Protein 8H8Y (pdb70)

B-factor: mean 22.01, std 11.41, range [9.06, 99.94]

CATH classification: 3.40.50.720

Structure (mmCIF, N/CA/C/O backbone):
data_8H8Y
#
_entry.id   8H8Y
#
_cell.length_a   60.887
_cell.length_b   62.407
_cell.length_c   71.415
_cell.angle_alpha   69.240
_cell.angle_beta   82.880
_cell.angle_gamma   62.190
#
_symmetry.space_group_name_H-M   'P 1'
#
loop_
_entity.id
_entity.type
_entity.pdbx_description
1 polymer 'alpha/beta hydrolase'
2 non-polymer GLYCEROL
3 water water
#
loop_
_atom_site.group_PDB
_atom_site.id
_atom_site.type_symbol
_atom_site.label_atom_id
_atom_site.label_alt_id
_atom_site.label_comp_id
_atom_site.label_asym_id
_atom_site.label_entity_id
_atom_site.label_seq_id
_atom_site.pdbx_PDB_ins_code
_atom_site.Cartn_x
_atom_site.Cartn_y
_atom_site.Cartn_z
_atom_site.occupancy
_atom_site.B_iso_or_equiv
_atom_site.auth_seq_id
_atom_site.auth_comp_id
_atom_site.auth_asym_id
_atom_site.auth_atom_id
_atom_site.pdbx_PDB_model_num
ATOM 1 N N . MET A 1 1 ? -15.806 -17.413 14.801 1.00 32.90 1 MET A N 1
ATOM 2 C CA . MET A 1 1 ? -15.544 -16.003 14.407 1.00 33.16 1 MET A CA 1
ATOM 3 C C . MET A 1 1 ? -15.463 -15.074 15.633 1.00 32.68 1 MET A C 1
ATOM 4 O O . MET A 1 1 ? -16.408 -15.008 16.425 1.00 35.27 1 MET A O 1
ATOM 9 N N . SER A 1 2 ? -14.355 -14.344 15.750 1.00 28.58 2 SER A N 1
ATOM 10 C CA . SER A 1 2 ? -14.038 -13.388 16.840 1.00 30.84 2 SER A CA 1
ATOM 11 C C . SER A 1 2 ? -14.890 -12.111 16.720 1.00 29.82 2 SER A C 1
ATOM 12 O O . SER A 1 2 ? -15.267 -11.733 15.611 1.00 31.20 2 SER A O 1
ATOM 15 N N . ASN A 1 3 ? -15.201 -11.460 17.839 1.00 30.57 3 ASN A N 1
ATOM 16 C CA . ASN A 1 3 ? -16.119 -10.285 17.858 1.00 35.50 3 ASN A CA 1
ATOM 17 C C . ASN A 1 3 ? -15.395 -9.006 17.396 1.00 32.42 3 ASN A C 1
ATOM 18 O O . ASN A 1 3 ? -16.057 -8.199 16.759 1.00 36.17 3 ASN A O 1
ATOM 23 N N . ARG A 1 4 ? -14.098 -8.820 17.700 1.00 30.23 4 ARG A N 1
ATOM 24 C CA . ARG A 1 4 ? -13.336 -7.584 17.373 1.00 26.02 4 ARG A CA 1
ATOM 25 C C . ARG A 1 4 ? -12.846 -7.683 15.925 1.00 20.86 4 ARG A C 1
ATOM 26 O O . ARG A 1 4 ? -12.531 -8.773 15.460 1.00 19.89 4 ARG A O 1
ATOM 34 N N . PRO A 1 5 ? -12.834 -6.571 15.156 1.00 19.75 5 PRO A N 1
ATOM 35 C CA . PRO A 1 5 ? -12.311 -6.597 13.786 1.00 17.50 5 PRO A CA 1
ATOM 36 C C . PRO A 1 5 ? -10.800 -6.881 13.789 1.00 17.28 5 PRO A C 1
ATOM 37 O O . PRO A 1 5 ? -10.109 -6.569 14.757 1.00 16.99 5 PRO A O 1
ATOM 41 N N . VAL A 1 6 ? -10.302 -7.463 12.698 1.00 15.68 6 VAL A N 1
ATOM 42 C CA . VAL A 1 6 ? -8.895 -7.947 12.584 1.00 14.76 6 VAL A CA 1
ATOM 43 C C . VAL A 1 6 ? -8.250 -7.229 11.398 1.00 13.31 6 VAL A C 1
ATOM 44 O O . VAL A 1 6 ? -8.854 -7.201 10.292 1.00 14.11 6 VAL A O 1
ATOM 48 N N . ALA A 1 7 ? -7.066 -6.720 11.630 1.00 13.31 7 ALA A N 1
ATOM 49 C CA . ALA A 1 7 ? -6.275 -6.085 10.553 1.00 14.22 7 ALA A CA 1
ATOM 50 C C . ALA A 1 7 ? -4.991 -6.888 10.365 1.00 14.87 7 ALA A C 1
ATOM 51 O O . ALA A 1 7 ? -4.383 -7.335 11.351 1.00 15.63 7 ALA A O 1
ATOM 53 N N . LEU A 1 8 ? -4.568 -7.012 9.108 1.00 13.17 8 LEU A N 1
ATOM 54 C CA . LEU A 1 8 ? -3.263 -7.567 8.719 1.00 13.97 8 LEU A CA 1
ATOM 55 C C . LEU A 1 8 ? -2.380 -6.417 8.257 1.00 13.80 8 LEU A C 1
ATOM 56 O O . LEU A 1 8 ? -2.741 -5.708 7.277 1.00 13.81 8 LEU A O 1
ATOM 61 N N . VAL A 1 9 ? -1.265 -6.210 8.926 1.00 13.40 9 VAL A N 1
ATOM 62 C CA . VAL A 1 9 ? -0.208 -5.285 8.484 1.00 13.28 9 VAL A CA 1
ATOM 63 C C . VAL A 1 9 ? 0.957 -6.166 8.013 1.00 14.38 9 VAL A C 1
ATOM 64 O O . VAL A 1 9 ? 1.576 -6.879 8.847 1.00 12.78 9 VAL A O 1
ATOM 68 N N . SER A 1 10 ? 1.249 -6.171 6.718 1.00 13.18 10 SER A N 1
ATOM 69 C CA . SER A 1 10 ? 2.111 -7.212 6.101 1.00 13.86 10 SER A CA 1
ATOM 70 C C . SER A 1 10 ? 3.547 -7.141 6.608 1.00 12.91 10 SER A C 1
ATOM 71 O O . SER A 1 10 ? 4.194 -8.190 6.677 1.00 13.97 10 SER A O 1
ATOM 74 N N . ASP A 1 11 ? 4.023 -5.972 6.990 1.00 12.87 11 ASP A N 1
ATOM 75 C CA . ASP A 1 11 ? 5.431 -5.743 7.368 1.00 13.18 11 ASP A CA 1
ATOM 76 C C . ASP A 1 11 ? 5.482 -4.641 8.414 1.00 14.61 11 ASP A C 1
ATOM 77 O O . ASP A 1 11 ? 5.085 -3.506 8.128 1.00 14.12 11 ASP A O 1
ATOM 82 N N . THR A 1 12 ? 5.908 -4.976 9.624 1.00 14.98 12 THR A N 1
ATOM 83 C CA . THR A 1 12 ? 6.111 -3.976 10.703 1.00 15.37 12 THR A CA 1
ATOM 84 C C . THR A 1 12 ? 7.605 -3.746 10.942 1.00 16.42 12 THR A C 1
ATOM 85 O O . THR A 1 12 ? 7.954 -3.126 11.982 1.00 17.79 12 THR A O 1
ATOM 89 N N . ARG A 1 13 ? 8.474 -4.146 10.013 1.00 17.14 13 ARG A N 1
ATOM 90 C CA . ARG A 1 13 ? 9.931 -3.992 10.239 1.00 17.79 13 ARG A CA 1
ATOM 91 C C . ARG A 1 13 ? 10.373 -2.572 9.925 1.00 19.55 13 ARG A C 1
ATOM 92 O O . ARG A 1 13 ? 11.428 -2.176 10.380 1.00 20.87 13 ARG A O 1
ATOM 100 N N . TYR A 1 14 ? 9.636 -1.846 9.084 1.00 19.37 14 TYR A N 1
ATOM 101 C CA . TYR A 1 14 ? 10.131 -0.566 8.548 1.00 20.63 14 TYR A CA 1
ATOM 102 C C . TYR A 1 14 ? 8.976 0.344 8.132 1.00 16.77 14 TYR A C 1
ATOM 103 O O . TYR A 1 14 ? 7.836 -0.134 8.071 1.00 16.54 14 TYR A O 1
ATOM 112 N N . TYR A 1 15 ? 9.322 1.570 7.781 1.00 16.43 15 TYR A N 1
ATOM 113 C CA . TYR A 1 15 ? 8.395 2.525 7.106 1.00 16.32 15 TYR A CA 1
ATOM 114 C C . TYR A 1 15 ? 7.186 2.745 8.015 1.00 16.43 15 TYR A C 1
ATOM 115 O O . TYR A 1 15 ? 7.341 2.892 9.255 1.00 16.23 15 TYR A O 1
ATOM 124 N N . VAL A 1 16 ? 5.982 2.687 7.456 1.00 14.59 16 VAL A N 1
ATOM 125 C CA . VAL A 1 16 ? 4.742 3.028 8.213 1.00 13.61 16 VAL A CA 1
ATOM 126 C C . VAL A 1 16 ? 4.165 1.832 8.965 1.00 13.35 16 VAL A C 1
ATOM 127 O O . VAL A 1 16 ? 3.174 2.001 9.681 1.00 13.83 16 VAL A O 1
ATOM 131 N N . GLY A 1 17 ? 4.771 0.638 8.859 1.00 12.80 17 GLY A N 1
ATOM 132 C CA . GLY A 1 17 ? 4.197 -0.590 9.410 1.00 12.91 17 GLY A CA 1
ATOM 133 C C . GLY A 1 17 ? 3.903 -0.472 10.893 1.00 12.48 17 GLY A C 1
ATOM 134 O O . GLY A 1 17 ? 2.802 -0.742 11.293 1.00 12.68 17 GLY A O 1
ATOM 135 N N . PRO A 1 18 ? 4.892 -0.138 11.747 1.00 13.85 18 PRO A N 1
ATOM 136 C CA . PRO A 1 18 ? 4.629 -0.065 13.182 1.00 14.26 18 PRO A CA 1
ATOM 137 C C . PRO A 1 18 ? 3.506 0.945 13.493 1.00 14.91 18 PRO A C 1
ATOM 138 O O . PRO A 1 18 ? 2.635 0.673 14.325 1.00 13.45 18 PRO A O 1
ATOM 142 N N . ASP A 1 19 ? 3.534 2.091 12.810 1.00 14.62 19 ASP A N 1
ATOM 143 C CA . ASP A 1 19 ? 2.531 3.161 13.043 1.00 15.95 19 ASP A CA 1
ATOM 144 C C . ASP A 1 19 ? 1.135 2.683 12.607 1.00 15.11 19 ASP A C 1
ATOM 145 O O . ASP A 1 19 ? 0.149 2.972 13.314 1.00 14.73 19 ASP A O 1
ATOM 150 N N . LEU A 1 20 ? 1.014 1.982 11.479 1.00 14.12 20 LEU A N 1
ATOM 151 C CA . LEU A 1 20 ? -0.292 1.382 11.099 1.00 13.36 20 LEU A CA 1
ATOM 152 C C . LEU A 1 20 ? -0.798 0.493 12.231 1.00 14.59 20 LEU A C 1
ATOM 153 O O . LEU A 1 20 ? -1.971 0.556 12.588 1.00 14.10 20 LEU A O 1
ATOM 158 N N . ALA A 1 21 ? 0.067 -0.348 12.793 1.00 13.83 21 ALA A N 1
ATOM 159 C CA . ALA A 1 21 ? -0.378 -1.286 13.855 1.00 13.68 21 ALA A CA 1
ATOM 160 C C . ALA A 1 21 ? -0.902 -0.488 15.064 1.00 13.28 21 ALA A C 1
ATOM 161 O O . ALA A 1 21 ? -1.968 -0.844 15.605 1.00 15.29 21 ALA A O 1
ATOM 163 N N . ARG A 1 22 ? -0.204 0.580 15.414 1.00 14.53 22 ARG A N 1
ATOM 164 C CA . ARG A 1 22 ? -0.636 1.422 16.562 1.00 14.98 22 ARG A CA 1
ATOM 165 C C . ARG A 1 22 ? -2.010 2.041 16.267 1.00 15.95 22 ARG A C 1
ATOM 166 O O . ARG A 1 22 ? -2.870 1.998 17.140 1.00 16.15 22 ARG A O 1
ATOM 174 N N . ARG A 1 23 ? -2.197 2.609 15.071 1.00 16.36 23 ARG A N 1
ATOM 175 C CA . ARG A 1 23 ? -3.498 3.228 14.697 1.00 16.30 23 ARG A CA 1
ATOM 176 C C . ARG A 1 23 ? -4.581 2.163 14.805 1.00 15.90 23 ARG A C 1
ATOM 177 O O . ARG A 1 23 ? -5.644 2.431 15.373 1.00 18.06 23 ARG A O 1
ATOM 185 N N . PHE A 1 24 ? -4.356 0.957 14.290 1.00 13.43 24 PHE A N 1
ATOM 186 C CA . PHE A 1 24 ? -5.371 -0.117 14.346 1.00 14.18 24 PHE A CA 1
ATOM 187 C C . PHE A 1 24 ? -5.709 -0.451 15.804 1.00 15.51 24 PHE A C 1
ATOM 188 O O . PHE A 1 24 ? -6.883 -0.746 16.109 1.00 16.89 24 PHE A O 1
ATOM 196 N N . ALA A 1 25 ? -4.691 -0.523 16.669 1.00 16.61 25 ALA A N 1
ATOM 197 C CA . ALA A 1 25 ? -4.924 -0.902 18.080 1.00 17.68 25 ALA A CA 1
ATOM 198 C C . ALA A 1 25 ? -5.767 0.186 18.751 1.00 18.54 25 ALA A C 1
ATOM 199 O O . ALA A 1 25 ? -6.694 -0.126 19.518 1.00 20.06 25 ALA A O 1
ATOM 201 N N . GLU A 1 26 ? -5.509 1.430 18.405 1.00 19.28 26 GLU A N 1
ATOM 202 C CA . GLU A 1 26 ? -6.299 2.578 18.907 1.00 20.74 26 GLU A CA 1
ATOM 203 C C . GLU A 1 26 ? -7.749 2.499 18.422 1.00 23.33 26 GLU A C 1
ATOM 204 O O . GLU A 1 26 ? -8.633 3.009 19.150 1.00 23.60 26 GLU A O 1
ATOM 210 N N . LYS A 1 27 ? -8.011 1.857 17.287 1.00 22.88 27 LYS A N 1
ATOM 211 C CA . LYS A 1 27 ? -9.366 1.740 16.694 1.00 23.51 27 LYS A CA 1
ATOM 212 C C . LYS A 1 27 ? -10.058 0.465 17.192 1.00 22.16 27 LYS A C 1
ATOM 213 O O . LYS A 1 27 ? -11.145 0.160 16.672 1.00 22.38 27 LYS A O 1
ATOM 219 N N . GLY A 1 28 ? -9.457 -0.281 18.125 1.00 20.98 28 GLY A N 1
ATOM 220 C CA . GLY A 1 28 ? -10.064 -1.490 18.719 1.00 21.07 28 GLY A CA 1
ATOM 221 C C . GLY A 1 28 ? -9.979 -2.703 17.802 1.00 20.71 28 GLY A C 1
ATOM 222 O O . GLY A 1 28 ? -10.871 -3.547 17.808 1.00 19.62 28 GLY A O 1
ATOM 223 N N . PHE A 1 29 ? -8.938 -2.775 16.968 1.00 18.24 29 PHE A N 1
ATOM 224 C CA . PHE A 1 29 ? -8.659 -3.956 16.113 1.00 16.19 29 PHE A CA 1
ATOM 225 C C . PHE A 1 29 ? -7.733 -4.937 16.838 1.00 15.88 29 PHE A C 1
ATOM 226 O O . PHE A 1 29 ? -6.810 -4.515 17.536 1.00 18.77 29 PHE A O 1
ATOM 234 N N . ASP A 1 30 ? -7.903 -6.224 16.580 1.00 16.31 30 ASP A N 1
ATOM 235 C CA . ASP A 1 30 ? -6.847 -7.225 16.820 1.00 16.71 30 ASP A CA 1
ATOM 236 C C . ASP A 1 30 ? -5.953 -7.250 15.573 1.00 17.23 30 ASP A C 1
ATOM 237 O O . ASP A 1 30 ? -6.401 -6.783 14.477 1.00 15.02 30 ASP A O 1
ATOM 242 N N . LEU A 1 31 ? -4.752 -7.790 15.704 1.00 17.08 31 LEU A N 1
ATOM 243 C CA . LEU A 1 31 ? -3.711 -7.616 14.652 1.00 14.56 31 LEU A CA 1
ATOM 244 C C . LEU A 1 31 ? -2.974 -8.908 14.284 1.00 15.70 31 LEU A C 1
ATOM 245 O O . LEU A 1 31 ? -2.547 -9.680 15.169 1.00 14.72 31 LEU A O 1
ATOM 250 N N . VAL A 1 32 ? -2.737 -9.081 12.990 1.00 13.62 32 VAL A N 1
ATOM 251 C CA . VAL A 1 32 ? -1.755 -10.034 12.398 1.00 14.04 32 VAL A CA 1
ATOM 252 C C . VAL A 1 32 ? -0.657 -9.164 11.814 1.00 15.41 32 VAL A C 1
ATOM 253 O O . VAL A 1 32 ? -0.997 -8.252 10.996 1.00 14.66 32 VAL A O 1
ATOM 257 N N . LEU A 1 33 ? 0.598 -9.325 12.253 1.00 14.22 33 LEU A N 1
ATOM 258 C CA . LEU A 1 33 ? 1.705 -8.413 11.946 1.00 13.53 33 LEU A CA 1
ATOM 259 C C . LEU A 1 33 ? 2.850 -9.217 11.348 1.00 14.14 33 LEU A C 1
ATOM 260 O O . LEU A 1 33 ? 3.248 -10.251 11.942 1.00 13.32 33 LEU A O 1
ATOM 265 N N . GLY A 1 34 ? 3.441 -8.710 10.275 1.00 13.96 34 GLY A N 1
ATOM 266 C CA . GLY A 1 34 ? 4.688 -9.295 9.758 1.00 12.71 34 GLY A CA 1
ATOM 267 C C . GLY A 1 34 ? 5.889 -8.856 10.576 1.00 13.44 34 GLY A C 1
ATOM 268 O O . GLY A 1 34 ? 6.197 -7.674 10.652 1.00 13.58 34 GLY A O 1
ATOM 269 N N . ASP A 1 35 ? 6.564 -9.823 11.180 1.00 13.64 35 ASP A N 1
ATOM 270 C CA . ASP A 1 35 ? 7.896 -9.649 11.816 1.00 14.76 35 ASP A CA 1
ATOM 271 C C . ASP A 1 35 ? 7.936 -8.468 12.783 1.00 13.83 35 ASP A C 1
ATOM 272 O O . ASP A 1 35 ? 8.872 -7.686 12.758 1.00 16.22 35 ASP A O 1
ATOM 277 N N . PRO A 1 36 ? 6.992 -8.367 13.732 1.00 14.50 36 PRO A N 1
ATOM 278 C CA . PRO A 1 36 ? 7.056 -7.305 14.731 1.00 16.37 36 PRO A CA 1
ATOM 279 C C . PRO A 1 36 ? 8.189 -7.516 15.749 1.00 18.17 36 PRO A C 1
ATOM 280 O O . PRO A 1 36 ? 8.441 -8.658 16.125 1.00 18.51 36 PRO A O 1
ATOM 284 N N . SER A 1 37 ? 8.809 -6.428 16.202 1.00 18.71 37 SER A N 1
ATOM 285 C CA . SER A 1 37 ? 9.716 -6.477 17.389 1.00 18.98 37 SER A CA 1
ATOM 286 C C . SER A 1 37 ? 8.923 -6.895 18.633 1.00 20.78 37 SER A C 1
ATOM 287 O O . SER A 1 37 ? 7.707 -6.719 18.727 1.00 19.00 37 SER A O 1
ATOM 290 N N . PRO A 1 38 ? 9.568 -7.561 19.625 1.00 21.34 38 PRO A N 1
ATOM 291 C CA . PRO A 1 38 ? 8.898 -7.856 20.896 1.00 22.80 38 PRO A CA 1
ATOM 292 C C . PRO A 1 38 ? 8.410 -6.570 21.576 1.00 22.08 38 PRO A C 1
ATOM 293 O O . PRO A 1 38 ? 7.348 -6.589 22.183 1.00 22.27 38 PRO A O 1
ATOM 297 N N . ASN A 1 39 ? 9.150 -5.473 21.392 1.00 24.16 39 ASN A N 1
ATOM 298 C CA . ASN A 1 39 ? 8.789 -4.141 21.954 1.00 24.79 39 ASN A CA 1
ATOM 299 C C . ASN A 1 39 ? 7.429 -3.723 21.378 1.00 25.03 39 ASN A C 1
ATOM 300 O O . ASN A 1 39 ? 6.531 -3.320 22.123 1.00 22.49 39 ASN A O 1
ATOM 305 N N . LEU A 1 40 ? 7.273 -3.831 20.062 1.00 21.27 40 LEU A N 1
ATOM 306 C CA . LEU A 1 40 ? 5.998 -3.431 19.428 1.00 18.90 40 LEU A CA 1
ATOM 307 C C . LEU A 1 40 ? 4.869 -4.353 19.866 1.00 16.77 40 LEU A C 1
ATOM 308 O O . LEU A 1 40 ? 3.767 -3.857 20.175 1.00 19.30 40 LEU A O 1
ATOM 313 N N . VAL A 1 41 ? 5.100 -5.664 19.958 1.00 17.68 41 VAL A N 1
ATOM 314 C CA . VAL A 1 41 ? 4.028 -6.620 20.360 1.00 19.11 41 VAL A CA 1
ATOM 315 C C . VAL A 1 41 ? 3.546 -6.226 21.767 1.00 19.82 41 VAL A C 1
ATOM 316 O O . VAL A 1 41 ? 2.342 -6.140 21.973 1.00 20.80 41 VAL A O 1
ATOM 320 N N . SER A 1 42 ? 4.484 -5.987 22.667 1.00 23.70 42 SER A N 1
ATOM 321 C CA . SER A 1 42 ? 4.173 -5.632 24.079 1.00 26.80 42 SER A CA 1
ATOM 322 C C . SER A 1 42 ? 3.396 -4.311 24.121 1.00 25.34 42 SER A C 1
ATOM 323 O O . SER A 1 42 ? 2.399 -4.205 24.859 1.00 25.65 42 SER A O 1
ATOM 326 N N . GLU A 1 43 ? 3.823 -3.336 23.327 1.00 25.64 43 GLU A N 1
ATOM 327 C CA . GLU A 1 43 ? 3.169 -2.010 23.269 1.00 23.83 43 GLU A CA 1
ATOM 328 C C . GLU A 1 43 ? 1.709 -2.187 22.863 1.00 24.81 43 GLU A C 1
ATOM 329 O O . GLU A 1 43 ? 0.819 -1.647 23.564 1.00 24.03 43 GLU A O 1
ATOM 335 N N . LEU A 1 44 ? 1.450 -2.932 21.785 1.00 21.56 44 LEU A N 1
ATOM 336 C CA . LEU A 1 44 ? 0.075 -3.089 21.253 1.00 21.96 44 LEU A CA 1
ATOM 337 C C . LEU A 1 44 ? -0.769 -3.912 22.233 1.00 22.44 44 LEU A C 1
ATOM 338 O O . LEU A 1 44 ? -1.980 -3.670 22.337 1.00 23.23 44 LEU A O 1
ATOM 343 N N . GLU A 1 45 ? -0.153 -4.884 22.910 1.00 23.78 45 GLU A N 1
ATOM 344 C CA . GLU A 1 45 ? -0.870 -5.741 23.883 1.00 25.79 45 GLU A CA 1
ATOM 345 C C . GLU A 1 45 ? -1.322 -4.846 25.038 1.00 24.30 45 GLU A C 1
ATOM 346 O O . GLU A 1 45 ? -2.465 -5.017 25.475 1.00 26.19 45 GLU A O 1
ATOM 352 N N . SER A 1 46 ? -0.490 -3.884 25.417 1.00 27.58 46 SER A N 1
ATOM 353 C CA . SER A 1 46 ? -0.819 -2.926 26.505 1.00 29.40 46 SER A CA 1
ATOM 354 C C . SER A 1 46 ? -2.021 -2.087 26.066 1.00 30.73 46 SER A C 1
ATOM 355 O O . SER A 1 46 ? -2.777 -1.640 26.941 1.00 30.74 46 SER A O 1
ATOM 358 N N . MET A 1 47 ? -2.269 -1.948 24.760 1.00 29.28 47 MET A N 1
ATOM 359 C CA . MET A 1 47 ? -3.410 -1.154 24.222 1.00 26.96 47 MET A CA 1
ATOM 360 C C . MET A 1 47 ? -4.655 -2.024 24.092 1.00 25.76 47 MET A C 1
ATOM 361 O O . MET A 1 47 ? -5.702 -1.513 23.629 1.00 27.25 47 MET A O 1
ATOM 366 N N . GLY A 1 48 ? -4.584 -3.289 24.501 1.00 25.59 48 GLY A N 1
ATOM 367 C CA . GLY A 1 48 ? -5.758 -4.178 24.538 1.00 27.18 48 GLY A CA 1
ATOM 368 C C . GLY A 1 48 ? -5.970 -4.953 23.251 1.00 26.86 48 GLY A C 1
ATOM 369 O O . GLY A 1 48 ? -7.069 -5.504 23.070 1.00 28.45 48 GLY A O 1
ATOM 370 N N . ALA A 1 49 ? -4.960 -5.017 22.377 1.00 24.63 49 ALA A N 1
ATOM 371 C CA . ALA A 1 49 ? -5.019 -5.786 21.116 1.00 22.48 49 ALA A CA 1
ATOM 372 C C . ALA A 1 49 ? -4.394 -7.175 21.301 1.00 20.52 49 ALA A C 1
ATOM 373 O O . ALA A 1 49 ? -3.353 -7.278 21.959 1.00 22.81 49 ALA A O 1
ATOM 375 N N . ARG A 1 50 ? -5.050 -8.189 20.744 1.00 19.62 50 ARG A N 1
ATOM 376 C CA . ARG A 1 50 ? -4.492 -9.561 20.604 1.00 18.43 50 ARG A CA 1
ATOM 377 C C . ARG A 1 50 ? -3.598 -9.562 19.360 1.00 18.05 50 ARG A C 1
ATOM 378 O O . ARG A 1 50 ? -4.084 -9.087 18.315 1.00 18.73 50 ARG A O 1
ATOM 386 N N . ILE A 1 51 ? -2.334 -9.954 19.491 1.00 19.64 51 ILE A N 1
ATOM 387 C CA . ILE A 1 51 ? -1.308 -9.828 18.413 1.00 18.98 51 ILE A CA 1
ATOM 388 C C . ILE A 1 51 ? -0.880 -11.219 17.952 1.00 22.17 51 ILE A C 1
ATOM 389 O O . ILE A 1 51 ? -0.455 -12.017 18.780 1.00 18.46 51 ILE A O 1
ATOM 394 N N . VAL A 1 52 ? -0.932 -11.479 16.644 1.00 19.16 52 VAL A N 1
ATOM 395 C CA . VAL A 1 52 ? -0.477 -12.751 16.033 1.00 18.25 52 VAL A CA 1
ATOM 396 C C . VAL A 1 52 ? 0.690 -12.388 15.122 1.00 18.91 52 VAL A C 1
ATOM 397 O O . VAL A 1 52 ? 0.467 -11.806 14.048 1.00 17.77 52 VAL A O 1
ATOM 401 N N . PRO A 1 53 ? 1.958 -12.615 15.540 1.00 18.06 53 PRO A N 1
ATOM 402 C CA . PRO A 1 53 ? 3.109 -12.388 14.681 1.00 18.47 53 PRO A CA 1
ATOM 403 C C . PRO A 1 53 ? 3.235 -13.472 13.606 1.00 19.24 53 PRO A C 1
ATOM 404 O O . PRO A 1 53 ? 2.963 -14.647 13.864 1.00 19.54 53 PRO A O 1
ATOM 408 N N . VAL A 1 54 ? 3.585 -13.036 12.401 1.00 17.26 54 VAL A N 1
ATOM 409 C CA . VAL A 1 54 ? 3.918 -13.931 11.266 1.00 16.96 54 VAL A CA 1
ATOM 410 C C . VAL A 1 54 ? 5.368 -13.633 10.902 1.00 15.61 54 VAL A C 1
ATOM 411 O O . VAL A 1 54 ? 5.693 -12.466 10.667 1.00 16.41 54 VAL A O 1
ATOM 415 N N . THR A 1 55 ? 6.236 -14.654 10.942 1.00 16.86 55 THR A N 1
ATOM 416 C CA . THR A 1 55 ? 7.693 -14.537 10.791 1.00 15.01 55 THR A CA 1
ATOM 417 C C . THR A 1 55 ? 8.128 -14.985 9.392 1.00 12.93 55 THR A C 1
ATOM 418 O O . THR A 1 55 ? 7.789 -16.159 8.994 1.00 14.12 55 THR A O 1
ATOM 422 N N . GLY A 1 56 ? 8.861 -14.111 8.723 1.00 13.15 56 GLY A N 1
ATOM 423 C CA . GLY A 1 56 ? 9.638 -14.449 7.522 1.00 13.77 56 GLY A CA 1
ATOM 424 C C . GLY A 1 56 ? 8.851 -14.341 6.238 1.00 13.35 56 GLY A C 1
ATOM 425 O O . GLY A 1 56 ? 9.428 -14.663 5.194 1.00 11.83 56 GLY A O 1
ATOM 426 N N . HIS A 1 57 ? 7.600 -13.880 6.281 1.00 12.90 57 HIS A N 1
ATOM 427 C CA . HIS A 1 57 ? 6.703 -13.814 5.090 1.00 12.59 57 HIS A CA 1
ATOM 428 C C . HIS A 1 57 ? 6.518 -12.360 4.642 1.00 11.99 57 HIS A C 1
ATOM 429 O O . HIS A 1 57 ? 5.768 -12.153 3.698 1.00 12.88 57 HIS A O 1
ATOM 436 N N . SER A 1 58 ? 7.184 -11.408 5.261 1.00 11.78 58 SER A N 1
ATOM 437 C CA . SER A 1 58 ? 6.862 -9.964 5.122 1.00 13.03 58 SER A CA 1
ATOM 438 C C . SER A 1 58 ? 7.293 -9.433 3.757 1.00 13.90 58 SER A C 1
ATOM 439 O O . SER A 1 58 ? 6.822 -8.339 3.384 1.00 14.43 58 SER A O 1
ATOM 442 N N . ASP A 1 59 ? 8.153 -10.122 3.018 1.00 15.37 59 ASP A N 1
ATOM 443 C CA . ASP A 1 59 ? 8.534 -9.636 1.662 1.00 16.52 59 ASP A CA 1
ATOM 444 C C . ASP A 1 59 ? 7.470 -10.021 0.637 1.00 15.93 59 ASP A C 1
ATOM 445 O O . ASP A 1 59 ? 7.575 -9.524 -0.527 1.00 16.04 59 ASP A O 1
ATOM 450 N N . LEU A 1 60 ? 6.498 -10.849 1.001 1.00 13.76 60 LEU A N 1
ATOM 451 C CA . LEU A 1 60 ? 5.429 -11.304 0.074 1.00 13.35 60 LEU A CA 1
ATOM 452 C C . LEU A 1 60 ? 6.084 -11.740 -1.251 1.00 16.08 60 LEU A C 1
ATOM 453 O O . LEU A 1 60 ? 5.555 -11.399 -2.318 1.00 15.88 60 LEU A O 1
ATOM 458 N N . SER A 1 61 ? 7.152 -12.522 -1.187 1.00 16.31 61 SER A N 1
ATOM 459 C CA . SER A 1 61 ? 7.982 -12.888 -2.365 1.00 17.13 61 SER A CA 1
ATOM 460 C C . SER A 1 61 ? 7.356 -14.069 -3.110 1.00 17.92 61 SER A C 1
ATOM 461 O O . SER A 1 61 ? 7.910 -14.453 -4.129 1.00 20.20 61 SER A O 1
ATOM 464 N N . SER A 1 62 ? 6.257 -14.635 -2.629 1.00 16.09 62 SER A N 1
ATOM 465 C CA . SER A 1 62 ? 5.543 -15.756 -3.256 1.00 14.76 62 SER A CA 1
ATOM 466 C C . SER A 1 62 ? 4.072 -15.670 -2.919 1.00 15.67 62 SER A C 1
ATOM 467 O O . SER A 1 62 ? 3.702 -15.084 -1.911 1.00 13.99 62 SER A O 1
ATOM 470 N N . PRO A 1 63 ? 3.206 -16.324 -3.703 1.00 16.01 63 PRO A N 1
ATOM 471 C CA . PRO A 1 63 ? 1.813 -16.509 -3.316 1.00 17.49 63 PRO A CA 1
ATOM 472 C C . PRO A 1 63 ? 1.691 -17.161 -1.925 1.00 16.64 63 PRO A C 1
ATOM 473 O O . PRO A 1 63 ? 0.811 -16.852 -1.132 1.00 17.97 63 PRO A O 1
ATOM 477 N N . GLU A 1 64 ? 2.552 -18.120 -1.664 1.00 17.47 64 GLU A N 1
ATOM 478 C CA . GLU A 1 64 ? 2.527 -18.878 -0.383 1.00 16.61 64 GLU A CA 1
ATOM 479 C C . GLU A 1 64 ? 2.720 -17.924 0.800 1.00 14.48 64 GLU A C 1
ATOM 480 O O . GLU A 1 64 ? 2.045 -18.152 1.839 1.00 14.05 64 GLU A O 1
ATOM 486 N N . SER A 1 65 ? 3.603 -16.928 0.700 1.00 13.81 65 SER A N 1
ATOM 487 C CA . SER A 1 65 ? 3.862 -15.985 1.825 1.00 13.43 65 SER A CA 1
ATOM 488 C C . SER A 1 65 ? 2.610 -15.131 2.082 1.00 13.97 65 SER A C 1
ATOM 489 O O . SER A 1 65 ? 2.232 -14.912 3.238 1.00 14.56 65 SER A O 1
ATOM 492 N N . ALA A 1 66 ? 1.979 -14.628 1.016 1.00 13.37 66 ALA A N 1
ATOM 493 C CA . ALA A 1 66 ? 0.739 -13.843 1.163 1.00 15.38 66 ALA A CA 1
ATOM 494 C C . ALA A 1 66 ? -0.341 -14.741 1.774 1.00 14.15 66 ALA A C 1
ATOM 495 O O . ALA A 1 66 ? -1.044 -14.310 2.727 1.00 14.24 66 ALA A O 1
ATOM 497 N N . GLN A 1 67 ? -0.426 -15.988 1.324 1.00 15.16 67 GLN A N 1
ATOM 498 C CA . GLN A 1 67 ? -1.439 -16.930 1.851 1.00 15.49 67 GLN A CA 1
ATOM 499 C C . GLN A 1 67 ? -1.162 -17.223 3.331 1.00 13.95 67 GLN A C 1
ATOM 500 O O . GLN A 1 67 ? -2.139 -17.328 4.115 1.00 14.88 67 GLN A O 1
ATOM 506 N N . ALA A 1 68 ? 0.110 -17.339 3.718 1.00 13.34 68 ALA A N 1
ATOM 507 C CA . ALA A 1 68 ? 0.468 -17.600 5.129 1.00 13.36 68 ALA A CA 1
ATOM 508 C C . ALA A 1 68 ? -0.034 -16.467 6.021 1.00 13.63 68 ALA A C 1
ATOM 509 O O . ALA A 1 68 ? -0.548 -16.747 7.145 1.00 13.18 68 ALA A O 1
ATOM 511 N N . GLN A 1 69 ? 0.120 -15.210 5.586 1.00 13.44 69 GLN A N 1
ATOM 512 C CA . GLN A 1 69 ? -0.374 -14.059 6.383 1.00 13.38 69 GLN A CA 1
ATOM 513 C C . GLN A 1 69 ? -1.903 -14.094 6.473 1.00 14.41 69 GLN A C 1
ATOM 514 O O . GLN A 1 69 ? -2.432 -13.894 7.597 1.00 15.97 69 GLN A O 1
ATOM 520 N N . ALA A 1 70 ? -2.611 -14.343 5.365 1.00 13.42 70 ALA A N 1
ATOM 521 C CA . ALA A 1 70 ? -4.087 -14.399 5.344 1.00 14.65 70 ALA A CA 1
ATOM 522 C C . ALA A 1 70 ? -4.557 -15.560 6.239 1.00 15.66 70 ALA A C 1
ATOM 523 O O . ALA A 1 70 ? -5.496 -15.404 7.031 1.00 16.70 70 ALA A O 1
ATOM 525 N N . ASP A 1 71 ? -3.894 -16.705 6.136 1.00 15.24 71 ASP A N 1
ATOM 526 C CA . ASP A 1 71 ? -4.291 -17.926 6.868 1.00 16.34 71 ASP A CA 1
ATOM 527 C C . ASP A 1 71 ? -4.092 -17.697 8.367 1.00 15.38 71 ASP A C 1
ATOM 528 O O . ASP A 1 71 ? -4.911 -18.236 9.139 1.00 18.79 71 ASP A O 1
ATOM 533 N N . ALA A 1 72 ? -3.060 -16.960 8.782 1.00 15.14 72 ALA A N 1
ATOM 534 C CA . ALA A 1 72 ? -2.797 -16.636 10.200 1.00 14.77 72 ALA A CA 1
ATOM 535 C C . ALA A 1 72 ? -4.002 -15.909 10.804 1.00 17.47 72 ALA A C 1
ATOM 536 O O . ALA A 1 72 ? -4.449 -16.257 11.925 1.00 16.93 72 ALA A O 1
ATOM 538 N N . ALA A 1 73 ? -4.559 -14.960 10.058 1.00 16.61 73 ALA A N 1
ATOM 539 C CA . ALA A 1 73 ? -5.766 -14.239 10.496 1.00 16.18 73 ALA A CA 1
ATOM 540 C C . ALA A 1 73 ? -6.925 -15.208 10.655 1.00 17.29 73 ALA A C 1
ATOM 541 O O . ALA A 1 73 ? -7.591 -15.145 11.742 1.00 16.80 73 ALA A O 1
ATOM 543 N N . LEU A 1 74 ? -7.211 -16.022 9.645 1.00 18.42 74 LEU A N 1
ATOM 544 C CA . LEU A 1 74 ? -8.401 -16.903 9.665 1.00 20.38 74 LEU A CA 1
ATOM 545 C C . LEU A 1 74 ? -8.222 -17.912 10.805 1.00 20.60 74 LEU A C 1
ATOM 546 O O . LEU A 1 74 ? -9.229 -18.190 11.496 1.00 19.37 74 LEU A O 1
ATOM 551 N N . SER A 1 75 ? -7.011 -18.430 10.996 1.00 19.39 75 SER A N 1
ATOM 552 C CA . SER A 1 75 ? -6.749 -19.435 12.075 1.00 21.00 75 SER A CA 1
ATOM 553 C C . SER A 1 75 ? -7.016 -18.823 13.447 1.00 20.21 75 SER A C 1
ATOM 554 O O . SER A 1 75 ? -7.722 -19.447 14.288 1.00 21.77 75 SER A O 1
ATOM 557 N N . ALA A 1 76 ? -6.424 -17.678 13.737 1.00 19.68 76 ALA A N 1
ATOM 558 C CA . ALA A 1 76 ? -6.488 -17.077 15.087 1.00 20.04 76 ALA A CA 1
ATOM 559 C C . ALA A 1 76 ? -7.875 -16.492 15.347 1.00 21.88 76 ALA A C 1
ATOM 560 O O . ALA A 1 76 ? -8.367 -16.613 16.504 1.00 20.87 76 ALA A O 1
ATOM 562 N N . PHE A 1 77 ? -8.478 -15.818 14.367 1.00 21.56 77 PHE A N 1
ATOM 563 C CA . PHE A 1 77 ? -9.651 -14.952 14.627 1.00 19.56 77 PHE A CA 1
ATOM 564 C C . PHE A 1 77 ? -10.877 -15.363 13.820 1.00 18.94 77 PHE A C 1
ATOM 565 O O . PHE A 1 77 ? -11.981 -14.856 14.133 1.00 21.67 77 PHE A O 1
ATOM 573 N N . GLY A 1 78 ? -10.721 -16.136 12.755 1.00 19.42 78 GLY A N 1
ATOM 574 C CA . GLY A 1 78 ? -11.822 -16.556 11.870 1.00 18.13 78 GLY A CA 1
ATOM 575 C C . GLY A 1 78 ? -12.389 -15.406 11.043 1.00 18.77 78 GLY A C 1
ATOM 576 O O . GLY A 1 78 ? -13.531 -15.495 10.563 1.00 20.31 78 GLY A O 1
ATOM 577 N N . ARG A 1 79 ? -11.637 -14.331 10.911 1.00 17.72 79 ARG A N 1
ATOM 578 C CA . ARG A 1 79 ? -12.086 -13.140 10.134 1.00 17.59 79 ARG A CA 1
ATOM 579 C C . ARG A 1 79 ? -10.858 -12.343 9.703 1.00 17.50 79 ARG A C 1
ATOM 580 O O . ARG A 1 79 ? -9.840 -12.365 10.404 1.00 16.34 79 ARG A O 1
ATOM 588 N N . LEU A 1 80 ? -11.030 -11.497 8.680 1.00 15.79 80 LEU A N 1
ATOM 589 C CA . LEU A 1 80 ? -9.988 -10.548 8.254 1.00 15.82 80 LEU A CA 1
ATOM 590 C C . LEU A 1 80 ? -10.708 -9.335 7.658 1.00 15.31 80 LEU A C 1
ATOM 591 O O . LEU A 1 80 ? -11.302 -9.451 6.576 1.00 18.08 80 LEU A O 1
ATOM 596 N N . ASP A 1 81 ? -10.761 -8.260 8.438 1.00 15.04 81 ASP A N 1
ATOM 597 C CA . ASP A 1 81 ? -11.560 -7.065 8.079 1.00 15.00 81 ASP A CA 1
ATOM 598 C C . ASP A 1 81 ? -10.747 -6.074 7.263 1.00 16.03 81 ASP A C 1
ATOM 599 O O . ASP A 1 81 ? -11.367 -5.411 6.406 1.00 14.41 81 ASP A O 1
ATOM 604 N N . SER A 1 82 ? -9.456 -5.903 7.582 1.00 13.71 82 SER A N 1
ATOM 605 C CA . SER A 1 82 ? -8.581 -4.867 6.972 1.00 13.34 82 SER A CA 1
ATOM 606 C C . SER A 1 82 ? -7.236 -5.498 6.656 1.00 12.82 82 SER A C 1
ATOM 607 O O . SER A 1 82 ? -6.771 -6.362 7.415 1.00 11.84 82 SER A O 1
ATOM 610 N N . ALA A 1 83 ? -6.653 -5.108 5.509 1.00 11.58 83 ALA A N 1
ATOM 611 C CA . ALA A 1 83 ? -5.334 -5.626 5.111 1.00 12.15 83 ALA A CA 1
ATOM 612 C C . ALA A 1 83 ? -4.558 -4.532 4.375 1.00 11.52 83 ALA A C 1
ATOM 613 O O . ALA A 1 83 ? -5.137 -3.863 3.515 1.00 11.62 83 ALA A O 1
ATOM 615 N N . VAL A 1 84 ? -3.310 -4.299 4.777 1.00 12.07 84 VAL A N 1
ATOM 616 C CA . VAL A 1 84 ? -2.453 -3.239 4.196 1.00 11.96 84 VAL A CA 1
ATOM 617 C C . VAL A 1 84 ? -1.044 -3.772 4.025 1.00 12.07 84 VAL A C 1
ATOM 618 O O . VAL A 1 84 ? -0.582 -4.563 4.853 1.00 12.00 84 VAL A O 1
ATOM 622 N N . MET A 1 85 ? -0.410 -3.378 2.932 1.00 12.49 85 MET A N 1
ATOM 623 C CA . MET A 1 85 ? 0.987 -3.743 2.636 1.00 12.72 85 MET A CA 1
ATOM 624 C C . MET A 1 85 ? 1.661 -2.576 1.948 1.00 12.36 85 MET A C 1
ATOM 625 O O . MET A 1 85 ? 0.982 -1.691 1.402 1.00 11.58 85 MET A O 1
ATOM 630 N N . PHE A 1 86 ? 2.983 -2.591 1.986 1.00 13.41 86 PHE A N 1
ATOM 631 C CA . PHE A 1 86 ? 3.867 -1.729 1.164 1.00 12.96 86 PHE A CA 1
ATOM 632 C C . PHE A 1 86 ? 5.006 -2.627 0.734 1.00 12.21 86 PHE A C 1
ATOM 633 O O . PHE A 1 86 ? 5.191 -3.721 1.313 1.00 12.43 86 PHE A O 1
ATOM 641 N N . SER A 1 87 ? 5.692 -2.255 -0.338 1.00 12.56 87 SER A N 1
ATOM 642 C CA . SER A 1 87 ? 6.787 -3.086 -0.878 1.00 12.96 87 SER A CA 1
ATOM 643 C C . SER A 1 87 ? 7.681 -2.240 -1.762 1.00 13.82 87 SER A C 1
ATOM 644 O O . SER A 1 87 ? 7.333 -1.080 -2.030 1.00 14.28 87 SER A O 1
ATOM 647 N N . GLY A 1 88 ? 8.808 -2.810 -2.172 1.00 15.98 88 GLY A N 1
ATOM 648 C CA . GLY A 1 88 ? 9.650 -2.209 -3.217 1.00 16.91 88 GLY A CA 1
ATOM 649 C C . GLY A 1 88 ? 10.747 -1.319 -2.675 1.00 18.96 88 GLY A C 1
ATOM 650 O O . GLY A 1 88 ? 10.642 -0.789 -1.551 1.00 20.21 88 GLY A O 1
ATOM 651 N N . GLN A 1 89 ? 11.766 -1.124 -3.500 1.00 21.26 89 GLN A N 1
ATOM 652 C CA . GLN A 1 89 ? 12.932 -0.285 -3.152 1.00 24.50 89 GLN A CA 1
ATOM 653 C C . GLN A 1 89 ? 13.148 0.684 -4.305 1.00 21.38 89 GLN A C 1
ATOM 654 O O . GLN A 1 89 ? 13.029 0.279 -5.475 1.00 21.42 89 GLN A O 1
ATOM 660 N N . ILE A 1 90 ? 13.438 1.929 -3.970 1.00 23.59 90 ILE A N 1
ATOM 661 C CA . ILE A 1 90 ? 13.708 2.985 -4.974 1.00 24.37 90 ILE A CA 1
ATOM 662 C C . ILE A 1 90 ? 14.896 2.492 -5.791 1.00 26.13 90 ILE A C 1
ATOM 663 O O . ILE A 1 90 ? 15.875 1.976 -5.168 1.00 24.28 90 ILE A O 1
ATOM 668 N N . VAL A 1 91 ? 14.815 2.641 -7.108 1.00 23.37 91 VAL A N 1
ATOM 669 C CA . VAL A 1 91 ? 15.955 2.451 -8.039 1.00 23.82 91 VAL A CA 1
ATOM 670 C C . VAL A 1 91 ? 16.050 3.729 -8.854 1.00 24.18 91 VAL A C 1
ATOM 671 O O . VAL A 1 91 ? 15.026 4.147 -9.407 1.00 22.35 91 VAL A O 1
ATOM 675 N N . THR A 1 92 ? 17.236 4.332 -8.930 1.00 21.19 92 THR A N 1
ATOM 676 C CA . THR A 1 92 ? 17.457 5.603 -9.655 1.00 21.28 92 THR A CA 1
ATOM 677 C C . THR A 1 92 ? 18.518 5.411 -10.733 1.00 20.80 92 THR A C 1
ATOM 678 O O . THR A 1 92 ? 19.219 4.386 -10.704 1.00 24.69 92 THR A O 1
ATOM 682 N N . GLY A 1 93 ? 18.607 6.364 -11.638 1.00 19.28 93 GLY A N 1
ATOM 683 C CA . GLY A 1 93 ? 19.567 6.355 -12.754 1.00 19.30 93 GLY A CA 1
ATOM 684 C C . GLY A 1 93 ? 18.916 6.758 -14.051 1.00 21.56 93 GLY A C 1
ATOM 685 O O . GLY A 1 93 ? 17.686 6.562 -14.203 1.00 19.56 93 GLY A O 1
ATOM 686 N N . ARG A 1 94 ? 19.711 7.325 -14.962 1.00 21.49 94 ARG A N 1
ATOM 687 C CA . ARG A 1 94 ? 19.261 7.718 -16.319 1.00 24.00 94 ARG A CA 1
ATOM 688 C C . ARG A 1 94 ? 18.749 6.472 -17.039 1.00 19.75 94 ARG A C 1
ATOM 689 O O . ARG A 1 94 ? 19.335 5.398 -16.891 1.00 20.88 94 ARG A O 1
ATOM 697 N N . PHE A 1 95 ? 17.667 6.621 -17.787 1.00 20.11 95 PHE A N 1
ATOM 698 C CA . PHE A 1 95 ? 17.074 5.524 -18.586 1.00 18.18 95 PHE A CA 1
ATOM 699 C C . PHE A 1 95 ? 18.134 4.836 -19.478 1.00 19.77 95 PHE A C 1
ATOM 700 O O . PHE A 1 95 ? 18.222 3.621 -19.499 1.00 20.25 95 PHE A O 1
ATOM 708 N N . VAL A 1 96 ? 18.932 5.597 -20.212 1.00 25.10 96 VAL A N 1
ATOM 709 C CA . VAL A 1 96 ? 19.943 4.999 -21.143 1.00 28.28 96 VAL A CA 1
ATOM 710 C C . VAL A 1 96 ? 21.069 4.256 -20.395 1.00 30.82 96 VAL A C 1
ATOM 711 O O . VAL A 1 96 ? 21.796 3.461 -21.063 1.00 34.19 96 VAL A O 1
ATOM 715 N N . ASN A 1 97 ? 21.242 4.452 -19.088 1.00 27.88 97 ASN A N 1
ATOM 716 C CA . ASN A 1 97 ? 22.253 3.675 -18.325 1.00 28.14 97 ASN A CA 1
ATOM 717 C C . ASN A 1 97 ? 21.565 2.517 -17.602 1.00 27.30 97 ASN A C 1
ATOM 718 O O . ASN A 1 97 ? 22.270 1.736 -16.954 1.00 28.64 97 ASN A O 1
ATOM 723 N N . SER A 1 98 ? 20.237 2.385 -17.692 1.00 22.50 98 SER A N 1
ATOM 724 C CA . SER A 1 98 ? 19.510 1.307 -16.984 1.00 22.54 98 SER A CA 1
ATOM 725 C C . SER A 1 98 ? 19.718 -0.046 -17.668 1.00 21.51 98 SER A C 1
ATOM 726 O O . SER A 1 98 ? 20.178 -0.069 -18.827 1.00 25.68 98 SER A O 1
ATOM 729 N N . THR A 1 99 ? 19.300 -1.114 -17.028 1.00 21.68 99 THR A N 1
ATOM 730 C CA . THR A 1 99 ? 19.337 -2.477 -17.621 1.00 23.08 99 THR A CA 1
ATOM 731 C C . THR A 1 99 ? 17.931 -3.083 -17.605 1.00 21.80 99 THR A C 1
ATOM 732 O O . THR A 1 99 ? 17.141 -2.756 -16.706 1.00 20.15 99 THR A O 1
ATOM 736 N N . ILE A 1 100 ? 17.697 -4.053 -18.481 1.00 21.95 100 ILE A N 1
ATOM 737 C CA . ILE A 1 100 ? 16.484 -4.907 -18.422 1.00 23.27 100 ILE A CA 1
ATOM 738 C C . ILE A 1 100 ? 16.425 -5.617 -17.057 1.00 21.94 100 ILE A C 1
ATOM 739 O O . ILE A 1 100 ? 15.320 -5.830 -16.576 1.00 20.37 100 ILE A O 1
ATOM 744 N N . ASP A 1 101 ? 17.552 -6.038 -16.465 1.00 21.88 101 ASP A N 1
ATOM 745 C CA . ASP A 1 101 ? 17.532 -6.768 -15.168 1.00 23.00 101 ASP A CA 1
ATOM 746 C C . ASP A 1 101 ? 17.062 -5.828 -14.047 1.00 19.86 101 ASP A C 1
ATOM 747 O O . ASP A 1 101 ? 16.337 -6.278 -13.171 1.00 20.60 101 ASP A O 1
ATOM 752 N N . GLN A 1 102 ? 17.370 -4.546 -14.129 1.00 19.14 102 GLN A N 1
ATOM 753 C CA . GLN A 1 102 ? 16.808 -3.556 -13.168 1.00 18.78 102 GLN A CA 1
ATOM 754 C C . GLN A 1 102 ? 15.290 -3.459 -13.339 1.00 17.13 102 GLN A C 1
ATOM 755 O O . GLN A 1 102 ? 14.567 -3.382 -12.311 1.00 17.15 102 GLN A O 1
ATOM 761 N N . LEU A 1 103 ? 14.829 -3.410 -14.577 1.00 15.60 103 LEU A N 1
ATOM 762 C CA . LEU A 1 103 ? 13.372 -3.328 -14.837 1.00 16.14 103 LEU A CA 1
ATOM 763 C C . LEU A 1 103 ? 12.714 -4.545 -14.195 1.00 16.42 103 LEU A C 1
ATOM 764 O O . LEU A 1 103 ? 11.716 -4.371 -13.502 1.00 15.60 103 LEU A O 1
ATOM 769 N N . ARG A 1 104 ? 13.266 -5.748 -14.405 1.00 16.09 104 ARG A N 1
ATOM 770 C CA . ARG A 1 104 ? 12.706 -6.989 -13.824 1.00 16.75 104 ARG A CA 1
ATOM 771 C C . ARG A 1 104 ? 12.701 -6.888 -12.299 1.00 16.90 104 ARG A C 1
ATOM 772 O O . ARG A 1 104 ? 11.699 -7.215 -11.666 1.00 15.79 104 ARG A O 1
ATOM 780 N N . GLN A 1 105 ? 13.789 -6.406 -11.711 1.00 18.00 105 GLN A N 1
ATOM 781 C CA . GLN A 1 105 ? 13.922 -6.353 -10.233 1.00 19.74 105 GLN A CA 1
ATOM 782 C C . GLN A 1 105 ? 12.891 -5.399 -9.629 1.00 17.40 105 GLN A C 1
ATOM 783 O O . GLN A 1 105 ? 12.253 -5.765 -8.634 1.00 16.22 105 GLN A O 1
ATOM 789 N N . VAL A 1 106 ? 12.706 -4.223 -10.235 1.00 17.12 106 VAL A N 1
ATOM 790 C CA . VAL A 1 106 ? 11.715 -3.267 -9.675 1.00 16.03 106 VAL A CA 1
ATOM 791 C C . VAL A 1 106 ? 10.304 -3.806 -9.895 1.00 15.82 106 VAL A C 1
ATOM 792 O O . VAL A 1 106 ? 9.434 -3.581 -9.005 1.00 15.44 106 VAL A O 1
ATOM 796 N N . PHE A 1 107 ? 10.058 -4.546 -10.968 1.00 14.26 107 PHE A N 1
ATOM 797 C CA . PHE A 1 107 ? 8.732 -5.193 -11.168 1.00 15.03 107 PHE A CA 1
ATOM 798 C C . PHE A 1 107 ? 8.431 -6.180 -10.026 1.00 14.39 107 PHE A C 1
ATOM 799 O O . PHE A 1 107 ? 7.291 -6.246 -9.520 1.00 14.59 107 PHE A O 1
ATOM 807 N N . VAL A 1 108 ? 9.408 -6.984 -9.620 1.00 14.60 108 VAL A N 1
ATOM 808 C CA . VAL A 1 108 ? 9.199 -7.987 -8.547 1.00 14.89 108 VAL A CA 1
ATOM 809 C C . VAL A 1 108 ? 8.780 -7.226 -7.287 1.00 14.57 108 VAL A C 1
ATOM 810 O O . VAL A 1 108 ? 7.735 -7.577 -6.683 1.00 15.86 108 VAL A O 1
ATOM 814 N N . GLY A 1 109 ? 9.600 -6.252 -6.882 1.00 13.97 109 GLY A N 1
ATOM 815 C CA . GLY A 1 109 ? 9.362 -5.474 -5.653 1.00 13.29 109 GLY A CA 1
ATOM 816 C C . GLY A 1 109 ? 8.031 -4.734 -5.691 1.00 13.65 109 GLY A C 1
ATOM 817 O O . GLY A 1 109 ? 7.358 -4.675 -4.641 1.00 14.25 109 GLY A O 1
ATOM 818 N N . CYS A 1 110 ? 7.721 -4.084 -6.809 1.00 12.89 110 CYS A N 1
ATOM 819 C CA . CYS A 1 110 ? 6.650 -3.064 -6.863 1.00 12.17 110 CYS A CA 1
ATOM 820 C C . CYS A 1 110 ? 5.351 -3.655 -7.386 1.00 12.06 110 CYS A C 1
ATOM 821 O O . CYS A 1 110 ? 4.328 -2.998 -7.172 1.00 11.53 110 CYS A O 1
ATOM 824 N N . VAL A 1 111 ? 5.372 -4.780 -8.082 1.00 10.98 111 VAL A N 1
ATOM 825 C CA . VAL A 1 111 ? 4.123 -5.319 -8.693 1.00 11.54 111 VAL A CA 1
ATOM 826 C C . VAL A 1 111 ? 3.873 -6.757 -8.231 1.00 11.88 111 VAL A C 1
ATOM 827 O O . VAL A 1 111 ? 2.738 -7.082 -7.896 1.00 11.93 111 VAL A O 1
ATOM 831 N N . GLU A 1 112 ? 4.880 -7.627 -8.210 1.00 11.82 112 GLU A N 1
ATOM 832 C CA . GLU A 1 112 ? 4.621 -9.028 -7.824 1.00 12.30 112 GLU A CA 1
ATOM 833 C C . GLU A 1 112 ? 4.135 -9.056 -6.357 1.00 12.04 112 GLU A C 1
ATOM 834 O O . GLU A 1 112 ? 3.192 -9.800 -6.065 1.00 12.65 112 GLU A O 1
ATOM 840 N N . ALA A 1 113 ? 4.749 -8.273 -5.470 1.00 11.81 113 ALA A N 1
ATOM 841 C CA . ALA A 1 113 ? 4.374 -8.294 -4.022 1.00 11.32 113 ALA A CA 1
ATOM 842 C C . ALA A 1 113 ? 2.910 -7.893 -3.832 1.00 11.61 113 ALA A C 1
ATOM 843 O O . ALA A 1 113 ? 2.121 -8.615 -3.218 1.00 12.13 113 ALA A O 1
ATOM 845 N N . PRO A 1 114 ? 2.438 -6.736 -4.368 1.00 10.99 114 PRO A N 1
ATOM 846 C CA . PRO A 1 114 ? 1.031 -6.398 -4.166 1.00 10.58 114 PRO A CA 1
ATOM 847 C C . PRO A 1 114 ? 0.107 -7.368 -4.909 1.00 9.98 114 PRO A C 1
ATOM 848 O O . PRO A 1 114 ? -0.997 -7.626 -4.464 1.00 10.41 114 PRO A O 1
ATOM 852 N N . TYR A 1 115 ? 0.513 -7.872 -6.063 1.00 9.99 115 TYR A N 1
ATOM 853 C CA . TYR A 1 115 ? -0.251 -8.938 -6.764 1.00 10.30 115 TYR A CA 1
ATOM 854 C C . TYR A 1 115 ? -0.465 -10.126 -5.797 1.00 10.72 115 TYR A C 1
ATOM 855 O O . TYR A 1 115 ? -1.611 -10.589 -5.596 1.00 11.78 115 TYR A O 1
ATOM 864 N N . ASN A 1 116 ? 0.616 -10.618 -5.179 1.00 12.20 116 ASN A N 1
ATOM 865 C CA . ASN A 1 116 ? 0.531 -11.792 -4.262 1.00 11.82 116 ASN A CA 1
ATOM 866 C C . ASN A 1 116 ? -0.374 -11.489 -3.070 1.00 12.69 116 ASN A C 1
ATOM 867 O O . ASN A 1 116 ? -1.248 -12.330 -2.768 1.00 12.42 116 ASN A O 1
ATOM 872 N N . PHE A 1 117 ? -0.271 -10.281 -2.527 1.00 11.65 117 PHE A N 1
ATOM 873 C CA . PHE A 1 117 ? -1.068 -9.883 -1.341 1.00 11.82 117 PHE A CA 1
ATOM 874 C C . PHE A 1 117 ? -2.550 -9.915 -1.731 1.00 11.32 117 PHE A C 1
ATOM 875 O O . PHE A 1 117 ? -3.367 -10.533 -1.035 1.00 12.58 117 PHE A O 1
ATOM 883 N N . MET A 1 118 ? -2.910 -9.223 -2.824 1.00 11.17 118 MET A N 1
ATOM 884 C CA . MET A 1 118 ? -4.327 -9.157 -3.250 1.00 11.48 118 MET A CA 1
ATOM 885 C C . MET A 1 118 ? -4.845 -10.539 -3.657 1.00 13.01 118 MET A C 1
ATOM 886 O O . MET A 1 118 ? -6.021 -10.804 -3.436 1.00 13.31 118 MET A O 1
ATOM 891 N N . ARG A 1 119 ? -4.019 -11.341 -4.310 1.00 13.66 119 ARG A N 1
ATOM 892 C CA . ARG A 1 119 ? -4.443 -12.672 -4.817 1.00 15.18 119 ARG A CA 1
ATOM 893 C C . ARG A 1 119 ? -4.813 -13.551 -3.611 1.00 14.89 119 ARG A C 1
ATOM 894 O O . ARG A 1 119 ? -5.789 -14.333 -3.759 1.00 17.25 119 ARG A O 1
ATOM 902 N N . ALA A 1 120 ? -4.152 -13.381 -2.478 1.00 13.64 120 ALA A N 1
ATOM 903 C CA . ALA A 1 120 ? -4.472 -14.166 -1.259 1.00 14.73 120 ALA A CA 1
ATOM 904 C C . ALA A 1 120 ? -5.625 -13.537 -0.475 1.00 15.42 120 ALA A C 1
ATOM 905 O O . ALA A 1 120 ? -6.524 -14.277 -0.002 1.00 15.98 120 ALA A O 1
ATOM 907 N N . VAL A 1 121 ? -5.618 -12.212 -0.312 1.00 14.78 121 VAL A N 1
ATOM 908 C CA . VAL A 1 121 ? -6.527 -11.547 0.660 1.00 13.86 121 VAL A CA 1
ATOM 909 C C . VAL A 1 121 ? -7.908 -11.353 0.007 1.00 14.66 121 VAL A C 1
ATOM 910 O O . VAL A 1 121 ? -8.932 -11.493 0.684 1.00 14.16 121 VAL A O 1
ATOM 914 N N . VAL A 1 122 ? -7.974 -11.017 -1.280 1.00 14.44 122 VAL A N 1
ATOM 915 C CA . VAL A 1 122 ? -9.285 -10.659 -1.885 1.00 14.22 122 VAL A CA 1
ATOM 916 C C . VAL A 1 122 ? -10.276 -11.819 -1.731 1.00 16.09 122 VAL A C 1
ATOM 917 O O . VAL A 1 122 ? -11.404 -11.573 -1.296 1.00 16.02 122 VAL A O 1
ATOM 921 N N . PRO A 1 123 ? -9.909 -13.084 -2.060 1.00 16.34 123 PRO A N 1
ATOM 922 C CA . PRO A 1 123 ? -10.861 -14.202 -1.965 1.00 17.96 123 PRO A CA 1
ATOM 923 C C . PRO A 1 123 ? -11.375 -14.395 -0.540 1.00 17.55 123 PRO A C 1
ATOM 924 O O . PRO A 1 123 ? -12.522 -14.757 -0.329 1.00 19.95 123 PRO A O 1
ATOM 928 N N . VAL A 1 124 ? -10.534 -14.105 0.436 1.00 17.56 124 VAL A N 1
ATOM 929 C CA . VAL A 1 124 ? -10.951 -14.228 1.860 1.00 17.97 124 VAL A CA 1
ATOM 930 C C . VAL A 1 124 ? -12.055 -13.219 2.126 1.00 19.95 124 VAL A C 1
ATOM 931 O O . VAL A 1 124 ? -13.067 -13.544 2.746 1.00 20.23 124 VAL A O 1
ATOM 935 N N . MET A 1 125 ? -11.892 -11.999 1.629 1.00 15.87 125 MET A N 1
ATOM 936 C CA . MET A 1 125 ? -12.821 -10.921 1.972 1.00 16.55 125 MET A CA 1
ATOM 937 C C . MET A 1 125 ? -14.108 -11.049 1.164 1.00 15.66 125 MET A C 1
ATOM 938 O O . MET A 1 125 ? -15.162 -10.783 1.723 1.00 18.82 125 MET A O 1
ATOM 943 N N . THR A 1 126 ? -14.024 -11.413 -0.110 1.00 16.07 126 THR A N 1
ATOM 944 C CA . THR A 1 126 ? -15.203 -11.491 -0.999 1.00 16.82 126 THR A CA 1
ATOM 945 C C . THR A 1 126 ? -16.131 -12.570 -0.445 1.00 20.97 126 THR A C 1
ATOM 946 O O . THR A 1 126 ? -17.355 -12.392 -0.526 1.00 21.01 126 THR A O 1
ATOM 950 N N . GLU A 1 127 ? -15.562 -13.645 0.094 1.00 22.38 127 GLU A N 1
ATOM 951 C CA . GLU A 1 127 ? -16.379 -14.709 0.734 1.00 26.78 127 GLU A CA 1
ATOM 952 C C . GLU A 1 127 ? -17.158 -14.091 1.894 1.00 27.32 127 GLU A C 1
ATOM 953 O O . GLU A 1 127 ? -18.319 -14.455 2.066 1.00 32.08 127 GLU A O 1
ATOM 959 N N . ARG A 1 128 ? -16.576 -13.146 2.628 1.00 26.04 128 ARG A N 1
ATOM 960 C CA . ARG A 1 128 ? -17.254 -12.530 3.798 1.00 27.56 128 ARG A CA 1
ATOM 961 C C . ARG A 1 128 ? -18.135 -11.355 3.365 1.00 24.69 128 ARG A C 1
ATOM 962 O O . ARG A 1 128 ? -18.824 -10.786 4.228 1.00 25.34 128 ARG A O 1
ATOM 970 N N . GLU A 1 129 ? -18.082 -10.966 2.094 1.00 21.76 129 GLU A N 1
ATOM 971 C CA . GLU A 1 129 ? -18.871 -9.821 1.543 1.00 22.59 129 GLU A CA 1
ATOM 972 C C . GLU A 1 129 ? -18.556 -8.517 2.281 1.00 19.86 129 GLU A C 1
ATOM 973 O O . GLU A 1 129 ? -19.423 -7.650 2.416 1.00 20.11 129 GLU A O 1
ATOM 979 N N . ALA A 1 130 ? -17.321 -8.357 2.707 1.00 18.81 130 ALA A N 1
ATOM 980 C CA . ALA A 1 130 ? -16.855 -7.170 3.439 1.00 17.88 130 ALA A CA 1
ATOM 981 C C . ALA A 1 130 ? -15.335 -7.179 3.507 1.00 15.92 130 ALA A C 1
ATOM 982 O O . ALA A 1 130 ? -14.744 -8.260 3.527 1.00 17.25 130 ALA A O 1
ATOM 984 N N . GLY A 1 131 ? -14.755 -6.001 3.595 1.00 14.80 131 GLY A N 1
ATOM 985 C CA . GLY A 1 131 ? -13.350 -5.841 3.950 1.00 13.25 131 GLY A CA 1
ATOM 986 C C . GLY A 1 131 ? -12.735 -4.644 3.252 1.00 12.38 131 GLY A C 1
ATOM 987 O O . GLY A 1 131 ? -13.280 -4.148 2.219 1.00 13.52 131 GLY A O 1
ATOM 988 N N . GLN A 1 132 ? -11.629 -4.170 3.813 1.00 11.89 132 GLN A N 1
ATOM 989 C CA . GLN A 1 132 ? -10.909 -2.994 3.287 1.00 11.31 132 GLN A CA 1
ATOM 990 C C . GLN A 1 132 ? -9.473 -3.378 3.046 1.00 11.70 132 GLN A C 1
ATOM 991 O O . GLN A 1 132 ? -8.808 -3.860 3.986 1.00 11.97 132 GLN A O 1
ATOM 997 N N . ILE A 1 133 ? -9.007 -3.162 1.820 1.00 11.08 133 ILE A N 1
ATOM 998 C CA . ILE A 1 133 ? -7.592 -3.410 1.448 1.00 11.61 133 ILE A CA 1
ATOM 999 C C . ILE A 1 133 ? -6.975 -2.074 1.053 1.00 11.50 133 ILE A C 1
ATOM 1000 O O . ILE A 1 133 ? -7.604 -1.346 0.238 1.00 11.61 133 ILE A O 1
ATOM 1005 N N . LEU A 1 134 ? -5.818 -1.749 1.620 1.00 10.92 134 LEU A N 1
ATOM 1006 C CA . LEU A 1 134 ? -5.009 -0.600 1.186 1.00 10.90 134 LEU A CA 1
ATOM 1007 C C . LEU A 1 134 ? -3.692 -1.131 0.661 1.00 11.26 134 LEU A C 1
ATOM 1008 O O . LEU A 1 134 ? -2.950 -1.776 1.414 1.00 11.35 134 LEU A O 1
ATOM 1013 N N . ILE A 1 135 ? -3.404 -0.837 -0.593 1.00 10.85 135 ILE A N 1
ATOM 1014 C CA . ILE A 1 135 ? -2.090 -1.174 -1.202 1.00 11.69 135 ILE A CA 1
ATOM 1015 C C . ILE A 1 135 ? -1.294 0.110 -1.241 1.00 12.36 135 ILE A C 1
ATOM 1016 O O . ILE A 1 135 ? -1.678 1.062 -1.945 1.00 11.14 135 ILE A O 1
ATOM 1021 N N . ILE A 1 136 ? -0.191 0.171 -0.507 1.00 11.41 136 ILE A N 1
ATOM 1022 C CA . ILE A 1 136 ? 0.666 1.356 -0.538 1.00 12.52 136 ILE A CA 1
ATOM 1023 C C . ILE A 1 136 ? 1.602 1.142 -1.722 1.00 11.84 136 ILE A C 1
ATOM 1024 O O . ILE A 1 136 ? 2.427 0.209 -1.686 1.00 12.87 136 ILE A O 1
ATOM 1029 N N . THR A 1 137 ? 1.440 1.937 -2.757 1.00 12.37 137 THR A N 1
ATOM 1030 C CA . THR A 1 137 ? 2.294 1.849 -3.967 1.00 11.67 137 THR A CA 1
ATOM 1031 C C . THR A 1 137 ? 3.334 2.953 -3.816 1.00 13.26 137 THR A C 1
ATOM 1032 O O . THR A 1 137 ? 4.163 2.868 -2.901 1.00 12.92 137 THR A O 1
ATOM 1036 N N . SER A 1 138 ? 3.252 4.016 -4.621 1.00 13.21 138 SER A N 1
ATOM 1037 C CA . SER A 1 138 ? 4.179 5.166 -4.526 1.00 13.19 138 SER A CA 1
ATOM 1038 C C . SER A 1 138 ? 3.598 6.357 -5.279 1.00 13.01 138 SER A C 1
ATOM 1039 O O . SER A 1 138 ? 2.928 6.162 -6.300 1.00 12.83 138 SER A O 1
ATOM 1042 N N . ALA A 1 139 ? 3.944 7.554 -4.850 1.00 14.60 139 ALA A N 1
ATOM 1043 C CA . ALA A 1 139 ? 3.574 8.787 -5.574 1.00 13.13 139 ALA A CA 1
ATOM 1044 C C . ALA A 1 139 ? 4.316 8.801 -6.894 1.00 13.72 139 ALA A C 1
ATOM 1045 O O . ALA A 1 139 ? 3.828 9.483 -7.830 1.00 13.36 139 ALA A O 1
ATOM 1047 N N . SER A 1 140 ? 5.457 8.096 -6.978 1.00 13.06 140 SER A N 1
ATOM 1048 C CA . SER A 1 140 ? 6.251 8.071 -8.226 1.00 13.19 140 SER A CA 1
ATOM 1049 C C . SER A 1 140 ? 5.488 7.367 -9.355 1.00 13.39 140 SER A C 1
ATOM 1050 O O . SER A 1 140 ? 5.787 7.595 -10.541 1.00 14.25 140 SER A O 1
ATOM 1053 N N . GLY A 1 141 ? 4.469 6.603 -9.011 1.00 13.04 141 GLY A N 1
ATOM 1054 C CA . GLY A 1 141 ? 3.598 5.929 -9.985 1.00 13.22 141 GLY A CA 1
ATOM 1055 C C . GLY A 1 141 ? 2.622 6.878 -10.673 1.00 14.40 141 GLY A C 1
ATOM 1056 O O . GLY A 1 141 ? 2.049 6.464 -11.710 1.00 14.11 141 GLY A O 1
ATOM 1057 N N . ALA A 1 142 ? 2.439 8.100 -10.167 1.00 13.59 142 ALA A N 1
ATOM 1058 C CA . ALA A 1 142 ? 1.333 8.976 -10.608 1.00 14.36 142 ALA A CA 1
ATOM 1059 C C . ALA A 1 142 ? 1.870 10.016 -11.589 1.00 14.92 142 ALA A C 1
ATOM 1060 O O . ALA A 1 142 ? 1.069 10.736 -12.194 1.00 15.46 142 ALA A O 1
ATOM 1062 N N . ARG A 1 143 ? 3.187 10.102 -11.791 1.00 13.73 143 ARG A N 1
ATOM 1063 C CA . ARG A 1 143 ? 3.770 11.163 -12.634 1.00 14.55 143 ARG A CA 1
ATOM 1064 C C . ARG A 1 143 ? 5.162 10.729 -13.046 1.00 13.13 143 ARG A C 1
ATOM 1065 O O . ARG A 1 143 ? 5.786 9.974 -12.309 1.00 13.63 143 ARG A O 1
ATOM 1073 N N . PRO A 1 144 ? 5.692 11.227 -14.175 1.00 13.92 144 PRO A N 1
ATOM 1074 C CA . PRO A 1 144 ? 7.106 11.033 -14.453 1.00 14.32 144 PRO A CA 1
ATOM 1075 C C . PRO A 1 144 ? 7.928 11.496 -13.247 1.00 14.08 144 PRO A C 1
ATOM 1076 O O . PRO A 1 144 ? 7.653 12.565 -12.674 1.00 13.82 144 PRO A O 1
ATOM 1080 N N . THR A 1 145 ? 8.927 10.697 -12.899 1.00 14.17 145 THR A N 1
ATOM 1081 C CA . THR A 1 145 ? 9.767 10.901 -11.698 1.00 14.51 145 THR A CA 1
ATOM 1082 C C . THR A 1 145 ? 11.201 11.130 -12.160 1.00 15.48 145 THR A C 1
ATOM 1083 O O . THR A 1 145 ? 11.870 10.177 -12.532 1.00 14.74 145 THR A O 1
ATOM 1087 N N . PRO A 1 146 ? 11.712 12.379 -12.129 1.00 17.31 146 PRO A N 1
ATOM 1088 C CA . PRO A 1 146 ? 13.101 12.635 -12.546 1.00 18.71 146 PRO A CA 1
ATOM 1089 C C . PRO A 1 146 ? 14.083 11.763 -11.750 1.00 17.32 146 PRO A C 1
ATOM 1090 O O . PRO A 1 146 ? 13.986 11.722 -10.537 1.00 19.51 146 PRO A O 1
ATOM 1094 N N . GLY A 1 147 ? 14.914 11.012 -12.462 1.00 18.32 147 GLY A N 1
ATOM 1095 C CA . GLY A 1 147 ? 15.947 10.147 -11.871 1.00 17.98 147 GLY A CA 1
ATOM 1096 C C . GLY A 1 147 ? 15.458 8.751 -11.531 1.00 18.27 147 GLY A C 1
ATOM 1097 O O . GLY A 1 147 ? 16.303 7.939 -11.222 1.00 17.92 147 GLY A O 1
ATOM 1098 N N . ALA A 1 148 ? 14.143 8.439 -11.634 1.00 15.02 148 ALA A N 1
ATOM 1099 C CA . ALA A 1 148 ? 13.632 7.083 -11.317 1.00 13.54 148 ALA A CA 1
ATOM 1100 C C . ALA A 1 148 ? 12.604 6.620 -12.362 1.00 13.93 148 ALA A C 1
ATOM 1101 O O . ALA A 1 148 ? 11.483 6.215 -12.020 1.00 14.12 148 ALA A O 1
ATOM 1103 N N . PRO A 1 149 ? 12.971 6.577 -13.655 1.00 12.87 149 PRO A N 1
ATOM 1104 C CA . PRO A 1 149 ? 11.999 6.267 -14.711 1.00 13.85 149 PRO A CA 1
ATOM 1105 C C . PRO A 1 149 ? 11.414 4.846 -14.629 1.00 14.35 149 PRO A C 1
ATOM 1106 O O . PRO A 1 149 ? 10.223 4.649 -14.904 1.00 13.80 149 PRO A O 1
ATOM 1110 N N . LEU A 1 150 ? 12.243 3.847 -14.336 1.00 13.96 150 LEU A N 1
ATOM 1111 C CA . LEU A 1 150 ? 11.780 2.438 -14.302 1.00 14.12 150 LEU A CA 1
ATOM 1112 C C . LEU A 1 150 ? 10.886 2.277 -13.076 1.00 13.18 150 LEU A C 1
ATOM 1113 O O . LEU A 1 150 ? 9.872 1.622 -13.165 1.00 11.86 150 LEU A O 1
ATOM 1118 N N . TYR A 1 151 ? 11.343 2.799 -11.942 1.00 13.03 151 TYR A N 1
ATOM 1119 C CA . TYR A 1 151 ? 10.612 2.734 -10.653 1.00 12.52 151 TYR A CA 1
ATOM 1120 C C . TYR A 1 151 ? 9.213 3.335 -10.823 1.00 11.92 151 TYR A C 1
ATOM 1121 O O . TYR A 1 151 ? 8.224 2.689 -10.428 1.00 11.47 151 TYR A O 1
ATOM 1130 N N . SER A 1 152 ? 9.142 4.528 -11.381 1.00 11.51 152 SER A N 1
ATOM 1131 C CA . SER A 1 152 ? 7.859 5.222 -11.643 1.00 11.62 152 SER A CA 1
ATOM 1132 C C . SER A 1 152 ? 6.976 4.309 -12.493 1.00 12.15 152 SER A C 1
ATOM 1133 O O . SER A 1 152 ? 5.781 4.160 -12.159 1.00 10.95 152 SER A O 1
ATOM 1136 N N . SER A 1 153 ? 7.517 3.780 -13.595 1.00 12.13 153 SER A N 1
ATOM 1137 C CA . SER A 1 153 ? 6.752 2.915 -14.539 1.00 11.57 153 SER A CA 1
ATOM 1138 C C . SER A 1 153 ? 6.084 1.763 -13.766 1.00 11.83 153 SER A C 1
ATOM 1139 O O . SER A 1 153 ? 4.882 1.502 -13.959 1.00 10.32 153 SER A O 1
ATOM 1142 N N . VAL A 1 154 ? 6.835 1.019 -12.968 1.00 10.81 154 VAL A N 1
ATOM 1143 C CA . VAL A 1 154 ? 6.297 -0.206 -12.329 1.00 10.68 154 VAL A CA 1
ATOM 1144 C C . VAL A 1 154 ? 5.347 0.185 -11.201 1.00 11.33 154 VAL A C 1
ATOM 1145 O O . VAL A 1 154 ? 4.357 -0.543 -11.003 1.00 11.22 154 VAL A O 1
ATOM 1149 N N . ARG A 1 155 ? 5.571 1.335 -10.560 1.00 10.31 155 ARG A N 1
ATOM 1150 C CA . ARG A 1 155 ? 4.613 1.820 -9.518 1.00 10.39 155 ARG A CA 1
ATOM 1151 C C . ARG A 1 155 ? 3.263 2.070 -10.200 1.00 10.66 155 ARG A C 1
ATOM 1152 O O . ARG A 1 155 ? 2.207 1.789 -9.589 1.00 11.88 155 ARG A O 1
ATOM 1160 N N . ALA A 1 156 ? 3.264 2.578 -11.442 1.00 10.67 156 ALA A N 1
ATOM 1161 C CA . ALA A 1 156 ? 1.994 2.876 -12.143 1.00 11.05 156 ALA A CA 1
ATOM 1162 C C . ALA A 1 156 ? 1.269 1.563 -12.445 1.00 11.26 156 ALA A C 1
ATOM 1163 O O . ALA A 1 156 ? 0.021 1.571 -12.400 1.00 11.02 156 ALA A O 1
ATOM 1165 N N . ALA A 1 157 ? 1.986 0.488 -12.753 1.00 10.74 157 ALA A N 1
ATOM 1166 C CA . ALA A 1 157 ? 1.380 -0.850 -12.962 1.00 11.27 157 ALA A CA 1
ATOM 1167 C C . ALA A 1 157 ? 0.672 -1.242 -11.674 1.00 11.08 157 ALA A C 1
ATOM 1168 O O . ALA A 1 157 ? -0.465 -1.686 -11.700 1.00 10.53 157 ALA A O 1
ATOM 1170 N N . ALA A 1 158 ? 1.356 -1.079 -10.550 1.00 10.89 158 ALA A N 1
ATOM 1171 C CA . ALA A 1 158 ? 0.787 -1.508 -9.249 1.00 10.89 158 ALA A CA 1
ATOM 1172 C C . ALA A 1 158 ? -0.508 -0.730 -9.000 1.00 11.07 158 ALA A C 1
ATOM 1173 O O . ALA A 1 158 ? -1.533 -1.366 -8.593 1.00 10.29 158 ALA A O 1
ATOM 1175 N N . THR A 1 159 ? -0.507 0.602 -9.175 1.00 10.77 159 THR A N 1
ATOM 1176 C CA . THR A 1 159 ? -1.719 1.388 -8.899 1.00 10.07 159 THR A CA 1
ATOM 1177 C C . THR A 1 159 ? -2.832 0.965 -9.862 1.00 9.85 159 THR A C 1
ATOM 1178 O O . THR A 1 159 ? -3.990 0.834 -9.453 1.00 9.54 159 THR A O 1
ATOM 1182 N N . MET A 1 160 ? -2.518 0.776 -11.144 1.00 9.87 160 MET A N 1
ATOM 1183 C CA . MET A 1 160 ? -3.572 0.360 -12.108 1.00 10.09 160 MET A CA 1
ATOM 1184 C C . MET A 1 160 ? -4.066 -1.065 -11.781 1.00 10.13 160 MET A C 1
ATOM 1185 O O . MET A 1 160 ? -5.269 -1.357 -11.969 1.00 10.23 160 MET A O 1
ATOM 1190 N N . LEU A 1 161 ? -3.226 -1.929 -11.229 1.00 10.36 161 LEU A N 1
ATOM 1191 C CA . LEU A 1 161 ? -3.700 -3.278 -10.819 1.00 11.15 161 LEU A CA 1
ATOM 1192 C C . LEU A 1 161 ? -4.734 -3.121 -9.704 1.00 10.77 161 LEU A C 1
ATOM 1193 O O . LEU A 1 161 ? -5.772 -3.772 -9.754 1.00 11.77 161 LEU A O 1
ATOM 1198 N N . VAL A 1 162 ? -4.455 -2.265 -8.733 1.00 9.80 162 VAL A N 1
ATOM 1199 C CA . VAL A 1 162 ? -5.417 -1.964 -7.634 1.00 10.77 162 VAL A CA 1
ATOM 1200 C C . VAL A 1 162 ? -6.742 -1.507 -8.245 1.00 10.61 162 VAL A C 1
ATOM 1201 O O . VAL A 1 162 ? -7.821 -1.994 -7.815 1.00 11.71 162 VAL A O 1
ATOM 1205 N N . LYS A 1 163 ? -6.695 -0.547 -9.145 1.00 9.71 163 LYS A N 1
ATOM 1206 C CA . LYS A 1 163 ? -7.969 -0.047 -9.748 1.00 10.13 163 LYS A CA 1
ATOM 1207 C C . LYS A 1 163 ? -8.701 -1.182 -10.469 1.00 10.11 163 LYS A C 1
ATOM 1208 O O . LYS A 1 163 ? -9.954 -1.212 -10.439 1.00 11.27 163 LYS A O 1
ATOM 1214 N N . ASN A 1 164 ? -8.015 -2.072 -11.154 1.00 9.50 164 ASN A N 1
ATOM 1215 C CA . ASN A 1 164 ? -8.649 -3.202 -11.857 1.00 9.99 164 ASN A CA 1
ATOM 1216 C C . ASN A 1 164 ? -9.271 -4.179 -10.858 1.00 10.36 164 ASN A C 1
ATOM 1217 O O . ASN A 1 164 ? -10.413 -4.611 -11.083 1.00 11.68 164 ASN A O 1
ATOM 1222 N N . VAL A 1 165 ? -8.549 -4.508 -9.801 1.00 10.17 165 VAL A N 1
ATOM 1223 C CA . VAL A 1 165 ? -9.060 -5.462 -8.763 1.00 10.15 165 VAL A CA 1
ATOM 1224 C C . VAL A 1 165 ? -10.260 -4.810 -8.107 1.00 10.92 165 VAL A C 1
ATOM 1225 O O . VAL A 1 165 ? -11.316 -5.481 -7.941 1.00 11.50 165 VAL A O 1
ATOM 1229 N N . ALA A 1 166 ? -10.166 -3.517 -7.816 1.00 9.94 166 ALA A N 1
ATOM 1230 C CA . ALA A 1 166 ? -11.267 -2.784 -7.151 1.00 10.41 166 ALA A CA 1
ATOM 1231 C C . ALA A 1 166 ? -12.534 -2.917 -8.008 1.00 11.09 166 ALA A C 1
ATOM 1232 O O . ALA A 1 166 ? -13.640 -3.221 -7.453 1.00 11.20 166 ALA A O 1
ATOM 1234 N N . ASP A 1 167 ? -12.426 -2.614 -9.287 1.00 10.94 167 ASP A N 1
ATOM 1235 C CA . ASP A 1 167 ? -13.617 -2.614 -10.159 1.00 13.58 167 ASP A CA 1
ATOM 1236 C C . ASP A 1 167 ? -14.199 -4.039 -10.243 1.00 15.05 167 ASP A C 1
ATOM 1237 O O . ASP A 1 167 ? -15.458 -4.189 -10.238 1.00 14.37 167 ASP A O 1
ATOM 1242 N N . GLU A 1 168 ? -13.343 -5.053 -10.288 1.00 14.51 168 GLU A N 1
ATOM 1243 C CA . GLU A 1 168 ? -13.781 -6.470 -10.404 1.00 16.07 168 GLU A CA 1
ATOM 1244 C C . GLU A 1 168 ? -14.609 -6.865 -9.180 1.00 15.35 168 GLU A C 1
ATOM 1245 O O . GLU A 1 168 ? -15.625 -7.602 -9.373 1.00 17.53 168 GLU A O 1
ATOM 1251 N N . VAL A 1 169 ? -14.182 -6.494 -7.975 1.00 13.64 169 VAL A N 1
ATOM 1252 C CA . VAL A 1 169 ? -14.761 -7.068 -6.724 1.00 13.93 169 VAL A CA 1
ATOM 1253 C C . VAL A 1 169 ? -15.682 -6.069 -6.032 1.00 13.59 169 VAL A C 1
ATOM 1254 O O . VAL A 1 169 ? -16.209 -6.402 -4.973 1.00 13.70 169 VAL A O 1
ATOM 1258 N N . ALA A 1 170 ? -15.903 -4.889 -6.610 1.00 14.22 170 ALA A N 1
ATOM 1259 C CA . ALA A 1 170 ? -16.697 -3.843 -5.943 1.00 13.71 170 ALA A CA 1
ATOM 1260 C C . ALA A 1 170 ? -18.090 -4.353 -5.553 1.00 14.36 170 ALA A C 1
ATOM 1261 O O . ALA A 1 170 ? -18.560 -3.961 -4.474 1.00 15.63 170 ALA A O 1
ATOM 1263 N N . ARG A 1 171 ? -18.705 -5.187 -6.387 1.00 15.20 171 ARG A N 1
ATOM 1264 C CA . ARG A 1 171 ? -20.107 -5.613 -6.087 1.00 15.74 171 ARG A CA 1
ATOM 1265 C C . ARG A 1 171 ? -20.139 -6.471 -4.796 1.00 16.83 171 ARG A C 1
ATOM 1266 O O . ARG A 1 171 ? -21.222 -6.605 -4.206 1.00 17.10 171 ARG A O 1
ATOM 1274 N N . THR A 1 172 ? -19.007 -7.003 -4.324 1.00 15.59 172 THR A N 1
ATOM 1275 C CA . THR A 1 172 ? -18.915 -7.852 -3.100 1.00 17.34 172 THR A CA 1
ATOM 1276 C C . THR A 1 172 ? -18.895 -7.024 -1.809 1.00 17.30 172 THR A C 1
ATOM 1277 O O . THR A 1 172 ? -19.032 -7.614 -0.732 1.00 19.79 172 THR A O 1
ATOM 1281 N N . GLY A 1 173 ? -18.715 -5.698 -1.868 1.00 17.41 173 GLY A N 1
ATOM 1282 C CA . GLY A 1 173 ? -18.572 -4.872 -0.656 1.00 17.67 173 GLY A CA 1
ATOM 1283 C C . GLY A 1 173 ? -17.110 -4.668 -0.269 1.00 17.46 173 GLY A C 1
ATOM 1284 O O . GLY A 1 173 ? -16.823 -3.759 0.547 1.00 17.47 173 GLY A O 1
ATOM 1285 N N . VAL A 1 174 ? -16.192 -5.411 -0.868 1.00 14.18 174 VAL A N 1
ATOM 1286 C CA . VAL A 1 174 ? -14.747 -5.287 -0.542 1.00 14.18 174 VAL A CA 1
ATOM 1287 C C . VAL A 1 174 ? -14.222 -4.033 -1.246 1.00 13.51 174 VAL A C 1
ATOM 1288 O O . VAL A 1 174 ? -14.486 -3.898 -2.461 1.00 14.73 174 VAL A O 1
ATOM 1292 N N . GLN A 1 175 ? -13.536 -3.173 -0.507 1.00 12.70 175 GLN A N 1
ATOM 1293 C CA . GLN A 1 175 ? -12.909 -1.963 -1.091 1.00 12.51 175 GLN A CA 1
ATOM 1294 C C . GLN A 1 175 ? -11.414 -2.224 -1.258 1.00 12.62 175 GLN A C 1
ATOM 1295 O O . GLN A 1 175 ? -10.815 -2.873 -0.390 1.00 11.52 175 GLN A O 1
ATOM 1301 N N . VAL A 1 176 ? -10.855 -1.752 -2.364 1.00 10.81 176 VAL A N 1
ATOM 1302 C CA . VAL A 1 176 ? -9.412 -1.897 -2.674 1.00 11.56 176 VAL A CA 1
ATOM 1303 C C . VAL A 1 176 ? -8.936 -0.540 -3.147 1.00 10.93 176 VAL A C 1
ATOM 1304 O O . VAL A 1 176 ? -9.429 -0.080 -4.176 1.00 11.55 176 VAL A O 1
ATOM 1308 N N . ASN A 1 177 ? -8.053 0.092 -2.366 1.00 10.52 177 ASN A N 1
ATOM 1309 C CA . ASN A 1 177 ? -7.614 1.477 -2.645 1.00 9.73 177 ASN A CA 1
ATOM 1310 C C . ASN A 1 177 ? -6.092 1.520 -2.540 1.00 10.43 177 ASN A C 1
ATOM 1311 O O . ASN A 1 177 ? -5.496 0.553 -2.020 1.00 10.09 177 ASN A O 1
ATOM 1316 N N . ALA A 1 178 ? -5.477 2.521 -3.139 1.00 9.78 178 ALA A N 1
ATOM 1317 C CA . ALA A 1 178 ? -4.018 2.699 -3.072 1.00 9.51 178 ALA A CA 1
ATOM 1318 C C . ALA A 1 178 ? -3.678 4.092 -2.560 1.00 9.80 178 ALA A C 1
ATOM 1319 O O . ALA A 1 178 ? -4.380 5.093 -2.888 1.00 10.07 178 ALA A O 1
ATOM 1321 N N . VAL A 1 179 ? -2.523 4.204 -1.898 1.00 9.78 179 VAL A N 1
ATOM 1322 C CA . VAL A 1 179 ? -1.915 5.507 -1.552 1.00 9.57 179 VAL A CA 1
ATOM 1323 C C . VAL A 1 179 ? -0.421 5.372 -1.815 1.00 10.93 179 VAL A C 1
ATOM 1324 O O . VAL A 1 179 ? 0.055 4.257 -1.903 1.00 11.31 179 VAL A O 1
ATOM 1328 N N . GLY A 1 180 ? 0.204 6.472 -2.161 1.00 11.01 180 GLY A N 1
ATOM 1329 C CA . GLY A 1 180 ? 1.633 6.444 -2.480 1.00 11.44 180 GLY A CA 1
ATOM 1330 C C . GLY A 1 180 ? 2.300 7.671 -1.963 1.00 11.25 180 GLY A C 1
ATOM 1331 O O . GLY A 1 180 ? 1.776 8.758 -2.202 1.00 11.02 180 GLY A O 1
ATOM 1332 N N . THR A 1 181 ? 3.493 7.505 -1.397 1.00 11.18 181 THR A N 1
ATOM 1333 C CA . THR A 1 181 ? 4.227 8.630 -0.837 1.00 12.70 181 THR A CA 1
ATOM 1334 C C . THR A 1 181 ? 5.452 9.007 -1.699 1.00 13.00 181 THR A C 1
ATOM 1335 O O . THR A 1 181 ? 5.825 8.257 -2.607 1.00 12.96 181 THR A O 1
ATOM 1339 N N . ASN A 1 182 ? 5.999 10.171 -1.381 1.00 13.50 182 ASN A N 1
ATOM 1340 C CA . ASN A 1 182 ? 7.405 10.551 -1.699 1.00 14.62 182 ASN A CA 1
ATOM 1341 C C . ASN A 1 182 ? 7.838 11.443 -0.541 1.00 14.95 182 ASN A C 1
ATOM 1342 O O . ASN A 1 182 ? 6.948 11.901 0.235 1.00 15.38 182 ASN A O 1
ATOM 1347 N N . PHE A 1 183 ? 9.138 11.651 -0.332 1.00 15.51 183 PHE A N 1
ATOM 1348 C CA . PHE A 1 183 ? 9.615 12.656 0.651 1.00 15.80 183 PHE A CA 1
ATOM 1349 C C . PHE A 1 183 ? 9.119 12.350 2.066 1.00 15.45 183 PHE A C 1
ATOM 1350 O O . PHE A 1 183 ? 8.791 13.262 2.776 1.00 17.42 183 PHE A O 1
ATOM 1358 N N . MET A 1 184 ? 9.142 11.089 2.489 1.00 15.66 184 MET A N 1
ATOM 1359 C CA . MET A 1 184 ? 8.798 10.691 3.870 1.00 16.31 184 MET A CA 1
ATOM 1360 C C . MET A 1 184 ? 10.095 10.527 4.667 1.00 19.97 184 MET A C 1
ATOM 1361 O O . MET A 1 184 ? 11.076 9.983 4.108 1.00 21.37 184 MET A O 1
ATOM 1366 N N . ASP A 1 185 ? 10.047 10.896 5.937 1.00 21.62 185 ASP A N 1
ATOM 1367 C CA . ASP A 1 185 ? 11.202 10.807 6.878 1.00 21.60 185 ASP A CA 1
ATOM 1368 C C . ASP A 1 185 ? 11.230 9.390 7.455 1.00 20.57 185 ASP A C 1
ATOM 1369 O O . ASP A 1 185 ? 10.572 9.153 8.459 1.00 22.30 185 ASP A O 1
ATOM 1374 N N . PHE A 1 186 ? 11.930 8.461 6.796 1.00 22.79 186 PHE A N 1
ATOM 1375 C CA . PHE A 1 186 ? 12.255 7.103 7.318 1.00 24.77 186 PHE A CA 1
ATOM 1376 C C . PHE A 1 186 ? 13.630 6.723 6.764 1.00 25.38 186 PHE A C 1
ATOM 1377 O O . PHE A 1 186 ? 14.056 7.272 5.747 1.00 26.63 186 PHE A O 1
ATOM 1385 N N . PRO A 1 187 ? 14.371 5.817 7.448 1.00 29.52 187 PRO A N 1
ATOM 1386 C CA . PRO A 1 187 ? 15.792 5.593 7.140 1.00 30.59 187 PRO A CA 1
ATOM 1387 C C . PRO A 1 187 ? 16.097 5.226 5.682 1.00 32.48 187 PRO A C 1
ATOM 1388 O O . PRO A 1 187 ? 17.001 5.809 5.129 1.00 35.30 187 PRO A O 1
ATOM 1392 N N . ALA A 1 188 ? 15.332 4.307 5.080 1.00 33.23 188 ALA A N 1
ATOM 1393 C CA . ALA A 1 188 ? 15.550 3.858 3.683 1.00 31.51 188 ALA A CA 1
ATOM 1394 C C . ALA A 1 188 ? 15.464 5.054 2.716 1.00 32.30 188 ALA A C 1
ATOM 1395 O O . ALA A 1 188 ? 16.313 5.128 1.820 1.00 30.55 188 ALA A O 1
ATOM 1397 N N . PHE A 1 189 ? 14.500 5.968 2.859 1.00 28.75 189 PHE A N 1
ATOM 1398 C CA . PHE A 1 189 ? 14.452 7.196 2.022 1.00 28.99 189 PHE A CA 1
ATOM 1399 C C . PHE A 1 189 ? 15.656 8.095 2.321 1.00 30.76 189 PHE A C 1
ATOM 1400 O O . PHE A 1 189 ? 16.215 8.658 1.361 1.00 28.27 189 PHE A O 1
ATOM 1408 N N . LEU A 1 190 ? 16.008 8.251 3.599 1.00 32.76 190 LEU A N 1
ATOM 1409 C CA . LEU A 1 190 ? 17.123 9.148 4.002 1.00 34.72 190 LEU A CA 1
ATOM 1410 C C . LEU A 1 190 ? 18.427 8.587 3.413 1.00 36.80 190 LEU A C 1
ATOM 1411 O O . LEU A 1 190 ? 19.190 9.381 2.817 1.00 37.15 190 LEU A O 1
ATOM 1416 N N . LYS A 1 191 ? 18.631 7.264 3.514 1.00 40.40 191 LYS A N 1
ATOM 1417 C CA . LYS A 1 191 ? 19.824 6.558 2.953 1.00 43.99 191 LYS A CA 1
ATOM 1418 C C . LYS A 1 191 ? 19.898 6.817 1.442 1.00 42.59 191 LYS A C 1
ATOM 1419 O O . LYS A 1 191 ? 20.937 7.340 0.972 1.00 43.68 191 LYS A O 1
ATOM 1425 N N . ALA A 1 192 ? 18.834 6.509 0.692 1.00 39.57 192 ALA A N 1
ATOM 1426 C CA . ALA A 1 192 ? 18.706 6.969 -0.713 1.00 40.90 192 ALA A CA 1
ATOM 1427 C C . ALA A 1 192 ? 18.544 8.491 -0.651 1.00 40.14 192 ALA A C 1
ATOM 1428 O O . ALA A 1 192 ? 18.393 9.013 0.463 1.00 55.08 192 ALA A O 1
ATOM 1430 N N . SER A 1 193 ? 18.627 9.210 -1.762 1.00 43.25 193 SER A N 1
ATOM 1431 C CA . SER A 1 193 ? 18.401 10.685 -1.786 1.00 40.15 193 SER A CA 1
ATOM 1432 C C . SER A 1 193 ? 19.579 11.443 -1.152 1.00 39.85 193 SER A C 1
ATOM 1433 O O . SER A 1 193 ? 19.714 12.624 -1.458 1.00 39.67 193 SER A O 1
ATOM 1436 N N . GLY A 1 194 ? 20.315 10.822 -0.221 1.00 38.78 194 GLY A N 1
ATOM 1437 C CA . GLY A 1 194 ? 21.403 11.520 0.499 1.00 39.42 194 GLY A CA 1
ATOM 1438 C C . GLY A 1 194 ? 20.867 12.397 1.617 1.00 40.12 194 GLY A C 1
ATOM 1439 O O . GLY A 1 194 ? 21.644 13.225 2.124 1.00 33.59 194 GLY A O 1
ATOM 1440 N N . ALA A 1 195 ? 19.641 12.142 2.074 1.00 44.45 195 ALA A N 1
ATOM 1441 C CA . ALA A 1 195 ? 18.949 12.977 3.091 1.00 51.16 195 ALA A CA 1
ATOM 1442 C C . ALA A 1 195 ? 19.676 12.969 4.439 1.00 54.90 195 ALA A C 1
ATOM 1443 O O . ALA A 1 195 ? 19.459 13.908 5.213 1.00 73.01 195 ALA A O 1
ATOM 1445 N N . ASN A 1 196 ? 20.419 11.913 4.758 1.00 55.02 196 ASN A N 1
ATOM 1446 C CA . ASN A 1 196 ? 21.037 11.834 6.107 1.00 53.06 196 ASN A CA 1
ATOM 1447 C C . ASN A 1 196 ? 21.955 13.051 6.264 1.00 49.87 196 ASN A C 1
ATOM 1448 O O . ASN A 1 196 ? 22.033 13.571 7.390 1.00 51.22 196 ASN A O 1
ATOM 1453 N N . ASP A 1 197 ? 22.663 13.460 5.210 1.00 46.71 197 ASP A N 1
ATOM 1454 C CA . ASP A 1 197 ? 23.432 14.728 5.321 1.00 47.00 197 ASP A CA 1
ATOM 1455 C C . ASP A 1 197 ? 22.417 15.855 5.529 1.00 49.29 197 ASP A C 1
ATOM 1456 O O . ASP A 1 197 ? 21.426 15.895 4.784 1.00 42.94 197 ASP A O 1
ATOM 1461 N N . PRO A 1 198 ? 22.648 16.810 6.456 1.00 47.21 198 PRO A N 1
ATOM 1462 C CA . PRO A 1 198 ? 21.658 17.848 6.748 1.00 47.27 198 PRO A CA 1
ATOM 1463 C C . PRO A 1 198 ? 21.507 18.815 5.570 1.00 48.28 198 PRO A C 1
ATOM 1464 O O . PRO A 1 198 ? 20.396 19.156 5.238 1.00 45.47 198 PRO A O 1
ATOM 1468 N N . GLU A 1 199 ? 22.628 19.220 4.974 1.00 51.19 199 GLU A N 1
ATOM 1469 C CA . GLU A 1 199 ? 22.616 20.180 3.840 1.00 54.13 199 GLU A CA 1
ATOM 1470 C C . GLU A 1 199 ? 21.824 19.554 2.691 1.00 48.82 199 GLU A C 1
ATOM 1471 O O . GLU A 1 199 ? 21.011 20.270 2.107 1.00 50.38 199 GLU A O 1
ATOM 1477 N N . VAL A 1 200 ? 22.069 18.277 2.361 1.00 42.68 200 VAL A N 1
ATOM 1478 C CA . VAL A 1 200 ? 21.301 17.572 1.298 1.00 42.84 200 VAL A CA 1
ATOM 1479 C C . VAL A 1 200 ? 19.843 17.554 1.772 1.00 36.54 200 VAL A C 1
ATOM 1480 O O . VAL A 1 200 ? 18.982 17.894 0.965 1.00 45.14 200 VAL A O 1
ATOM 1484 N N . ARG A 1 201 ? 19.612 17.191 3.037 1.00 41.37 201 ARG A N 1
ATOM 1485 C CA . ARG A 1 201 ? 18.250 17.072 3.639 1.00 42.92 201 ARG A CA 1
ATOM 1486 C C . ARG A 1 201 ? 17.518 18.415 3.512 1.00 47.43 201 ARG A C 1
ATOM 1487 O O . ARG A 1 201 ? 16.399 18.432 2.976 1.00 43.10 201 ARG A O 1
ATOM 1495 N N . ALA A 1 202 ? 18.133 19.502 3.981 1.00 46.76 202 ALA A N 1
ATOM 1496 C CA . ALA A 1 202 ? 17.549 20.862 3.924 1.00 45.78 202 ALA A CA 1
ATOM 1497 C C . ALA A 1 202 ? 17.248 21.237 2.468 1.00 46.91 202 ALA A C 1
ATOM 1498 O O . ALA A 1 202 ? 16.175 21.820 2.209 1.00 49.21 202 ALA A O 1
ATOM 1500 N N . LYS A 1 203 ? 18.152 20.919 1.540 1.00 45.71 203 LYS A N 1
ATOM 1501 C CA . LYS A 1 203 ? 17.959 21.243 0.100 1.00 48.20 203 LYS A CA 1
ATOM 1502 C C . LYS A 1 203 ? 16.758 20.453 -0.419 1.00 46.02 203 LYS A C 1
ATOM 1503 O O . LYS A 1 203 ? 15.950 21.036 -1.144 1.00 45.97 203 LYS A O 1
ATOM 1509 N N . ILE A 1 204 ? 16.676 19.169 -0.062 1.00 46.35 204 ILE A N 1
ATOM 1510 C CA . ILE A 1 204 ? 15.577 18.257 -0.500 1.00 46.93 204 ILE A CA 1
ATOM 1511 C C . ILE A 1 204 ? 14.250 18.851 -0.020 1.00 40.42 204 ILE A C 1
ATOM 1512 O O . ILE A 1 204 ? 13.324 18.939 -0.835 1.00 41.29 204 ILE A O 1
ATOM 1517 N N . GLU A 1 205 ? 14.182 19.231 1.256 1.00 45.26 205 GLU A N 1
ATOM 1518 C CA . GLU A 1 205 ? 12.977 19.828 1.882 1.00 44.46 205 GLU A CA 1
ATOM 1519 C C . GLU A 1 205 ? 12.626 21.100 1.105 1.00 50.42 205 GLU A C 1
ATOM 1520 O O . GLU A 1 205 ? 11.424 21.347 0.901 1.00 48.19 205 GLU A O 1
ATOM 1526 N N . SER A 1 206 ? 13.641 21.853 0.661 1.00 53.44 206 SER A N 1
ATOM 1527 C CA . SER A 1 206 ? 13.476 23.109 -0.123 1.00 49.51 206 SER A CA 1
ATOM 1528 C C . SER A 1 206 ? 12.674 22.817 -1.399 1.00 44.30 206 SER A C 1
ATOM 1529 O O . SER A 1 206 ? 11.844 23.664 -1.767 1.00 50.32 206 SER A O 1
ATOM 1532 N N . GLN A 1 207 ? 12.877 21.656 -2.025 1.00 40.91 207 GLN A N 1
ATOM 1533 C CA . GLN A 1 207 ? 12.242 21.312 -3.329 1.00 41.17 207 GLN A CA 1
ATOM 1534 C C . GLN A 1 207 ? 10.785 20.863 -3.122 1.00 38.66 207 GLN A C 1
ATOM 1535 O O . GLN A 1 207 ? 9.988 20.987 -4.064 1.00 40.31 207 GLN A O 1
ATOM 1541 N N . VAL A 1 208 ? 10.446 20.263 -1.981 1.00 33.86 208 VAL A N 1
ATOM 1542 C CA . VAL A 1 208 ? 9.060 19.727 -1.761 1.00 28.59 208 VAL A CA 1
ATOM 1543 C C . VAL A 1 208 ? 8.127 20.934 -1.741 1.00 25.01 208 VAL A C 1
ATOM 1544 O O . VAL A 1 208 ? 8.480 21.932 -1.119 1.00 24.53 208 VAL A O 1
ATOM 1548 N N . PRO A 1 209 ? 6.959 20.924 -2.432 1.00 24.62 209 PRO A N 1
ATOM 1549 C CA . PRO A 1 209 ? 6.037 22.056 -2.397 1.00 22.88 209 PRO A CA 1
ATOM 1550 C C . PRO A 1 209 ? 5.699 22.462 -0.963 1.00 21.03 209 PRO A C 1
ATOM 1551 O O . PRO A 1 209 ? 5.675 23.637 -0.697 1.00 21.67 209 PRO A O 1
ATOM 1555 N N . MET A 1 210 ? 5.459 21.506 -0.072 1.00 19.98 210 MET A N 1
ATOM 1556 C CA . MET A 1 210 ? 5.143 21.809 1.340 1.00 19.44 210 MET A CA 1
ATOM 1557 C C . MET A 1 210 ? 6.447 21.962 2.141 1.00 20.42 210 MET A C 1
ATOM 1558 O O . MET A 1 210 ? 6.342 22.121 3.378 1.00 23.33 210 MET A O 1
ATOM 1563 N N . ARG A 1 211 ? 7.606 21.859 1.483 1.00 23.03 211 ARG A N 1
ATOM 1564 C CA . ARG A 1 211 ? 8.894 22.336 2.065 1.00 25.33 211 ARG A CA 1
ATOM 1565 C C . ARG A 1 211 ? 9.300 21.566 3.331 1.00 25.12 211 ARG A C 1
ATOM 1566 O O . ARG A 1 211 ? 9.990 22.151 4.185 1.00 26.07 211 ARG A O 1
ATOM 1574 N N . ARG A 1 212 ? 8.944 20.287 3.451 1.00 22.27 212 ARG A N 1
ATOM 1575 C CA . ARG A 1 212 ? 9.370 19.433 4.583 1.00 22.87 212 ARG A CA 1
ATOM 1576 C C . ARG A 1 212 ? 9.239 17.966 4.163 1.00 22.10 212 ARG A C 1
ATOM 1577 O O . ARG A 1 212 ? 8.729 17.713 3.061 1.00 21.85 212 ARG A O 1
ATOM 1585 N N . LEU A 1 213 ? 9.651 17.038 5.021 1.00 22.03 213 LEU A N 1
ATOM 1586 C CA . LEU A 1 213 ? 9.395 15.597 4.819 1.00 20.98 213 LEU A CA 1
ATOM 1587 C C . LEU A 1 213 ? 8.141 15.204 5.602 1.00 18.98 213 LEU A C 1
ATOM 1588 O O . LEU A 1 213 ? 7.839 15.833 6.612 1.00 19.91 213 LEU A O 1
ATOM 1593 N N . GLY A 1 214 ? 7.488 14.118 5.185 1.00 17.91 214 GLY A N 1
ATOM 1594 C CA . GLY A 1 214 ? 6.291 13.629 5.875 1.00 16.50 214 GLY A CA 1
ATOM 1595 C C . GLY A 1 214 ? 6.676 12.724 7.025 1.00 17.32 214 GLY A C 1
ATOM 1596 O O . GLY A 1 214 ? 7.758 12.111 6.956 1.00 18.28 214 GLY A O 1
ATOM 1597 N N . THR A 1 215 ? 5.815 12.572 8.020 1.00 15.64 215 THR A N 1
ATOM 1598 C CA . THR A 1 215 ? 6.087 11.652 9.150 1.00 16.47 215 THR A CA 1
ATOM 1599 C C . THR A 1 215 ? 5.320 10.349 8.961 1.00 16.84 215 THR A C 1
ATOM 1600 O O . THR A 1 215 ? 4.204 10.343 8.417 1.00 15.92 215 THR A O 1
ATOM 1604 N N . MET A 1 216 ? 5.873 9.257 9.468 1.00 16.26 216 MET A N 1
ATOM 1605 C CA . MET A 1 216 ? 5.159 7.963 9.540 1.00 17.89 216 MET A CA 1
ATOM 1606 C C . MET A 1 216 ? 3.866 8.130 10.345 1.00 17.45 216 MET A C 1
ATOM 1607 O O . MET A 1 216 ? 2.838 7.557 9.960 1.00 16.05 216 MET A O 1
ATOM 1612 N N . GLU A 1 217 ? 3.904 8.915 11.421 1.00 16.97 217 GLU A N 1
ATOM 1613 C CA . GLU A 1 217 ? 2.715 9.037 12.281 1.00 17.83 217 GLU A CA 1
ATOM 1614 C C . GLU A 1 217 ? 1.546 9.640 11.486 1.00 14.41 217 GLU A C 1
ATOM 1615 O O . GLU A 1 217 ? 0.435 9.073 11.558 1.00 16.21 217 GLU A O 1
ATOM 1621 N N . GLU A 1 218 ? 1.779 10.741 10.783 1.00 14.72 218 GLU A N 1
ATOM 1622 C CA . GLU A 1 218 ? 0.673 11.481 10.114 1.00 13.63 218 GLU A CA 1
ATOM 1623 C C . GLU A 1 218 ? 0.182 10.619 8.933 1.00 14.70 218 GLU A C 1
ATOM 1624 O O . GLU A 1 218 ? -1.039 10.600 8.652 1.00 13.65 218 GLU A O 1
ATOM 1630 N N . PHE A 1 219 ? 1.101 9.963 8.229 1.00 14.84 219 PHE A N 1
ATOM 1631 C CA . PHE A 1 219 ? 0.763 9.059 7.106 1.00 14.39 219 PHE A CA 1
ATOM 1632 C C . PHE A 1 219 ? -0.086 7.898 7.619 1.00 13.50 219 PHE A C 1
ATOM 1633 O O . PHE A 1 219 ? -1.126 7.569 6.978 1.00 12.46 219 PHE A O 1
ATOM 1641 N N . SER A 1 220 ? 0.266 7.288 8.756 1.00 12.78 220 SER A N 1
ATOM 1642 C CA . SER A 1 220 ? -0.533 6.193 9.344 1.00 12.29 220 SER A CA 1
ATOM 1643 C C . SER A 1 220 ? -1.974 6.642 9.648 1.00 11.68 220 SER A C 1
ATOM 1644 O O . SER A 1 220 ? -2.894 5.858 9.367 1.00 12.55 220 SER A O 1
ATOM 1647 N N . ALA A 1 221 ? -2.168 7.854 10.166 1.00 12.97 221 ALA A N 1
ATOM 1648 C CA . ALA A 1 221 ? -3.522 8.402 10.419 1.00 14.09 221 ALA A CA 1
ATOM 1649 C C . ALA A 1 221 ? -4.267 8.524 9.086 1.00 11.94 221 ALA A C 1
ATOM 1650 O O . ALA A 1 221 ? -5.439 8.135 9.030 1.00 13.00 221 ALA A O 1
AT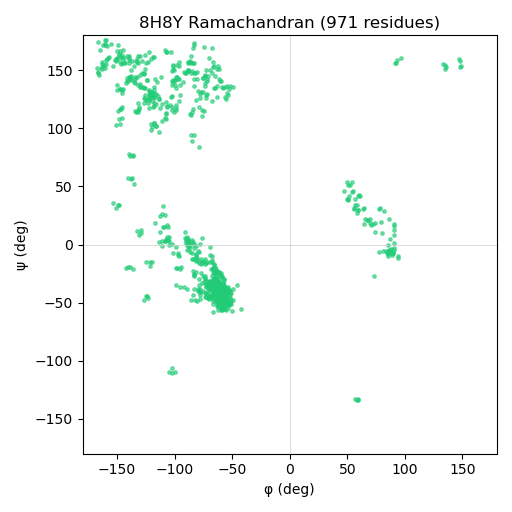OM 1652 N N . PHE A 1 222 ? -3.615 9.011 8.032 1.00 12.05 222 PHE A N 1
ATOM 1653 C CA . PHE A 1 222 ? -4.285 9.152 6.715 1.00 12.50 222 PHE A CA 1
ATOM 1654 C C . PHE A 1 222 ? -4.798 7.797 6.261 1.00 12.27 222 PHE A C 1
ATOM 1655 O O . PHE A 1 222 ? -5.957 7.685 5.773 1.00 12.20 222 PHE A O 1
ATOM 1663 N N . CYS A 1 223 ? -3.942 6.780 6.359 1.00 11.07 223 CYS A N 1
ATOM 1664 C CA . CYS A 1 223 ? -4.230 5.420 5.862 1.00 11.96 223 CYS A CA 1
ATOM 1665 C C . CYS A 1 223 ? -5.506 4.869 6.517 1.00 11.65 223 CYS A C 1
ATOM 1666 O O . CYS A 1 223 ? -6.219 4.047 5.899 1.00 12.61 223 CYS A O 1
ATOM 1669 N N . MET A 1 224 ? -5.801 5.274 7.746 1.00 11.78 224 MET A N 1
ATOM 1670 C CA . MET A 1 224 ? -6.993 4.739 8.449 1.00 11.30 224 MET A CA 1
ATOM 1671 C C . MET A 1 224 ? -8.301 5.085 7.720 1.00 10.50 224 MET A C 1
ATOM 1672 O O . MET A 1 224 ? -9.290 4.387 7.908 1.00 11.28 224 MET A O 1
ATOM 1677 N N . ALA A 1 225 ? -8.324 6.144 6.911 1.00 12.13 225 ALA A N 1
ATOM 1678 C CA . ALA A 1 225 ? -9.552 6.505 6.185 1.00 11.27 225 ALA A CA 1
ATOM 1679 C C . ALA A 1 225 ? -9.952 5.340 5.265 1.00 11.78 225 ALA A C 1
ATOM 1680 O O . ALA A 1 225 ? -11.138 5.240 4.945 1.00 12.29 225 ALA A O 1
ATOM 1682 N N . PHE A 1 226 ? -8.995 4.491 4.837 1.00 11.26 226 PHE A N 1
ATOM 1683 C CA . PHE A 1 226 ? -9.262 3.375 3.919 1.00 11.16 226 PHE A CA 1
ATOM 1684 C C . PHE A 1 226 ? -9.253 2.031 4.652 1.00 11.35 226 PHE A C 1
ATOM 1685 O O . PHE A 1 226 ? -9.400 1.020 3.985 1.00 12.00 226 PHE A O 1
ATOM 1693 N N . LEU A 1 227 ? -9.152 2.020 5.984 1.00 11.30 227 LEU A N 1
ATOM 1694 C CA . LEU A 1 227 ? -8.860 0.746 6.711 1.00 11.15 227 LEU A CA 1
ATOM 1695 C C . LEU A 1 227 ? -9.607 0.623 8.036 1.00 11.13 227 LEU A C 1
ATOM 1696 O O . LEU A 1 227 ? -9.603 -0.536 8.588 1.00 11.07 227 LEU A O 1
ATOM 1701 N N . ASP A 1 228 ? -10.084 1.716 8.635 1.00 10.95 228 ASP A N 1
ATOM 1702 C CA . ASP A 1 228 ? -10.585 1.631 10.044 1.00 11.49 228 ASP A CA 1
ATOM 1703 C C . ASP A 1 228 ? -12.071 1.266 10.114 1.00 11.56 228 ASP A C 1
ATOM 1704 O O . ASP A 1 228 ? -12.605 1.163 11.290 1.00 12.44 228 ASP A O 1
ATOM 1709 N N . GLY A 1 229 ? -12.739 0.987 8.999 1.00 11.36 229 GLY A N 1
ATOM 1710 C CA . GLY A 1 229 ? -14.167 0.619 8.909 1.00 12.24 229 GLY A CA 1
ATOM 1711 C C . GLY A 1 229 ? -15.150 1.785 9.038 1.00 13.20 229 GLY A C 1
ATOM 1712 O O . GLY A 1 229 ? -16.376 1.541 8.824 1.00 15.42 229 GLY A O 1
ATOM 1713 N N . SER A 1 230 ? -14.679 2.988 9.341 1.00 14.08 230 SER A N 1
ATOM 1714 C CA . SER A 1 230 ? -15.548 4.187 9.521 1.00 13.90 230 SER A CA 1
ATOM 1715 C C . SER A 1 230 ? -16.069 4.690 8.173 1.00 14.92 230 SER A C 1
ATOM 1716 O O . SER A 1 230 ? -17.171 5.269 8.135 1.00 16.42 230 SER A O 1
ATOM 1719 N N . SER A 1 231 ? -15.354 4.443 7.091 1.00 13.44 231 SER A N 1
ATOM 1720 C CA . SER A 1 231 ? -15.718 4.95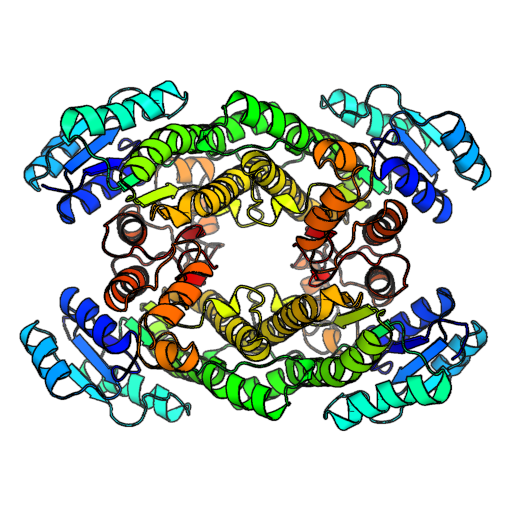7 5.741 1.00 12.97 231 SER A CA 1
ATOM 1721 C C . SER A 1 231 ? -15.641 3.785 4.769 1.00 12.44 231 SER A C 1
ATOM 1722 O O . SER A 1 231 ? -14.540 3.215 4.658 1.00 12.66 231 SER A O 1
ATOM 1725 N N . ARG A 1 232 ? -16.730 3.445 4.072 1.00 12.64 232 ARG A N 1
ATOM 1726 C CA . ARG A 1 232 ? -16.720 2.227 3.227 1.00 13.92 232 ARG A CA 1
ATOM 1727 C C . ARG A 1 232 ? -17.230 2.486 1.812 1.00 13.65 232 ARG A C 1
ATOM 1728 O O . ARG A 1 232 ? -17.376 1.500 1.110 1.00 15.79 232 ARG A O 1
ATOM 1736 N N . PHE A 1 233 ? -17.473 3.710 1.365 1.00 13.14 233 PHE A N 1
ATOM 1737 C CA . PHE A 1 233 ? -18.112 3.899 0.031 1.00 12.10 233 PHE A CA 1
ATOM 1738 C C . PHE A 1 233 ? -17.132 4.472 -0.977 1.00 12.72 233 PHE A C 1
ATOM 1739 O O . PHE A 1 233 ? -17.550 5.156 -1.915 1.00 12.69 233 PHE A O 1
ATOM 1747 N N . THR A 1 234 ? -15.848 4.131 -0.871 1.00 10.86 234 THR A N 1
ATOM 1748 C CA . THR A 1 234 ? -14.959 4.431 -2.014 1.00 10.11 234 THR A CA 1
ATOM 1749 C C . THR A 1 234 ? -14.005 3.273 -2.244 1.00 9.82 234 THR A C 1
ATOM 1750 O O . THR A 1 234 ? -13.574 2.612 -1.271 1.00 9.89 234 THR A O 1
ATOM 1754 N N . THR A 1 235 ? -13.717 3.041 -3.511 1.00 9.58 235 THR A N 1
ATOM 1755 C CA . THR A 1 235 ? -12.836 1.945 -3.938 1.00 9.58 235 THR A CA 1
ATOM 1756 C C . THR A 1 235 ? -12.182 2.377 -5.241 1.00 10.10 235 THR A C 1
ATOM 1757 O O . THR A 1 235 ? -12.732 3.266 -5.921 1.00 10.71 235 THR A O 1
ATOM 1761 N N . GLY A 1 236 ? -11.061 1.758 -5.563 1.00 9.91 236 GLY A N 1
ATOM 1762 C CA . GLY A 1 236 ? -10.353 2.058 -6.815 1.00 10.11 236 GLY A CA 1
ATOM 1763 C C . GLY A 1 236 ? -9.724 3.438 -6.823 1.00 10.65 236 GLY A C 1
ATOM 1764 O O . GLY A 1 236 ? -9.467 3.960 -7.928 1.00 11.09 236 GLY A O 1
ATOM 1765 N N . GLN A 1 237 ? -9.471 4.022 -5.668 1.00 10.33 237 GLN A N 1
ATOM 1766 C CA . GLN A 1 237 ? -8.833 5.343 -5.563 1.00 10.45 237 GLN A CA 1
ATOM 1767 C C . GLN A 1 237 ? -7.318 5.194 -5.498 1.00 11.29 237 GLN A C 1
ATOM 1768 O O . GLN A 1 237 ? -6.821 4.189 -4.969 1.00 11.25 237 GLN A O 1
ATOM 1774 N N . PHE A 1 238 ? -6.636 6.183 -6.046 1.00 11.29 238 PHE A N 1
ATOM 1775 C CA . PHE A 1 238 ? -5.208 6.441 -5.726 1.00 10.29 238 PHE A CA 1
ATOM 1776 C C . PHE A 1 238 ? -5.122 7.833 -5.130 1.00 10.93 238 PHE A C 1
ATOM 1777 O O . PHE A 1 238 ? -5.593 8.812 -5.756 1.00 11.46 238 PHE A O 1
ATOM 1785 N N . VAL A 1 239 ? -4.498 7.956 -3.972 1.00 10.99 239 VAL A N 1
ATOM 1786 C CA . VAL A 1 239 ? -4.205 9.272 -3.356 1.00 10.93 239 VAL A CA 1
ATOM 1787 C C . VAL A 1 239 ? -2.698 9.394 -3.134 1.00 11.45 239 VAL A C 1
ATOM 1788 O O . VAL A 1 239 ? -2.098 8.482 -2.526 1.00 11.74 239 VAL A O 1
ATOM 1792 N N . ALA A 1 240 ? -2.129 10.490 -3.597 1.00 10.64 240 ALA A N 1
ATOM 1793 C CA . ALA A 1 240 ? -0.712 10.806 -3.356 1.00 10.94 240 ALA A CA 1
ATOM 1794 C C . ALA A 1 240 ? -0.593 11.396 -1.960 1.00 11.85 240 ALA A C 1
ATOM 1795 O O . ALA A 1 240 ? -1.493 12.091 -1.475 1.00 12.06 240 ALA A O 1
ATOM 1797 N N . TYR A 1 241 ? 0.541 11.145 -1.323 1.00 12.04 241 TYR A N 1
ATOM 1798 C CA . TYR A 1 241 ? 0.835 11.631 0.035 1.00 11.96 241 TYR A CA 1
ATOM 1799 C C . TYR A 1 241 ? 2.291 12.084 -0.009 1.00 12.05 241 TYR A C 1
ATOM 1800 O O . TYR A 1 241 ? 3.158 11.315 0.436 1.00 13.10 241 TYR A O 1
ATOM 1809 N N . ALA A 1 242 ? 2.564 13.238 -0.601 1.00 13.24 242 ALA A N 1
ATOM 1810 C CA . ALA A 1 242 ? 3.942 13.617 -0.994 1.00 13.18 242 ALA A CA 1
ATOM 1811 C C . ALA A 1 242 ? 4.148 15.131 -0.904 1.00 14.14 242 ALA A C 1
ATOM 1812 O O . ALA A 1 242 ? 4.891 15.676 -1.719 1.00 14.17 242 ALA A O 1
ATOM 1814 N N . GLY A 1 243 ? 3.509 15.803 0.049 1.00 14.79 243 GLY A N 1
ATOM 1815 C CA . GLY A 1 243 ? 3.721 17.248 0.268 1.00 14.67 243 GLY A CA 1
ATOM 1816 C C . GLY A 1 243 ? 3.395 18.086 -0.946 1.00 15.69 243 GLY A C 1
ATOM 1817 O O . GLY A 1 243 ? 4.040 19.112 -1.130 1.00 18.36 243 GLY A O 1
ATOM 1818 N N . GLY A 1 244 ? 2.444 17.633 -1.781 1.00 15.69 244 GLY A N 1
ATOM 1819 C CA . GLY A 1 244 ? 2.015 18.345 -2.988 1.00 15.52 244 GLY A CA 1
ATOM 1820 C C . GLY A 1 244 ? 2.889 18.048 -4.191 1.00 16.78 244 GLY A C 1
ATOM 1821 O O . GLY A 1 244 ? 2.571 18.577 -5.229 1.00 17.94 244 GLY A O 1
ATOM 1822 N N . TRP A 1 245 ? 3.930 17.219 -4.065 1.00 15.95 245 TRP A N 1
ATOM 1823 C CA . TRP A 1 245 ? 4.804 16.859 -5.224 1.00 15.21 245 TRP A CA 1
ATOM 1824 C C . TRP A 1 245 ? 3.972 16.103 -6.266 1.00 14.51 245 TRP A C 1
ATOM 1825 O O . TRP A 1 245 ? 4.250 16.208 -7.471 1.00 14.81 245 TRP A O 1
ATOM 1836 N N . ALA A 1 246 ? 2.962 15.361 -5.814 1.00 14.81 246 ALA A N 1
ATOM 1837 C CA . ALA A 1 246 ? 1.928 14.741 -6.666 1.00 15.79 246 ALA A CA 1
ATOM 1838 C C . ALA A 1 246 ? 0.636 14.746 -5.853 1.00 16.57 246 ALA A C 1
ATOM 1839 O O . ALA A 1 246 ? -0.416 14.539 -6.416 1.00 16.77 246 ALA A O 1
ATOM 1842 N N . SER B 1 2 ? 21.777 9.744 -46.410 1.00 33.89 2 SER B N 1
ATOM 1843 C CA . SER B 1 2 ? 20.407 9.665 -47.050 1.00 33.60 2 SER B CA 1
ATOM 1844 C C . SER B 1 2 ? 19.760 11.058 -47.044 1.00 29.13 2 SER B C 1
ATOM 1845 O O . SER B 1 2 ? 19.714 11.666 -45.972 1.00 25.18 2 SER B O 1
ATOM 1848 N N . ASN B 1 3 ? 19.235 11.508 -48.187 1.00 28.05 3 ASN B N 1
ATOM 1849 C CA . ASN B 1 3 ? 18.526 12.802 -48.306 1.00 28.70 3 ASN B CA 1
ATOM 1850 C C . ASN B 1 3 ? 17.127 12.682 -47.707 1.00 26.40 3 ASN B C 1
ATOM 1851 O O . ASN B 1 3 ? 16.657 13.686 -47.192 1.00 35.21 3 ASN B O 1
ATOM 1856 N N . ARG B 1 4 ? 16.480 11.520 -47.791 1.00 22.47 4 ARG B N 1
ATOM 1857 C CA . ARG B 1 4 ? 15.105 11.276 -47.262 1.00 20.47 4 ARG B CA 1
ATOM 1858 C C . ARG B 1 4 ? 15.225 10.906 -45.791 1.00 20.52 4 ARG B C 1
ATOM 1859 O O . ARG B 1 4 ? 16.182 10.254 -45.401 1.00 19.05 4 ARG B O 1
ATOM 1867 N N . PRO B 1 5 ? 14.227 11.271 -44.954 1.00 18.61 5 PRO B N 1
ATOM 1868 C CA . PRO B 1 5 ? 14.191 10.828 -43.557 1.00 17.38 5 PRO B CA 1
ATOM 1869 C C . PRO B 1 5 ? 13.975 9.315 -43.520 1.00 16.95 5 PRO B C 1
ATOM 1870 O O . PRO B 1 5 ? 13.398 8.764 -44.442 1.00 16.41 5 PRO B O 1
ATOM 1874 N N . VAL B 1 6 ? 14.379 8.683 -42.421 1.00 14.53 6 VAL B N 1
ATOM 1875 C CA . VAL B 1 6 ? 14.364 7.199 -42.287 1.00 14.64 6 VAL B CA 1
ATOM 1876 C C . VAL B 1 6 ? 13.474 6.839 -41.085 1.00 13.42 6 VAL B C 1
ATOM 1877 O O . VAL B 1 6 ? 13.664 7.432 -39.980 1.00 15.25 6 VAL B O 1
ATOM 1881 N N . ALA B 1 7 ? 12.513 5.959 -41.309 1.00 13.79 7 ALA B N 1
ATOM 1882 C CA . ALA B 1 7 ? 11.635 5.449 -40.225 1.00 13.32 7 ALA B CA 1
ATOM 1883 C C . ALA B 1 7 ? 11.948 3.969 -40.005 1.00 13.66 7 ALA B C 1
ATOM 1884 O O . ALA B 1 7 ? 12.123 3.232 -41.001 1.00 15.10 7 ALA B O 1
ATOM 1886 N N . LEU B 1 8 ? 11.891 3.540 -38.750 1.00 13.16 8 LEU B N 1
ATOM 1887 C CA . LEU B 1 8 ? 11.936 2.125 -38.321 1.00 13.25 8 LEU B CA 1
ATOM 1888 C C . LEU B 1 8 ? 10.541 1.711 -37.865 1.00 13.94 8 LEU B C 1
ATOM 1889 O O . LEU B 1 8 ? 9.983 2.375 -36.965 1.00 14.25 8 LEU B O 1
ATOM 1894 N N . VAL B 1 9 ? 9.955 0.731 -38.540 1.00 13.59 9 VAL B N 1
ATOM 1895 C CA . VAL B 1 9 ? 8.686 0.083 -38.120 1.00 13.43 9 VAL B CA 1
ATOM 1896 C C . VAL B 1 9 ? 9.103 -1.306 -37.628 1.00 13.27 9 VAL B C 1
ATOM 1897 O O . VAL B 1 9 ? 9.566 -2.126 -38.446 1.00 14.17 9 VAL B O 1
ATOM 1901 N N . SER B 1 10 ? 8.960 -1.555 -36.332 1.00 13.86 10 SER B N 1
ATOM 1902 C CA . SER B 1 10 ? 9.598 -2.734 -35.695 1.00 14.90 10 SER B CA 1
ATOM 1903 C C . SER B 1 10 ? 9.003 -4.048 -36.246 1.00 14.70 10 SER B C 1
ATOM 1904 O O . SER B 1 10 ? 9.701 -5.051 -36.263 1.00 14.83 10 SER B O 1
ATOM 1907 N N . ASP B 1 11 ? 7.730 -4.076 -36.612 1.00 14.48 11 ASP B N 1
ATOM 1908 C CA . ASP B 1 11 ? 7.057 -5.326 -37.029 1.00 15.31 11 ASP B CA 1
ATOM 1909 C C . ASP B 1 11 ? 6.005 -4.988 -38.087 1.00 16.20 11 ASP B C 1
ATOM 1910 O O . ASP B 1 11 ? 5.096 -4.220 -37.798 1.00 14.14 11 ASP B O 1
ATOM 1915 N N . THR B 1 12 ? 6.178 -5.507 -39.301 1.00 15.91 12 THR B N 1
ATOM 1916 C CA . THR B 1 12 ? 5.230 -5.265 -40.419 1.00 16.14 12 THR B CA 1
ATOM 1917 C C . THR B 1 12 ? 4.447 -6.553 -40.727 1.00 17.08 12 THR B C 1
ATOM 1918 O O . THR B 1 12 ? 3.772 -6.628 -41.770 1.00 19.54 12 THR B O 1
ATOM 1922 N N . ARG B 1 13 ? 4.471 -7.534 -39.841 1.00 17.47 13 ARG B N 1
ATOM 1923 C CA . ARG B 1 13 ? 3.776 -8.811 -40.090 1.00 19.10 13 ARG B CA 1
ATOM 1924 C C . ARG B 1 13 ? 2.311 -8.691 -39.718 1.00 21.16 13 ARG B C 1
ATOM 1925 O O . ARG B 1 13 ? 1.535 -9.471 -40.224 1.00 22.15 13 ARG B O 1
ATOM 1933 N N . TYR B 1 14 ? 1.974 -7.808 -38.784 1.00 17.97 14 TYR B N 1
ATOM 1934 C CA . TYR B 1 14 ? 0.649 -7.846 -38.141 1.00 19.23 14 TYR B CA 1
ATOM 1935 C C . TYR B 1 14 ? 0.146 -6.442 -37.837 1.00 16.42 14 TYR B C 1
ATOM 1936 O O . TYR B 1 14 ? 0.946 -5.503 -37.824 1.00 17.23 14 TYR B O 1
ATOM 1945 N N . TYR B 1 15 ? -1.134 -6.369 -37.506 1.00 15.75 15 TYR B N 1
ATOM 1946 C CA . TYR B 1 15 ? -1.741 -5.179 -36.868 1.00 15.71 15 TYR B CA 1
ATOM 1947 C C . TYR B 1 15 ? -1.522 -3.999 -37.816 1.00 16.12 15 TYR B C 1
ATOM 1948 O O . TYR B 1 15 ? -1.689 -4.126 -39.051 1.00 15.78 15 TYR B O 1
ATOM 1957 N N . VAL B 1 16 ? -1.072 -2.877 -37.277 1.00 13.93 16 VAL B N 1
ATOM 1958 C CA . VAL B 1 16 ? -0.964 -1.602 -38.029 1.00 13.51 16 VAL B CA 1
ATOM 1959 C C . VAL B 1 16 ? 0.383 -1.524 -38.760 1.00 13.20 16 VAL B C 1
ATOM 1960 O O . VAL B 1 16 ? 0.640 -0.539 -39.443 1.00 14.52 16 VAL B O 1
ATOM 1964 N N . GLY B 1 17 ? 1.251 -2.519 -38.623 1.00 14.58 17 GLY B N 1
ATOM 1965 C CA . GLY B 1 17 ? 2.637 -2.423 -39.118 1.00 13.52 17 GLY B CA 1
ATOM 1966 C C . GLY B 1 17 ? 2.691 -2.125 -40.609 1.00 15.04 17 GLY B C 1
ATOM 1967 O O . GLY B 1 17 ? 3.363 -1.171 -41.032 1.00 14.06 17 GLY B O 1
ATOM 1968 N N . PRO B 1 18 ? 2.013 -2.930 -41.462 1.00 17.06 18 PRO B N 1
ATOM 1969 C CA . PRO B 1 18 ? 2.064 -2.677 -42.905 1.00 16.74 18 PRO B CA 1
ATOM 1970 C C . PRO B 1 18 ? 1.531 -1.281 -43.253 1.00 16.46 18 PRO B C 1
ATOM 1971 O O . PRO B 1 18 ? 2.139 -0.594 -44.073 1.00 15.88 18 PRO B O 1
ATOM 1975 N N . ASP B 1 19 ? 0.449 -0.864 -42.593 1.00 15.88 19 ASP B N 1
ATOM 1976 C CA . ASP B 1 19 ? -0.155 0.471 -42.861 1.00 15.97 19 ASP B CA 1
ATOM 1977 C C . ASP B 1 19 ? 0.785 1.593 -42.402 1.00 14.09 19 ASP B C 1
ATOM 1978 O O . ASP B 1 19 ? 0.855 2.631 -43.079 1.00 13.63 19 ASP B O 1
ATOM 1983 N N . LEU B 1 20 ? 1.509 1.425 -41.299 1.00 14.11 20 LEU B N 1
ATOM 1984 C CA . LEU B 1 20 ? 2.487 2.443 -40.871 1.00 13.54 20 LEU B CA 1
ATOM 1985 C C . LEU B 1 20 ? 3.522 2.623 -41.993 1.00 14.57 20 LEU B C 1
ATOM 1986 O O . LEU B 1 20 ? 3.901 3.759 -42.303 1.00 15.16 20 LEU B O 1
ATOM 1991 N N . ALA B 1 21 ? 3.994 1.516 -42.571 1.00 15.45 21 ALA B N 1
ATOM 1992 C CA . ALA B 1 21 ? 5.027 1.591 -43.623 1.00 14.93 21 ALA B CA 1
ATOM 1993 C C . ALA B 1 21 ? 4.475 2.347 -44.841 1.00 15.72 21 ALA B C 1
ATOM 1994 O O . ALA B 1 21 ? 5.199 3.165 -45.394 1.00 15.83 21 ALA B O 1
ATOM 1996 N N . ARG B 1 22 ? 3.233 2.060 -45.226 1.00 16.61 22 ARG B N 1
ATOM 1997 C CA . ARG B 1 22 ? 2.590 2.753 -46.358 1.00 16.97 22 ARG B CA 1
ATOM 1998 C C . ARG B 1 22 ? 2.485 4.258 -46.061 1.00 16.79 22 ARG B C 1
ATOM 1999 O O . ARG B 1 22 ? 2.853 5.082 -46.952 1.00 16.88 22 ARG B O 1
ATOM 2007 N N . ARG B 1 23 ? 2.038 4.646 -44.858 1.00 15.76 23 ARG B N 1
ATOM 2008 C CA . ARG B 1 23 ? 1.918 6.083 -44.519 1.00 15.52 23 ARG B CA 1
ATOM 2009 C C . ARG B 1 23 ? 3.299 6.729 -44.639 1.00 16.13 23 ARG B C 1
ATOM 2010 O O . ARG B 1 23 ? 3.411 7.820 -45.222 1.00 17.62 23 ARG B O 1
ATOM 2018 N N . PHE B 1 24 ? 4.349 6.107 -44.107 1.00 14.35 24 PHE B N 1
ATOM 2019 C CA . PHE B 1 24 ? 5.715 6.680 -44.123 1.00 14.81 24 PHE B CA 1
ATOM 2020 C C . PHE B 1 24 ? 6.193 6.850 -45.574 1.00 15.47 24 PHE B C 1
ATOM 2021 O O . PHE B 1 24 ? 6.791 7.865 -45.866 1.00 15.78 24 PHE B O 1
ATOM 2029 N N . ALA B 1 25 ? 5.934 5.864 -46.431 1.00 16.21 25 ALA B N 1
ATOM 2030 C CA . ALA B 1 25 ? 6.326 5.932 -47.868 1.00 17.21 25 ALA B CA 1
ATOM 2031 C C . ALA B 1 25 ? 5.591 7.113 -48.508 1.00 18.88 25 ALA B C 1
ATOM 2032 O O . ALA B 1 25 ? 6.224 7.862 -49.264 1.00 19.93 25 ALA B O 1
ATOM 2034 N N . GLU B 1 26 ? 4.334 7.350 -48.122 1.00 19.20 26 GLU B N 1
ATOM 2035 C CA . GLU B 1 26 ? 3.532 8.506 -48.639 1.00 19.77 26 GLU B CA 1
ATOM 2036 C C . GLU B 1 26 ? 4.162 9.816 -48.169 1.00 19.47 26 GLU B C 1
ATOM 2037 O O . GLU B 1 26 ? 4.010 10.858 -48.875 1.00 22.57 26 GLU B O 1
ATOM 2043 N N . LYS B 1 27 ? 4.784 9.825 -46.992 1.00 19.07 27 LYS B N 1
ATOM 2044 C CA . LYS B 1 27 ? 5.382 11.034 -46.396 1.00 20.40 27 LYS B CA 1
ATOM 2045 C C . LYS B 1 27 ? 6.835 11.210 -46.864 1.00 19.62 27 LYS B C 1
ATOM 2046 O O . LYS B 1 27 ? 7.505 12.140 -46.366 1.00 19.54 27 LYS B O 1
ATOM 2052 N N . GLY B 1 28 ? 7.321 10.369 -47.779 1.00 18.86 28 GLY B N 1
ATOM 2053 C CA . GLY B 1 28 ? 8.660 10.523 -48.387 1.00 19.17 28 GLY B CA 1
ATOM 2054 C C . GLY B 1 28 ? 9.780 9.975 -47.523 1.00 18.91 28 GLY B C 1
ATOM 2055 O O . GLY B 1 28 ? 10.890 10.512 -47.567 1.00 19.59 28 GLY B O 1
ATOM 2056 N N . PHE B 1 29 ? 9.489 8.959 -46.699 1.00 17.25 29 PHE B N 1
ATOM 2057 C CA . PHE B 1 29 ? 10.497 8.314 -45.834 1.00 15.37 29 PHE B CA 1
ATOM 2058 C C . PHE B 1 29 ? 11.115 7.113 -46.557 1.00 16.58 29 PHE B C 1
ATOM 2059 O O . PHE B 1 29 ? 10.425 6.437 -47.297 1.00 16.83 29 PHE B O 1
ATOM 2067 N N . ASP B 1 30 ? 12.385 6.840 -46.275 1.00 16.64 30 ASP B N 1
ATOM 2068 C CA . ASP B 1 30 ? 13.024 5.528 -46.509 1.00 15.83 30 ASP B CA 1
ATOM 2069 C C . ASP B 1 30 ? 12.699 4.657 -45.288 1.00 15.94 30 ASP B C 1
ATOM 2070 O O . ASP B 1 30 ? 12.409 5.223 -44.221 1.00 16.43 30 ASP B O 1
ATOM 2075 N N . LEU B 1 31 ? 12.721 3.334 -45.431 1.00 15.99 31 LEU B N 1
ATOM 2076 C CA . LEU B 1 31 ? 12.178 2.459 -44.358 1.00 16.09 31 LEU B CA 1
ATOM 2077 C C . LEU B 1 31 ? 13.114 1.310 -43.980 1.00 16.89 31 LEU B C 1
ATOM 2078 O O . LEU B 1 31 ? 13.725 0.687 -44.856 1.00 15.76 31 LEU B O 1
ATOM 2083 N N . VAL B 1 32 ? 13.227 1.088 -42.674 1.00 14.61 32 VAL B N 1
ATOM 2084 C CA . VAL B 1 32 ? 13.772 -0.155 -42.073 1.00 14.77 32 VAL B CA 1
ATOM 2085 C C . VAL B 1 32 ? 12.562 -0.876 -41.493 1.00 15.31 32 VAL B C 1
ATOM 2086 O O . VAL B 1 32 ? 11.853 -0.258 -40.678 1.00 12.97 32 VAL B O 1
ATOM 2090 N N . LEU B 1 33 ? 12.295 -2.115 -41.908 1.00 15.34 33 LEU B N 1
ATOM 2091 C CA . LEU B 1 33 ? 11.040 -2.797 -41.550 1.00 15.67 33 LEU B CA 1
ATOM 2092 C C . LEU B 1 33 ? 11.325 -4.156 -40.933 1.00 15.59 33 LEU B C 1
ATOM 2093 O O . LEU B 1 33 ? 12.127 -4.924 -41.518 1.00 15.87 33 LEU B O 1
ATOM 2098 N N . GLY B 1 34 ? 10.631 -4.470 -39.840 1.00 14.43 34 GLY B N 1
ATOM 2099 C CA . GLY B 1 34 ? 10.694 -5.833 -39.279 1.00 15.49 34 GLY B CA 1
ATOM 2100 C C . GLY B 1 34 ? 9.899 -6.819 -40.125 1.00 15.32 34 GLY B C 1
ATOM 2101 O O . GLY B 1 34 ? 8.684 -6.679 -40.210 1.00 15.02 34 GLY B O 1
ATOM 2102 N N . ASP B 1 35 ? 10.580 -7.794 -40.750 1.00 16.99 35 ASP B N 1
ATOM 2103 C CA . ASP B 1 35 ? 9.968 -8.977 -41.422 1.00 17.04 35 ASP B CA 1
ATOM 2104 C C . ASP B 1 35 ? 8.843 -8.599 -42.382 1.00 17.73 35 ASP B C 1
ATOM 2105 O O . ASP B 1 35 ? 7.742 -9.148 -42.320 1.00 19.51 35 ASP B O 1
ATOM 2110 N N . PRO B 1 36 ? 9.080 -7.686 -43.348 1.00 18.25 36 PRO B N 1
ATOM 2111 C CA . PRO B 1 36 ? 8.056 -7.360 -44.328 1.00 19.26 36 PRO B CA 1
ATOM 2112 C C . PRO B 1 36 ? 7.962 -8.496 -45.354 1.00 21.89 36 PRO B C 1
ATOM 2113 O O . PRO B 1 36 ? 8.995 -9.051 -45.708 1.00 21.22 36 PRO B O 1
ATOM 2117 N N . SER B 1 37 ? 6.750 -8.791 -45.805 1.00 21.61 37 SER B N 1
ATOM 2118 C CA . SER B 1 37 ? 6.526 -9.723 -46.942 1.00 24.44 37 SER B CA 1
ATOM 2119 C C . SER B 1 37 ? 7.191 -9.145 -48.186 1.00 22.62 37 SER B C 1
ATOM 2120 O O . SER B 1 37 ? 7.347 -7.932 -48.332 1.00 22.79 37 SER B O 1
ATOM 2123 N N . PRO B 1 38 ? 7.637 -10.007 -49.125 1.00 25.34 38 PRO B N 1
ATOM 2124 C CA . PRO B 1 38 ? 8.175 -9.531 -50.404 1.00 26.11 38 PRO B CA 1
ATOM 2125 C C . PRO B 1 38 ? 7.229 -8.577 -51.145 1.00 25.34 38 PRO B C 1
ATOM 2126 O O . PRO B 1 38 ? 7.682 -7.589 -51.706 1.00 24.86 38 PRO B O 1
ATOM 2130 N N . ASN B 1 39 ? 5.935 -8.879 -51.094 1.00 28.02 39 ASN B N 1
ATOM 2131 C CA . ASN B 1 39 ? 4.876 -8.038 -51.723 1.00 32.96 39 ASN B CA 1
ATOM 2132 C C . ASN B 1 39 ? 4.847 -6.637 -51.092 1.00 28.41 39 ASN B C 1
ATOM 2133 O O . ASN B 1 39 ? 4.864 -5.642 -51.840 1.00 26.73 39 ASN B O 1
ATOM 2138 N N . LEU B 1 40 ? 4.884 -6.547 -49.755 1.00 27.85 40 LEU B N 1
ATOM 2139 C CA . LEU B 1 40 ? 4.881 -5.228 -49.086 1.00 23.12 40 LEU B CA 1
ATOM 2140 C C . LEU B 1 40 ? 6.122 -4.441 -49.524 1.00 22.35 40 LEU B C 1
ATOM 2141 O O . LEU B 1 40 ? 5.998 -3.251 -49.877 1.00 21.31 40 LEU B O 1
ATOM 2146 N N . VAL B 1 41 ? 7.291 -5.084 -49.559 1.00 22.52 41 VAL B N 1
ATOM 2147 C CA . VAL B 1 41 ? 8.559 -4.417 -49.975 1.00 23.81 41 VAL B CA 1
ATOM 2148 C C . VAL B 1 41 ? 8.370 -3.832 -51.388 1.00 23.16 41 VAL B C 1
ATOM 2149 O O . VAL B 1 41 ? 8.686 -2.644 -51.554 1.00 23.60 41 VAL B O 1
ATOM 2153 N N . SER B 1 42 ? 7.865 -4.650 -52.328 1.00 27.80 42 SER B N 1
ATOM 2154 C CA . SER B 1 42 ? 7.599 -4.289 -53.750 1.00 30.44 42 SER B CA 1
ATOM 2155 C C . SER B 1 42 ? 6.671 -3.077 -53.809 1.00 28.16 42 SER B C 1
ATOM 2156 O O . SER B 1 42 ? 6.990 -2.104 -54.527 1.00 26.85 42 SER B O 1
ATOM 2159 N N . GLU B 1 43 ? 5.573 -3.134 -53.050 1.00 27.33 43 GLU B N 1
ATOM 2160 C CA . GLU B 1 43 ? 4.546 -2.059 -53.025 1.00 26.74 43 GLU B CA 1
ATOM 2161 C C . GLU B 1 43 ? 5.218 -0.763 -52.589 1.00 24.42 43 GLU B C 1
ATOM 2162 O O . GLU B 1 43 ? 5.067 0.253 -53.261 1.00 25.67 43 GLU B O 1
ATOM 2168 N N . LEU B 1 44 ? 5.915 -0.791 -51.446 1.00 22.94 44 LEU B N 1
ATOM 2169 C CA . LEU B 1 44 ? 6.546 0.439 -50.907 1.00 22.50 44 LEU B CA 1
ATOM 2170 C C . LEU B 1 44 ? 7.601 0.980 -51.876 1.00 23.51 44 LEU B C 1
ATOM 2171 O O . LEU B 1 44 ? 7.731 2.211 -51.984 1.00 24.86 44 LEU B O 1
ATOM 2176 N N . GLU B 1 45 ? 8.356 0.088 -52.529 1.00 25.55 45 GLU B N 1
ATOM 2177 C CA . GLU B 1 45 ? 9.430 0.486 -53.479 1.00 28.54 45 GLU B CA 1
ATOM 2178 C C . GLU B 1 45 ? 8.823 1.233 -54.673 1.00 27.39 45 GLU B C 1
ATOM 2179 O O . GLU B 1 45 ? 9.412 2.264 -55.075 1.00 26.78 45 GLU B O 1
ATOM 2185 N N . SER B 1 46 ? 7.666 0.788 -55.149 1.00 28.97 46 SER B N 1
ATOM 2186 C CA . SER B 1 46 ? 6.924 1.468 -56.239 1.00 33.89 46 SER B CA 1
ATOM 2187 C C . SER B 1 46 ? 6.470 2.856 -55.757 1.00 36.34 46 SER B C 1
ATOM 2188 O O . SER B 1 46 ? 6.273 3.748 -56.598 1.00 38.71 46 SER B O 1
ATOM 2191 N N . MET B 1 47 ? 6.335 3.065 -54.445 1.00 32.19 47 MET B N 1
ATOM 2192 C CA . MET B 1 47 ? 5.931 4.380 -53.900 1.00 30.27 47 MET B CA 1
ATOM 2193 C C . MET B 1 47 ? 7.170 5.270 -53.747 1.00 28.14 47 MET B C 1
ATOM 2194 O O . MET B 1 47 ? 7.017 6.399 -53.276 1.00 33.47 47 MET B O 1
ATOM 2199 N N . GLY B 1 48 ? 8.347 4.809 -54.164 1.00 25.96 48 GLY B N 1
ATOM 2200 C CA . GLY B 1 48 ? 9.587 5.604 -54.201 1.00 25.42 48 GLY B CA 1
ATOM 2201 C C . GLY B 1 48 ? 10.392 5.508 -52.919 1.00 24.78 48 GLY B C 1
ATOM 2202 O O . GLY B 1 48 ? 11.341 6.329 -52.726 1.00 26.95 48 GLY B O 1
ATOM 2203 N N . ALA B 1 49 ? 10.046 4.553 -52.046 1.00 24.43 49 ALA B N 1
ATOM 2204 C CA . ALA B 1 49 ? 10.752 4.316 -50.763 1.00 23.38 49 ALA B CA 1
ATOM 2205 C C . ALA B 1 49 ? 11.806 3.208 -50.903 1.00 21.17 49 ALA B C 1
ATOM 2206 O O . ALA B 1 49 ? 11.465 2.144 -51.350 1.00 23.45 49 ALA B O 1
ATOM 2208 N N . ARG B 1 50 ? 13.032 3.488 -50.470 1.00 20.64 50 ARG B N 1
ATOM 2209 C CA . ARG B 1 50 ? 14.093 2.464 -50.362 1.00 20.84 50 ARG B CA 1
ATOM 2210 C C . ARG B 1 50 ? 13.801 1.699 -49.063 1.00 22.37 50 ARG B C 1
ATOM 2211 O O . ARG B 1 50 ? 13.505 2.347 -48.037 1.00 21.13 50 ARG B O 1
ATOM 2219 N N . ILE B 1 51 ? 13.813 0.369 -49.138 1.00 21.36 51 ILE B N 1
ATOM 2220 C CA . ILE B 1 51 ? 13.374 -0.538 -48.046 1.00 21.43 51 ILE B CA 1
ATOM 2221 C C . ILE B 1 51 ? 14.537 -1.433 -47.631 1.00 21.24 51 ILE B C 1
ATOM 2222 O O . ILE B 1 51 ? 15.134 -2.109 -48.507 1.00 20.79 51 ILE B O 1
ATOM 2227 N N . VAL B 1 52 ? 14.809 -1.482 -46.334 1.00 18.22 52 VAL B N 1
ATOM 2228 C CA . VAL B 1 52 ? 15.806 -2.405 -45.738 1.00 18.51 52 VAL B CA 1
ATOM 2229 C C . VAL B 1 52 ? 15.060 -3.318 -44.780 1.00 18.68 52 VAL B C 1
ATOM 2230 O O . VAL B 1 52 ? 14.635 -2.883 -43.710 1.00 19.36 52 VAL B O 1
ATOM 2234 N N . PRO B 1 53 ? 14.821 -4.589 -45.153 1.00 20.03 53 PRO B N 1
ATOM 2235 C CA . PRO B 1 53 ? 14.126 -5.504 -44.254 1.00 20.98 53 PRO B CA 1
ATOM 2236 C C . PRO B 1 53 ? 15.095 -5.935 -43.157 1.00 21.98 53 PRO B C 1
ATOM 2237 O O . PRO B 1 53 ? 16.251 -6.135 -43.484 1.00 22.78 53 PRO B O 1
ATOM 2241 N N . VAL B 1 54 ? 14.611 -6.100 -41.925 1.00 18.42 54 VAL B N 1
ATOM 2242 C CA . VAL B 1 54 ? 15.388 -6.751 -40.841 1.00 20.67 54 VAL B CA 1
ATOM 2243 C C . VAL B 1 54 ? 14.587 -7.970 -40.417 1.00 18.99 54 VAL B C 1
ATOM 2244 O O . VAL B 1 54 ? 13.390 -7.804 -40.051 1.00 19.54 54 VAL B O 1
ATOM 2248 N N . THR B 1 55 ? 15.197 -9.157 -40.474 1.00 20.93 55 THR B N 1
ATOM 2249 C CA . THR B 1 55 ? 14.471 -10.417 -40.162 1.00 20.26 55 THR B CA 1
ATOM 2250 C C . THR B 1 55 ? 14.766 -10.896 -38.736 1.00 17.52 55 THR B C 1
ATOM 2251 O O . THR B 1 55 ? 15.901 -10.769 -38.268 1.00 21.01 55 THR B O 1
ATOM 2255 N N . GLY B 1 56 ? 13.743 -11.417 -38.063 1.00 19.58 56 GLY B N 1
ATOM 2256 C CA . GLY B 1 56 ? 13.903 -12.250 -36.858 1.00 20.34 56 GLY B CA 1
ATOM 2257 C C . GLY B 1 56 ? 13.901 -11.479 -35.552 1.00 20.44 56 GLY B C 1
ATOM 2258 O O . GLY B 1 56 ? 13.979 -12.142 -34.509 1.00 18.92 56 GLY B O 1
ATOM 2259 N N . HIS B 1 57 ? 13.858 -10.140 -35.565 1.00 18.68 57 HIS B N 1
ATOM 2260 C CA . HIS B 1 57 ? 13.975 -9.335 -34.311 1.00 19.47 57 HIS B CA 1
ATOM 2261 C C . HIS B 1 57 ? 12.698 -8.539 -34.062 1.00 19.25 57 HIS B C 1
ATOM 2262 O O . HIS B 1 57 ? 12.740 -7.610 -33.245 1.00 19.40 57 HIS B O 1
ATOM 2269 N N . SER B 1 58 ? 11.602 -8.930 -34.695 1.00 17.46 58 SER B N 1
ATOM 2270 C CA . SER B 1 58 ? 10.347 -8.150 -34.674 1.00 18.79 58 SER B CA 1
ATOM 2271 C C . SER B 1 58 ? 9.637 -8.334 -33.332 1.00 19.30 58 SER B C 1
ATOM 2272 O O . SER B 1 58 ? 8.740 -7.524 -33.047 1.00 23.68 58 SER B O 1
ATOM 2275 N N . ASP B 1 59 ? 9.998 -9.326 -32.531 1.00 22.53 59 ASP B N 1
ATOM 2276 C CA . ASP B 1 59 ? 9.371 -9.497 -31.189 1.00 24.78 59 ASP B CA 1
ATOM 2277 C C . ASP B 1 59 ? 10.071 -8.611 -30.152 1.00 24.85 59 ASP B C 1
ATOM 2278 O O . ASP B 1 59 ? 9.525 -8.469 -29.031 1.00 23.54 59 ASP B O 1
ATOM 2283 N N . LEU B 1 60 ? 11.229 -8.039 -30.473 1.00 22.26 60 LEU B N 1
ATOM 2284 C CA . LEU B 1 60 ? 11.968 -7.144 -29.544 1.00 21.00 60 LEU B CA 1
ATOM 2285 C C . LEU B 1 60 ? 12.090 -7.853 -28.191 1.00 22.81 60 LEU B C 1
ATOM 2286 O O . LEU B 1 60 ? 11.987 -7.201 -27.150 1.00 20.55 60 LEU B O 1
ATOM 2291 N N . SER B 1 61 ? 12.332 -9.146 -28.217 1.00 25.88 61 SER B N 1
ATOM 2292 C CA . SER B 1 61 ? 12.340 -10.002 -26.998 1.00 27.94 61 SER B CA 1
ATOM 2293 C C . SER B 1 61 ? 13.671 -9.848 -26.259 1.00 27.47 61 SER B C 1
ATOM 2294 O O . SER B 1 61 ? 13.795 -10.394 -25.163 1.00 27.13 61 SER B O 1
ATOM 2297 N N . SER B 1 62 ? 14.638 -9.118 -26.819 1.00 27.11 62 SER B N 1
ATOM 2298 C CA . SER B 1 62 ? 15.974 -8.926 -26.193 1.00 25.96 62 SER B CA 1
ATOM 2299 C C . SER B 1 62 ? 16.503 -7.528 -26.493 1.00 25.86 62 SER B C 1
ATOM 2300 O O . SER B 1 62 ? 16.088 -6.893 -27.467 1.00 23.27 62 SER B O 1
ATOM 2303 N N . PRO B 1 63 ? 17.421 -7.007 -25.649 1.00 26.32 63 PRO B N 1
ATOM 2304 C CA . PRO B 1 63 ? 18.124 -5.768 -25.945 1.00 25.77 63 PRO B CA 1
ATOM 2305 C C . PRO B 1 63 ? 18.780 -5.867 -27.336 1.00 26.15 63 PRO B C 1
ATOM 2306 O O . PRO B 1 63 ? 18.703 -4.900 -28.092 1.00 21.66 63 PRO B O 1
ATOM 2310 N N . GLU B 1 64 ? 19.352 -7.037 -27.651 1.00 27.69 64 GLU B N 1
ATOM 2311 C CA . GLU B 1 64 ? 20.063 -7.329 -28.934 1.00 26.77 64 GLU B CA 1
ATOM 2312 C C . GLU B 1 64 ? 19.130 -7.156 -30.136 1.00 22.55 64 GLU B C 1
ATOM 2313 O O . GLU B 1 64 ? 19.578 -6.576 -31.152 1.00 20.47 64 GLU B O 1
ATOM 2319 N N . SER B 1 65 ? 17.900 -7.655 -30.052 1.00 20.16 65 SER B N 1
ATOM 2320 C CA . SER B 1 65 ? 16.896 -7.550 -31.142 1.00 19.43 65 SER B CA 1
ATOM 2321 C C . SER B 1 65 ? 16.629 -6.080 -31.462 1.00 17.60 65 SER B C 1
ATOM 2322 O O . SER B 1 65 ? 16.674 -5.707 -32.640 1.00 18.00 65 SER B O 1
ATOM 2325 N N . ALA B 1 66 ? 16.372 -5.258 -30.445 1.00 16.39 66 ALA B N 1
ATOM 2326 C CA . ALA B 1 66 ? 16.099 -3.820 -30.636 1.00 15.42 66 ALA B CA 1
ATOM 2327 C C . ALA B 1 66 ? 17.353 -3.156 -31.229 1.00 16.34 66 ALA B C 1
ATOM 2328 O O . ALA B 1 66 ? 17.234 -2.326 -32.151 1.00 16.78 66 ALA B O 1
ATOM 2330 N N . GLN B 1 67 ? 18.531 -3.478 -30.690 1.00 17.43 67 GLN B N 1
ATOM 2331 C CA . GLN B 1 67 ? 19.776 -2.818 -31.173 1.00 17.96 67 GLN B CA 1
ATOM 2332 C C . GLN B 1 67 ? 20.003 -3.166 -32.649 1.00 16.61 67 GLN B C 1
ATOM 2333 O O . GLN B 1 67 ? 20.453 -2.290 -33.395 1.00 16.14 67 GLN B O 1
ATOM 2339 N N . ALA B 1 68 ? 19.717 -4.408 -33.030 1.00 17.79 68 ALA B N 1
ATOM 2340 C CA . ALA B 1 68 ? 19.881 -4.850 -34.435 1.00 15.96 68 ALA B CA 1
ATOM 2341 C C . ALA B 1 68 ? 19.002 -3.982 -35.339 1.00 17.76 68 ALA B C 1
ATOM 2342 O O . ALA B 1 68 ? 19.513 -3.508 -36.400 1.00 16.80 68 ALA B O 1
ATOM 2344 N N . GLN B 1 69 ? 17.749 -3.714 -34.934 1.00 16.72 69 GLN B N 1
ATOM 2345 C CA . GLN B 1 69 ? 16.850 -2.879 -35.763 1.00 16.50 69 GLN B CA 1
ATOM 2346 C C . GLN B 1 69 ? 17.395 -1.456 -35.893 1.00 16.49 69 GLN B C 1
ATOM 2347 O O . GLN B 1 69 ? 17.428 -0.916 -37.050 1.00 16.84 69 GLN B O 1
ATOM 2353 N N . ALA B 1 70 ? 17.807 -0.839 -34.782 1.00 17.17 70 ALA B N 1
ATOM 2354 C CA . ALA B 1 70 ? 18.344 0.544 -34.765 1.00 18.49 70 ALA B CA 1
ATOM 2355 C C . ALA B 1 70 ? 19.645 0.573 -35.578 1.00 18.95 70 ALA B C 1
ATOM 2356 O O . ALA B 1 70 ? 19.825 1.503 -36.383 1.00 18.33 70 ALA B O 1
ATOM 2358 N N . ASP B 1 71 ? 20.499 -0.432 -35.402 1.00 19.14 71 ASP B N 1
ATOM 2359 C CA . ASP B 1 71 ? 21.802 -0.467 -36.119 1.00 21.14 71 ASP B CA 1
ATOM 2360 C C . ASP B 1 71 ? 21.566 -0.556 -37.616 1.00 20.63 71 ASP B C 1
ATOM 2361 O O . ASP B 1 71 ? 22.399 0.003 -38.367 1.00 20.45 71 ASP B O 1
ATOM 2366 N N . ALA B 1 72 ? 20.519 -1.255 -38.045 1.00 20.60 72 ALA B N 1
ATOM 2367 C CA . ALA B 1 72 ? 20.229 -1.473 -39.481 1.00 20.61 72 ALA B CA 1
ATOM 2368 C C . ALA B 1 72 ? 19.975 -0.124 -40.155 1.00 20.94 72 ALA B C 1
ATOM 2369 O O . ALA B 1 72 ? 20.452 0.091 -41.266 1.00 23.59 72 ALA B O 1
ATOM 2371 N N . ALA B 1 73 ? 19.264 0.786 -39.491 1.00 20.02 73 ALA B N 1
ATOM 2372 C CA . ALA B 1 73 ? 18.995 2.121 -40.055 1.00 19.77 73 ALA B CA 1
ATOM 2373 C C . ALA B 1 73 ? 20.322 2.847 -40.293 1.00 20.81 73 ALA B C 1
ATOM 2374 O O . ALA B 1 73 ? 20.520 3.446 -41.385 1.00 21.34 73 ALA B O 1
ATOM 2376 N N . LEU B 1 74 ? 21.184 2.872 -39.293 1.00 18.74 74 LEU B N 1
ATOM 2377 C CA . LEU B 1 74 ? 22.459 3.615 -39.374 1.00 20.62 74 LEU B CA 1
ATOM 2378 C C . LEU B 1 74 ? 23.337 2.965 -40.446 1.00 20.19 74 LEU B C 1
ATOM 2379 O O . LEU B 1 74 ? 23.929 3.722 -41.231 1.00 21.57 74 LEU B O 1
ATOM 2384 N N . SER B 1 75 ? 23.409 1.633 -40.458 1.00 20.68 75 SER B N 1
ATOM 2385 C CA . SER B 1 75 ? 24.250 0.881 -41.427 1.00 22.28 75 SER B CA 1
ATOM 2386 C C . SER B 1 75 ? 23.789 1.196 -42.852 1.00 22.21 75 SER B C 1
ATOM 2387 O O . SER B 1 75 ? 24.656 1.529 -43.728 1.00 21.83 75 SER B O 1
ATOM 2390 N N . ALA B 1 76 ? 22.488 1.136 -43.099 1.00 19.31 76 ALA B N 1
ATOM 2391 C CA . ALA B 1 76 ? 21.940 1.266 -44.463 1.00 20.53 76 ALA B CA 1
ATOM 2392 C C . ALA B 1 76 ? 21.922 2.738 -44.902 1.00 20.32 76 ALA B C 1
ATOM 2393 O O . ALA B 1 76 ? 22.220 2.981 -46.089 1.00 19.55 76 ALA B O 1
ATOM 2395 N N . PHE B 1 77 ? 21.503 3.661 -44.038 1.00 18.41 77 PHE B N 1
ATOM 2396 C CA . PHE B 1 77 ? 21.079 5.025 -44.438 1.00 19.31 77 PHE B CA 1
ATOM 2397 C C . PHE B 1 77 ? 21.849 6.116 -43.700 1.00 19.67 77 PHE B C 1
ATOM 2398 O O . PHE B 1 77 ? 21.668 7.293 -44.080 1.00 19.90 77 PHE B O 1
ATOM 2406 N N . GLY B 1 78 ? 22.542 5.785 -42.612 1.00 18.96 78 GLY B N 1
ATOM 2407 C CA . GLY B 1 78 ? 23.333 6.734 -41.812 1.00 19.30 78 GLY B CA 1
ATOM 2408 C C . GLY B 1 78 ? 22.483 7.719 -41.026 1.00 20.70 78 GLY B C 1
ATOM 2409 O O . GLY B 1 78 ? 23.032 8.734 -40.512 1.00 21.65 78 GLY B O 1
ATOM 2410 N N . ARG B 1 79 ? 21.188 7.420 -40.862 1.00 20.51 79 ARG B N 1
ATOM 2411 C CA . ARG B 1 79 ? 20.281 8.253 -40.036 1.00 19.49 79 ARG B CA 1
ATOM 2412 C C . ARG B 1 79 ? 19.069 7.440 -39.561 1.00 17.90 79 ARG B C 1
ATOM 2413 O O . ARG B 1 79 ? 18.704 6.459 -40.192 1.00 18.31 79 ARG B O 1
ATOM 2421 N N . LEU B 1 80 ? 18.386 7.933 -38.529 1.00 16.55 80 LEU B N 1
ATOM 2422 C CA . LEU B 1 80 ? 17.113 7.361 -38.046 1.00 17.12 80 LEU B CA 1
ATOM 2423 C C . LEU B 1 80 ? 16.250 8.492 -37.483 1.00 16.58 80 LEU B C 1
ATOM 2424 O O . LEU B 1 80 ? 16.528 8.995 -36.393 1.00 20.92 80 LEU B O 1
ATOM 2429 N N . ASP B 1 81 ? 15.201 8.855 -38.199 1.00 17.13 81 ASP B N 1
ATOM 2430 C CA . ASP B 1 81 ? 14.402 10.066 -37.902 1.00 16.94 81 ASP B CA 1
ATOM 2431 C C . ASP B 1 81 ? 13.148 9.676 -37.119 1.00 16.52 81 ASP B C 1
ATOM 2432 O O . ASP B 1 81 ? 12.702 10.479 -36.286 1.00 16.44 81 ASP B O 1
ATOM 2437 N N . SER B 1 82 ? 12.570 8.516 -37.401 1.00 14.73 82 SER B N 1
ATOM 2438 C CA . SER B 1 82 ? 11.286 8.091 -36.772 1.00 14.53 82 SER B CA 1
ATOM 2439 C C . SER B 1 82 ? 11.375 6.627 -36.397 1.00 14.36 82 SER B C 1
ATOM 2440 O O . SER B 1 82 ? 11.939 5.848 -37.168 1.00 14.64 82 SER B O 1
ATOM 2443 N N . ALA B 1 83 ? 10.753 6.242 -35.289 1.00 12.92 83 ALA B N 1
ATOM 2444 C CA . ALA B 1 83 ? 10.755 4.816 -34.880 1.00 12.27 83 ALA B CA 1
ATOM 2445 C C . ALA B 1 83 ? 9.444 4.501 -34.167 1.00 12.23 83 ALA B C 1
ATOM 2446 O O . ALA B 1 83 ? 8.966 5.367 -33.401 1.00 12.70 83 ALA B O 1
ATOM 2448 N N . VAL B 1 84 ? 8.818 3.381 -34.536 1.00 12.11 84 VAL B N 1
ATOM 2449 C CA . VAL B 1 84 ? 7.495 2.994 -33.979 1.00 11.51 84 VAL B CA 1
ATOM 2450 C C . VAL B 1 84 ? 7.481 1.497 -33.751 1.00 12.58 84 VAL B C 1
ATOM 2451 O O . VAL B 1 84 ? 8.052 0.741 -34.547 1.00 13.10 84 VAL B O 1
ATOM 2455 N N . MET B 1 85 ? 6.870 1.083 -32.647 1.00 12.05 85 MET B N 1
ATOM 2456 C CA . MET B 1 85 ? 6.726 -0.354 -32.346 1.00 11.98 85 MET B CA 1
ATOM 2457 C C . MET B 1 85 ? 5.343 -0.605 -31.723 1.00 11.77 85 MET B C 1
ATOM 2458 O O . MET B 1 85 ? 4.742 0.372 -31.199 1.00 12.15 85 MET B O 1
ATOM 2463 N N . PHE B 1 86 ? 4.903 -1.860 -31.717 1.00 11.56 86 PHE B N 1
ATOM 2464 C CA . PHE B 1 86 ? 3.778 -2.374 -30.890 1.00 12.55 86 PHE B CA 1
ATOM 2465 C C . PHE B 1 86 ? 4.214 -3.745 -30.388 1.00 13.08 86 PHE B C 1
ATOM 2466 O O . PHE B 1 86 ? 5.186 -4.281 -30.925 1.00 13.48 86 PHE B O 1
ATOM 2474 N N . SER B 1 87 ? 3.582 -4.228 -29.336 1.00 13.46 87 SER B N 1
ATOM 2475 C CA . SER B 1 87 ? 3.943 -5.530 -28.744 1.00 14.48 87 SER B CA 1
ATOM 2476 C C . SER B 1 87 ? 2.813 -6.047 -27.861 1.00 14.03 87 SER B C 1
ATOM 2477 O O . SER B 1 87 ? 1.825 -5.340 -27.704 1.00 14.80 87 SER B O 1
ATOM 2480 N N . GLY B 1 88 ? 2.956 -7.296 -27.413 1.00 16.24 88 GLY B N 1
ATOM 2481 C CA . GLY B 1 88 ? 2.083 -7.851 -26.359 1.00 16.29 88 GLY B CA 1
ATOM 2482 C C . GLY B 1 88 ? 0.890 -8.573 -26.942 1.00 18.98 88 GLY B C 1
ATOM 2483 O O . GLY B 1 88 ? 0.511 -8.319 -28.087 1.00 20.57 88 GLY B O 1
ATOM 2484 N N . GLN B 1 89 ? 0.326 -9.494 -26.165 1.00 20.92 89 GLN B N 1
ATOM 2485 C CA . GLN B 1 89 ? -0.913 -10.196 -26.571 1.00 23.46 89 GLN B CA 1
ATOM 2486 C C . GLN B 1 89 ? -1.926 -10.040 -25.447 1.00 20.59 89 GLN B C 1
ATOM 2487 O O . GLN B 1 89 ? -1.514 -10.007 -24.312 1.00 25.22 89 GLN B O 1
ATOM 2493 N N . ILE B 1 90 ? -3.199 -9.959 -25.792 1.00 24.22 90 ILE B N 1
ATOM 2494 C CA . ILE B 1 90 ? -4.289 -9.854 -24.784 1.00 27.49 90 ILE B CA 1
ATOM 2495 C C . ILE B 1 90 ? -4.202 -11.082 -23.865 1.00 27.76 90 ILE B C 1
ATOM 2496 O O . ILE B 1 90 ? -3.992 -12.219 -24.347 1.00 24.99 90 ILE B O 1
ATOM 2501 N N . VAL B 1 91 ? -4.303 -10.870 -22.565 1.00 26.48 91 VAL B N 1
ATOM 2502 C CA . VAL B 1 91 ? -4.514 -11.968 -21.593 1.00 24.19 91 VAL B CA 1
ATOM 2503 C C . VAL B 1 91 ? -5.800 -11.625 -20.858 1.00 25.24 91 VAL B C 1
ATOM 2504 O O . VAL B 1 91 ? -5.899 -10.483 -20.398 1.00 21.10 91 VAL B O 1
ATOM 2508 N N . THR B 1 92 ? -6.774 -12.542 -20.824 1.00 23.30 92 THR B N 1
ATOM 2509 C CA . THR B 1 92 ? -8.072 -12.303 -20.170 1.00 22.53 92 THR B CA 1
ATOM 2510 C C . THR B 1 92 ? -8.286 -13.297 -19.036 1.00 20.76 92 THR B C 1
ATOM 2511 O O . THR B 1 92 ? -7.676 -14.380 -19.036 1.00 24.25 92 THR B O 1
ATOM 2515 N N . GLY B 1 93 ? -9.209 -12.964 -18.144 1.00 20.68 93 GLY B N 1
ATOM 2516 C CA . GLY B 1 93 ? -9.617 -13.815 -17.022 1.00 20.34 93 GLY B CA 1
ATOM 2517 C C . GLY B 1 93 ? -9.707 -13.020 -15.745 1.00 23.48 93 GLY B C 1
ATOM 2518 O O . GLY B 1 93 ? -8.975 -12.020 -15.613 1.00 21.01 93 GLY B O 1
ATOM 2519 N N . ARG B 1 94 ? -10.583 -13.438 -14.838 1.00 22.59 94 ARG B N 1
ATOM 2520 C CA . ARG B 1 94 ? -10.814 -12.675 -13.590 1.00 23.21 94 ARG B CA 1
ATOM 2521 C C . ARG B 1 94 ? -9.521 -12.703 -12.762 1.00 20.68 94 ARG B C 1
ATOM 2522 O O . ARG B 1 94 ? -8.783 -13.715 -12.763 1.00 18.62 94 ARG B O 1
ATOM 2530 N N . PHE B 1 95 ? -9.243 -11.606 -12.060 1.00 18.11 95 PHE B N 1
ATOM 2531 C CA . PHE B 1 95 ? -8.052 -11.486 -11.182 1.00 17.15 95 PHE B CA 1
ATOM 2532 C C . PHE B 1 95 ? -7.987 -12.676 -10.216 1.00 16.92 95 PHE B C 1
ATOM 2533 O O . PHE B 1 95 ? -6.959 -13.263 -10.015 1.00 15.63 95 PHE B O 1
ATOM 2541 N N . VAL B 1 96 ? -9.127 -12.974 -9.614 1.00 21.68 96 VAL B N 1
ATOM 2542 C CA . VAL B 1 96 ? -9.248 -13.997 -8.549 1.00 22.64 96 VAL B CA 1
ATOM 2543 C C . VAL B 1 96 ? -9.041 -15.407 -9.121 1.00 22.81 96 VAL B C 1
ATOM 2544 O O . VAL B 1 96 ? -8.911 -16.295 -8.315 1.00 24.44 96 VAL B O 1
ATOM 2548 N N . ASN B 1 97 ? -8.963 -15.603 -10.440 1.00 20.81 97 ASN B N 1
ATOM 2549 C CA . ASN B 1 97 ? -8.599 -16.918 -11.042 1.00 21.82 97 ASN B CA 1
ATOM 2550 C C . ASN B 1 97 ? -7.216 -16.849 -11.697 1.00 20.64 97 ASN B C 1
ATOM 2551 O O . ASN B 1 97 ? -6.795 -17.864 -12.331 1.00 19.84 97 ASN B O 1
ATOM 2556 N N . SER B 1 98 ? -6.506 -15.715 -11.611 1.00 17.94 98 SER B N 1
ATOM 2557 C CA . SER B 1 98 ? -5.211 -15.515 -12.317 1.00 16.75 98 SER B CA 1
ATOM 2558 C C . SER B 1 98 ? -4.024 -16.109 -11.549 1.00 19.37 98 SER B C 1
ATOM 2559 O O . SER B 1 98 ? -4.201 -16.565 -10.375 1.00 17.90 98 SER B O 1
ATOM 2562 N N . THR B 1 99 ? -2.863 -16.130 -12.184 1.00 18.22 99 THR B N 1
ATOM 2563 C CA . THR B 1 99 ? -1.608 -16.638 -11.601 1.00 20.82 99 THR B CA 1
ATOM 2564 C C . THR B 1 99 ? -0.488 -15.616 -11.736 1.00 20.69 99 THR B C 1
ATOM 2565 O O . THR B 1 99 ? -0.485 -14.784 -12.682 1.00 18.35 99 THR B O 1
ATOM 2569 N N . ILE B 1 100 ? 0.516 -15.757 -10.886 1.00 21.35 100 ILE B N 1
ATOM 2570 C CA . ILE B 1 100 ? 1.729 -14.909 -10.914 1.00 20.39 100 ILE B CA 1
ATOM 2571 C C . ILE B 1 100 ? 2.423 -15.152 -12.260 1.00 20.12 100 ILE B C 1
ATOM 2572 O O . ILE B 1 100 ? 2.969 -14.187 -12.820 1.00 19.85 100 ILE B O 1
ATOM 2577 N N . ASP B 1 101 ? 2.377 -16.382 -12.791 1.00 20.96 101 ASP B N 1
ATOM 2578 C CA . ASP B 1 101 ? 3.036 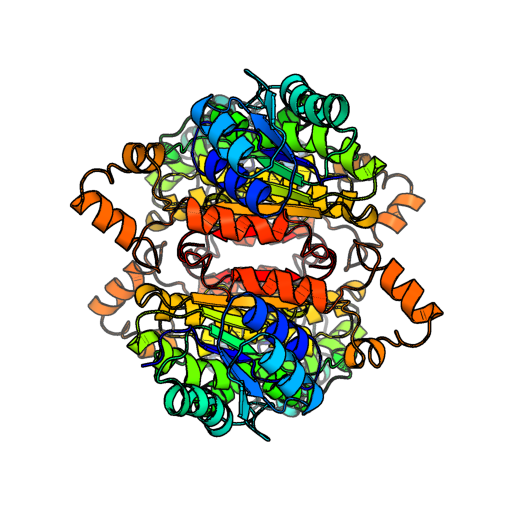-16.684 -14.086 1.00 21.82 101 ASP B CA 1
ATOM 2579 C C . ASP B 1 101 ? 2.394 -15.883 -15.231 1.00 18.71 101 ASP B C 1
ATOM 2580 O O . ASP B 1 101 ? 3.131 -15.397 -16.117 1.00 18.07 101 ASP B O 1
ATOM 2585 N N . GLN B 1 102 ? 1.078 -15.754 -15.235 1.00 16.68 102 GLN B N 1
ATOM 2586 C CA . GLN B 1 102 ? 0.384 -14.945 -16.268 1.00 16.05 102 GLN B CA 1
ATOM 2587 C C . GLN B 1 102 ? 0.859 -13.485 -16.160 1.00 16.21 102 GLN B C 1
ATOM 2588 O O . GLN B 1 102 ? 1.063 -12.833 -17.186 1.00 17.29 102 GLN B O 1
ATOM 2594 N N . LEU B 1 103 ? 0.969 -12.943 -14.947 1.00 15.65 103 LEU B N 1
ATOM 2595 C CA . LEU B 1 103 ? 1.414 -11.546 -14.757 1.00 16.34 103 LEU B CA 1
ATOM 2596 C C . LEU B 1 103 ? 2.833 -11.398 -15.343 1.00 16.07 103 LEU B C 1
ATOM 2597 O O . LEU B 1 103 ? 3.094 -10.439 -16.066 1.00 15.62 103 LEU B O 1
ATOM 2602 N N . ARG B 1 104 ? 3.719 -12.350 -15.049 1.00 17.22 104 ARG B N 1
ATOM 2603 C CA . ARG B 1 104 ? 5.114 -12.315 -15.538 1.00 17.69 104 ARG B CA 1
ATOM 2604 C C . ARG B 1 104 ? 5.120 -12.386 -17.058 1.00 18.57 104 ARG B C 1
ATOM 2605 O O . ARG B 1 104 ? 5.846 -11.596 -17.669 1.00 17.52 104 ARG B O 1
ATOM 2613 N N . GLN B 1 105 ? 4.282 -13.250 -17.633 1.00 19.43 105 GLN B N 1
ATOM 2614 C CA . GLN B 1 105 ? 4.277 -13.430 -19.114 1.00 22.16 105 GLN B CA 1
ATOM 2615 C C . GLN B 1 105 ? 3.773 -12.158 -19.790 1.00 19.32 105 GLN B C 1
ATOM 2616 O O . GLN B 1 105 ? 4.351 -11.733 -20.785 1.00 18.29 105 GLN B O 1
ATOM 2622 N N . VAL B 1 106 ? 2.707 -11.557 -19.285 1.00 18.28 106 VAL B N 1
ATOM 2623 C CA . VAL B 1 106 ? 2.136 -10.343 -19.926 1.00 17.88 106 VAL B CA 1
ATOM 2624 C C . VAL B 1 106 ? 3.120 -9.177 -19.743 1.00 16.62 106 VAL B C 1
ATOM 2625 O O . VAL B 1 106 ? 3.214 -8.287 -20.627 1.00 17.32 106 VAL B O 1
ATOM 2629 N N . PHE B 1 107 ? 3.857 -9.123 -18.633 1.00 16.18 107 PHE B N 1
ATOM 2630 C CA . PHE B 1 107 ? 4.872 -8.076 -18.402 1.00 15.01 107 PHE B CA 1
ATOM 2631 C C . PHE B 1 107 ? 5.930 -8.099 -19.513 1.00 14.76 107 PHE B C 1
ATOM 2632 O O . PHE B 1 107 ? 6.316 -7.029 -20.024 1.00 15.05 107 PHE B O 1
ATOM 2640 N N . VAL B 1 108 ? 6.356 -9.295 -19.904 1.00 15.05 108 VAL B N 1
ATOM 2641 C CA . VAL B 1 108 ? 7.424 -9.464 -20.928 1.00 15.91 108 VAL B CA 1
ATOM 2642 C C . VAL B 1 108 ? 6.967 -8.798 -22.222 1.00 15.42 108 VAL B C 1
ATOM 2643 O O . VAL B 1 108 ? 7.687 -7.921 -22.784 1.00 15.24 108 VAL B O 1
ATOM 2647 N N . GLY B 1 109 ? 5.799 -9.199 -22.731 1.00 15.67 109 GLY B N 1
ATOM 2648 C CA . GLY B 1 109 ? 5.369 -8.679 -24.040 1.00 15.27 109 GLY B CA 1
ATOM 2649 C C . GLY B 1 109 ? 5.003 -7.199 -23.989 1.00 14.57 109 GLY B C 1
ATOM 2650 O O . GLY B 1 109 ? 5.216 -6.497 -24.966 1.00 15.34 109 GLY B O 1
ATOM 2651 N N . CYS B 1 110 ? 4.455 -6.741 -22.869 1.00 12.77 110 CYS B N 1
ATOM 2652 C CA . CYS B 1 110 ? 3.858 -5.390 -22.805 1.00 12.84 110 CYS B CA 1
ATOM 2653 C C . CYS B 1 110 ? 4.848 -4.371 -22.279 1.00 13.38 110 CYS B C 1
ATOM 2654 O O . CYS B 1 110 ? 4.579 -3.182 -22.487 1.00 13.17 110 CYS B O 1
ATOM 2657 N N . VAL B 1 111 ? 5.906 -4.772 -21.593 1.00 13.60 111 VAL B N 1
ATOM 2658 C CA . VAL B 1 111 ? 6.819 -3.778 -20.955 1.00 13.61 111 VAL B CA 1
ATOM 2659 C C . VAL B 1 111 ? 8.268 -4.024 -21.388 1.00 12.87 111 VAL B C 1
ATOM 2660 O O . VAL B 1 111 ? 8.950 -3.060 -21.701 1.00 12.56 111 VAL B O 1
ATOM 2664 N N . GLU B 1 112 ? 8.752 -5.261 -21.349 1.00 12.76 112 GLU B N 1
ATOM 2665 C CA . GLU B 1 112 ? 10.166 -5.492 -21.727 1.00 13.43 112 GLU B CA 1
ATOM 2666 C C . GLU B 1 112 ? 10.343 -5.050 -23.186 1.00 13.65 112 GLU B C 1
ATOM 2667 O O . GLU B 1 112 ? 11.385 -4.464 -23.492 1.00 12.38 112 GLU B O 1
ATOM 2673 N N . ALA B 1 113 ? 9.399 -5.376 -24.073 1.00 13.66 113 ALA B N 1
ATOM 2674 C CA . ALA B 1 113 ? 9.544 -5.062 -25.517 1.00 12.78 113 ALA B CA 1
ATOM 2675 C C . ALA B 1 113 ? 9.716 -3.559 -25.756 1.00 13.68 113 ALA B C 1
ATOM 2676 O O . ALA B 1 113 ? 10.723 -3.142 -26.346 1.00 13.79 113 ALA B O 1
ATOM 2678 N N . PRO B 1 114 ? 8.809 -2.680 -25.273 1.00 12.16 114 PRO B N 1
ATOM 2679 C CA . PRO B 1 114 ? 8.979 -1.234 -25.444 1.00 12.09 114 PRO B CA 1
ATOM 2680 C C . PRO B 1 114 ? 10.193 -0.694 -24.684 1.00 12.66 114 PRO B C 1
ATOM 2681 O O . PRO B 1 114 ? 10.791 0.244 -25.140 1.00 12.34 114 PRO B O 1
ATOM 2685 N N . TYR B 1 115 ? 10.541 -1.294 -23.546 1.00 11.86 115 TYR B N 1
ATOM 2686 C CA . TYR B 1 115 ? 11.793 -0.951 -22.838 1.00 12.45 115 TYR B CA 1
ATOM 2687 C C . TYR B 1 115 ? 12.976 -1.143 -23.800 1.00 12.51 115 TYR B C 1
ATOM 2688 O O . TYR B 1 115 ? 13.797 -0.265 -23.979 1.00 13.32 115 TYR B O 1
ATOM 2697 N N . ASN B 1 116 ? 13.080 -2.342 -24.345 1.00 12.91 116 ASN B N 1
ATOM 2698 C CA . ASN B 1 116 ? 14.209 -2.696 -25.245 1.00 12.78 116 ASN B CA 1
ATOM 2699 C C . ASN B 1 116 ? 14.224 -1.755 -26.428 1.00 13.48 116 ASN B C 1
ATOM 2700 O O . ASN B 1 116 ? 15.331 -1.302 -26.810 1.00 13.40 116 ASN B O 1
ATOM 2705 N N . PHE B 1 117 ? 13.066 -1.460 -26.996 1.00 12.89 117 PHE B N 1
ATOM 2706 C CA . PHE B 1 117 ? 13.017 -0.598 -28.200 1.00 13.61 117 PHE B CA 1
ATOM 2707 C C . PHE B 1 117 ? 13.584 0.783 -27.858 1.00 13.68 117 PHE B C 1
ATOM 2708 O O . PHE B 1 117 ? 14.436 1.317 -28.566 1.00 15.96 117 PHE B O 1
ATOM 2716 N N . MET B 1 118 ? 13.133 1.386 -26.765 1.00 13.61 118 MET B N 1
ATOM 2717 C CA . MET B 1 118 ? 13.548 2.756 -26.418 1.00 13.34 118 MET B CA 1
ATOM 2718 C C . MET B 1 118 ? 15.028 2.739 -25.998 1.00 14.17 118 MET B C 1
ATOM 2719 O O . MET B 1 118 ? 15.698 3.725 -26.279 1.00 14.93 118 MET B O 1
ATOM 2724 N N . ARG B 1 119 ? 15.489 1.684 -25.301 1.00 15.17 119 ARG B N 1
ATOM 2725 C CA . ARG B 1 119 ? 16.892 1.597 -24.847 1.00 16.91 119 ARG B CA 1
ATOM 2726 C C . ARG B 1 119 ? 17.800 1.635 -26.082 1.00 16.69 119 ARG B C 1
ATOM 2727 O O . ARG B 1 119 ? 18.860 2.236 -25.987 1.00 19.95 119 ARG B O 1
ATOM 2735 N N . ALA B 1 120 ? 17.375 1.058 -27.205 1.00 14.23 120 ALA B N 1
ATOM 2736 C CA . ALA B 1 120 ? 18.208 1.008 -28.442 1.00 15.17 120 ALA B CA 1
ATOM 2737 C C . ALA B 1 120 ? 18.066 2.321 -29.198 1.00 17.23 120 ALA B C 1
ATOM 2738 O O . ALA B 1 120 ? 19.079 2.883 -29.661 1.00 17.97 120 ALA B O 1
ATOM 2740 N N . VAL B 1 121 ? 16.835 2.791 -29.379 1.00 16.27 121 VAL B N 1
ATOM 2741 C CA . VAL B 1 121 ? 16.563 3.903 -30.332 1.00 14.37 121 VAL B CA 1
ATOM 2742 C C . VAL B 1 121 ? 16.921 5.256 -29.702 1.00 14.85 121 VAL B C 1
ATOM 2743 O O . VAL B 1 121 ? 17.396 6.184 -30.416 1.00 15.09 121 VAL B O 1
ATOM 2747 N N . VAL B 1 122 ? 16.612 5.451 -28.420 1.00 15.60 122 VAL B N 1
ATOM 2748 C CA . VAL B 1 122 ? 16.761 6.796 -27.802 1.00 16.32 122 VAL B CA 1
ATOM 2749 C C . VAL B 1 122 ? 18.194 7.318 -27.981 1.00 17.79 122 VAL B C 1
ATOM 2750 O O . VAL B 1 122 ? 18.349 8.456 -28.408 1.00 19.30 122 VAL B O 1
ATOM 2754 N N . PRO B 1 123 ? 19.257 6.548 -27.661 1.00 18.35 123 PRO B N 1
ATOM 2755 C CA . PRO B 1 123 ? 20.626 7.059 -27.793 1.00 20.35 123 PRO B CA 1
ATOM 2756 C C . PRO B 1 123 ? 20.984 7.460 -29.227 1.00 21.59 123 PRO B C 1
ATOM 2757 O O . PRO B 1 123 ? 21.737 8.391 -29.409 1.00 22.30 123 PRO B O 1
ATOM 2761 N N . VAL B 1 124 ? 20.436 6.762 -30.217 1.00 20.95 124 VAL B N 1
ATOM 2762 C CA . VAL B 1 124 ? 20.683 7.103 -31.648 1.00 20.99 124 VAL B CA 1
ATOM 2763 C C . VAL B 1 124 ? 20.153 8.516 -31.882 1.00 21.79 124 VAL B C 1
ATOM 2764 O O . VAL B 1 124 ? 20.873 9.343 -32.443 1.00 20.83 124 VAL B O 1
ATOM 2768 N N . MET B 1 125 ? 18.949 8.808 -31.395 1.00 18.54 125 MET B N 1
ATOM 2769 C CA . MET B 1 125 ? 18.274 10.077 -31.708 1.00 17.35 125 MET B CA 1
ATOM 2770 C C . MET B 1 125 ? 18.816 11.213 -30.843 1.00 17.21 125 MET B C 1
ATOM 2771 O O . MET B 1 125 ? 18.910 12.317 -31.365 1.00 17.50 125 MET B O 1
ATOM 2776 N N . THR B 1 126 ? 19.127 10.974 -29.579 1.00 17.78 126 THR B N 1
ATOM 2777 C CA . THR B 1 126 ? 19.621 12.041 -28.689 1.00 19.15 126 THR B CA 1
ATOM 2778 C C . THR B 1 126 ? 20.941 12.539 -29.282 1.00 21.87 126 THR B C 1
ATOM 2779 O O . THR B 1 126 ? 21.167 13.752 -29.244 1.00 21.83 126 THR B O 1
ATOM 2783 N N . GLU B 1 127 ? 21.748 11.624 -29.809 1.00 23.94 127 GLU B N 1
ATOM 2784 C CA . GLU B 1 127 ? 23.034 11.965 -30.488 1.00 29.07 127 GLU B CA 1
ATOM 2785 C C . GLU B 1 127 ? 22.746 12.927 -31.645 1.00 28.72 127 GLU B C 1
ATOM 2786 O O . GLU B 1 127 ? 23.503 13.891 -31.788 1.00 30.48 127 GLU B O 1
ATOM 2792 N N . ARG B 1 128 ? 21.657 12.726 -32.391 1.00 25.87 128 ARG B N 1
ATOM 2793 C CA . ARG B 1 128 ? 21.296 13.585 -33.555 1.00 26.29 128 ARG B CA 1
ATOM 2794 C C . ARG B 1 128 ? 20.518 14.824 -33.104 1.00 24.39 128 ARG B C 1
ATOM 2795 O O . ARG B 1 128 ? 20.256 15.685 -33.943 1.00 26.69 128 ARG B O 1
ATOM 2803 N N . GLU B 1 129 ? 20.133 14.919 -31.829 1.00 24.61 129 GLU B N 1
ATOM 2804 C CA . GLU B 1 129 ? 19.355 16.071 -31.303 1.00 24.07 129 GLU B CA 1
ATOM 2805 C C . GLU B 1 129 ? 18.055 16.247 -32.100 1.00 22.40 129 GLU B C 1
ATOM 2806 O O . GLU B 1 129 ? 17.573 17.396 -32.235 1.00 21.38 129 GLU B O 1
ATOM 2812 N N . ALA B 1 130 ? 17.472 15.135 -32.549 1.00 20.74 130 ALA B N 1
ATOM 2813 C CA . ALA B 1 130 ? 16.251 15.064 -33.384 1.00 20.86 130 ALA B CA 1
ATOM 2814 C C . ALA B 1 130 ? 15.724 13.619 -33.408 1.00 18.37 130 ALA B C 1
ATOM 2815 O O . ALA B 1 130 ? 16.507 12.678 -33.314 1.00 19.25 130 ALA B O 1
ATOM 2817 N N . GLY B 1 131 ? 14.407 13.461 -33.513 1.00 17.31 131 GLY B N 1
ATOM 2818 C CA . GLY B 1 131 ? 13.776 12.161 -33.771 1.00 14.97 131 GLY B CA 1
ATOM 2819 C C . GLY B 1 131 ? 12.419 12.080 -33.117 1.00 15.01 131 GLY B C 1
ATOM 2820 O O . GLY B 1 131 ? 12.181 12.781 -32.109 1.00 16.03 131 GLY B O 1
ATOM 2821 N N . GLN B 1 132 ? 11.565 11.259 -33.694 1.00 14.38 132 GLN B N 1
ATOM 2822 C CA . GLN B 1 132 ? 10.215 10.981 -33.157 1.00 13.41 132 GLN B CA 1
ATOM 2823 C C . GLN B 1 132 ? 10.089 9.484 -32.869 1.00 13.16 132 GLN B C 1
ATOM 2824 O O . GLN B 1 132 ? 10.295 8.667 -33.778 1.00 14.08 132 GLN B O 1
ATOM 2830 N N . ILE B 1 133 ? 9.662 9.147 -31.655 1.00 12.79 133 ILE B N 1
ATOM 2831 C CA . ILE B 1 133 ? 9.404 7.752 -31.220 1.00 12.53 133 ILE B CA 1
ATOM 2832 C C . ILE B 1 133 ? 7.925 7.637 -30.869 1.00 13.09 133 ILE B C 1
ATOM 2833 O O . ILE B 1 133 ? 7.397 8.503 -30.132 1.00 13.85 133 ILE B O 1
ATOM 2838 N N . LEU B 1 134 ? 7.250 6.669 -31.445 1.00 12.84 134 LEU B N 1
ATOM 2839 C CA . LEU B 1 134 ? 5.874 6.344 -31.029 1.00 12.41 134 LEU B CA 1
ATOM 2840 C C . LEU B 1 134 ? 5.880 4.913 -30.491 1.00 12.00 134 LEU B C 1
ATOM 2841 O O . LEU B 1 134 ? 6.258 4.004 -31.228 1.00 11.73 134 LEU B O 1
ATOM 2846 N N . ILE B 1 135 ? 5.521 4.752 -29.222 1.00 11.18 135 ILE B N 1
ATOM 2847 C CA . ILE B 1 135 ? 5.337 3.423 -28.579 1.00 11.70 135 ILE B CA 1
ATOM 2848 C C . ILE B 1 135 ? 3.839 3.145 -28.547 1.00 11.67 135 ILE B C 1
ATOM 2849 O O . ILE B 1 135 ? 3.072 3.922 -27.922 1.00 12.23 135 ILE B O 1
ATOM 2854 N N . ILE B 1 136 ? 3.397 2.143 -29.284 1.00 10.61 136 ILE B N 1
ATOM 2855 C CA . ILE B 1 136 ? 1.973 1.776 -29.255 1.00 10.96 136 ILE B CA 1
ATOM 2856 C C . ILE B 1 136 ? 1.804 0.864 -28.057 1.00 10.73 136 ILE B C 1
ATOM 2857 O O . ILE B 1 136 ? 2.395 -0.246 -28.090 1.00 11.56 136 ILE B O 1
ATOM 2862 N N . THR B 1 137 ? 1.020 1.269 -27.074 1.00 10.86 137 THR B N 1
ATOM 2863 C CA . THR B 1 137 ? 0.782 0.448 -25.854 1.00 11.08 137 THR B CA 1
ATOM 2864 C C . THR B 1 137 ? -0.615 -0.127 -26.013 1.00 11.27 137 THR B C 1
ATOM 2865 O O . THR B 1 137 ? -0.817 -0.945 -26.898 1.00 11.85 137 THR B O 1
ATOM 2869 N N . SER B 1 138 ? -1.569 0.335 -25.231 1.00 12.16 138 SER B N 1
ATOM 2870 C CA . SER B 1 138 ? -2.981 -0.099 -25.350 1.00 12.50 138 SER B CA 1
ATOM 2871 C C . SER B 1 138 ? -3.877 0.890 -24.616 1.00 12.60 138 SER B C 1
ATOM 2872 O O . SER B 1 138 ? -3.443 1.479 -23.619 1.00 11.75 138 SER B O 1
ATOM 2875 N N . ALA B 1 139 ? -5.112 1.007 -25.082 1.00 12.90 139 ALA B N 1
ATOM 2876 C CA . ALA B 1 139 ? -6.127 1.796 -24.373 1.00 12.10 139 ALA B CA 1
ATOM 2877 C C . ALA B 1 139 ? -6.417 1.118 -23.044 1.00 12.42 139 ALA B C 1
ATOM 2878 O O . ALA B 1 139 ? -6.837 1.817 -22.123 1.00 12.43 139 ALA B O 1
ATOM 2880 N N . SER B 1 140 ? -6.173 -0.195 -22.944 1.00 11.32 140 SER B N 1
ATOM 2881 C CA . SER B 1 140 ? -6.445 -0.929 -21.688 1.00 12.89 140 SER B CA 1
ATOM 2882 C C . SER B 1 140 ? -5.539 -0.422 -20.569 1.00 11.99 140 SER B C 1
ATOM 2883 O O . SER B 1 140 ? -5.885 -0.592 -19.394 1.00 13.06 140 SER B O 1
ATOM 2886 N N . GLY B 1 141 ? -4.409 0.181 -20.908 1.00 12.18 141 GLY B N 1
ATOM 2887 C CA . GLY B 1 141 ? -3.505 0.792 -19.903 1.00 12.01 141 GLY B CA 1
ATOM 2888 C C . GLY B 1 141 ? -4.098 2.048 -19.258 1.00 13.12 141 GLY B C 1
ATOM 2889 O O . GLY B 1 141 ? -3.565 2.480 -18.218 1.00 13.34 141 GLY B O 1
ATOM 2890 N N . ALA B 1 142 ? -5.149 2.633 -19.825 1.00 12.71 142 ALA B N 1
ATOM 2891 C CA . ALA B 1 142 ? -5.626 3.974 -19.396 1.00 13.26 142 ALA B CA 1
ATOM 2892 C C . ALA B 1 142 ? -6.795 3.864 -18.406 1.00 13.01 142 ALA B C 1
ATOM 2893 O O . ALA B 1 142 ? -7.236 4.883 -17.852 1.00 14.98 142 ALA B O 1
ATOM 2895 N N . ARG B 1 143 ? -7.332 2.679 -18.210 1.00 13.01 143 ARG B N 1
ATOM 2896 C CA . ARG B 1 143 ? -8.560 2.530 -17.408 1.00 12.72 143 ARG B CA 1
ATOM 2897 C C . ARG B 1 143 ? -8.662 1.098 -16.935 1.00 11.92 143 ARG B C 1
ATOM 2898 O O . ARG B 1 143 ? -8.181 0.208 -17.606 1.00 12.04 143 ARG B O 1
ATOM 2906 N N . PRO B 1 144 ? -9.376 0.826 -15.824 1.00 12.26 144 PRO B N 1
ATOM 2907 C CA . PRO B 1 144 ? -9.693 -0.553 -15.498 1.00 12.76 144 PRO B CA 1
ATOM 2908 C C . PRO B 1 144 ? -10.387 -1.211 -16.691 1.00 12.70 144 PRO B C 1
ATOM 2909 O O . PRO B 1 144 ? -11.239 -0.584 -17.300 1.00 13.53 144 PRO B O 1
ATOM 2913 N N . THR B 1 145 ? -9.995 -2.431 -17.012 1.00 12.64 145 THR B N 1
ATOM 2914 C CA . THR B 1 145 ? -10.432 -3.177 -18.208 1.00 14.01 145 THR B CA 1
ATOM 2915 C C . THR B 1 145 ? -11.117 -4.453 -17.746 1.00 14.17 145 THR B C 1
ATOM 2916 O O . THR B 1 145 ? -10.447 -5.406 -17.389 1.00 14.01 145 THR B O 1
ATOM 2920 N N . PRO B 1 146 ? -12.465 -4.497 -17.748 1.00 16.13 146 PRO B N 1
ATOM 2921 C CA . PRO B 1 146 ? -13.165 -5.702 -17.307 1.00 17.53 146 PRO B CA 1
ATOM 2922 C C . PRO B 1 146 ? -12.651 -6.926 -18.075 1.00 16.94 146 PRO B C 1
ATOM 2923 O O . PRO B 1 146 ? -12.559 -6.867 -19.330 1.00 17.18 146 PRO B O 1
ATOM 2927 N N . GLY B 1 147 ? -12.277 -7.980 -17.343 1.00 16.78 147 GLY B N 1
ATOM 2928 C CA . GLY B 1 147 ? -11.808 -9.248 -17.923 1.00 18.06 147 GLY B CA 1
ATOM 2929 C C . GLY B 1 147 ? -10.333 -9.257 -18.258 1.00 18.78 147 GLY B C 1
ATOM 2930 O O . GLY B 1 147 ? -9.818 -10.353 -18.553 1.00 19.38 147 GLY B O 1
ATOM 2931 N N . ALA B 1 148 ? -9.627 -8.112 -18.177 1.00 15.40 148 ALA B N 1
ATOM 2932 C CA . ALA B 1 148 ? -8.189 -8.090 -18.531 1.00 14.61 148 ALA B CA 1
ATOM 2933 C C . ALA B 1 148 ? -7.386 -7.300 -17.500 1.00 14.00 148 ALA B C 1
ATOM 2934 O O . ALA B 1 148 ? -6.640 -6.381 -17.848 1.00 13.68 148 ALA B O 1
ATOM 2936 N N . PRO B 1 149 ? -7.532 -7.612 -16.200 1.00 13.23 149 PRO B N 1
ATOM 2937 C CA . PRO B 1 149 ? -6.920 -6.789 -15.176 1.00 12.55 149 PRO B CA 1
ATOM 2938 C C . PRO B 1 149 ? -5.381 -6.789 -15.211 1.00 12.21 149 PRO B C 1
ATOM 2939 O O . PRO B 1 149 ? -4.795 -5.765 -14.895 1.00 11.95 149 PRO B O 1
ATOM 2943 N N . LEU B 1 150 ? -4.753 -7.935 -15.481 1.00 12.85 150 LEU B N 1
ATOM 2944 C CA . LEU B 1 150 ? -3.264 -8.020 -15.444 1.00 13.10 150 LEU B CA 1
ATOM 2945 C C . LEU B 1 150 ? -2.729 -7.281 -16.675 1.00 12.60 150 LEU B C 1
ATOM 2946 O O . LEU B 1 150 ? -1.748 -6.569 -16.580 1.00 10.48 150 LEU B O 1
ATOM 2951 N N . TYR B 1 151 ? -3.381 -7.499 -17.811 1.00 11.34 151 TYR B N 1
ATOM 2952 C CA . TYR B 1 151 ? -3.025 -6.864 -19.100 1.00 11.56 151 TYR B CA 1
ATOM 2953 C C . TYR B 1 151 ? -3.090 -5.345 -18.933 1.00 11.68 151 TYR B C 1
ATOM 2954 O O . TYR B 1 151 ? -2.151 -4.614 -19.324 1.00 11.73 151 TYR B O 1
ATOM 2963 N N . SER B 1 152 ? -4.194 -4.857 -18.387 1.00 10.66 152 SER B N 1
ATOM 2964 C CA . SER B 1 152 ? -4.412 -3.402 -18.188 1.00 11.12 152 SER B CA 1
ATOM 2965 C C . SER B 1 152 ? -3.235 -2.867 -17.340 1.00 11.29 152 SER B C 1
ATOM 2966 O O . SER B 1 152 ? -2.683 -1.807 -17.678 1.00 12.07 152 SER B O 1
ATOM 2969 N N . SER B 1 153 ? -2.931 -3.525 -16.224 1.00 11.49 153 SER B N 1
ATOM 2970 C CA . SER B 1 153 ? -1.873 -3.087 -15.278 1.00 12.37 153 SER B CA 1
ATOM 2971 C C . SER B 1 153 ? -0.525 -2.921 -16.001 1.00 11.80 153 SER B C 1
ATOM 2972 O O . SER B 1 153 ? 0.124 -1.883 -15.858 1.00 11.89 153 SER B O 1
ATOM 2975 N N . VAL B 1 154 ? -0.086 -3.917 -16.763 1.00 10.91 154 VAL B N 1
ATOM 2976 C CA . VAL B 1 154 ? 1.274 -3.840 -17.379 1.00 10.70 154 VAL B CA 1
ATOM 2977 C C . VAL B 1 154 ? 1.257 -2.804 -18.516 1.00 11.23 154 VAL B C 1
ATOM 2978 O O . VAL B 1 154 ? 2.286 -2.145 -18.735 1.00 11.99 154 VAL B O 1
ATOM 2982 N N . ARG B 1 155 ? 0.152 -2.659 -19.267 1.00 11.19 155 ARG B N 1
ATOM 2983 C CA . ARG B 1 155 ? 0.063 -1.601 -20.293 1.00 11.45 155 ARG B CA 1
ATOM 2984 C C . ARG B 1 155 ? 0.228 -0.226 -19.649 1.00 10.68 155 ARG B C 1
ATOM 2985 O O . ARG B 1 155 ? 0.829 0.657 -20.241 1.00 11.60 155 ARG B O 1
ATOM 2993 N N . ALA B 1 156 ? -0.290 -0.033 -18.434 1.00 10.56 156 ALA B N 1
ATOM 2994 C CA . ALA B 1 156 ? -0.134 1.235 -17.695 1.00 10.91 156 ALA B CA 1
ATOM 2995 C C . ALA B 1 156 ? 1.360 1.493 -17.410 1.00 11.37 156 ALA B C 1
ATOM 2996 O O . ALA B 1 156 ? 1.787 2.669 -17.482 1.00 12.17 156 ALA B O 1
ATOM 2998 N N . ALA B 1 157 ? 2.132 0.472 -17.100 1.00 12.17 157 ALA B N 1
ATOM 2999 C CA . ALA B 1 157 ? 3.583 0.636 -16.838 1.00 12.45 157 ALA B CA 1
ATOM 3000 C C . ALA B 1 157 ? 4.262 1.081 -18.135 1.00 11.50 157 ALA B C 1
ATOM 3001 O O . ALA B 1 157 ? 5.128 1.919 -18.066 1.00 12.63 157 ALA B O 1
ATOM 3003 N N . ALA B 1 158 ? 3.870 0.486 -19.257 1.00 11.36 158 ALA B N 1
ATOM 3004 C CA . ALA B 1 158 ? 4.468 0.796 -20.574 1.00 11.19 158 ALA B CA 1
ATOM 3005 C C . ALA B 1 158 ? 4.223 2.269 -20.867 1.00 12.06 158 ALA B C 1
ATOM 3006 O O . ALA B 1 158 ? 5.185 2.986 -21.229 1.00 12.50 158 ALA B O 1
ATOM 3008 N N . THR B 1 159 ? 2.991 2.733 -20.671 1.00 10.52 159 THR B N 1
ATOM 3009 C CA . THR B 1 159 ? 2.642 4.139 -20.992 1.00 9.94 159 THR B CA 1
ATOM 3010 C C . THR B 1 159 ? 3.435 5.074 -20.070 1.00 9.83 159 THR B C 1
ATOM 3011 O O . THR B 1 159 ? 3.922 6.117 -20.501 1.00 9.97 159 THR B O 1
ATOM 3015 N N . MET B 1 160 ? 3.474 4.760 -18.779 1.00 10.68 160 MET B N 1
ATOM 3016 C CA . MET B 1 160 ? 4.222 5.611 -17.823 1.00 10.24 160 MET B CA 1
ATOM 3017 C C . MET B 1 160 ? 5.722 5.582 -18.145 1.00 10.87 160 MET B C 1
ATOM 3018 O O . MET B 1 160 ? 6.387 6.612 -17.934 1.00 10.66 160 MET B O 1
ATOM 3023 N N . LEU B 1 161 ? 6.275 4.440 -18.583 1.00 10.52 161 LEU B N 1
ATOM 3024 C CA . LEU B 1 161 ? 7.703 4.401 -18.998 1.00 11.00 161 LEU B CA 1
ATOM 3025 C C . LEU B 1 161 ? 7.900 5.422 -20.114 1.00 12.50 161 LEU B C 1
ATOM 3026 O O . LEU B 1 161 ? 8.879 6.185 -20.069 1.00 12.00 161 LEU B O 1
ATOM 3031 N N . VAL B 1 162 ? 7.014 5.416 -21.100 1.00 11.31 162 VAL B N 1
ATOM 3032 C CA . VAL B 1 162 ? 7.092 6.383 -22.222 1.00 11.56 162 VAL B CA 1
ATOM 3033 C C . VAL B 1 162 ? 7.098 7.803 -21.652 1.00 11.35 162 VAL B C 1
ATOM 3034 O O . VAL B 1 162 ? 7.888 8.634 -22.093 1.00 13.31 162 VAL B O 1
ATOM 3038 N N . LYS B 1 163 ? 6.194 8.133 -20.745 1.00 11.06 163 LYS B N 1
ATOM 3039 C CA . LYS B 1 163 ? 6.138 9.502 -20.184 1.00 10.79 163 LYS B CA 1
ATOM 3040 C C . LYS B 1 163 ? 7.447 9.830 -19.457 1.00 10.86 163 LYS B C 1
ATOM 3041 O O . LYS B 1 163 ? 7.887 10.978 -19.514 1.00 11.53 163 LYS B O 1
ATOM 3047 N N . ASN B 1 164 ? 8.013 8.878 -18.753 1.00 10.52 164 ASN B N 1
ATOM 3048 C CA . ASN B 1 164 ? 9.287 9.078 -18.028 1.00 10.71 164 ASN B CA 1
ATOM 3049 C C . ASN B 1 164 ? 10.431 9.310 -19.024 1.00 12.15 164 ASN B C 1
ATOM 3050 O O . ASN B 1 164 ? 11.229 10.218 -18.779 1.00 13.42 164 ASN B O 1
ATOM 3055 N N . VAL B 1 165 ? 10.511 8.475 -20.055 1.00 12.06 165 VAL B N 1
ATOM 3056 C CA . VAL B 1 165 ? 11.614 8.598 -21.045 1.00 12.30 165 VAL B CA 1
ATOM 3057 C C . VAL B 1 165 ? 11.454 9.958 -21.723 1.00 13.18 165 VAL B C 1
ATOM 3058 O O . VAL B 1 165 ? 12.475 10.652 -21.982 1.00 12.51 165 VAL B O 1
ATOM 3062 N N . ALA B 1 166 ? 10.234 10.324 -22.096 1.00 11.74 166 ALA B N 1
ATOM 3063 C CA . ALA B 1 166 ? 9.938 11.594 -22.797 1.00 12.84 166 ALA B CA 1
ATOM 3064 C C . ALA B 1 166 ? 10.497 12.758 -21.977 1.00 13.55 166 ALA B C 1
ATOM 3065 O O . ALA B 1 166 ? 11.158 13.647 -22.540 1.00 14.78 166 ALA B O 1
ATOM 3067 N N . ASP B 1 167 ? 10.184 12.769 -20.689 1.00 13.83 167 ASP B N 1
ATOM 3068 C CA . ASP B 1 167 ? 10.579 13.913 -19.836 1.00 15.12 167 ASP B CA 1
ATOM 3069 C C . ASP B 1 167 ? 12.108 13.945 -19.761 1.00 17.01 167 ASP B C 1
ATOM 3070 O O . ASP B 1 167 ? 12.690 15.045 -19.811 1.00 18.47 167 ASP B O 1
ATOM 3075 N N . GLU B 1 168 ? 12.741 12.784 -19.648 1.00 16.48 168 GLU B N 1
ATOM 3076 C CA . GLU B 1 168 ? 14.209 12.695 -19.472 1.00 17.54 168 GLU B CA 1
ATOM 3077 C C . GLU B 1 168 ? 14.930 13.271 -20.701 1.00 18.16 168 GLU B C 1
ATOM 3078 O O . GLU B 1 168 ? 15.974 13.919 -20.503 1.00 20.25 168 GLU B O 1
ATOM 3084 N N . VAL B 1 169 ? 14.418 13.092 -21.914 1.00 15.93 169 VAL B N 1
ATOM 3085 C CA . VAL B 1 169 ? 15.179 13.410 -23.159 1.00 16.29 169 VAL B CA 1
ATOM 3086 C C . VAL B 1 169 ? 14.575 14.620 -23.864 1.00 16.48 169 VAL B C 1
ATOM 3087 O O . VAL B 1 169 ? 15.041 14.962 -24.940 1.00 16.45 169 VAL B O 1
ATOM 3091 N N . ALA B 1 170 ? 13.497 15.208 -23.339 1.00 16.97 170 ALA B N 1
ATOM 3092 C CA . ALA B 1 170 ? 12.805 16.336 -24.013 1.00 16.36 170 ALA B CA 1
ATOM 3093 C C . ALA B 1 170 ? 13.784 17.444 -24.445 1.00 17.13 170 ALA B C 1
ATOM 3094 O O . ALA B 1 170 ? 13.622 17.969 -25.530 1.00 16.84 170 ALA B O 1
ATOM 3096 N N . ARG B 1 171 ? 14.791 17.732 -23.625 1.00 19.88 171 ARG B N 1
ATOM 3097 C CA . ARG B 1 171 ? 15.731 18.864 -23.863 1.00 21.82 171 ARG B CA 1
ATOM 3098 C C . ARG B 1 171 ? 16.540 18.589 -25.140 1.00 21.29 171 ARG B C 1
ATOM 3099 O O . ARG B 1 171 ? 16.983 19.550 -25.762 1.00 22.72 171 ARG B O 1
ATOM 3107 N N . THR B 1 172 ? 16.689 17.327 -25.543 1.00 20.86 172 THR B N 1
ATOM 3108 C CA . THR B 1 172 ? 17.473 16.935 -26.748 1.00 20.56 172 THR B CA 1
ATOM 3109 C C . THR B 1 172 ? 16.690 17.211 -28.032 1.00 20.55 172 THR B C 1
ATOM 3110 O O . THR B 1 172 ? 17.293 17.176 -29.121 1.00 23.03 172 THR B O 1
ATOM 3114 N N . GLY B 1 173 ? 15.395 17.503 -27.927 1.00 19.99 173 GLY B N 1
ATOM 3115 C CA . GLY B 1 173 ? 14.492 17.663 -29.066 1.00 19.22 173 GLY B CA 1
ATOM 3116 C C . GLY B 1 173 ? 13.891 16.343 -29.531 1.00 18.59 173 GLY B C 1
ATOM 3117 O O . GLY B 1 173 ? 13.024 16.360 -30.428 1.00 21.14 173 GLY B O 1
ATOM 3118 N N . VAL B 1 174 ? 14.296 15.224 -28.950 1.00 16.97 174 VAL B N 1
ATOM 3119 C CA . VAL B 1 174 ? 13.675 13.906 -29.292 1.00 16.05 174 VAL B CA 1
ATOM 3120 C C . VAL B 1 174 ? 12.293 13.846 -28.621 1.00 15.67 174 VAL B C 1
ATOM 3121 O O . VAL B 1 174 ? 12.222 14.156 -27.430 1.00 17.10 174 VAL B O 1
ATOM 3125 N N . GLN B 1 175 ? 11.257 13.482 -29.368 1.00 14.69 175 GLN B N 1
ATOM 3126 C CA . GLN B 1 175 ? 9.871 13.328 -28.860 1.00 13.82 175 GLN B CA 1
ATOM 3127 C C . GLN B 1 175 ? 9.578 11.845 -28.666 1.00 14.48 175 GLN B C 1
ATOM 3128 O O . GLN B 1 175 ? 9.953 11.042 -29.516 1.00 13.87 175 GLN B O 1
ATOM 3134 N N . VAL B 1 176 ? 8.938 11.511 -27.563 1.00 13.48 176 VAL B N 1
ATOM 3135 C CA . VAL B 1 176 ? 8.578 10.110 -27.240 1.00 13.30 176 VAL B CA 1
ATOM 3136 C C . VAL B 1 176 ? 7.107 10.157 -26.828 1.00 12.31 176 VAL B C 1
ATOM 3137 O O . VAL B 1 176 ? 6.788 10.799 -25.798 1.00 12.69 176 VAL B O 1
ATOM 3141 N N . ASN B 1 177 ? 6.244 9.518 -27.597 1.00 10.68 177 ASN B N 1
ATOM 3142 C CA . ASN B 1 177 ? 4.782 9.553 -27.340 1.00 10.55 177 ASN B CA 1
ATOM 3143 C C . ASN B 1 177 ? 4.212 8.140 -27.384 1.00 11.01 177 ASN B C 1
ATOM 3144 O O . ASN B 1 177 ? 4.898 7.217 -27.842 1.00 10.85 177 ASN B O 1
ATOM 3149 N N . ALA B 1 178 ? 3.015 7.954 -26.818 1.00 11.11 178 ALA B N 1
ATOM 3150 C CA . ALA B 1 178 ? 2.347 6.639 -26.818 1.00 10.22 178 ALA B CA 1
ATOM 3151 C C . ALA B 1 178 ? 0.925 6.819 -27.364 1.00 10.72 178 ALA B C 1
ATOM 3152 O O . ALA B 1 178 ? 0.290 7.870 -27.090 1.00 11.04 178 ALA B O 1
ATOM 3154 N N . VAL B 1 179 ? 0.422 5.796 -28.052 1.00 10.13 179 VAL B N 1
ATOM 3155 C CA . VAL B 1 179 ? -1.017 5.662 -28.392 1.00 10.28 179 VAL B CA 1
ATOM 3156 C C . VAL B 1 179 ? -1.431 4.246 -28.045 1.00 11.11 179 VAL B C 1
ATOM 3157 O O . VAL B 1 179 ? -0.569 3.380 -27.980 1.00 10.37 179 VAL B O 1
ATOM 3161 N N . GLY B 1 180 ? -2.725 4.034 -27.829 1.00 11.01 180 GLY B N 1
ATOM 3162 C CA . GLY B 1 180 ? -3.219 2.702 -27.472 1.00 12.04 180 GLY B CA 1
ATOM 3163 C C . GLY B 1 180 ? -4.635 2.497 -27.964 1.00 11.03 180 GLY B C 1
ATOM 3164 O O . GLY B 1 180 ? -5.457 3.380 -27.792 1.00 12.00 180 GLY B O 1
ATOM 3165 N N . THR B 1 181 ? -4.880 1.320 -28.510 1.00 11.31 181 THR B N 1
ATOM 3166 C CA . THR B 1 181 ? -6.171 0.968 -29.132 1.00 11.47 181 THR B CA 1
ATOM 3167 C C . THR B 1 181 ? -6.976 -0.019 -28.264 1.00 12.31 181 THR B C 1
ATOM 3168 O O . THR B 1 181 ? -6.448 -0.650 -27.338 1.00 12.54 181 THR B O 1
ATOM 3172 N N . ASN B 1 182 ? -8.248 -0.128 -28.614 1.00 14.27 182 ASN B N 1
ATOM 3173 C CA . ASN B 1 182 ? -9.098 -1.303 -28.342 1.00 14.07 182 ASN B CA 1
ATOM 3174 C C . ASN B 1 182 ? -10.066 -1.386 -29.515 1.00 15.04 182 ASN B C 1
ATOM 3175 O O . ASN B 1 182 ? -10.177 -0.389 -30.261 1.00 14.62 182 ASN B O 1
ATOM 3180 N N . PHE B 1 183 ? -10.764 -2.501 -29.670 1.00 16.02 183 PHE B N 1
ATOM 3181 C CA . PHE B 1 183 ? -11.859 -2.676 -30.661 1.00 15.50 183 PHE B CA 1
ATOM 3182 C C . PHE B 1 183 ? -11.400 -2.327 -32.072 1.00 16.68 183 PHE B C 1
ATOM 3183 O O . PHE B 1 183 ? -12.080 -1.591 -32.775 1.00 16.96 183 PHE B O 1
ATOM 3191 N N . MET B 1 184 ? -10.225 -2.810 -32.447 1.00 16.94 184 MET B N 1
ATOM 3192 C CA . MET B 1 184 ? -9.677 -2.625 -33.801 1.00 16.92 184 MET B CA 1
ATOM 3193 C C . MET B 1 184 ? -9.938 -3.886 -34.629 1.00 18.08 184 MET B C 1
ATOM 3194 O O . MET B 1 184 ? -9.837 -5.006 -34.104 1.00 19.79 184 MET B O 1
ATOM 3199 N N . ASP B 1 185 ? -10.207 -3.682 -35.905 1.00 18.63 185 ASP B N 1
ATOM 3200 C CA . ASP B 1 185 ? -10.511 -4.757 -36.881 1.00 20.40 185 ASP B CA 1
ATOM 3201 C C . ASP B 1 185 ? -9.184 -5.281 -37.425 1.00 17.98 185 ASP B C 1
ATOM 3202 O O . ASP B 1 185 ? -8.637 -4.652 -38.337 1.00 21.43 185 ASP B O 1
ATOM 3207 N N . PHE B 1 186 ? -8.670 -6.347 -36.816 1.00 21.40 186 PHE B N 1
ATOM 3208 C CA . PHE B 1 186 ? -7.512 -7.145 -37.288 1.00 23.21 186 PHE B CA 1
ATOM 3209 C C . PHE B 1 186 ? -7.668 -8.566 -36.731 1.00 23.68 186 PHE B C 1
ATOM 3210 O O . PHE B 1 186 ? -8.300 -8.792 -35.700 1.00 26.20 186 PHE B O 1
ATOM 3218 N N . PRO B 1 187 ? -7.091 -9.569 -37.419 1.00 29.47 187 PRO B N 1
ATOM 3219 C CA . PRO B 1 187 ? -7.243 -10.991 -37.054 1.00 29.78 187 PRO B CA 1
ATOM 3220 C C . PRO B 1 187 ? -7.158 -11.389 -35.571 1.00 31.77 187 PRO B C 1
ATOM 3221 O O . PRO B 1 187 ? -8.065 -12.031 -35.069 1.00 33.50 187 PRO B O 1
ATOM 3225 N N . ALA B 1 188 ? -6.061 -11.036 -34.906 1.00 33.55 188 ALA B N 1
ATOM 3226 C CA . ALA B 1 188 ? -5.781 -11.456 -33.513 1.00 31.51 188 ALA B CA 1
ATOM 3227 C C . ALA B 1 188 ? -6.953 -11.039 -32.619 1.00 35.05 188 ALA B C 1
ATOM 3228 O O . ALA B 1 188 ? -7.423 -11.891 -31.828 1.00 36.89 188 ALA B O 1
ATOM 3230 N N . PHE B 1 189 ? -7.470 -9.814 -32.782 1.00 32.22 189 PHE B N 1
ATOM 3231 C CA . PHE B 1 189 ? -8.612 -9.324 -31.967 1.00 33.36 189 PHE B CA 1
ATOM 3232 C C . PHE B 1 189 ? -9.901 -10.069 -32.358 1.00 33.97 189 PHE B C 1
ATOM 3233 O O . PHE B 1 189 ? -10.643 -10.488 -31.442 1.00 37.36 189 PHE B O 1
ATOM 3241 N N . LEU B 1 190 ? -10.188 -10.201 -33.652 1.00 35.11 190 LEU B N 1
ATOM 3242 C CA . LEU B 1 190 ? -11.438 -10.864 -34.126 1.00 39.08 190 LEU B CA 1
ATOM 3243 C C . LEU B 1 190 ? -11.483 -12.291 -33.545 1.00 41.82 190 LEU B C 1
ATOM 3244 O O . LEU B 1 190 ? -12.541 -12.689 -33.020 1.00 39.51 190 LEU B O 1
ATOM 3249 N N . LYS B 1 191 ? -10.354 -13.009 -33.588 1.00 41.44 191 LYS B N 1
ATOM 3250 C CA . LYS B 1 191 ? -10.251 -14.385 -33.032 1.00 46.01 191 LYS B CA 1
ATOM 3251 C C . LYS B 1 191 ? -10.510 -14.362 -31.518 1.00 44.38 191 LYS B C 1
ATOM 3252 O O . LYS B 1 191 ? -11.409 -15.079 -31.065 1.00 44.74 191 LYS B O 1
ATOM 3258 N N . ALA B 1 192 ? -9.753 -13.569 -30.762 1.00 43.04 192 ALA B N 1
ATOM 3259 C CA . ALA B 1 192 ? -9.882 -13.473 -29.288 1.00 44.51 192 ALA B CA 1
ATOM 3260 C C . ALA B 1 192 ? -11.308 -13.043 -28.902 1.00 46.66 192 ALA B C 1
ATOM 3261 O O . ALA B 1 192 ? -11.907 -13.672 -28.010 1.00 46.78 192 ALA B O 1
ATOM 3263 N N . SER B 1 193 ? -11.872 -12.050 -29.589 1.00 45.12 193 SER B N 1
ATOM 3264 C CA . SER B 1 193 ? -13.194 -11.508 -29.176 1.00 50.51 193 SER B CA 1
ATOM 3265 C C . SER B 1 193 ? -14.370 -12.361 -29.664 1.00 54.09 193 SER B C 1
ATOM 3266 O O . SER B 1 193 ? -15.482 -12.150 -29.146 1.00 50.05 193 SER B O 1
ATOM 3269 N N . GLY B 1 194 ? -14.152 -13.286 -30.602 1.00 56.02 194 GLY B N 1
ATOM 3270 C CA . GLY B 1 194 ? -15.302 -14.012 -31.176 1.00 55.36 194 GLY B CA 1
ATOM 3271 C C . GLY B 1 194 ? -15.966 -13.157 -32.234 1.00 58.91 194 GLY B C 1
ATOM 3272 O O . GLY B 1 194 ? -17.013 -13.581 -32.753 1.00 64.02 194 GLY B O 1
ATOM 3273 N N . ALA B 1 195 ? -15.329 -12.052 -32.616 1.00 57.07 195 ALA B N 1
ATOM 3274 C CA . ALA B 1 195 ? -15.870 -11.087 -33.601 1.00 57.05 195 ALA B CA 1
ATOM 3275 C C . ALA B 1 195 ? -15.989 -11.754 -34.971 1.00 54.47 195 ALA B C 1
ATOM 3276 O O . ALA B 1 195 ? -16.664 -11.181 -35.845 1.00 48.38 195 ALA B O 1
ATOM 3278 N N . ASN B 1 196 ? -15.272 -12.853 -35.190 1.00 55.31 196 ASN B N 1
ATOM 3279 C CA . ASN B 1 196 ? -15.277 -13.461 -36.546 1.00 58.71 196 ASN B CA 1
ATOM 3280 C C . ASN B 1 196 ? -16.720 -13.841 -36.893 1.00 59.74 196 ASN B C 1
ATOM 3281 O O . ASN B 1 196 ? -17.099 -13.634 -38.062 1.00 56.37 196 ASN B O 1
ATOM 3286 N N . ASP B 1 197 ? -17.499 -14.373 -35.946 1.00 55.51 197 ASP B N 1
ATOM 3287 C CA . ASP B 1 197 ? -18.934 -14.583 -36.272 1.00 56.46 197 ASP B CA 1
ATOM 3288 C C . ASP B 1 197 ? -19.558 -13.206 -36.491 1.00 57.94 197 ASP B C 1
ATOM 3289 O O . ASP B 1 197 ? -19.349 -12.330 -35.635 1.00 52.70 197 ASP B O 1
ATOM 3294 N N . PRO B 1 198 ? -20.376 -12.991 -37.545 1.00 58.86 198 PRO B N 1
ATOM 3295 C CA . PRO B 1 198 ? -20.919 -11.660 -37.821 1.00 60.66 198 PRO B CA 1
ATOM 3296 C C . PRO B 1 198 ? -21.833 -11.162 -36.692 1.00 63.04 198 PRO B C 1
ATOM 3297 O O . PRO B 1 198 ? -21.754 -10.001 -36.338 1.00 64.94 198 PRO B O 1
ATOM 3301 N N . GLU B 1 199 ? -22.671 -12.048 -36.152 1.00 67.36 199 GLU B N 1
ATOM 3302 C CA . GLU B 1 199 ? -23.596 -11.661 -35.053 1.00 68.03 199 GLU B CA 1
ATOM 3303 C C . GLU B 1 199 ? -22.796 -11.249 -33.814 1.00 61.20 199 GLU B C 1
ATOM 3304 O O . GLU B 1 199 ? -23.178 -10.253 -33.167 1.00 62.36 199 GLU B O 1
ATOM 3310 N N . VAL B 1 200 ? -21.725 -11.982 -33.507 1.00 55.28 200 VAL B N 1
ATOM 3311 C CA . VAL B 1 200 ? -20.863 -11.650 -32.333 1.00 52.34 200 VAL B CA 1
ATOM 3312 C C . VAL B 1 200 ? -20.232 -10.276 -32.559 1.00 48.76 200 VAL B C 1
ATOM 3313 O O . VAL B 1 200 ? -20.146 -9.498 -31.594 1.00 48.48 200 VAL 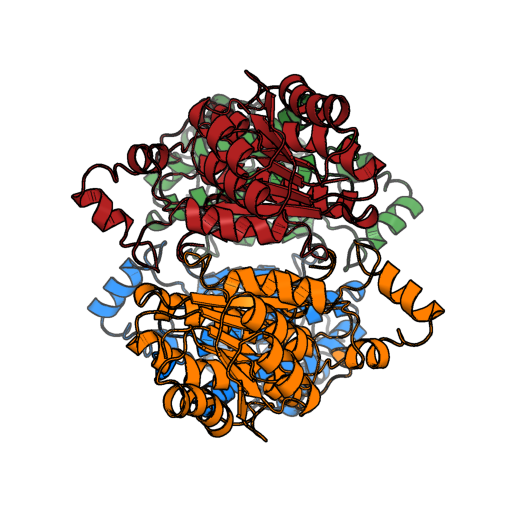B O 1
ATOM 3317 N N . ARG B 1 201 ? -19.837 -9.985 -33.795 1.00 45.96 201 ARG B N 1
ATOM 3318 C CA . ARG B 1 201 ? -19.125 -8.711 -34.059 1.00 45.99 201 ARG B CA 1
ATOM 3319 C C . ARG B 1 201 ? -20.067 -7.566 -33.685 1.00 50.33 201 ARG B C 1
ATOM 3320 O O . ARG B 1 201 ? -19.593 -6.581 -33.098 1.00 48.28 201 ARG B O 1
ATOM 3328 N N . ALA B 1 202 ? -21.355 -7.719 -33.987 1.00 51.03 202 ALA B N 1
ATOM 3329 C CA . ALA B 1 202 ? -22.338 -6.674 -33.627 1.00 53.58 202 ALA B CA 1
ATOM 3330 C C . ALA B 1 202 ? -22.380 -6.515 -32.105 1.00 52.13 202 ALA B C 1
ATOM 3331 O O . ALA B 1 202 ? -22.502 -5.371 -31.639 1.00 56.28 202 ALA B O 1
ATOM 3333 N N . LYS B 1 203 ? -22.308 -7.620 -31.365 1.00 57.27 203 LYS B N 1
ATOM 3334 C CA . LYS B 1 203 ? -22.289 -7.515 -29.882 1.00 64.77 203 LYS B CA 1
ATOM 3335 C C . LYS B 1 203 ? -21.040 -6.754 -29.415 1.00 69.84 203 LYS B C 1
ATOM 3336 O O . LYS B 1 203 ? -21.182 -5.886 -28.537 1.00 89.11 203 LYS B O 1
ATOM 3342 N N . ILE B 1 204 ? -19.882 -7.025 -30.015 1.00 58.27 204 ILE B N 1
ATOM 3343 C CA . ILE B 1 204 ? -18.607 -6.354 -29.616 1.00 53.12 204 ILE B CA 1
ATOM 3344 C C . ILE B 1 204 ? -18.747 -4.857 -29.887 1.00 48.12 204 ILE B C 1
ATOM 3345 O O . ILE B 1 204 ? -18.326 -4.063 -29.029 1.00 47.15 204 ILE B O 1
ATOM 3350 N N . GLU B 1 205 ? -19.368 -4.502 -31.008 1.00 45.09 205 GLU B N 1
ATOM 3351 C CA . GLU B 1 205 ? -19.550 -3.083 -31.420 1.00 50.60 205 GLU B CA 1
ATOM 3352 C C . GLU B 1 205 ? -20.410 -2.360 -30.379 1.00 58.78 205 GLU B C 1
ATOM 3353 O O . GLU B 1 205 ? -20.148 -1.174 -30.125 1.00 71.38 205 GLU B O 1
ATOM 3359 N N . SER B 1 206 ? -21.396 -3.047 -29.802 1.00 66.15 206 SER B N 1
ATOM 3360 C CA . SER B 1 206 ? -22.334 -2.417 -28.837 1.00 62.97 206 SER B CA 1
ATOM 3361 C C . SER B 1 206 ? -21.525 -1.884 -27.654 1.00 61.52 206 SER B C 1
ATOM 3362 O O . SER B 1 206 ? -21.897 -0.830 -27.114 1.00 67.62 206 SER B O 1
ATOM 3365 N N . GLN B 1 207 ? -20.477 -2.598 -27.254 1.00 55.64 207 GLN B N 1
ATOM 3366 C CA . GLN B 1 207 ? -19.592 -2.110 -26.167 1.00 53.08 207 GLN B CA 1
ATOM 3367 C C . GLN B 1 207 ? -18.957 -0.777 -26.591 1.00 43.74 207 GLN B C 1
ATOM 3368 O O . GLN B 1 207 ? -18.739 0.060 -25.701 1.00 37.92 207 GLN B O 1
ATOM 3374 N N . VAL B 1 208 ? -18.582 -0.626 -27.866 1.00 36.26 208 VAL B N 1
ATOM 3375 C CA . VAL B 1 208 ? -17.889 0.613 -28.345 1.00 29.60 208 VAL B CA 1
ATOM 3376 C C . VAL B 1 208 ? -18.857 1.805 -28.417 1.00 24.31 208 VAL B C 1
ATOM 3377 O O . VAL B 1 208 ? -19.897 1.677 -29.074 1.00 25.67 208 VAL B O 1
ATOM 3381 N N . PRO B 1 209 ? -18.551 2.961 -27.785 1.00 21.45 209 PRO B N 1
ATOM 3382 C CA . PRO B 1 209 ? -19.393 4.149 -27.889 1.00 21.41 209 PRO B CA 1
ATOM 3383 C C . PRO B 1 209 ? -19.658 4.523 -29.345 1.00 20.78 209 PRO B C 1
ATOM 3384 O O . PRO B 1 209 ? -20.798 4.820 -29.641 1.00 22.01 209 PRO B O 1
ATOM 3388 N N . MET B 1 210 ? -18.655 4.419 -30.212 1.00 18.96 210 MET B N 1
ATOM 3389 C CA . MET B 1 210 ? -18.771 4.820 -31.636 1.00 18.57 210 MET B CA 1
ATOM 3390 C C . MET B 1 210 ? -19.410 3.697 -32.459 1.00 19.64 210 MET B C 1
ATOM 3391 O O . MET B 1 210 ? -19.535 3.887 -33.692 1.00 22.11 210 MET B O 1
ATOM 3396 N N . ARG B 1 211 ? -19.758 2.576 -31.816 1.00 23.22 211 ARG B N 1
ATOM 3397 C CA . ARG B 1 211 ? -20.627 1.502 -32.377 1.00 26.32 211 ARG B CA 1
ATOM 3398 C C . ARG B 1 211 ? -19.991 0.817 -33.589 1.00 25.34 211 ARG B C 1
ATOM 3399 O O . ARG B 1 211 ? -20.727 0.406 -34.505 1.00 28.13 211 ARG B O 1
ATOM 3407 N N . ARG B 1 212 ? -18.666 0.708 -33.645 1.00 22.21 212 ARG B N 1
ATOM 3408 C CA . ARG B 1 212 ? -17.976 0.030 -34.764 1.00 20.25 212 ARG B CA 1
ATOM 3409 C C . ARG B 1 212 ? -16.567 -0.346 -34.304 1.00 21.31 212 ARG B C 1
ATOM 3410 O O . ARG B 1 212 ? -16.169 0.060 -33.217 1.00 22.38 212 ARG B O 1
ATOM 3418 N N . LEU B 1 213 ? -15.844 -1.096 -35.112 1.00 19.98 213 LEU B N 1
ATOM 3419 C CA . LEU B 1 213 ? -14.402 -1.353 -34.873 1.00 19.55 213 LEU B CA 1
ATOM 3420 C C . LEU B 1 213 ? -13.574 -0.362 -35.694 1.00 17.78 213 LEU B C 1
ATOM 3421 O O . LEU B 1 213 ? -14.018 0.053 -36.775 1.00 20.13 213 LEU B O 1
ATOM 3426 N N . GLY B 1 214 ? -12.352 -0.054 -35.251 1.00 17.26 214 GLY B N 1
ATOM 3427 C CA . GLY B 1 214 ? -11.477 0.855 -35.991 1.00 17.20 214 GLY B CA 1
ATOM 3428 C C . GLY B 1 214 ? -10.673 0.116 -37.041 1.00 16.83 214 GLY B C 1
ATOM 3429 O O . GLY B 1 214 ? -10.473 -1.108 -36.919 1.00 17.44 214 GLY B O 1
ATOM 3430 N N . THR B 1 215 ? -10.222 0.837 -38.055 1.00 17.25 215 THR B N 1
ATOM 3431 C CA . THR B 1 215 ? -9.421 0.238 -39.142 1.00 17.04 215 THR B CA 1
ATOM 3432 C C . THR B 1 215 ? -7.927 0.475 -38.911 1.00 17.73 215 THR B C 1
ATOM 3433 O O . THR B 1 215 ? -7.524 1.488 -38.351 1.00 14.43 215 THR B O 1
ATOM 3437 N N . MET B 1 216 ? -7.118 -0.403 -39.461 1.00 17.34 216 MET B N 1
ATOM 3438 C CA . MET B 1 216 ? -5.655 -0.249 -39.467 1.00 19.00 216 MET B CA 1
ATOM 3439 C C . MET B 1 216 ? -5.337 1.012 -40.285 1.00 19.16 216 MET B C 1
ATOM 3440 O O . MET B 1 216 ? -4.405 1.756 -39.936 1.00 18.10 216 MET B O 1
ATOM 3445 N N . GLU B 1 217 ? -6.084 1.264 -41.359 1.00 18.98 217 GLU B N 1
ATOM 3446 C CA . GLU B 1 217 ? -5.775 2.411 -42.247 1.00 21.04 217 GLU B CA 1
ATOM 3447 C C . GLU B 1 217 ? -5.923 3.713 -41.452 1.00 18.24 217 GLU B C 1
ATOM 3448 O O . GLU B 1 217 ? -4.989 4.554 -41.486 1.00 18.46 217 GLU B O 1
ATOM 3454 N N . GLU B 1 218 ? -7.043 3.871 -40.740 1.00 16.99 218 GLU B N 1
ATOM 3455 C CA . GLU B 1 218 ? -7.348 5.166 -40.068 1.00 16.22 218 GLU B CA 1
ATOM 3456 C C . GLU B 1 218 ? -6.368 5.313 -38.894 1.00 14.62 218 GLU B C 1
ATOM 3457 O O . GLU B 1 218 ? -5.924 6.422 -38.642 1.00 14.00 218 GLU B O 1
ATOM 3463 N N . PHE B 1 219 ? -6.053 4.220 -38.200 1.00 13.46 219 PHE B N 1
ATOM 3464 C CA . PHE B 1 219 ? -5.109 4.278 -37.056 1.00 13.92 219 PHE B CA 1
ATOM 3465 C C . PHE B 1 219 ? -3.721 4.658 -37.561 1.00 13.47 219 PHE B C 1
ATOM 3466 O O . PHE B 1 219 ? -3.047 5.480 -36.906 1.00 13.35 219 PHE B O 1
ATOM 3474 N N . SER B 1 220 ? -3.278 4.109 -38.693 1.00 13.43 220 SER B N 1
ATOM 3475 C CA . SER B 1 220 ? -1.932 4.420 -39.228 1.00 13.33 220 SER B CA 1
ATOM 3476 C C . SER B 1 220 ? -1.851 5.910 -39.570 1.00 12.70 220 SER B C 1
ATOM 3477 O O . SER B 1 220 ? -0.805 6.517 -39.302 1.00 13.35 220 SER B O 1
ATOM 3480 N N . ALA B 1 221 ? -2.935 6.491 -40.064 1.00 14.37 221 ALA B N 1
ATOM 3481 C CA . ALA B 1 221 ? -2.953 7.951 -40.390 1.00 14.53 221 ALA B CA 1
ATOM 3482 C C . ALA B 1 221 ? -2.799 8.758 -39.094 1.00 13.20 221 ALA B C 1
ATOM 3483 O O . ALA B 1 221 ? -2.045 9.695 -39.055 1.00 14.80 221 ALA B O 1
ATOM 3485 N N . PHE B 1 222 ? -3.526 8.390 -38.043 1.00 13.30 222 PHE B N 1
ATOM 3486 C CA . PHE B 1 222 ? -3.425 9.076 -36.741 1.00 13.18 222 PHE B CA 1
ATOM 3487 C C . PHE B 1 222 ? -1.975 9.050 -36.257 1.00 12.73 222 PHE B C 1
ATOM 3488 O O . PHE B 1 222 ? -1.466 10.055 -35.751 1.00 13.08 222 PHE B O 1
ATOM 3496 N N . CYS B 1 223 ? -1.350 7.874 -36.341 1.00 11.85 223 CYS B N 1
ATOM 3497 C CA . CYS B 1 223 ? 0.027 7.659 -35.847 1.00 13.37 223 CYS B CA 1
ATOM 3498 C C . CYS B 1 223 ? 1.012 8.640 -36.513 1.00 12.65 223 CYS B C 1
ATOM 3499 O O . CYS B 1 223 ? 1.992 9.047 -35.865 1.00 12.53 223 CYS B O 1
ATOM 3502 N N . MET B 1 224 ? 0.759 9.066 -37.743 1.00 13.51 224 MET B N 1
ATOM 3503 C CA . MET B 1 224 ? 1.677 9.995 -38.456 1.00 14.63 224 MET B CA 1
ATOM 3504 C C . MET B 1 224 ? 1.780 11.351 -37.753 1.00 12.69 224 MET B C 1
ATOM 3505 O O . MET B 1 224 ? 2.840 11.979 -37.851 1.00 14.73 224 MET B O 1
ATOM 3510 N N . ALA B 1 225 ? 0.783 11.730 -36.935 1.00 14.21 225 ALA B N 1
ATOM 3511 C CA . ALA B 1 225 ? 0.868 12.998 -36.194 1.00 13.88 225 ALA B CA 1
ATOM 3512 C C . ALA B 1 225 ? 2.106 13.003 -35.269 1.00 14.76 225 ALA B C 1
ATOM 3513 O O . ALA B 1 225 ? 2.630 14.091 -34.965 1.00 14.87 225 ALA B O 1
ATOM 3515 N N . PHE B 1 226 ? 2.576 11.828 -34.820 1.00 13.67 226 PHE B N 1
ATOM 3516 C CA . PHE B 1 226 ? 3.723 11.701 -33.890 1.00 13.42 226 PHE B CA 1
ATOM 3517 C C . PHE B 1 226 ? 4.985 11.183 -34.593 1.00 13.91 226 PHE B C 1
ATOM 3518 O O . PHE B 1 226 ? 5.999 10.965 -33.886 1.00 14.10 226 PHE B O 1
ATOM 3526 N N . LEU B 1 227 ? 4.965 11.034 -35.920 1.00 13.62 227 LEU B N 1
ATOM 3527 C CA . LEU B 1 227 ? 6.059 10.317 -36.625 1.00 13.75 227 LEU B CA 1
ATOM 3528 C C . LEU B 1 227 ? 6.446 10.961 -37.953 1.00 15.27 227 LEU B C 1
ATOM 3529 O O . LEU B 1 227 ? 7.488 10.553 -38.462 1.00 13.76 227 LEU B O 1
ATOM 3534 N N . ASP B 1 228 ? 5.613 11.808 -38.574 1.00 15.63 228 ASP B N 1
ATOM 3535 C CA . ASP B 1 228 ? 5.914 12.200 -39.983 1.00 16.10 228 ASP B CA 1
ATOM 3536 C C . ASP B 1 228 ? 6.818 13.440 -40.053 1.00 17.58 228 ASP B C 1
ATOM 3537 O O . ASP B 1 228 ? 7.169 13.827 -41.201 1.00 17.04 228 ASP B O 1
ATOM 3542 N N . GLY B 1 229 ? 7.223 14.016 -38.920 1.00 17.55 229 GLY B N 1
ATOM 3543 C CA . GLY B 1 229 ? 8.130 15.179 -38.851 1.00 18.59 229 GLY B CA 1
ATOM 3544 C C . GLY B 1 229 ? 7.400 16.510 -38.993 1.00 17.55 229 GLY B C 1
ATOM 3545 O O . GLY B 1 229 ? 8.038 17.553 -38.746 1.00 19.93 229 GLY B O 1
ATOM 3546 N N . SER B 1 230 ? 6.106 16.496 -39.299 1.00 17.41 230 SER B N 1
ATOM 3547 C CA . SER B 1 230 ? 5.315 17.728 -39.546 1.00 16.98 230 SER B CA 1
ATOM 3548 C C . SER B 1 230 ? 5.007 18.453 -38.234 1.00 18.65 230 SER B C 1
ATOM 3549 O O . SER B 1 230 ? 4.761 19.679 -38.284 1.00 19.77 230 SER B O 1
ATOM 3552 N N . SER B 1 231 ? 4.947 17.734 -37.110 1.00 17.66 231 SER B N 1
ATOM 3553 C CA . SER B 1 231 ? 4.547 18.265 -35.777 1.00 16.57 231 SER B CA 1
ATOM 3554 C C . SER B 1 231 ? 5.588 17.810 -34.762 1.00 16.28 231 SER B C 1
ATOM 3555 O O . SER B 1 231 ? 5.669 16.587 -34.576 1.00 17.58 231 SER B O 1
ATOM 3558 N N . ARG B 1 232 ? 6.327 18.713 -34.114 1.00 17.08 232 ARG B N 1
ATOM 3559 C CA . ARG B 1 232 ? 7.457 18.291 -33.239 1.00 19.63 232 ARG B CA 1
ATOM 3560 C C . ARG B 1 232 ? 7.412 18.903 -31.845 1.00 18.69 232 ARG B C 1
ATOM 3561 O O . ARG B 1 232 ? 8.402 18.732 -31.107 1.00 18.98 232 ARG B O 1
ATOM 3569 N N . PHE B 1 233 ? 6.306 19.521 -31.417 1.00 17.56 233 PHE B N 1
ATOM 3570 C CA . PHE B 1 233 ? 6.309 20.227 -30.125 1.00 15.47 233 PHE B CA 1
ATOM 3571 C C . PHE B 1 233 ? 5.428 19.519 -29.094 1.00 15.83 233 PHE B C 1
ATOM 3572 O O . PHE B 1 233 ? 4.994 20.175 -28.151 1.00 15.57 233 PHE B O 1
ATOM 3580 N N . THR B 1 234 ? 5.214 18.208 -29.214 1.00 13.95 234 THR B N 1
ATOM 3581 C CA . THR B 1 234 ? 4.581 17.493 -28.084 1.00 12.98 234 THR B CA 1
ATOM 3582 C C . THR B 1 234 ? 5.300 16.182 -27.815 1.00 13.56 234 THR B C 1
ATOM 3583 O O . THR B 1 234 ? 5.746 15.481 -28.753 1.00 12.80 234 THR B O 1
ATOM 3587 N N . THR B 1 235 ? 5.449 15.901 -26.536 1.00 12.23 235 THR B N 1
ATOM 3588 C CA . THR B 1 235 ? 6.134 14.695 -26.059 1.00 11.72 235 THR B CA 1
ATOM 3589 C C . THR B 1 235 ? 5.452 14.243 -24.776 1.00 11.59 235 THR B C 1
ATOM 3590 O O . THR B 1 235 ? 4.764 15.057 -24.143 1.00 13.33 235 THR B O 1
ATOM 3594 N N . GLY B 1 236 ? 5.655 12.987 -24.416 1.00 10.94 236 GLY B N 1
ATOM 3595 C CA . GLY B 1 236 ? 5.048 12.450 -23.180 1.00 10.30 236 GLY B CA 1
ATOM 3596 C C . GLY B 1 236 ? 3.542 12.353 -23.222 1.00 10.53 236 GLY B C 1
ATOM 3597 O O . GLY B 1 236 ? 2.925 12.308 -22.129 1.00 10.75 236 GLY B O 1
ATOM 3598 N N . GLN B 1 237 ? 2.927 12.322 -24.399 1.00 11.28 237 GLN B N 1
ATOM 3599 C CA . GLN B 1 237 ? 1.458 12.189 -24.513 1.00 11.15 237 GLN B CA 1
ATOM 3600 C C . GLN B 1 237 ? 1.076 10.712 -24.536 1.00 11.96 237 GLN B C 1
ATOM 3601 O O . GLN B 1 237 ? 1.837 9.871 -25.085 1.00 12.87 237 GLN B O 1
ATOM 3607 N N . PHE B 1 238 ? -0.112 10.419 -24.010 1.00 12.12 238 PHE B N 1
ATOM 3608 C CA . PHE B 1 238 ? -0.814 9.160 -24.333 1.00 11.98 238 PHE B CA 1
ATOM 3609 C C . PHE B 1 238 ? -2.157 9.525 -24.934 1.00 12.04 238 PHE B C 1
ATOM 3610 O O . PHE B 1 238 ? -2.931 10.294 -24.309 1.00 14.17 238 PHE B O 1
ATOM 3618 N N . VAL B 1 239 ? -2.468 8.972 -26.101 1.00 13.33 239 VAL B N 1
ATOM 3619 C CA . VAL B 1 239 ? -3.804 9.161 -26.723 1.00 12.18 239 VAL B CA 1
ATOM 3620 C C . VAL B 1 239 ? -4.430 7.791 -26.903 1.00 12.66 239 VAL B C 1
ATOM 3621 O O . VAL B 1 239 ? -3.803 6.904 -27.482 1.00 11.99 239 VAL B O 1
ATOM 3625 N N . ALA B 1 240 ? -5.670 7.652 -26.483 1.00 11.06 240 ALA B N 1
ATOM 3626 C CA . ALA B 1 240 ? -6.441 6.418 -26.712 1.00 11.44 240 ALA B CA 1
ATOM 3627 C C . ALA B 1 240 ? -7.061 6.505 -28.096 1.00 11.23 240 ALA B C 1
ATOM 3628 O O . ALA B 1 240 ? -7.384 7.615 -28.571 1.00 11.95 240 ALA B O 1
ATOM 3630 N N . TYR B 1 241 ? -7.228 5.353 -28.708 1.00 11.79 241 TYR B N 1
ATOM 3631 C CA . TYR B 1 241 ? -7.729 5.178 -30.078 1.00 12.42 241 TYR B CA 1
ATOM 3632 C C . TYR B 1 241 ? -8.648 3.977 -30.006 1.00 12.16 241 TYR B C 1
ATOM 3633 O O . TYR B 1 241 ? -8.247 2.878 -30.378 1.00 12.33 241 TYR B O 1
ATOM 3642 N N . ALA B 1 242 ? -9.860 4.168 -29.498 1.00 12.79 242 ALA B N 1
ATOM 3643 C CA . ALA B 1 242 ? -10.716 3.054 -29.064 1.00 12.72 242 ALA B CA 1
ATOM 3644 C C . ALA B 1 242 ? -12.204 3.389 -29.194 1.00 13.68 242 ALA B C 1
ATOM 3645 O O . ALA B 1 242 ? -13.000 2.895 -28.377 1.00 14.61 242 ALA B O 1
ATOM 3647 N N . GLY B 1 243 ? -12.585 4.221 -30.168 1.00 14.13 243 GLY B N 1
ATOM 3648 C CA . GLY B 1 243 ? -14.006 4.563 -30.410 1.00 14.47 243 GLY B CA 1
ATOM 3649 C C . GLY B 1 243 ? -14.701 5.199 -29.217 1.00 15.33 243 GLY B C 1
ATOM 3650 O O . GLY B 1 243 ? -15.921 5.016 -29.085 1.00 16.71 243 GLY B O 1
ATOM 3651 N N . GLY B 1 244 ? -13.964 5.884 -28.336 1.00 14.23 244 GLY B N 1
ATOM 3652 C CA . GLY B 1 244 ? -14.511 6.586 -27.169 1.00 15.51 244 GLY B CA 1
ATOM 3653 C C . GLY B 1 244 ? -14.561 5.694 -25.941 1.00 14.55 244 GLY B C 1
ATOM 3654 O O . GLY B 1 244 ? -14.964 6.199 -24.905 1.00 17.66 244 GLY B O 1
ATOM 3655 N N . TRP B 1 245 ? -14.191 4.412 -26.037 1.00 14.27 245 TRP B N 1
ATOM 3656 C CA . TRP B 1 245 ? -14.146 3.482 -24.877 1.00 14.39 245 TRP B CA 1
ATOM 3657 C C . TRP B 1 245 ? -13.163 4.041 -23.843 1.00 14.52 245 TRP B C 1
ATOM 3658 O O . TRP B 1 245 ? -13.360 3.829 -22.633 1.00 14.91 245 TRP B O 1
ATOM 3669 N N . ALA B 1 246 ? -12.089 4.659 -24.306 1.00 14.58 246 ALA B N 1
ATOM 3670 C CA . ALA B 1 246 ? -11.129 5.422 -23.477 1.00 15.27 246 ALA B CA 1
ATOM 3671 C C . ALA B 1 246 ? -10.714 6.689 -24.243 1.00 15.62 246 ALA B C 1
ATOM 3672 O O . ALA B 1 246 ? -10.082 7.580 -23.717 1.00 16.60 246 ALA B O 1
ATOM 3675 N N . ASN C 1 3 ? -5.413 26.192 23.241 1.00 41.06 3 ASN C N 1
ATOM 3676 C CA . ASN C 1 3 ? -6.892 26.272 23.112 1.00 37.91 3 ASN C CA 1
ATOM 3677 C C . ASN C 1 3 ? -7.356 25.224 22.092 1.00 34.80 3 ASN C C 1
ATOM 3678 O O . ASN C 1 3 ? -6.492 24.506 21.557 1.00 31.87 3 ASN C O 1
ATOM 3683 N N . ARG C 1 4 ? -8.665 25.134 21.853 1.00 30.85 4 ARG C N 1
ATOM 3684 C CA . ARG C 1 4 ? -9.219 24.098 20.957 1.00 26.12 4 ARG C CA 1
ATOM 3685 C C . ARG C 1 4 ? -9.033 24.565 19.518 1.00 22.38 4 ARG C C 1
ATOM 3686 O O . ARG C 1 4 ? -9.176 25.746 19.215 1.00 22.46 4 ARG C O 1
ATOM 3694 N N . PRO C 1 5 ? -8.716 23.654 18.581 1.00 19.97 5 PRO C N 1
ATOM 3695 C CA . PRO C 1 5 ? -8.733 23.979 17.154 1.00 18.62 5 PRO C CA 1
ATOM 3696 C C . PRO C 1 5 ? -10.157 24.355 16.744 1.00 15.59 5 PRO C C 1
ATOM 3697 O O . PRO C 1 5 ? -11.135 23.928 17.365 1.00 15.71 5 PRO C O 1
ATOM 3701 N N . VAL C 1 6 ? -10.254 25.167 15.705 1.00 16.04 6 VAL C N 1
ATOM 3702 C CA . VAL C 1 6 ? -11.546 25.710 15.234 1.00 15.12 6 VAL C CA 1
ATOM 3703 C C . VAL C 1 6 ? -11.807 25.210 13.807 1.00 14.03 6 VAL C C 1
ATOM 3704 O O . VAL C 1 6 ? -10.927 25.345 12.960 1.00 14.07 6 VAL C O 1
ATOM 3708 N N . ALA C 1 7 ? -13.026 24.773 13.551 1.00 13.37 7 ALA C N 1
ATOM 3709 C CA . ALA C 1 7 ? -13.483 24.264 12.236 1.00 13.82 7 ALA C CA 1
ATOM 3710 C C . ALA C 1 7 ? -14.665 25.109 11.786 1.00 13.08 7 ALA C C 1
ATOM 3711 O O . ALA C 1 7 ? -15.604 25.312 12.592 1.00 12.69 7 ALA C O 1
ATOM 3713 N N . LEU C 1 8 ? -14.607 25.543 10.538 1.00 12.01 8 LEU C N 1
ATOM 3714 C CA . LEU C 1 8 ? -15.745 26.159 9.848 1.00 12.73 8 LEU C CA 1
ATOM 3715 C C . LEU C 1 8 ? -16.424 25.124 8.969 1.00 11.88 8 LEU C C 1
ATOM 3716 O O . LEU C 1 8 ? -15.752 24.597 8.053 1.00 12.29 8 LEU C O 1
ATOM 3721 N N . VAL C 1 9 ? -17.686 24.859 9.215 1.00 11.44 9 VAL C N 1
ATOM 3722 C CA . VAL C 1 9 ? -18.554 24.060 8.323 1.00 11.95 9 VAL C CA 1
ATOM 3723 C C . VAL C 1 9 ? -19.524 25.049 7.688 1.00 12.33 9 VAL C C 1
ATOM 3724 O O . VAL C 1 9 ? -20.372 25.609 8.376 1.00 11.35 9 VAL C O 1
ATOM 3728 N N . SER C 1 10 ? -19.365 25.311 6.409 1.00 12.59 10 SER C N 1
ATOM 3729 C CA . SER C 1 10 ? -20.033 26.457 5.741 1.00 12.66 10 SER C CA 1
ATOM 3730 C C . SER C 1 10 ? -21.560 26.316 5.745 1.00 12.08 10 SER C C 1
ATOM 3731 O O . SER C 1 10 ? -22.234 27.345 5.764 1.00 12.77 10 SER C O 1
ATOM 3734 N N . ASP C 1 11 ? -22.097 25.109 5.712 1.00 11.78 11 ASP C N 1
ATOM 3735 C CA . ASP C 1 11 ? -23.562 24.885 5.626 1.00 11.82 11 ASP C CA 1
ATOM 3736 C C . ASP C 1 11 ? -23.905 23.623 6.404 1.00 13.17 11 ASP C C 1
ATOM 3737 O O . ASP C 1 11 ? -23.455 22.549 6.000 1.00 12.79 11 ASP C O 1
ATOM 3742 N N . THR C 1 12 ? -24.690 23.742 7.481 1.00 12.76 12 THR C N 1
ATOM 3743 C CA . THR C 1 12 ? -25.168 22.572 8.270 1.00 13.97 12 THR C CA 1
ATOM 3744 C C . THR C 1 12 ? -26.651 22.295 8.009 1.00 14.90 12 THR C C 1
ATOM 3745 O O . THR C 1 12 ? -27.265 21.538 8.786 1.00 16.86 12 THR C O 1
ATOM 3749 N N . ARG C 1 13 ? -27.217 22.860 6.954 1.00 15.59 13 ARG C N 1
ATOM 3750 C CA . ARG C 1 13 ? -28.670 22.688 6.689 1.00 15.55 13 ARG C CA 1
ATOM 3751 C C . ARG C 1 13 ? -28.962 21.377 5.965 1.00 16.88 13 ARG C C 1
ATOM 3752 O O . ARG C 1 13 ? -30.092 20.905 6.013 1.00 18.64 13 ARG C O 1
ATOM 3760 N N . TYR C 1 14 ? -27.995 20.854 5.210 1.00 16.31 14 TYR C N 1
ATOM 3761 C CA . TYR C 1 14 ? -28.251 19.764 4.233 1.00 17.06 14 TYR C CA 1
ATOM 3762 C C . TYR C 1 14 ? -27.017 18.879 4.079 1.00 14.45 14 TYR C C 1
ATOM 3763 O O . TYR C 1 14 ? -25.913 19.277 4.527 1.00 12.29 14 TYR C O 1
ATOM 3772 N N . TYR C 1 15 ? -27.219 17.733 3.448 1.00 13.75 15 TYR C N 1
ATOM 3773 C CA . TYR C 1 15 ? -26.121 16.863 2.939 1.00 13.19 15 TYR C CA 1
ATOM 3774 C C . TYR C 1 15 ? -25.237 16.489 4.123 1.00 13.38 15 TYR C C 1
ATOM 3775 O O . TYR C 1 15 ? -25.756 16.115 5.191 1.00 11.64 15 TYR C O 1
ATOM 3784 N N . VAL C 1 16 ? -23.931 16.597 3.972 1.00 12.26 16 VAL C N 1
ATOM 3785 C CA . VAL C 1 16 ? -22.972 16.094 5.002 1.00 12.37 16 VAL C CA 1
ATOM 3786 C C . VAL C 1 16 ? -22.689 17.147 6.084 1.00 12.26 16 VAL C C 1
ATOM 3787 O O . VAL C 1 16 ? -21.982 16.826 7.058 1.00 12.32 16 VAL C O 1
ATOM 3791 N N . GLY C 1 17 ? -23.235 18.362 5.968 1.00 11.54 17 GLY C N 1
ATOM 3792 C CA . GLY C 1 17 ? -22.946 19.442 6.920 1.00 11.91 17 GLY C CA 1
ATOM 3793 C C . GLY C 1 17 ? -23.111 19.047 8.381 1.00 11.53 17 GLY C C 1
ATOM 3794 O O . GLY C 1 17 ? -22.183 19.217 9.177 1.00 12.72 17 GLY C O 1
ATOM 3795 N N . PRO C 1 18 ? -24.286 18.573 8.804 1.00 12.80 18 PRO C N 1
ATOM 3796 C CA . PRO C 1 18 ? -24.475 18.256 10.225 1.00 13.72 18 PRO C CA 1
ATOM 3797 C C . PRO C 1 18 ? -23.499 17.172 10.701 1.00 12.89 18 PRO C C 1
ATOM 3798 O O . PRO C 1 18 ? -22.929 17.316 11.786 1.00 13.24 18 PRO C O 1
ATOM 3802 N N . ASP C 1 19 ? -23.253 16.158 9.854 1.00 12.60 19 ASP C N 1
ATOM 3803 C CA . ASP C 1 19 ? -22.346 15.044 10.221 1.00 13.76 19 ASP C CA 1
ATOM 3804 C C . ASP C 1 19 ? -20.887 15.545 10.324 1.00 13.27 19 ASP C C 1
ATOM 3805 O O . ASP C 1 19 ? -20.163 15.104 11.239 1.00 11.76 19 ASP C O 1
ATOM 3810 N N . LEU C 1 20 ? -20.476 16.469 9.445 1.00 12.61 20 LEU C N 1
ATOM 3811 C CA . LEU C 1 20 ? -19.130 17.072 9.558 1.00 12.52 20 LEU C CA 1
ATOM 3812 C C . LEU C 1 20 ? -19.020 17.762 10.924 1.00 13.08 20 LEU C C 1
ATOM 3813 O O . LEU C 1 20 ? -17.976 17.643 11.590 1.00 13.98 20 LEU C O 1
ATOM 3818 N N . ALA C 1 21 ? -20.035 18.517 11.324 1.00 12.00 21 ALA C N 1
ATOM 3819 C CA . ALA C 1 21 ? -20.020 19.221 12.623 1.00 11.81 21 ALA C CA 1
ATOM 3820 C C . ALA C 1 21 ? -19.839 18.167 13.746 1.00 11.49 21 ALA C C 1
ATOM 3821 O O . ALA C 1 21 ? -19.026 18.415 14.627 1.00 12.47 21 ALA C O 1
ATOM 3823 N N . ARG C 1 22 ? -20.525 17.052 13.657 1.00 12.33 22 ARG C N 1
ATOM 3824 C CA . ARG C 1 22 ? -20.479 15.980 14.689 1.00 13.44 22 ARG C CA 1
ATOM 3825 C C . ARG C 1 22 ? -19.073 15.394 14.752 1.00 14.47 22 ARG C C 1
ATOM 3826 O O . ARG C 1 22 ? -18.514 15.267 15.852 1.00 15.03 22 ARG C O 1
ATOM 3834 N N . ARG C 1 23 ? -18.471 15.123 13.585 1.00 14.11 23 ARG C N 1
ATOM 3835 C CA . ARG C 1 23 ? -17.111 14.533 13.530 1.00 14.01 23 ARG C CA 1
ATOM 3836 C C . ARG C 1 23 ? -16.097 15.518 14.138 1.00 13.95 23 ARG C C 1
ATOM 3837 O O . ARG C 1 23 ? -15.251 15.129 14.945 1.00 14.77 23 ARG C O 1
ATOM 3845 N N . PHE C 1 24 ? -16.212 16.811 13.823 1.00 12.17 24 PHE C N 1
ATOM 3846 C CA . PHE C 1 24 ? -15.289 17.821 14.375 1.00 12.43 24 PHE C CA 1
ATOM 3847 C C . PHE C 1 24 ? -15.437 17.890 15.908 1.00 12.67 24 PHE C C 1
ATOM 3848 O O . PHE C 1 24 ? -14.435 18.015 16.620 1.00 14.89 24 PHE C O 1
ATOM 3856 N N . ALA C 1 25 ? -16.658 17.828 16.419 1.00 13.73 25 ALA C N 1
ATOM 3857 C CA . ALA C 1 25 ? -16.896 17.919 17.885 1.00 14.77 25 ALA C CA 1
ATOM 3858 C C . ALA C 1 25 ? -16.269 16.687 18.547 1.00 15.91 25 ALA C C 1
ATOM 3859 O O . ALA C 1 25 ? -15.587 16.834 19.563 1.00 16.72 25 ALA C O 1
ATOM 3861 N N . GLU C 1 26 ? -16.430 15.530 17.931 1.00 16.76 26 GLU C N 1
ATOM 3862 C CA . GLU C 1 26 ? -15.806 14.274 18.439 1.00 17.55 26 GLU C CA 1
ATOM 3863 C C . GLU C 1 26 ? -14.294 14.425 18.497 1.00 19.79 26 GLU C C 1
ATOM 3864 O O . GLU C 1 26 ? -13.690 13.815 19.398 1.00 21.32 26 GLU C O 1
ATOM 3870 N N . LYS C 1 27 ? -13.707 15.143 17.537 1.00 18.28 27 LYS C N 1
ATOM 3871 C CA . LYS C 1 27 ? -12.245 15.316 17.389 1.00 19.36 27 LYS C CA 1
ATOM 3872 C C . LYS C 1 27 ? -11.770 16.458 18.297 1.00 18.37 27 LYS C C 1
ATOM 3873 O O . LYS C 1 27 ? -10.594 16.781 18.204 1.00 22.24 27 LYS C O 1
ATOM 3879 N N . GLY C 1 28 ? -12.639 17.093 19.100 1.00 19.22 28 GLY C N 1
ATOM 3880 C CA . GLY C 1 28 ? -12.222 18.129 20.079 1.00 18.59 28 GLY C CA 1
ATOM 3881 C C . GLY C 1 28 ? -12.126 19.538 19.502 1.00 18.09 28 GLY C C 1
ATOM 3882 O O . GLY C 1 28 ? -11.435 20.390 20.099 1.00 18.93 28 GLY C O 1
ATOM 3883 N N . PHE C 1 29 ? -12.819 19.809 18.390 1.00 15.58 29 PHE C N 1
ATOM 3884 C CA . PHE C 1 29 ? -12.836 21.148 17.753 1.00 15.37 29 PHE C CA 1
ATOM 3885 C C . PHE C 1 29 ? -13.944 22.035 18.342 1.00 15.41 29 PHE C C 1
ATOM 3886 O O . PHE C 1 29 ? -15.009 21.536 18.645 1.00 16.72 29 PHE C O 1
ATOM 3894 N N . ASP C 1 30 ? -13.718 23.340 18.362 1.00 16.46 30 ASP C N 1
ATOM 3895 C CA . ASP C 1 30 ? -14.807 24.336 18.467 1.00 17.15 30 ASP C CA 1
ATOM 3896 C C . ASP C 1 30 ? -15.314 24.625 17.045 1.00 16.39 30 ASP C C 1
ATOM 3897 O O . ASP C 1 30 ? -14.572 24.369 16.060 1.00 15.25 30 ASP C O 1
ATOM 3902 N N . LEU C 1 31 ? -16.532 25.121 16.920 1.00 15.89 31 LEU C N 1
ATOM 3903 C CA . LEU C 1 31 ? -17.240 25.114 15.604 1.00 15.27 31 LEU C CA 1
ATOM 3904 C C . LEU C 1 31 ? -17.794 26.487 15.254 1.00 15.98 31 LEU C C 1
ATOM 3905 O O . LEU C 1 31 ? -18.433 27.134 16.087 1.00 14.73 31 LEU C O 1
ATOM 3910 N N . VAL C 1 32 ? -17.598 26.878 14.001 1.00 13.87 32 VAL C N 1
ATOM 3911 C CA . VAL C 1 32 ? -18.312 27.988 13.319 1.00 13.89 32 VAL C CA 1
ATOM 3912 C C . VAL C 1 32 ? -19.156 27.322 12.243 1.00 13.22 32 VAL C C 1
ATOM 3913 O O . VAL C 1 32 ? -18.576 26.629 11.412 1.00 12.32 32 VAL C O 1
ATOM 3917 N N . LEU C 1 33 ? -20.467 27.436 12.305 1.00 12.97 33 LEU C N 1
ATOM 3918 C CA . LEU C 1 33 ? -21.411 26.639 11.503 1.00 12.61 33 LEU C CA 1
ATOM 3919 C C . LEU C 1 33 ? -22.378 27.540 10.749 1.00 13.23 33 LEU C C 1
ATOM 3920 O O . LEU C 1 33 ? -22.962 28.462 11.377 1.00 12.58 33 LEU C O 1
ATOM 3925 N N . GLY C 1 34 ? -22.596 27.244 9.462 1.00 12.94 34 GLY C N 1
ATOM 3926 C CA . GLY C 1 34 ? -23.629 27.941 8.682 1.00 11.87 34 GLY C CA 1
ATOM 3927 C C . GLY C 1 34 ? -25.023 27.459 9.028 1.00 11.91 34 GLY C C 1
ATOM 3928 O O . GLY C 1 34 ? -25.328 26.282 8.857 1.00 11.87 34 GLY C O 1
ATOM 3929 N N . ASP C 1 35 ? -25.861 28.326 9.575 1.00 12.57 35 ASP C N 1
ATOM 3930 C CA . ASP C 1 35 ? -27.321 28.096 9.756 1.00 13.19 35 ASP C CA 1
ATOM 3931 C C . ASP C 1 35 ? -27.621 26.774 10.480 1.00 13.35 35 ASP C C 1
ATOM 3932 O O . ASP C 1 35 ? -28.515 26.032 10.056 1.00 13.18 35 ASP C O 1
ATOM 3937 N N . PRO C 1 36 ? -26.994 26.501 11.639 1.00 13.54 36 PRO C N 1
ATOM 3938 C CA . PRO C 1 36 ? -27.327 25.291 12.388 1.00 14.68 36 PRO C CA 1
ATOM 3939 C C . PRO C 1 36 ? -28.697 25.425 13.067 1.00 16.16 36 PRO C C 1
ATOM 3940 O O . PRO C 1 36 ? -29.005 26.484 13.541 1.00 16.80 36 PRO C O 1
ATOM 3944 N N . SER C 1 37 ? -29.415 24.312 13.151 1.00 15.43 37 SER C N 1
ATOM 3945 C CA . SER C 1 37 ? -30.663 24.226 13.943 1.00 16.78 37 SER C CA 1
ATOM 3946 C C . SER C 1 37 ? -30.284 24.321 15.415 1.00 16.59 37 SER C C 1
ATOM 3947 O O . SER C 1 37 ? -29.190 23.965 15.842 1.00 16.92 37 SER C O 1
ATOM 3950 N N . PRO C 1 38 ? -31.197 24.865 16.242 1.00 16.55 38 PRO C N 1
ATOM 3951 C CA . PRO C 1 38 ? -31.001 24.821 17.688 1.00 17.23 38 PRO C CA 1
ATOM 3952 C C . PRO C 1 38 ? -30.768 23.395 18.201 1.00 16.16 38 PRO C C 1
ATOM 3953 O O . PRO C 1 38 ? -29.951 23.235 19.062 1.00 16.95 38 PRO C O 1
ATOM 3957 N N . ASN C 1 39 ? -31.464 22.421 17.632 1.00 16.63 39 ASN C N 1
ATOM 3958 C CA . ASN C 1 39 ? -31.285 20.990 17.988 1.00 17.41 39 ASN C CA 1
ATOM 3959 C C . ASN C 1 39 ? -29.831 20.569 17.734 1.00 17.66 39 ASN C C 1
ATOM 3960 O O . ASN C 1 39 ? -29.233 19.942 18.618 1.00 18.21 39 ASN C O 1
ATOM 3965 N N . LEU C 1 40 ? -29.245 20.936 16.592 1.00 16.74 40 LEU C N 1
ATOM 3966 C CA . LEU C 1 40 ? -27.844 20.561 16.313 1.00 16.44 40 LEU C CA 1
ATOM 3967 C C . LEU C 1 40 ? -26.899 21.326 17.233 1.00 15.66 40 LEU C C 1
ATOM 3968 O O . LEU C 1 40 ? -25.929 20.731 17.733 1.00 16.64 40 LEU C O 1
ATOM 3973 N N . VAL C 1 41 ? -27.161 22.611 17.501 1.00 14.61 41 VAL C N 1
ATOM 3974 C CA . VAL C 1 41 ? -26.308 23.399 18.428 1.00 15.88 41 VAL C CA 1
ATOM 3975 C C . VAL C 1 41 ? -26.281 22.684 19.783 1.00 15.36 41 VAL C C 1
ATOM 3976 O O . VAL C 1 41 ? -25.195 22.522 20.351 1.00 16.18 41 VAL C O 1
ATOM 3980 N N . SER C 1 42 ? -27.448 22.341 20.291 1.00 17.86 42 SER C N 1
ATOM 3981 C CA . SER C 1 42 ? -27.582 21.678 21.620 1.00 18.06 42 SER C CA 1
ATOM 3982 C C . SER C 1 42 ? -26.802 20.361 21.588 1.00 19.13 42 SER C C 1
ATOM 3983 O O . SER C 1 42 ? -26.012 20.082 22.515 1.00 20.96 42 SER C O 1
ATOM 3986 N N . GLU C 1 43 ? -26.991 19.575 20.536 1.00 17.58 43 GLU C N 1
ATOM 3987 C CA . GLU C 1 43 ? -26.303 18.261 20.417 1.00 18.76 43 GLU C CA 1
ATOM 3988 C C . GLU C 1 43 ? -24.793 18.490 20.503 1.00 18.26 43 GLU C C 1
ATOM 3989 O O . GLU C 1 43 ? -24.099 17.744 21.259 1.00 18.37 43 GLU C O 1
ATOM 3995 N N . LEU C 1 44 ? -24.262 19.453 19.751 1.00 17.43 44 LEU C N 1
ATOM 3996 C CA . LEU C 1 44 ? -22.800 19.657 19.683 1.00 17.49 44 LEU C CA 1
ATOM 3997 C C . LEU C 1 44 ? -22.297 20.228 21.013 1.00 19.12 44 LEU C C 1
ATOM 3998 O O . LEU C 1 44 ? -21.179 19.876 21.435 1.00 18.59 44 LEU C O 1
ATOM 4003 N N . GLU C 1 45 ? -23.107 21.064 21.679 1.00 21.25 45 GLU C N 1
ATOM 4004 C CA . GLU C 1 45 ? -22.774 21.617 23.017 1.00 24.91 45 GLU C CA 1
ATOM 4005 C C . GLU C 1 45 ? -22.584 20.430 23.972 1.00 23.98 45 GLU C C 1
ATOM 4006 O O . GLU C 1 45 ? -21.610 20.428 24.740 1.00 24.33 45 GLU C O 1
ATOM 4012 N N . SER C 1 46 ? -23.462 19.436 23.874 1.00 24.91 46 SER C N 1
ATOM 4013 C CA . SER C 1 46 ? -23.451 18.257 24.776 1.00 27.27 46 SER C CA 1
ATOM 4014 C C . SER C 1 46 ? -22.151 17.479 24.541 1.00 29.87 46 SER C C 1
ATOM 4015 O O . SER C 1 46 ? -21.708 16.773 25.458 1.00 29.79 46 SER C O 1
ATOM 4018 N N . MET C 1 47 ? -21.544 17.602 23.351 1.00 24.11 47 MET C N 1
ATOM 4019 C CA . MET C 1 47 ? -20.304 16.864 23.007 1.00 24.52 47 MET C CA 1
ATOM 4020 C C . MET C 1 47 ? -19.091 17.697 23.420 1.00 23.94 47 MET C C 1
ATOM 4021 O O . MET C 1 47 ? -17.966 17.257 23.168 1.00 27.48 47 MET C O 1
ATOM 4026 N N . GLY C 1 48 ? -19.279 18.826 24.105 1.00 21.38 48 GLY C N 1
ATOM 4027 C CA . GLY C 1 48 ? -18.157 19.633 24.631 1.00 21.61 48 GLY C CA 1
ATOM 4028 C C . GLY C 1 48 ? -17.662 20.713 23.679 1.00 20.87 48 GLY C C 1
ATOM 4029 O O . GLY C 1 48 ? -16.622 21.331 23.981 1.00 22.83 48 GLY C O 1
ATOM 4030 N N . ALA C 1 49 ? -18.348 20.973 22.558 1.00 19.79 49 ALA C N 1
ATOM 4031 C CA . ALA C 1 49 ? -17.923 21.998 21.580 1.00 19.55 49 ALA C CA 1
ATOM 4032 C C . ALA C 1 49 ? -18.564 23.360 21.857 1.00 19.53 49 ALA C C 1
ATOM 4033 O O . ALA C 1 49 ? -19.757 23.405 22.207 1.00 21.17 49 ALA C O 1
ATOM 4035 N N . ARG C 1 50 ? -17.788 24.429 21.702 1.00 18.92 50 ARG C N 1
ATOM 4036 C CA . ARG C 1 50 ? -18.322 25.813 21.670 1.00 20.02 50 ARG C CA 1
ATOM 4037 C C . ARG C 1 50 ? -18.798 26.082 20.240 1.00 19.44 50 ARG C C 1
ATOM 4038 O O . ARG C 1 50 ? -18.095 25.646 19.304 1.00 18.65 50 ARG C O 1
ATOM 4046 N N . ILE C 1 51 ? -19.955 26.699 20.078 1.00 19.07 51 ILE C N 1
ATOM 4047 C CA . ILE C 1 51 ? -20.584 26.858 18.740 1.00 18.95 51 ILE C CA 1
ATOM 4048 C C . ILE C 1 51 ? -20.797 28.343 18.445 1.00 19.48 51 ILE C C 1
ATOM 4049 O O . ILE C 1 51 ? -21.414 29.041 19.248 1.00 19.93 51 ILE C O 1
ATOM 4054 N N . VAL C 1 52 ? -20.378 28.786 17.270 1.00 16.84 52 VAL C N 1
ATOM 4055 C CA . VAL C 1 52 ? -20.706 30.139 16.740 1.00 18.01 52 VAL C CA 1
ATOM 4056 C C . VAL C 1 52 ? -21.535 29.940 15.493 1.00 17.90 52 VAL C C 1
ATOM 4057 O O . VAL C 1 52 ? -20.978 29.549 14.450 1.00 16.44 52 VAL C O 1
ATOM 4061 N N . PRO C 1 53 ? -22.869 30.120 15.564 1.00 18.31 53 PRO C N 1
ATOM 4062 C CA . PRO C 1 53 ? -23.726 30.051 14.383 1.00 18.28 53 PRO C CA 1
ATOM 4063 C C . PRO C 1 53 ? -23.551 31.303 13.521 1.00 18.35 53 PRO C C 1
ATOM 4064 O O . PRO C 1 53 ? -23.446 32.403 14.045 1.00 18.90 53 PRO C O 1
ATOM 4068 N N . VAL C 1 54 ? -23.463 31.124 12.206 1.00 15.49 54 VAL C N 1
ATOM 4069 C CA . VAL C 1 54 ? -23.486 32.239 11.227 1.00 14.76 54 VAL C CA 1
ATOM 4070 C C . VAL C 1 54 ? -24.769 32.098 10.412 1.00 13.60 54 VAL C C 1
ATOM 4071 O O . VAL C 1 54 ? -24.990 31.037 9.810 1.00 13.94 54 VAL C O 1
ATOM 4075 N N . THR C 1 55 ? -25.598 33.145 10.363 1.00 14.34 55 THR C N 1
ATOM 4076 C CA . THR C 1 55 ? -26.939 33.092 9.732 1.00 14.55 55 THR C CA 1
ATOM 4077 C C . THR C 1 55 ? -26.909 33.762 8.352 1.00 13.47 55 THR C C 1
ATOM 4078 O O . THR C 1 55 ? -26.515 34.914 8.269 1.00 14.12 55 THR C O 1
ATOM 4082 N N . GLY C 1 56 ? -27.379 33.043 7.352 1.00 13.60 56 GLY C N 1
ATOM 4083 C CA . GLY C 1 56 ? -27.752 33.654 6.068 1.00 13.58 56 GLY C CA 1
ATOM 4084 C C . GLY C 1 56 ? -26.616 33.704 5.070 1.00 13.68 56 GLY C C 1
ATOM 4085 O O . GLY C 1 56 ? -26.885 34.196 3.967 1.00 12.42 56 GLY C O 1
ATOM 4086 N N . HIS C 1 57 ? -25.425 33.196 5.398 1.00 13.16 57 HIS C N 1
ATOM 4087 C CA . HIS C 1 57 ? -24.226 33.260 4.541 1.00 11.77 57 HIS C CA 1
ATOM 4088 C C . HIS C 1 57 ? -23.900 31.902 3.909 1.00 12.51 57 HIS C C 1
ATOM 4089 O O . HIS C 1 57 ? -22.880 31.832 3.211 1.00 12.18 57 HIS C O 1
ATOM 4096 N N . SER C 1 58 ? -24.726 30.883 4.100 1.00 11.77 58 SER C N 1
ATOM 4097 C CA . SER C 1 58 ? -24.336 29.482 3.826 1.00 12.26 58 SER C CA 1
ATOM 4098 C C . SER C 1 58 ? -24.343 29.216 2.317 1.00 13.64 58 SER C C 1
ATOM 4099 O O . SER C 1 58 ? -23.782 28.158 1.930 1.00 15.08 58 SER C O 1
ATOM 4102 N N . ASP C 1 59 ? -24.955 30.069 1.480 1.00 14.73 59 ASP C N 1
ATOM 4103 C CA . ASP C 1 59 ? -24.883 29.868 0.008 1.00 16.61 59 ASP C CA 1
ATOM 4104 C C . ASP C 1 59 ? -23.573 30.405 -0.550 1.00 15.44 59 ASP C C 1
ATOM 4105 O O . ASP C 1 59 ? -23.316 30.110 -1.725 1.00 14.55 59 ASP C O 1
ATOM 4110 N N . LEU C 1 60 ? -22.776 31.147 0.222 1.00 13.92 60 LEU C N 1
ATOM 4111 C CA . LEU C 1 60 ? -21.471 31.671 -0.257 1.00 14.02 60 LEU C CA 1
ATOM 4112 C C . LEU C 1 60 ? -21.706 32.390 -1.589 1.00 15.25 60 LEU C C 1
ATOM 4113 O O . LEU C 1 60 ? -20.868 32.237 -2.512 1.00 15.04 60 LEU C O 1
ATOM 4118 N N . SER C 1 61 ? -22.789 33.165 -1.690 1.00 15.61 61 SER C N 1
ATOM 4119 C CA . SER C 1 61 ? -23.248 33.817 -2.956 1.00 16.96 61 SER C CA 1
ATOM 4120 C C . SER C 1 61 ? -22.434 35.074 -3.285 1.00 17.35 61 SER C C 1
ATOM 4121 O O . SER C 1 61 ? -22.717 35.687 -4.334 1.00 20.22 61 SER C O 1
ATOM 4124 N N . SER C 1 62 ? -21.538 35.521 -2.411 1.00 15.99 62 SER C N 1
ATOM 4125 C CA . SER C 1 62 ? -20.696 36.723 -2.610 1.00 15.04 62 SER C CA 1
ATOM 4126 C C . SER C 1 62 ? -19.387 36.532 -1.859 1.00 15.95 62 SER C C 1
ATOM 4127 O O . SER C 1 62 ? -19.323 35.732 -0.916 1.00 14.40 62 SER C O 1
ATOM 4130 N N . PRO C 1 63 ? -18.323 37.275 -2.217 1.00 17.15 63 PRO C N 1
ATOM 4131 C CA . PRO C 1 63 ? -17.117 37.324 -1.391 1.00 17.24 63 PRO C CA 1
ATOM 4132 C C . PRO C 1 63 ? -17.465 37.712 0.065 1.00 16.37 63 PRO C C 1
ATOM 4133 O O . PRO C 1 63 ? -16.867 37.233 1.010 1.00 17.00 63 PRO C O 1
ATOM 4137 N N . GLU C 1 64 ? -18.437 38.605 0.211 1.00 16.84 64 GLU C N 1
ATOM 4138 C CA . GLU C 1 64 ? -18.809 39.131 1.553 1.00 17.26 64 GLU C CA 1
ATOM 4139 C C . GLU C 1 64 ? -19.309 37.995 2.449 1.00 15.83 64 GLU C C 1
ATOM 4140 O O . GLU C 1 64 ? -19.031 38.046 3.681 1.00 16.16 64 GLU C O 1
ATOM 4146 N N . SER C 1 65 ? -20.056 37.029 1.903 1.00 14.05 65 SER C N 1
ATOM 4147 C CA . SER C 1 65 ? -20.632 35.932 2.731 1.00 13.50 65 SER C CA 1
ATOM 4148 C C . SER C 1 65 ? -19.506 34.995 3.171 1.00 13.44 65 SER C C 1
ATOM 4149 O O . SER C 1 65 ? -19.524 34.530 4.313 1.00 14.70 65 SER C O 1
ATOM 4152 N N . ALA C 1 66 ? -18.557 34.693 2.274 1.00 14.06 66 ALA C N 1
ATOM 4153 C CA . ALA C 1 66 ? -17.395 33.844 2.636 1.00 14.73 66 ALA C CA 1
ATOM 4154 C C . ALA C 1 66 ? -16.572 34.582 3.694 1.00 14.31 66 ALA C C 1
ATOM 4155 O O . ALA C 1 66 ? -16.191 33.952 4.697 1.00 13.86 66 ALA C O 1
ATOM 4157 N N . GLN C 1 67 ? -16.375 35.887 3.509 1.00 13.52 67 GLN C N 1
ATOM 4158 C CA . GLN C 1 67 ? -15.594 36.694 4.481 1.00 16.01 67 GLN C CA 1
ATOM 4159 C C . GLN C 1 67 ? -16.306 36.707 5.842 1.00 14.56 67 GLN C C 1
ATOM 4160 O O . GLN C 1 67 ? -15.612 36.676 6.864 1.00 14.63 67 GLN C O 1
ATOM 4166 N N . ALA C 1 68 ? -17.637 36.783 5.838 1.00 13.76 68 ALA C N 1
ATOM 4167 C CA . ALA C 1 68 ? -18.404 36.816 7.104 1.00 13.75 68 ALA C CA 1
ATOM 4168 C C . ALA C 1 68 ? -18.151 35.533 7.892 1.00 13.39 68 ALA C C 1
ATOM 4169 O O . ALA C 1 68 ? -18.027 35.596 9.105 1.00 13.58 68 ALA C O 1
ATOM 4171 N N . GLN C 1 69 ? -18.083 34.402 7.197 1.00 13.50 69 GLN C N 1
ATOM 4172 C CA . GLN C 1 69 ? -17.886 33.082 7.864 1.00 13.94 69 GLN C CA 1
ATOM 4173 C C . GLN C 1 69 ? -16.475 33.040 8.440 1.00 14.59 69 GLN C C 1
ATOM 4174 O O . GLN C 1 69 ? -16.337 32.630 9.591 1.00 15.38 69 GLN C O 1
ATOM 4180 N N . ALA C 1 70 ? -15.480 33.468 7.660 1.00 14.37 70 ALA C N 1
ATOM 4181 C CA . ALA C 1 70 ? -14.075 33.500 8.091 1.00 15.79 70 ALA C CA 1
ATOM 4182 C C . ALA C 1 70 ? -13.934 34.489 9.255 1.00 17.57 70 ALA C C 1
ATOM 4183 O O . ALA C 1 70 ? -13.267 34.149 10.263 1.00 18.44 70 ALA C O 1
ATOM 4185 N N . ASP C 1 71 ? -14.559 35.663 9.159 1.00 17.09 71 ASP C N 1
ATOM 4186 C CA . ASP C 1 71 ? -14.462 36.683 10.241 1.00 17.77 71 ASP C CA 1
ATOM 4187 C C . ASP C 1 71 ? -15.124 36.167 11.526 1.00 16.38 71 ASP C C 1
ATOM 4188 O O . ASP C 1 71 ? -14.641 36.480 12.617 1.00 16.85 71 ASP C O 1
ATOM 4193 N N . ALA C 1 72 ? -16.190 35.390 11.432 1.00 14.85 72 ALA C N 1
ATOM 4194 C CA . ALA C 1 72 ? -16.883 34.819 12.608 1.00 15.51 72 ALA C CA 1
ATOM 4195 C C . ALA C 1 72 ? -15.929 33.942 13.404 1.00 15.87 72 ALA C C 1
ATOM 4196 O O . ALA C 1 72 ? -15.875 34.088 14.618 1.00 18.95 72 ALA C O 1
ATOM 4198 N N . ALA C 1 73 ? -15.141 33.119 12.717 1.00 15.80 73 ALA C N 1
ATOM 4199 C CA . ALA C 1 73 ? -14.104 32.307 13.376 1.00 16.75 73 ALA C CA 1
ATOM 4200 C C . ALA C 1 73 ? -13.107 33.205 14.123 1.00 18.59 73 ALA C C 1
ATOM 4201 O O . ALA C 1 73 ? -12.851 32.938 15.320 1.00 18.88 73 ALA C O 1
ATOM 4203 N N . LEU C 1 74 ? -12.488 34.157 13.428 1.00 19.76 74 LEU C N 1
ATOM 4204 C CA . LEU C 1 74 ? -11.400 34.961 14.043 1.00 23.06 74 LEU C CA 1
ATOM 4205 C C . LEU C 1 74 ? -11.973 35.784 15.202 1.00 23.72 74 LEU C C 1
ATOM 4206 O O . LEU C 1 74 ? -11.310 35.882 16.244 1.00 22.23 74 LEU C O 1
ATOM 4211 N N . SER C 1 75 ? -13.154 36.366 15.016 1.00 23.01 75 SER C N 1
ATOM 4212 C CA . SER C 1 75 ? -13.804 37.225 16.040 1.00 25.59 75 SER C CA 1
ATOM 4213 C C . SER C 1 75 ? -14.034 36.412 17.301 1.00 26.22 75 SER C C 1
ATOM 4214 O O . SER C 1 75 ? -13.682 36.881 18.406 1.00 27.54 75 SER C O 1
ATOM 4217 N N . ALA C 1 76 ? -14.564 35.208 17.152 1.00 25.46 76 ALA C N 1
ATOM 4218 C CA . ALA C 1 76 ? -14.945 34.377 18.305 1.00 24.69 76 ALA C CA 1
ATOM 4219 C C . ALA C 1 76 ? -13.700 33.732 18.917 1.00 26.41 76 ALA C C 1
ATOM 4220 O O . ALA C 1 76 ? -13.620 33.725 20.154 1.00 25.96 76 ALA C O 1
ATOM 4222 N N . PHE C 1 77 ? -12.824 33.143 18.111 1.00 25.17 77 PHE C N 1
ATOM 4223 C CA . PHE C 1 77 ? -11.807 32.185 18.610 1.00 23.97 77 PHE C CA 1
ATOM 4224 C C . PHE C 1 77 ? -10.373 32.656 18.343 1.00 21.51 77 PHE C C 1
ATOM 4225 O O . PHE C 1 77 ? -9.474 32.033 18.890 1.00 24.96 77 PHE C O 1
ATOM 4233 N N . GLY C 1 78 ? -10.155 33.641 17.475 1.00 22.34 78 GLY C N 1
ATOM 4234 C CA . GLY C 1 78 ? -8.836 34.144 17.047 1.00 20.17 78 GLY C CA 1
ATOM 4235 C C . GLY C 1 78 ? -8.010 33.124 16.275 1.00 21.86 78 GLY C C 1
ATOM 4236 O O . GLY C 1 78 ? -6.784 33.273 16.178 1.00 23.07 78 GLY C O 1
ATOM 4237 N N . ARG C 1 79 ? -8.659 32.114 15.691 1.00 20.38 79 ARG C N 1
ATOM 4238 C CA . ARG C 1 79 ? -7.971 31.077 14.879 1.00 19.23 79 ARG C CA 1
ATOM 4239 C C . ARG C 1 79 ? -8.992 30.406 13.957 1.00 18.00 79 ARG C C 1
ATOM 4240 O O . ARG C 1 79 ? -10.183 30.428 14.260 1.00 17.18 79 ARG C O 1
ATOM 4248 N N . LEU C 1 80 ? -8.496 29.789 12.889 1.00 16.99 80 LEU C N 1
ATOM 4249 C CA . LEU C 1 80 ? -9.319 28.963 11.982 1.00 16.84 80 LEU C CA 1
ATOM 4250 C C . LEU C 1 80 ? -8.409 27.843 11.456 1.00 15.25 80 LEU C C 1
ATOM 4251 O O . LEU C 1 80 ? -7.524 28.097 10.630 1.00 15.66 80 LEU C O 1
ATOM 4256 N N . ASP C 1 81 ? -8.584 26.652 11.998 1.00 16.38 81 ASP C N 1
ATOM 4257 C CA . ASP C 1 81 ? -7.659 25.520 11.735 1.00 15.75 81 ASP C CA 1
ATOM 4258 C C . ASP C 1 81 ? -8.157 24.697 10.550 1.00 15.08 81 ASP C C 1
ATOM 4259 O O . ASP C 1 81 ? -7.313 24.195 9.773 1.00 14.94 81 ASP C O 1
ATOM 4264 N N . SER C 1 82 ? -9.473 24.550 10.417 1.00 13.96 82 SER C N 1
ATOM 4265 C CA . SER C 1 82 ? -10.076 23.671 9.377 1.00 13.06 82 SER C CA 1
ATOM 4266 C C . SER C 1 82 ? -11.286 24.371 8.772 1.00 12.76 82 SER C C 1
ATOM 4267 O O . SER C 1 82 ? -12.033 25.054 9.514 1.00 12.52 82 SER C O 1
ATOM 4270 N N . ALA C 1 83 ? -11.493 24.177 7.480 1.00 12.01 83 ALA C N 1
ATOM 4271 C CA . ALA C 1 83 ? -12.636 24.793 6.789 1.00 11.11 83 ALA C CA 1
ATOM 4272 C C . ALA C 1 83 ? -13.107 23.859 5.680 1.00 10.99 83 ALA C C 1
ATOM 4273 O O . ALA C 1 83 ? -12.268 23.386 4.913 1.00 10.53 83 ALA C O 1
ATOM 4275 N N . VAL C 1 84 ? -14.412 23.657 5.591 1.00 10.56 84 VAL C N 1
ATOM 4276 C CA . VAL C 1 84 ? -15.015 22.722 4.618 1.00 9.96 84 VAL C CA 1
ATOM 4277 C C . VAL C 1 84 ? -16.289 23.349 4.098 1.00 11.09 84 VAL C C 1
ATOM 4278 O O . VAL C 1 84 ? -16.999 24.003 4.885 1.00 12.45 84 VAL C O 1
ATOM 4282 N N . MET C 1 85 ? -16.562 23.144 2.824 1.00 10.54 85 MET C N 1
ATOM 4283 C CA . MET C 1 85 ? -17.817 23.574 2.202 1.00 10.68 85 MET C CA 1
ATOM 4284 C C . MET C 1 85 ? -18.216 22.571 1.152 1.00 10.61 85 MET C C 1
ATOM 4285 O O . MET C 1 85 ? -17.370 21.795 0.688 1.00 10.89 85 MET C O 1
ATOM 4290 N N . PHE C 1 86 ? -19.469 22.643 0.758 1.00 11.24 86 PHE C N 1
ATOM 4291 C CA . PHE C 1 86 ? -20.049 21.975 -0.430 1.00 11.92 86 PHE C CA 1
ATOM 4292 C C . PHE C 1 86 ? -21.006 22.975 -1.071 1.00 11.14 86 PHE C C 1
ATOM 4293 O O . PHE C 1 86 ? -21.411 23.948 -0.399 1.00 12.24 86 PHE C O 1
ATOM 4301 N N . SER C 1 87 ? -21.364 22.752 -2.324 1.00 12.17 87 SER C N 1
ATOM 4302 C CA . SER C 1 87 ? -22.222 23.728 -3.038 1.00 12.90 87 SER C CA 1
ATOM 4303 C C . SER C 1 87 ? -22.800 23.084 -4.296 1.00 13.46 87 SER C C 1
ATOM 4304 O O . SER C 1 87 ? -22.353 21.997 -4.685 1.00 14.16 87 SER C O 1
ATOM 4307 N N . GLY C 1 88 ? -23.777 23.741 -4.892 1.00 14.14 88 GLY C N 1
ATOM 4308 C CA . GLY C 1 88 ? -24.221 23.361 -6.240 1.00 15.95 88 GLY C CA 1
ATOM 4309 C C . GLY C 1 88 ? -25.427 22.446 -6.208 1.00 16.79 88 GLY C C 1
ATOM 4310 O O . GLY C 1 88 ? -25.674 21.774 -5.194 1.00 18.11 88 GLY C O 1
ATOM 4311 N N . GLN C 1 89 ? -26.133 22.386 -7.329 1.00 22.55 89 GLN C N 1
ATOM 4312 C CA . GLN C 1 89 ? -27.307 21.496 -7.491 1.00 23.76 89 GLN C CA 1
ATOM 4313 C C . GLN C 1 89 ? -27.196 20.781 -8.847 1.00 21.86 89 GLN C C 1
ATOM 4314 O O . GLN C 1 89 ? -26.741 21.396 -9.814 1.00 22.37 89 GLN C O 1
ATOM 4320 N N . ILE C 1 90 ? -27.597 19.522 -8.885 1.00 23.44 90 ILE C N 1
ATOM 4321 C CA . ILE C 1 90 ? -27.540 18.665 -10.112 1.00 27.38 90 ILE C CA 1
ATOM 4322 C C . ILE C 1 90 ? -28.331 19.399 -11.192 1.00 28.38 90 ILE C C 1
ATOM 4323 O O . ILE C 1 90 ? -29.407 19.904 -10.859 1.00 23.69 90 ILE C O 1
ATOM 4328 N N . VAL C 1 91 ? -27.820 19.467 -12.419 1.00 26.65 91 VAL C N 1
ATOM 4329 C CA . VAL C 1 91 ? -28.595 19.919 -13.607 1.00 27.40 91 VAL C CA 1
ATOM 4330 C C . VAL C 1 91 ? -28.441 18.808 -14.634 1.00 28.37 91 VAL C C 1
ATOM 4331 O O . VAL C 1 91 ? -27.307 18.381 -14.864 1.00 23.96 91 VAL C O 1
ATOM 4335 N N . THR C 1 92 ? -29.545 18.289 -15.155 1.00 26.55 92 THR C N 1
ATOM 4336 C CA . THR C 1 92 ? -29.519 17.126 -16.069 1.00 25.93 92 THR C CA 1
ATOM 4337 C C . THR C 1 92 ? -30.138 17.510 -17.408 1.00 25.21 92 THR C C 1
ATOM 4338 O O . THR C 1 92 ? -30.948 18.458 -17.455 1.00 28.14 92 THR C O 1
ATOM 4342 N N . GLY C 1 93 ? -29.819 16.733 -18.428 1.00 21.23 93 GLY C N 1
ATOM 4343 C CA . GLY C 1 93 ? -30.382 16.898 -19.768 1.00 21.07 93 GLY C CA 1
ATOM 4344 C C . GLY C 1 93 ? -29.317 16.806 -20.827 1.00 21.62 93 GLY C C 1
ATOM 4345 O O . GLY C 1 93 ? -28.131 17.084 -20.531 1.00 19.16 93 GLY C O 1
ATOM 4346 N N . ARG C 1 94 ? -29.739 16.417 -22.023 1.00 21.97 94 ARG C N 1
ATOM 4347 C CA . ARG C 1 94 ? -28.827 16.266 -23.179 1.00 23.90 94 ARG C CA 1
ATOM 4348 C C . ARG C 1 94 ? -28.187 17.622 -23.473 1.00 21.99 94 ARG C C 1
ATOM 4349 O O . ARG C 1 94 ? -28.844 18.658 -23.330 1.00 21.89 94 ARG C O 1
ATOM 4357 N N . PHE C 1 95 ? -26.896 17.625 -23.812 1.00 20.37 95 PHE C N 1
ATOM 4358 C CA . PHE C 1 95 ? -26.181 18.843 -24.248 1.00 19.27 95 PHE C CA 1
ATOM 4359 C C . PHE C 1 95 ? -26.971 19.579 -25.336 1.00 19.46 95 PHE C C 1
ATOM 4360 O O . PHE C 1 95 ? -27.081 20.792 -25.271 1.00 18.80 95 PHE C O 1
ATOM 4368 N N . VAL C 1 96 ? -27.443 18.845 -26.353 1.00 23.23 96 VAL C N 1
ATOM 4369 C CA . VAL C 1 96 ? -28.116 19.453 -27.541 1.00 26.54 96 VAL C CA 1
ATOM 4370 C C . VAL C 1 96 ? -29.456 20.062 -27.126 1.00 27.94 96 VAL C C 1
ATOM 4371 O O . VAL C 1 96 ? -29.974 20.875 -27.892 1.00 33.85 96 VAL C O 1
ATOM 4375 N N . ASN C 1 97 ? -29.956 19.751 -25.933 1.00 26.77 97 ASN C N 1
ATOM 4376 C CA . ASN C 1 97 ? -31.219 20.378 -25.465 1.00 24.43 97 ASN C CA 1
ATOM 4377 C C . ASN C 1 97 ? -30.919 21.429 -24.391 1.00 24.21 97 ASN C C 1
ATOM 4378 O O . ASN C 1 97 ? -31.877 22.007 -23.860 1.00 23.51 97 ASN C O 1
ATOM 4383 N N . SER C 1 98 ? -29.642 21.676 -24.100 1.00 19.00 98 SER C N 1
ATOM 4384 C CA . SER C 1 98 ? -29.260 22.599 -23.006 1.00 19.40 98 SER C CA 1
ATOM 4385 C C . SER C 1 98 ? -29.266 24.066 -23.463 1.00 19.66 98 SER C C 1
ATOM 4386 O O . SER C 1 98 ? -29.300 24.319 -24.670 1.00 21.97 98 SER C O 1
ATOM 4389 N N . THR C 1 99 ? -29.158 25.005 -22.531 1.00 21.91 99 THR C N 1
ATOM 4390 C CA . THR C 1 99 ? -29.034 26.460 -22.825 1.00 22.12 99 THR C CA 1
ATOM 4391 C C . THR C 1 99 ? -27.777 27.050 -22.166 1.00 23.49 99 THR C C 1
ATOM 4392 O O . THR C 1 99 ? -27.324 26.510 -21.125 1.00 20.65 99 THR C O 1
ATOM 4396 N N . ILE C 1 100 ? -27.262 28.151 -22.707 1.00 21.48 100 ILE C N 1
ATOM 4397 C CA . ILE C 1 100 ? -26.175 28.962 -22.083 1.00 21.69 100 ILE C CA 1
ATOM 4398 C C . ILE C 1 100 ? -26.589 29.423 -20.679 1.00 23.07 100 ILE C C 1
ATOM 4399 O O . ILE C 1 100 ? -25.713 29.516 -19.797 1.00 21.00 100 ILE C O 1
ATOM 4404 N N . ASP C 1 101 ? -27.862 29.755 -20.452 1.00 22.56 101 ASP C N 1
ATOM 4405 C CA . ASP C 1 101 ? -28.299 30.195 -19.102 1.00 24.96 101 ASP C CA 1
ATOM 4406 C C . ASP C 1 101 ? -28.053 29.059 -18.094 1.00 20.40 101 ASP C C 1
ATOM 4407 O O . ASP C 1 101 ? -27.605 29.344 -16.971 1.00 20.72 101 ASP C O 1
ATOM 4412 N N . GLN C 1 102 ? -28.379 27.826 -18.464 1.00 18.77 102 GLN C N 1
ATOM 4413 C CA . GLN C 1 102 ? -28.144 26.638 -17.592 1.00 18.26 102 GLN C CA 1
ATOM 4414 C C . GLN C 1 102 ? -26.640 26.556 -17.312 1.00 16.20 102 GLN C C 1
ATOM 4415 O O . GLN C 1 102 ? -26.254 26.340 -16.149 1.00 15.71 102 GLN C O 1
ATOM 4421 N N . LEU C 1 103 ? -25.808 26.741 -18.334 1.00 16.25 103 LEU C N 1
ATOM 4422 C CA . LEU C 1 103 ? -24.349 26.665 -18.110 1.00 17.14 103 LEU C CA 1
ATOM 4423 C C . LEU C 1 103 ? -23.936 27.727 -17.098 1.00 18.06 103 LEU C C 1
ATOM 4424 O O . LEU C 1 103 ? -23.165 27.403 -16.186 1.00 18.37 103 LEU C O 1
ATOM 4429 N N . ARG C 1 104 ? -24.454 28.954 -17.231 1.00 17.02 104 ARG C N 1
ATOM 4430 C CA . ARG C 1 104 ? -24.123 30.078 -16.330 1.00 18.03 104 ARG C CA 1
ATOM 4431 C C . ARG C 1 104 ? -24.597 29.774 -14.908 1.00 18.80 104 ARG C C 1
ATOM 4432 O O . ARG C 1 104 ? -23.835 30.005 -13.942 1.00 19.67 104 ARG C O 1
ATOM 4440 N N . GLN C 1 105 ? -25.801 29.249 -14.760 1.00 19.54 105 GLN C N 1
ATOM 4441 C CA . GLN C 1 105 ? -26.371 28.983 -13.417 1.00 21.56 105 GLN C CA 1
ATOM 4442 C C . GLN C 1 105 ? -25.560 27.881 -12.723 1.00 19.30 105 GLN C C 1
ATOM 4443 O O . GLN C 1 105 ? -25.244 28.043 -11.542 1.00 19.29 105 GLN C O 1
ATOM 4449 N N . VAL C 1 106 ? -25.171 26.814 -13.430 1.00 17.78 106 VAL C N 1
ATOM 4450 C CA . VAL C 1 106 ? -24.439 25.702 -12.758 1.00 17.98 106 VAL C CA 1
ATOM 4451 C C . VAL C 1 106 ? -23.044 26.202 -12.358 1.00 16.83 106 VAL C C 1
ATOM 4452 O O . VAL C 1 106 ? -22.514 25.784 -11.331 1.00 17.62 106 VAL C O 1
ATOM 4456 N N . PHE C 1 107 ? -22.451 27.086 -13.141 1.00 14.99 107 PHE C N 1
ATOM 4457 C CA . PHE C 1 107 ? -21.130 27.684 -12.829 1.00 15.18 107 PHE C CA 1
ATOM 4458 C C . PHE C 1 107 ? -21.192 28.428 -11.486 1.00 15.11 107 PHE C C 1
ATOM 4459 O O . PHE C 1 107 ? -20.231 28.400 -10.700 1.00 15.07 107 PHE C O 1
ATOM 4467 N N . VAL C 1 108 ? -22.271 29.174 -11.237 1.00 15.69 108 VAL C N 1
ATOM 4468 C CA . VAL C 1 108 ? -22.378 29.987 -9.993 1.00 16.72 108 VAL C CA 1
ATOM 4469 C C . VAL C 1 108 ? -22.291 29.033 -8.803 1.00 16.72 108 VAL C C 1
ATOM 4470 O O . VAL C 1 108 ? -21.436 29.215 -7.921 1.00 16.11 108 VAL C O 1
ATOM 4474 N N . GLY C 1 109 ? -23.174 28.052 -8.787 1.00 16.71 109 GLY C N 1
ATOM 4475 C CA . GLY C 1 109 ? -23.269 27.143 -7.639 1.00 16.69 109 GLY C CA 1
ATOM 4476 C C . GLY C 1 109 ? -22.004 26.304 -7.488 1.00 16.49 109 GLY C C 1
ATOM 4477 O O . GLY C 1 109 ? -21.572 26.045 -6.336 1.00 15.26 109 GLY C O 1
ATOM 4478 N N . CYS C 1 110 ? -21.425 25.849 -8.596 1.00 14.28 110 CYS C N 1
ATOM 4479 C CA . CYS C 1 110 ? -20.374 24.796 -8.549 1.00 14.02 110 CYS C CA 1
ATOM 4480 C C . CYS C 1 110 ? -18.985 25.412 -8.560 1.00 14.77 110 CYS C C 1
ATOM 4481 O O . CYS C 1 110 ? -18.062 24.692 -8.171 1.00 13.07 110 CYS C O 1
ATOM 4484 N N . VAL C 1 111 ? -18.821 26.651 -9.018 1.00 12.34 111 VAL C N 1
ATOM 4485 C CA . VAL C 1 111 ? -17.471 27.262 -9.096 1.00 12.67 111 VAL C CA 1
ATOM 4486 C C . VAL C 1 111 ? -17.393 28.595 -8.325 1.00 12.20 111 VAL C C 1
ATOM 4487 O O . VAL C 1 111 ? -16.391 28.841 -7.651 1.00 11.82 111 VAL C O 1
ATOM 4491 N N . GLU C 1 112 ? -18.376 29.492 -8.449 1.00 12.96 112 GLU C N 1
ATOM 4492 C CA . GLU C 1 112 ? -18.269 30.804 -7.762 1.00 13.09 112 GLU C CA 1
ATOM 4493 C C . GLU C 1 112 ? -18.266 30.555 -6.254 1.00 13.01 112 GLU C C 1
ATOM 4494 O O . GLU C 1 112 ? -17.459 31.213 -5.553 1.00 13.09 112 GLU C O 1
ATOM 4500 N N . ALA C 1 113 ? -19.099 29.644 -5.763 1.00 12.69 113 ALA C N 1
ATOM 4501 C CA . ALA C 1 113 ? -19.196 29.340 -4.302 1.00 12.67 113 ALA C CA 1
ATOM 4502 C C . ALA C 1 113 ? -17.855 28.877 -3.733 1.00 12.56 113 ALA C C 1
ATOM 4503 O O . ALA C 1 113 ? -17.327 29.473 -2.792 1.00 12.84 113 ALA C O 1
ATOM 4505 N N . PRO C 1 114 ? -17.207 27.812 -4.277 1.00 11.57 114 PRO C N 1
ATOM 4506 C CA . PRO C 1 114 ? -15.898 27.446 -3.758 1.00 11.32 114 PRO C CA 1
ATOM 4507 C C . PRO C 1 114 ? -14.808 28.503 -3.994 1.00 11.12 114 PRO C C 1
ATOM 4508 O O . PRO C 1 114 ? -13.891 28.637 -3.129 1.00 10.51 114 PRO C O 1
ATOM 4512 N N . TYR C 1 115 ? -14.853 29.229 -5.115 1.00 11.22 115 TYR C N 1
ATOM 4513 C CA . TYR C 1 115 ? -13.933 30.367 -5.327 1.00 12.16 115 TYR C CA 1
ATOM 4514 C C . TYR C 1 115 ? -14.052 31.340 -4.153 1.00 11.84 115 TYR C C 1
ATOM 4515 O O . TYR C 1 115 ? -13.039 31.733 -3.559 1.00 13.63 115 TYR C O 1
ATOM 4524 N N . ASN C 1 116 ? -15.285 31.734 -3.820 1.00 12.71 116 ASN C N 1
ATOM 4525 C CA . ASN C 1 116 ? -15.533 32.729 -2.742 1.00 12.91 116 ASN C CA 1
ATOM 4526 C C . ASN C 1 116 ? -15.003 32.185 -1.410 1.00 12.94 116 ASN C C 1
ATOM 4527 O O . ASN C 1 116 ? -14.282 32.915 -0.705 1.00 13.03 116 ASN C O 1
ATOM 4532 N N . PHE C 1 117 ? -15.225 30.908 -1.116 1.00 11.89 117 PHE C N 1
ATOM 4533 C CA . PHE C 1 117 ? -14.803 30.294 0.157 1.00 11.76 117 PHE C CA 1
ATOM 4534 C C . PHE C 1 117 ? -13.275 30.370 0.257 1.00 11.90 117 PHE C C 1
ATOM 4535 O O . PHE C 1 117 ? -12.693 30.834 1.253 1.00 12.46 117 PHE C O 1
ATOM 4543 N N . MET C 1 118 ? -12.581 29.865 -0.768 1.00 12.32 118 MET C N 1
ATOM 4544 C CA . MET C 1 118 ? -11.101 29.819 -0.736 1.00 12.30 118 MET C CA 1
ATOM 4545 C C . MET C 1 118 ? -10.528 31.248 -0.740 1.00 12.23 118 MET C C 1
ATOM 4546 O O . MET C 1 118 ? -9.517 31.456 -0.068 1.00 12.51 118 MET C O 1
ATOM 4551 N N . ARG C 1 119 ? -11.147 32.187 -1.440 1.00 13.99 119 ARG C N 1
ATOM 4552 C CA . ARG C 1 119 ? -10.603 33.567 -1.549 1.00 15.40 119 ARG C CA 1
ATOM 4553 C C . ARG C 1 119 ? -10.629 34.217 -0.167 1.00 15.61 119 ARG C C 1
ATOM 4554 O O . ARG C 1 119 ? -9.658 34.948 0.145 1.00 16.20 119 ARG C O 1
ATOM 4562 N N . ALA C 1 120 ? -11.622 33.891 0.658 1.00 16.19 120 ALA C N 1
ATOM 4563 C CA . ALA C 1 120 ? -11.695 34.386 2.053 1.00 16.85 120 ALA C CA 1
ATOM 4564 C C . ALA C 1 120 ? -10.791 33.579 2.996 1.00 17.79 120 ALA C C 1
ATOM 4565 O O . ALA C 1 120 ? -10.053 34.195 3.774 1.00 19.20 120 ALA C O 1
ATOM 4567 N N . VAL C 1 121 ? -10.858 32.253 2.949 1.00 15.26 121 VAL C N 1
ATOM 4568 C CA . VAL C 1 121 ? -10.272 31.387 3.998 1.00 14.68 121 VAL C CA 1
ATOM 4569 C C . VAL C 1 121 ? -8.757 31.293 3.801 1.00 14.38 121 VAL C C 1
ATOM 4570 O O . VAL C 1 121 ? -8.052 31.253 4.788 1.00 15.18 121 VAL C O 1
ATOM 4574 N N . VAL C 1 122 ? -8.292 31.178 2.559 1.00 15.27 122 VAL C N 1
ATOM 4575 C CA . VAL C 1 122 ? -6.858 30.905 2.303 1.00 15.03 122 VAL C CA 1
ATOM 4576 C C . VAL C 1 122 ? -5.986 31.984 2.949 1.00 16.09 122 VAL C C 1
ATOM 4577 O O . VAL C 1 122 ? -5.004 31.664 3.601 1.00 16.11 122 VAL C O 1
ATOM 4581 N N . PRO C 1 123 ? -6.260 33.291 2.726 1.00 18.32 123 PRO C N 1
ATOM 4582 C CA . PRO C 1 123 ? -5.406 34.344 3.282 1.00 19.77 123 PRO C CA 1
ATOM 4583 C C . PRO C 1 123 ? -5.376 34.314 4.815 1.00 19.19 123 PRO C C 1
ATOM 4584 O O . PRO C 1 123 ? -4.358 34.574 5.420 1.00 19.59 123 PRO C O 1
ATOM 4588 N N . VAL C 1 124 ? -6.490 33.972 5.438 1.00 18.99 124 VAL C N 1
ATOM 4589 C CA . VAL C 1 124 ? -6.529 33.777 6.917 1.00 20.97 124 VAL C CA 1
ATOM 4590 C C . VAL C 1 124 ? -5.502 32.716 7.308 1.00 21.64 124 VAL C C 1
ATOM 4591 O O . VAL C 1 124 ? -4.678 32.942 8.233 1.00 22.25 124 VAL C O 1
ATOM 4595 N N . MET C 1 125 ? -5.509 31.578 6.627 1.00 19.38 125 MET C N 1
ATOM 4596 C CA . MET C 1 125 ? -4.685 30.439 7.075 1.00 17.95 125 MET C CA 1
ATOM 4597 C C . MET C 1 125 ? -3.212 30.655 6.691 1.00 16.84 125 MET C C 1
ATOM 4598 O O . MET C 1 125 ? -2.352 30.217 7.455 1.00 17.80 125 MET C O 1
ATOM 4603 N N . THR C 1 126 ? -2.933 31.223 5.521 1.00 16.98 126 THR C N 1
ATOM 4604 C CA . THR C 1 126 ? -1.534 31.407 5.042 1.00 18.85 126 THR C CA 1
ATOM 4605 C C . THR C 1 126 ? -0.813 32.331 6.033 1.00 20.45 126 THR C C 1
ATOM 4606 O O . THR C 1 126 ? 0.328 32.032 6.384 1.00 21.52 126 THR C O 1
ATOM 4610 N N . GLU C 1 127 ? -1.490 33.352 6.546 1.00 23.82 127 GLU C N 1
ATOM 4611 C CA . GLU C 1 127 ? -0.845 34.265 7.530 1.00 29.25 127 GLU C CA 1
ATOM 4612 C C . GLU C 1 127 ? -0.584 33.484 8.821 1.00 28.84 127 GLU C C 1
ATOM 4613 O O . GLU C 1 127 ? 0.378 33.811 9.489 1.00 29.19 127 GLU C O 1
ATOM 4619 N N . ARG C 1 128 ? -1.351 32.444 9.131 1.00 24.94 128 ARG C N 1
ATOM 4620 C CA . ARG C 1 128 ? -1.105 31.617 10.340 1.00 29.26 128 ARG C CA 1
ATOM 4621 C C . ARG C 1 128 ? -0.152 30.463 10.035 1.00 28.26 128 ARG C C 1
ATOM 4622 O O . ARG C 1 128 ? 0.214 29.756 10.987 1.00 30.14 128 ARG C O 1
ATOM 4630 N N . GLU C 1 129 ? 0.249 30.284 8.772 1.00 24.93 129 GLU C N 1
ATOM 4631 C CA . GLU C 1 129 ? 1.208 29.226 8.343 1.00 25.59 129 GLU C CA 1
ATOM 4632 C C . GLU C 1 129 ? 0.737 27.824 8.751 1.00 22.86 129 GLU C C 1
ATOM 4633 O O . GLU C 1 129 ? 1.580 26.928 8.939 1.00 21.96 129 GLU C O 1
ATOM 4639 N N . ALA C 1 130 ? -0.573 27.621 8.806 1.00 20.67 130 ALA C N 1
ATOM 4640 C CA . ALA C 1 130 ? -1.205 26.326 9.103 1.00 18.08 130 ALA C CA 1
ATOM 4641 C C . ALA C 1 130 ? -2.664 26.355 8.649 1.00 16.90 130 ALA C C 1
ATOM 4642 O O . ALA C 1 130 ? -3.281 27.438 8.677 1.00 17.53 130 ALA C O 1
ATOM 4644 N N . GLY C 1 131 ? -3.195 25.186 8.348 1.00 16.08 131 GLY C N 1
ATOM 4645 C CA . GLY C 1 131 ? -4.652 25.040 8.176 1.00 13.86 131 GLY C CA 1
ATOM 4646 C C . GLY C 1 131 ? -4.994 23.983 7.144 1.00 13.69 131 GLY C C 1
ATOM 4647 O O . GLY C 1 131 ? -4.166 23.683 6.235 1.00 13.68 131 GLY C O 1
ATOM 4648 N N . GLN C 1 132 ? -6.201 23.471 7.258 1.00 11.78 132 GLN C N 1
ATOM 4649 C CA . GLN C 1 132 ? -6.699 22.405 6.371 1.00 11.82 132 GLN C CA 1
ATOM 4650 C C . GLN C 1 132 ? -7.995 22.871 5.739 1.00 11.55 132 GLN C C 1
ATOM 4651 O O . GLN C 1 132 ? -8.905 23.192 6.494 1.00 12.17 132 GLN C O 1
ATOM 4657 N N . ILE C 1 133 ? -8.049 22.862 4.410 1.00 11.43 133 ILE C N 1
ATOM 4658 C CA . ILE C 1 133 ? -9.285 23.227 3.668 1.00 11.08 133 ILE C CA 1
ATOM 4659 C C . ILE C 1 133 ? -9.732 22.014 2.869 1.00 11.15 133 ILE C C 1
ATOM 4660 O O . ILE C 1 133 ? -8.887 21.397 2.180 1.00 12.24 133 ILE C O 1
ATOM 4665 N N . LEU C 1 134 ? -11.006 21.679 2.939 1.00 10.82 134 LEU C N 1
ATOM 4666 C CA . LEU C 1 134 ? -11.565 20.617 2.099 1.00 11.24 134 LEU C CA 1
ATOM 4667 C C . LEU C 1 134 ? -12.687 21.239 1.300 1.00 11.17 134 LEU C C 1
ATOM 4668 O O . LEU C 1 134 ? -13.656 21.710 1.922 1.00 12.32 134 LEU C O 1
ATOM 4673 N N . ILE C 1 135 ? -12.541 21.249 -0.016 1.00 9.89 135 ILE C N 1
ATOM 4674 C CA . ILE C 1 135 ? -13.632 21.694 -0.918 1.00 10.64 135 ILE C CA 1
ATOM 4675 C C . ILE C 1 135 ? -14.313 20.445 -1.418 1.00 11.17 135 ILE C C 1
ATOM 4676 O O . ILE C 1 135 ? -13.702 19.616 -2.143 1.00 10.09 135 ILE C O 1
ATOM 4681 N N . ILE C 1 136 ? -15.580 20.289 -1.057 1.00 11.09 136 ILE C N 1
ATOM 4682 C CA . ILE C 1 136 ? -16.370 19.175 -1.620 1.00 10.56 136 ILE C CA 1
ATOM 4683 C C . ILE C 1 136 ? -16.911 19.662 -2.959 1.00 11.11 136 ILE C C 1
ATOM 4684 O O . ILE C 1 136 ? -17.760 20.617 -2.998 1.00 11.59 136 ILE C O 1
ATOM 4689 N N . THR C 1 137 ? -16.462 19.052 -4.045 1.00 11.02 137 THR C N 1
ATOM 4690 C CA . THR C 1 137 ? -16.918 19.371 -5.413 1.00 10.77 137 THR C CA 1
ATOM 4691 C C . THR C 1 137 ? -17.899 18.257 -5.791 1.00 10.93 137 THR C C 1
ATOM 4692 O O . THR C 1 137 ? -18.940 18.163 -5.170 1.00 12.06 137 THR C O 1
ATOM 4696 N N . SER C 1 138 ? -17.490 17.337 -6.657 1.00 11.06 138 SER C N 1
ATOM 4697 C CA . SER C 1 138 ? -18.356 16.228 -7.153 1.00 11.08 138 SER C CA 1
ATOM 4698 C C . SER C 1 138 ? -17.522 15.174 -7.863 1.00 10.75 138 SER C C 1
ATOM 4699 O O . SER C 1 138 ? -16.609 15.542 -8.595 1.00 10.91 138 SER C O 1
ATOM 4702 N N . ALA C 1 139 ? -17.921 13.918 -7.776 1.00 11.94 139 ALA C N 1
ATOM 4703 C CA . ALA C 1 139 ? -17.325 12.851 -8.592 1.00 11.86 139 ALA C CA 1
ATOM 4704 C C . ALA C 1 139 ? -17.669 13.079 -10.058 1.00 12.44 139 ALA C C 1
ATOM 4705 O O . ALA C 1 139 ? -16.887 12.633 -10.912 1.00 11.58 139 ALA C O 1
ATOM 4707 N N . SER C 1 140 ? -18.733 13.846 -10.344 1.00 12.06 140 SER C N 1
ATOM 4708 C CA . SER C 1 140 ? -19.112 14.143 -11.739 1.00 13.22 140 SER C CA 1
ATOM 4709 C C . SER C 1 140 ? -18.049 15.011 -12.415 1.00 13.21 140 SER C C 1
ATOM 4710 O O . SER C 1 140 ? -17.953 15.027 -13.650 1.00 13.48 140 SER C O 1
ATOM 4713 N N . GLY C 1 141 ? -17.217 15.699 -11.635 1.00 12.93 141 GLY C N 1
ATOM 4714 C CA . GLY C 1 141 ? -16.105 16.505 -12.177 1.00 13.06 141 GLY C CA 1
ATOM 4715 C C . GLY C 1 141 ? -14.963 15.653 -12.695 1.00 13.04 141 GLY C C 1
ATOM 4716 O O . GLY C 1 141 ? -14.142 16.187 -13.461 1.00 14.04 141 GLY C O 1
ATOM 4717 N N . ALA C 1 142 ? -14.910 14.368 -12.335 1.00 12.15 142 ALA C N 1
ATOM 4718 C CA . ALA C 1 142 ? -13.722 13.527 -12.617 1.00 13.40 142 ALA C CA 1
ATOM 4719 C C . ALA C 1 142 ? -13.918 12.714 -13.896 1.00 13.05 142 ALA C C 1
ATOM 4720 O O . ALA C 1 142 ? -12.929 12.068 -14.365 1.00 15.44 142 ALA C O 1
ATOM 4722 N N . ARG C 1 143 ? -15.102 12.718 -14.490 1.00 13.21 143 ARG C N 1
ATOM 4723 C CA . ARG C 1 143 ? -15.368 11.851 -15.653 1.00 13.83 143 ARG C CA 1
ATOM 4724 C C . ARG C 1 143 ? -16.607 12.356 -16.374 1.00 13.45 143 ARG C C 1
ATOM 4725 O O . ARG C 1 143 ? -17.436 12.999 -15.766 1.00 13.53 143 ARG C O 1
ATOM 4733 N N . PRO C 1 144 ? -16.751 12.064 -17.677 1.00 13.15 144 PRO C N 1
ATOM 4734 C CA . PRO C 1 144 ? -18.017 12.301 -18.361 1.00 14.03 144 PRO C CA 1
ATOM 4735 C C . PRO C 1 144 ? -19.167 11.707 -17.542 1.00 13.75 144 PRO C C 1
ATOM 4736 O O . PRO C 1 144 ? -19.050 10.553 -17.090 1.00 14.55 144 PRO C O 1
ATOM 4740 N N . THR C 1 145 ? -20.251 12.441 -17.387 1.00 14.72 145 THR C N 1
ATOM 4741 C CA . THR C 1 145 ? -21.384 12.045 -16.524 1.00 14.30 145 THR C CA 1
ATOM 4742 C C . THR C 1 145 ? -22.628 11.965 -17.388 1.00 15.38 145 THR C C 1
ATOM 4743 O O . THR C 1 145 ? -23.174 12.998 -17.771 1.00 14.66 145 THR C O 1
ATOM 4747 N N . PRO C 1 146 ? -23.071 10.740 -17.744 1.00 18.42 146 PRO C N 1
ATOM 4748 C CA . PRO C 1 146 ? -24.237 10.602 -18.620 1.00 19.30 146 PRO C CA 1
ATOM 4749 C C . PRO C 1 146 ? -25.429 11.327 -18.015 1.00 19.98 146 PRO C C 1
ATOM 4750 O O . PRO C 1 146 ? -25.731 11.152 -16.811 1.00 21.10 146 PRO C O 1
ATOM 4754 N N . GLY C 1 147 ? -26.012 12.193 -18.841 1.00 19.80 147 GLY C N 1
ATOM 4755 C CA . GLY C 1 147 ? -27.190 13.011 -18.489 1.00 20.11 147 GLY C CA 1
ATOM 4756 C C . GLY C 1 147 ? -26.874 14.319 -17.771 1.00 19.13 147 GLY C C 1
ATOM 4757 O O . GLY C 1 147 ? -27.825 15.080 -17.504 1.00 19.74 147 GLY C O 1
ATOM 4758 N N . ALA C 1 148 ? -25.613 14.609 -17.396 1.00 15.84 148 ALA C N 1
ATOM 4759 C CA . ALA C 1 148 ? -25.297 15.869 -16.683 1.00 16.50 148 ALA C CA 1
ATOM 4760 C C . ALA C 1 148 ? -24.007 16.486 -17.234 1.00 16.00 148 ALA C C 1
ATOM 4761 O O . ALA C 1 148 ? -23.052 16.765 -16.484 1.00 15.27 148 ALA C O 1
ATOM 4763 N N . PRO C 1 149 ? -23.942 16.760 -18.557 1.00 14.56 149 PRO C N 1
ATOM 4764 C CA . PRO C 1 149 ? -22.690 17.188 -19.165 1.00 14.47 149 PRO C CA 1
ATOM 4765 C C . PRO C 1 149 ? -22.227 18.561 -18.650 1.00 15.84 149 PRO C C 1
ATOM 4766 O O . PRO C 1 149 ? -21.010 18.786 -18.468 1.00 16.87 149 PRO C O 1
ATOM 4770 N N . LEU C 1 150 ? -23.160 19.500 -18.483 1.00 15.91 150 LEU C N 1
ATOM 4771 C CA . LEU C 1 150 ? -22.789 20.874 -18.070 1.00 15.20 150 LEU C CA 1
ATOM 4772 C C . LEU C 1 150 ? -22.324 20.825 -16.623 1.00 14.21 150 LEU C C 1
ATOM 4773 O O . LEU C 1 150 ? -21.314 21.460 -16.273 1.00 13.61 150 LEU C O 1
ATOM 4778 N N . TYR C 1 151 ? -23.081 20.111 -15.789 1.00 13.70 151 TYR C N 1
ATOM 4779 C CA . TYR C 1 151 ? -22.739 19.925 -14.358 1.00 14.40 151 TYR C CA 1
ATOM 4780 C C . TYR C 1 151 ? -21.324 19.337 -14.232 1.00 12.65 151 TYR C C 1
ATOM 4781 O O . TYR C 1 151 ? -20.508 19.855 -13.435 1.00 12.11 151 TYR C O 1
ATOM 4790 N N . SER C 1 152 ? -21.075 18.260 -14.960 1.00 12.45 152 SER C N 1
ATOM 4791 C CA . SER C 1 152 ? -19.765 17.572 -14.933 1.00 12.18 152 SER C CA 1
ATOM 4792 C C . SER C 1 152 ? -18.682 18.601 -15.275 1.00 12.75 152 SER C C 1
ATOM 4793 O O . SER C 1 152 ? -17.640 18.646 -14.551 1.00 12.00 152 SER C O 1
ATOM 4796 N N . SER C 1 153 ? -18.869 19.385 -16.348 1.00 12.86 153 SER C N 1
ATOM 4797 C CA . SER C 1 153 ? -17.849 20.345 -16.825 1.00 12.78 153 SER C CA 1
ATOM 4798 C C . SER C 1 153 ? -17.501 21.357 -15.738 1.00 12.88 153 SER C C 1
ATOM 4799 O O . SER C 1 153 ? -16.319 21.569 -15.498 1.00 12.15 153 SER C O 1
ATOM 4802 N N . VAL C 1 154 ? -18.494 21.975 -15.094 1.00 11.56 154 VAL C N 1
ATOM 4803 C CA . VAL C 1 154 ? -18.191 23.031 -14.102 1.00 11.70 154 VAL C CA 1
ATOM 4804 C C . VAL C 1 154 ? -17.602 22.407 -12.825 1.00 11.46 154 VAL C C 1
ATOM 4805 O O . VAL C 1 154 ? -16.740 23.053 -12.192 1.00 11.80 154 VAL C O 1
ATOM 4809 N N . ARG C 1 155 ? -18.026 21.203 -12.430 1.00 11.05 155 ARG C N 1
ATOM 4810 C CA . ARG C 1 155 ? -17.409 20.489 -11.283 1.00 11.40 155 ARG C CA 1
ATOM 4811 C C . ARG C 1 155 ? -15.915 20.283 -11.576 1.00 11.16 155 ARG C C 1
ATOM 4812 O O . ARG C 1 155 ? -15.101 20.446 -10.615 1.00 11.76 155 ARG C O 1
ATOM 4820 N N . ALA C 1 156 ? -15.539 20.009 -12.834 1.00 11.12 156 ALA C N 1
ATOM 4821 C CA . ALA C 1 156 ? -14.106 19.808 -13.179 1.00 11.32 156 ALA C CA 1
ATOM 4822 C C . ALA C 1 156 ? -13.337 21.112 -12.948 1.00 12.11 156 ALA C C 1
ATOM 4823 O O . ALA C 1 156 ? -12.159 21.078 -12.527 1.00 12.08 156 ALA C O 1
ATOM 4825 N N . ALA C 1 157 ? -13.947 22.252 -13.262 1.00 12.81 157 ALA C N 1
ATOM 4826 C CA . ALA C 1 157 ? -13.311 23.561 -12.988 1.00 12.94 157 ALA C CA 1
ATOM 4827 C C . ALA C 1 157 ? -13.053 23.711 -11.494 1.00 11.94 157 ALA C C 1
ATOM 4828 O O . ALA C 1 157 ? -11.991 24.200 -11.109 1.00 12.57 157 ALA C O 1
ATOM 4830 N N . ALA C 1 158 ? -14.038 23.385 -10.656 1.00 11.76 158 ALA C N 1
ATOM 4831 C CA . ALA C 1 158 ? -13.894 23.562 -9.202 1.00 11.30 158 ALA C CA 1
ATOM 4832 C C . ALA C 1 158 ? -12.742 22.698 -8.688 1.00 11.18 158 ALA C C 1
ATOM 4833 O O . ALA C 1 158 ? -11.877 23.192 -7.942 1.00 12.00 158 ALA C O 1
ATOM 4835 N N . THR C 1 159 ? -12.664 21.456 -9.113 1.00 10.95 159 THR C N 1
ATOM 4836 C CA . THR C 1 159 ? -11.571 20.567 -8.690 1.00 11.07 159 THR C CA 1
ATOM 4837 C C . THR C 1 159 ? -10.233 21.142 -9.158 1.00 10.48 159 THR C C 1
ATOM 4838 O O . THR C 1 159 ? -9.283 21.156 -8.338 1.00 9.41 159 THR C O 1
ATOM 4842 N N . MET C 1 160 ? -10.151 21.621 -10.400 1.00 10.36 160 MET C N 1
ATOM 4843 C CA . MET C 1 160 ? -8.859 22.133 -10.927 1.00 11.41 160 MET C CA 1
ATOM 4844 C C . MET C 1 160 ? -8.515 23.430 -10.186 1.00 10.88 160 MET C C 1
ATOM 4845 O O . MET C 1 160 ? -7.320 23.678 -9.910 1.00 10.61 160 MET C O 1
ATOM 4850 N N . LEU C 1 161 ? -9.522 24.217 -9.790 1.00 10.53 161 LEU C N 1
ATOM 4851 C CA . LEU C 1 161 ? -9.235 25.442 -9.018 1.00 10.84 161 LEU C CA 1
ATOM 4852 C C . LEU C 1 161 ? -8.589 25.015 -7.698 1.00 11.37 161 LEU C C 1
ATOM 4853 O O . LEU C 1 161 ? -7.587 25.620 -7.289 1.00 11.46 161 LEU C O 1
ATOM 4858 N N . VAL C 1 162 ? -9.164 24.032 -7.027 1.00 11.54 162 VAL C N 1
ATOM 4859 C CA . VAL C 1 162 ? -8.558 23.503 -5.775 1.00 12.57 162 VAL C CA 1
ATOM 4860 C C . VAL C 1 162 ? -7.089 23.127 -5.999 1.00 11.95 162 VAL C C 1
ATOM 4861 O O . VAL C 1 162 ? -6.218 23.526 -5.181 1.00 12.75 162 VAL C O 1
ATOM 4865 N N . LYS C 1 163 ? -6.795 22.379 -7.041 1.00 10.96 163 LYS C N 1
ATOM 4866 C CA . LYS C 1 163 ? -5.403 21.930 -7.306 1.00 11.89 163 LYS C CA 1
ATOM 4867 C C . LYS C 1 163 ? -4.500 23.132 -7.559 1.00 10.66 163 LYS C C 1
ATOM 4868 O O . LYS C 1 163 ? -3.365 23.135 -7.041 1.00 11.06 163 LYS C O 1
ATOM 4874 N N . ASN C 1 164 ? -5.002 24.162 -8.195 1.00 10.39 164 ASN C N 1
ATOM 4875 C CA . ASN C 1 164 ? -4.230 25.390 -8.476 1.00 10.85 164 ASN C CA 1
ATOM 4876 C C . ASN C 1 164 ? -3.961 26.164 -7.183 1.00 11.48 164 ASN C C 1
ATOM 4877 O O . ASN C 1 164 ? -2.797 26.567 -6.979 1.00 13.10 164 ASN C O 1
ATOM 4882 N N . VAL C 1 165 ? -4.956 26.286 -6.325 1.00 11.47 165 VAL C N 1
ATOM 4883 C CA . VAL C 1 165 ? -4.812 27.035 -5.041 1.00 12.05 165 VAL C CA 1
ATOM 4884 C C . VAL C 1 165 ? -3.837 26.263 -4.151 1.00 13.37 165 VAL C C 1
ATOM 4885 O O . VAL C 1 165 ? -2.947 26.875 -3.533 1.00 14.12 165 VAL C O 1
ATOM 4889 N N . ALA C 1 166 ? -3.997 24.940 -4.086 1.00 11.89 166 ALA C N 1
ATOM 4890 C CA . ALA C 1 166 ? -3.115 24.077 -3.291 1.00 12.63 166 ALA C CA 1
ATOM 4891 C C . ALA C 1 166 ? -1.660 24.340 -3.710 1.00 12.82 166 ALA C C 1
ATOM 4892 O O . ALA C 1 166 ? -0.803 24.504 -2.819 1.00 14.77 166 ALA C O 1
ATOM 4894 N N . ASP C 1 167 ? -1.380 24.296 -5.015 1.00 13.63 167 ASP C N 1
ATOM 4895 C CA . ASP C 1 167 ? 0.016 24.411 -5.504 1.00 14.78 167 ASP C CA 1
ATOM 4896 C C . ASP C 1 167 ? 0.555 25.798 -5.114 1.00 15.75 167 ASP C C 1
ATOM 4897 O O . ASP C 1 167 ? 1.702 25.877 -4.640 1.00 16.19 167 ASP C O 1
ATOM 4902 N N . GLU C 1 168 ? -0.250 26.834 -5.281 1.00 15.78 168 GLU C N 1
ATOM 4903 C CA . GLU C 1 168 ? 0.166 28.226 -4.979 1.00 16.78 168 GLU C CA 1
ATOM 4904 C C . GLU C 1 168 ? 0.537 28.348 -3.493 1.00 16.94 168 GLU C C 1
ATOM 4905 O O . GLU C 1 168 ? 1.550 29.031 -3.218 1.00 19.59 168 GLU C O 1
ATOM 4911 N N . VAL C 1 169 ? -0.184 27.709 -2.562 1.00 15.18 169 VAL C N 1
ATOM 4912 C CA . VAL C 1 169 ? -0.014 27.987 -1.107 1.00 15.57 169 VAL C CA 1
ATOM 4913 C C . VAL C 1 169 ? 0.686 26.848 -0.371 1.00 16.45 169 VAL C C 1
ATOM 4914 O O . VAL C 1 169 ? 0.815 26.948 0.863 1.00 16.89 169 VAL C O 1
ATOM 4918 N N . ALA C 1 170 ? 1.111 25.797 -1.082 1.00 15.32 170 ALA C N 1
ATOM 4919 C CA . ALA C 1 170 ? 1.735 24.619 -0.435 1.00 15.49 170 ALA C CA 1
ATOM 4920 C C . ALA C 1 170 ? 2.936 25.026 0.454 1.00 16.60 170 ALA C C 1
ATOM 4921 O O . ALA C 1 170 ? 3.068 24.432 1.525 1.00 16.22 170 ALA C O 1
ATOM 4923 N N . ARG C 1 171 ? 3.740 26.009 0.051 1.00 18.40 171 ARG C N 1
ATOM 4924 C CA . ARG C 1 171 ? 4.957 26.403 0.836 1.00 20.86 171 ARG C CA 1
ATOM 4925 C C . ARG C 1 171 ? 4.565 26.957 2.217 1.00 20.38 171 ARG C C 1
ATOM 4926 O O . ARG C 1 171 ? 5.418 26.920 3.114 1.00 20.71 171 ARG C O 1
ATOM 4934 N N . THR C 1 172 ? 3.322 27.418 2.407 1.00 18.40 172 THR C N 1
ATOM 4935 C CA . THR C 1 172 ? 2.816 27.985 3.686 1.00 19.67 172 THR C CA 1
ATOM 4936 C C . THR C 1 172 ? 2.450 26.906 4.709 1.00 19.66 172 THR C C 1
ATOM 4937 O O . THR C 1 172 ? 2.231 27.283 5.885 1.00 21.66 172 THR C O 1
ATOM 4941 N N . GLY C 1 173 ? 2.323 25.626 4.308 1.00 19.15 173 GLY C N 1
ATOM 4942 C CA . GLY C 1 173 ? 1.842 24.549 5.188 1.00 19.74 173 GLY C CA 1
ATOM 4943 C C . GLY C 1 173 ? 0.322 24.424 5.141 1.00 17.80 173 GLY C C 1
ATOM 4944 O O . GLY C 1 173 ? -0.214 23.430 5.675 1.00 20.10 173 GLY C O 1
ATOM 4945 N N . VAL C 1 174 ? -0.377 25.357 4.508 1.00 16.83 174 VAL C N 1
ATOM 4946 C CA . VAL C 1 174 ? -1.857 25.224 4.333 1.00 15.16 174 VAL C CA 1
ATOM 4947 C C . VAL C 1 174 ? -2.117 24.122 3.293 1.00 15.28 174 VAL C C 1
ATOM 4948 O O . VAL C 1 174 ? -1.461 24.123 2.225 1.00 15.36 174 VAL C O 1
ATOM 4952 N N . GLN C 1 175 ? -2.985 23.179 3.624 1.00 14.28 175 GLN C N 1
ATOM 4953 C CA . GLN C 1 175 ? -3.392 22.108 2.690 1.00 13.82 175 GLN C CA 1
ATOM 4954 C C . GLN C 1 175 ? -4.760 22.462 2.125 1.00 12.52 175 GLN C C 1
ATOM 4955 O O . GLN C 1 175 ? -5.649 22.885 2.885 1.00 12.67 175 GLN C O 1
ATO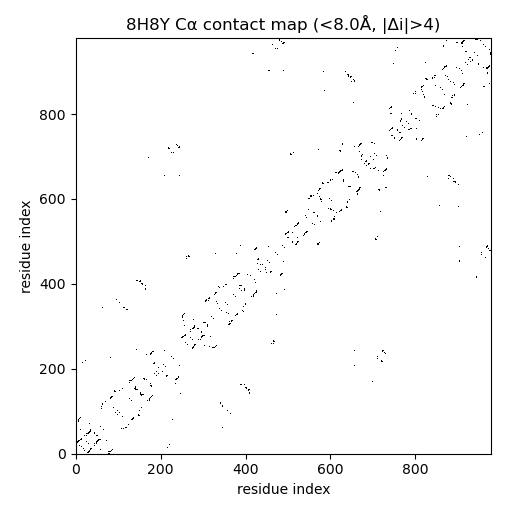M 4961 N N . VAL C 1 176 ? -4.931 22.205 0.843 1.00 12.03 176 VAL C N 1
ATOM 4962 C CA . VAL C 1 176 ? -6.213 22.440 0.139 1.00 11.68 176 VAL C CA 1
ATOM 4963 C C . VAL C 1 176 ? -6.472 21.200 -0.702 1.00 11.83 176 VAL C C 1
ATOM 4964 O O . VAL C 1 176 ? -5.708 20.939 -1.622 1.00 10.80 176 VAL C O 1
ATOM 4968 N N . ASN C 1 177 ? -7.531 20.463 -0.373 1.00 11.00 177 ASN C N 1
ATOM 4969 C CA . ASN C 1 177 ? -7.843 19.177 -1.026 1.00 9.94 177 ASN C CA 1
ATOM 4970 C C . ASN C 1 177 ? -9.316 19.216 -1.445 1.00 10.08 177 ASN C C 1
ATOM 4971 O O . ASN C 1 177 ? -10.079 20.068 -0.953 1.00 10.31 177 ASN C O 1
ATOM 4976 N N . ALA C 1 178 ? -9.682 18.328 -2.345 1.00 9.30 178 ALA C N 1
ATOM 4977 C CA . ALA C 1 178 ? -11.076 18.167 -2.817 1.00 9.44 178 ALA C CA 1
ATOM 4978 C C . ALA C 1 178 ? -11.506 16.709 -2.660 1.00 9.80 178 ALA C C 1
ATOM 4979 O O . ALA C 1 178 ? -10.711 15.765 -2.887 1.00 10.44 178 ALA C O 1
ATOM 4981 N N . VAL C 1 179 ? -12.805 16.509 -2.377 1.00 9.07 179 VAL C N 1
ATOM 4982 C CA . VAL C 1 179 ? -13.445 15.183 -2.489 1.00 9.64 179 VAL C CA 1
ATOM 4983 C C . VAL C 1 179 ? -14.774 15.401 -3.188 1.00 9.77 179 VAL C C 1
ATOM 4984 O O . VAL C 1 179 ? -15.227 16.537 -3.238 1.00 10.38 179 VAL C O 1
ATOM 4988 N N . GLY C 1 180 ? -15.264 14.392 -3.856 1.00 10.01 180 GLY C N 1
ATOM 4989 C CA . GLY C 1 180 ? -16.486 14.543 -4.662 1.00 10.54 180 GLY C CA 1
ATOM 4990 C C . GLY C 1 180 ? -17.271 13.276 -4.633 1.00 10.70 180 GLY C C 1
ATOM 4991 O O . GLY C 1 180 ? -16.699 12.215 -4.867 1.00 10.93 180 GLY C O 1
ATOM 4992 N N . THR C 1 181 ? -18.580 13.394 -4.397 1.00 10.91 181 THR C N 1
ATOM 4993 C CA . THR C 1 181 ? -19.461 12.224 -4.296 1.00 11.39 181 THR C CA 1
ATOM 4994 C C . THR C 1 181 ? -20.362 12.077 -5.522 1.00 11.16 181 THR C C 1
ATOM 4995 O O . THR C 1 181 ? -20.448 12.974 -6.383 1.00 10.50 181 THR C O 1
ATOM 4999 N N . ASN C 1 182 ? -20.939 10.906 -5.607 1.00 12.70 182 ASN C N 1
ATOM 5000 C CA . ASN C 1 182 ? -22.160 10.617 -6.417 1.00 12.95 182 ASN C CA 1
ATOM 5001 C C . ASN C 1 182 ? -22.867 9.530 -5.635 1.00 13.47 182 ASN C C 1
ATOM 5002 O O . ASN C 1 182 ? -22.225 8.881 -4.746 1.00 12.23 182 ASN C O 1
ATOM 5007 N N . PHE C 1 183 ? -24.147 9.309 -5.913 1.00 13.67 183 PHE C N 1
ATOM 5008 C CA . PHE C 1 183 ? -24.880 8.141 -5.376 1.00 14.04 183 PHE C CA 1
ATOM 5009 C C . PHE C 1 183 ? -24.869 8.157 -3.853 1.00 13.18 183 PHE C C 1
ATOM 5010 O O . PHE C 1 183 ? -24.683 7.077 -3.266 1.00 13.81 183 PHE C O 1
ATOM 5018 N N . MET C 1 184 ? -25.054 9.330 -3.240 1.00 13.56 184 MET C N 1
ATOM 5019 C CA . MET C 1 184 ? -25.170 9.425 -1.770 1.00 12.84 184 MET C CA 1
ATOM 5020 C C . MET C 1 184 ? -26.647 9.448 -1.366 1.00 14.50 184 MET C C 1
ATOM 5021 O O . MET C 1 184 ? -27.431 10.107 -2.045 1.00 14.27 184 MET C O 1
ATOM 5026 N N . ASP C 1 185 ? -26.948 8.794 -0.254 1.00 14.16 185 ASP C N 1
ATOM 5027 C CA . ASP C 1 185 ? -28.326 8.704 0.310 1.00 15.63 185 ASP C CA 1
ATOM 5028 C C . ASP C 1 185 ? -28.594 9.969 1.120 1.00 15.21 185 ASP C C 1
ATOM 5029 O O . ASP C 1 185 ? -28.225 10.036 2.306 1.00 18.02 185 ASP C O 1
ATOM 5034 N N . PHE C 1 186 ? -29.209 10.972 0.506 1.00 16.85 186 PHE C N 1
ATOM 5035 C CA . PHE C 1 186 ? -29.730 12.157 1.229 1.00 18.45 186 PHE C CA 1
ATOM 5036 C C . PHE C 1 186 ? -30.963 12.589 0.450 1.00 18.96 186 PHE C C 1
ATOM 5037 O O . PHE C 1 186 ? -31.035 12.297 -0.744 1.00 17.94 186 PHE C O 1
ATOM 5045 N N . PRO C 1 187 ? -31.911 13.321 1.091 1.00 25.20 187 PRO C N 1
ATOM 5046 C CA . PRO C 1 187 ? -33.209 13.643 0.467 1.00 24.80 187 PRO C CA 1
ATOM 5047 C C . PRO C 1 187 ? -33.175 14.277 -0.935 1.00 29.03 187 PRO C C 1
ATOM 5048 O O . PRO C 1 187 ? -33.913 13.810 -1.799 1.00 29.74 187 PRO C O 1
ATOM 5052 N N . ALA C 1 188 ? -32.343 15.295 -1.160 1.00 26.42 188 ALA C N 1
ATOM 5053 C CA . ALA C 1 188 ? -32.273 16.021 -2.451 1.00 26.57 188 ALA C CA 1
ATOM 5054 C C . ALA C 1 188 ? -31.909 15.030 -3.561 1.00 25.94 188 ALA C C 1
ATOM 5055 O O . ALA C 1 188 ? -32.492 15.080 -4.650 1.00 26.78 188 ALA C O 1
ATOM 5057 N N . PHE C 1 189 ? -31.024 14.079 -3.288 1.00 23.13 189 PHE C N 1
ATOM 5058 C CA . PHE C 1 189 ? -30.615 13.129 -4.337 1.00 21.61 189 PHE C CA 1
ATOM 5059 C C . PHE C 1 189 ? -31.760 12.143 -4.596 1.00 22.14 189 PHE C C 1
ATOM 5060 O O . PHE C 1 189 ? -32.028 11.838 -5.764 1.00 23.44 189 PHE C O 1
ATOM 5068 N N . LEU C 1 190 ? -32.356 11.622 -3.533 1.00 21.60 190 LEU C N 1
ATOM 5069 C CA . LEU C 1 190 ? -33.476 10.652 -3.674 1.00 24.67 190 LEU C CA 1
ATOM 5070 C C . LEU C 1 190 ? -34.568 11.334 -4.513 1.00 25.08 190 LEU C C 1
ATOM 5071 O O . LEU C 1 190 ? -35.123 10.662 -5.392 1.00 25.53 190 LEU C O 1
ATOM 5076 N N . LYS C 1 191 ? -34.782 12.640 -4.294 1.00 28.51 191 LYS C N 1
ATOM 5077 C CA . LYS C 1 191 ? -35.826 13.432 -5.009 1.00 32.87 191 LYS C CA 1
ATOM 5078 C C . LYS C 1 191 ? -35.457 13.546 -6.487 1.00 35.17 191 LYS C C 1
ATOM 5079 O O . LYS C 1 191 ? -36.271 13.134 -7.333 1.00 34.12 191 LYS C O 1
ATOM 5085 N N . ALA C 1 192 ? -34.277 14.093 -6.777 1.00 32.09 192 ALA C N 1
ATOM 5086 C CA . ALA C 1 192 ? -33.780 14.282 -8.156 1.00 32.08 192 ALA C CA 1
ATOM 5087 C C . ALA C 1 192 ? -33.812 12.935 -8.877 1.00 32.76 192 ALA C C 1
ATOM 5088 O O . ALA C 1 192 ? -34.209 12.920 -10.060 1.00 33.63 192 ALA C O 1
ATOM 5090 N N . SER C 1 193 ? -33.420 11.849 -8.201 1.00 27.48 193 SER C N 1
ATOM 5091 C CA . SER C 1 193 ? -33.189 10.537 -8.841 1.00 28.30 193 SER C CA 1
ATOM 5092 C C . SER C 1 193 ? -34.516 9.786 -8.958 1.00 27.57 193 SER C C 1
ATOM 5093 O O . SER C 1 193 ? -34.565 8.913 -9.787 1.00 29.04 193 SER C O 1
ATOM 5096 N N . GLY C 1 194 ? -35.506 10.120 -8.123 1.00 27.40 194 GLY C N 1
ATOM 5097 C CA . GLY C 1 194 ? -36.729 9.308 -7.935 1.00 29.23 194 GLY C CA 1
ATOM 5098 C C . GLY C 1 194 ? -36.452 8.027 -7.157 1.00 27.85 194 GLY C C 1
ATOM 5099 O O . GLY C 1 194 ? -37.321 7.118 -7.175 1.00 28.73 194 GLY C O 1
ATOM 5100 N N . ALA C 1 195 ? -35.317 7.952 -6.451 1.00 24.37 195 ALA C N 1
ATOM 5101 C CA . ALA C 1 195 ? -34.888 6.743 -5.703 1.00 22.93 195 ALA C CA 1
ATOM 5102 C C . ALA C 1 195 ? -35.669 6.591 -4.396 1.00 23.51 195 ALA C C 1
ATOM 5103 O O . ALA C 1 195 ? -35.351 5.701 -3.636 1.00 22.49 195 ALA C O 1
ATOM 5105 N N . ASN C 1 196 ? -36.670 7.437 -4.135 1.00 24.47 196 ASN C N 1
ATOM 5106 C CA . ASN C 1 196 ? -37.676 7.160 -3.082 1.00 26.18 196 ASN C CA 1
ATOM 5107 C C . ASN C 1 196 ? -38.466 5.905 -3.495 1.00 25.36 196 ASN C C 1
ATOM 5108 O O . ASN C 1 196 ? -38.856 5.155 -2.610 1.00 29.10 196 ASN C O 1
ATOM 5113 N N . ASP C 1 197 ? -38.616 5.643 -4.789 1.00 26.47 197 ASP C N 1
ATOM 5114 C CA . ASP C 1 197 ? -39.181 4.368 -5.304 1.00 27.43 197 ASP C CA 1
ATOM 5115 C C . ASP C 1 197 ? -38.101 3.289 -5.234 1.00 27.55 197 ASP C C 1
ATOM 5116 O O . ASP C 1 197 ? -37.031 3.480 -5.793 1.00 27.26 197 ASP C O 1
ATOM 5121 N N . PRO C 1 198 ? -38.343 2.122 -4.594 1.00 28.40 198 PRO C N 1
ATOM 5122 C CA . PRO C 1 198 ? -37.292 1.115 -4.425 1.00 28.07 198 PRO C CA 1
ATOM 5123 C C . PRO C 1 198 ? -36.777 0.542 -5.757 1.00 30.68 198 PRO C C 1
ATOM 5124 O O . PRO C 1 198 ? -35.604 0.216 -5.849 1.00 28.96 198 PRO C O 1
ATOM 5128 N N . GLU C 1 199 ? -37.649 0.384 -6.754 1.00 28.47 199 GLU C N 1
ATOM 5129 C CA . GLU C 1 199 ? -37.217 -0.183 -8.059 1.00 29.82 199 GLU C CA 1
ATOM 5130 C C . GLU C 1 199 ? -36.383 0.874 -8.789 1.00 26.56 199 GLU C C 1
ATOM 5131 O O . GLU C 1 199 ? -35.384 0.481 -9.427 1.00 29.15 199 GLU C O 1
ATOM 5137 N N . VAL C 1 200 ? -36.737 2.156 -8.674 1.00 24.37 200 VAL C N 1
ATOM 5138 C CA . VAL C 1 200 ? -35.916 3.250 -9.257 1.00 25.03 200 VAL C CA 1
ATOM 5139 C C . VAL C 1 200 ? -34.574 3.219 -8.519 1.00 24.81 200 VAL C C 1
ATOM 5140 O O . VAL C 1 200 ? -33.507 3.276 -9.200 1.00 24.85 200 VAL C O 1
ATOM 5144 N N . ARG C 1 201 ? -34.627 3.056 -7.196 1.00 24.43 201 ARG C N 1
ATOM 5145 C CA . ARG C 1 201 ? -33.389 3.021 -6.374 1.00 24.29 201 ARG C CA 1
ATOM 5146 C C . ARG C 1 201 ? -32.509 1.840 -6.807 1.00 26.95 201 ARG C C 1
ATOM 5147 O O . ARG C 1 201 ? -31.285 2.023 -6.902 1.00 24.51 201 ARG C O 1
ATOM 5155 N N . ALA C 1 202 ? -33.097 0.681 -7.111 1.00 25.65 202 ALA C N 1
ATOM 5156 C CA . ALA C 1 202 ? -32.340 -0.505 -7.564 1.00 26.06 202 ALA C CA 1
ATOM 5157 C C . ALA C 1 202 ? -31.671 -0.201 -8.907 1.00 27.59 202 ALA C C 1
ATOM 5158 O O . ALA C 1 202 ? -30.480 -0.573 -9.113 1.00 26.63 202 ALA C O 1
ATOM 5160 N N . LYS C 1 203 ? -32.370 0.472 -9.818 1.00 29.14 203 LYS C N 1
ATOM 5161 C CA . LYS C 1 203 ? -31.774 0.839 -11.137 1.00 30.09 203 LYS C CA 1
ATOM 5162 C C . LYS C 1 203 ? -30.604 1.815 -10.909 1.00 29.36 203 LYS C C 1
ATOM 5163 O O . LYS C 1 203 ? -29.552 1.700 -11.599 1.00 28.64 203 LYS C O 1
ATOM 5169 N N . ILE C 1 204 ? -30.771 2.764 -9.993 1.00 26.86 204 ILE C N 1
ATOM 5170 C CA . ILE C 1 204 ? -29.692 3.739 -9.664 1.00 27.03 204 ILE C CA 1
ATOM 5171 C C . ILE C 1 204 ? -28.486 2.986 -9.095 1.00 24.52 204 ILE C C 1
ATOM 5172 O O . ILE C 1 204 ? -27.344 3.195 -9.597 1.00 25.63 204 ILE C O 1
ATOM 5177 N N . GLU C 1 205 ? -28.731 2.102 -8.141 1.00 22.41 205 GLU C N 1
ATOM 5178 C CA . GLU C 1 205 ? -27.658 1.331 -7.459 1.00 23.99 205 GLU C CA 1
ATOM 5179 C C . GLU C 1 205 ? -26.913 0.442 -8.461 1.00 25.96 205 GLU C C 1
ATOM 5180 O O . GLU C 1 205 ? -25.663 0.240 -8.267 1.00 22.69 205 GLU C O 1
ATOM 5186 N N . SER C 1 206 ? -27.598 -0.046 -9.502 1.00 24.22 206 SER C N 1
ATOM 5187 C CA . SER C 1 206 ? -26.999 -0.891 -10.565 1.00 24.73 206 SER C CA 1
ATOM 5188 C C . SER C 1 206 ? -25.867 -0.117 -11.253 1.00 25.32 206 SER C C 1
ATOM 5189 O O . SER C 1 206 ? -24.956 -0.750 -11.806 1.00 27.61 206 SER C O 1
ATOM 5192 N N . GLN C 1 207 ? -25.919 1.209 -11.255 1.00 22.18 207 GLN C N 1
ATOM 5193 C CA . GLN C 1 207 ? -24.912 2.047 -11.951 1.00 23.00 207 GLN C CA 1
ATOM 5194 C C . GLN C 1 207 ? -23.624 2.103 -11.108 1.00 21.50 207 GLN C C 1
ATOM 5195 O O . GLN C 1 207 ? -22.599 2.544 -11.663 1.00 21.85 207 GLN C O 1
ATOM 5201 N N . VAL C 1 208 ? -23.712 1.742 -9.826 1.00 20.29 208 VAL C N 1
ATOM 5202 C CA . VAL C 1 208 ? -22.629 1.897 -8.815 1.00 19.06 208 VAL C CA 1
ATOM 5203 C C . VAL C 1 208 ? -21.884 0.566 -8.713 1.00 18.59 208 VAL C C 1
ATOM 5204 O O . VAL C 1 208 ? -22.467 -0.491 -8.499 1.00 18.55 208 VAL C O 1
ATOM 5208 N N . PRO C 1 209 ? -20.560 0.548 -8.934 1.00 18.12 209 PRO C N 1
ATOM 5209 C CA . PRO C 1 209 ? -19.841 -0.708 -8.796 1.00 15.70 209 PRO C CA 1
ATOM 5210 C C . PRO C 1 209 ? -20.151 -1.376 -7.458 1.00 15.50 209 PRO C C 1
ATOM 5211 O O . PRO C 1 209 ? -20.278 -2.615 -7.441 1.00 15.62 209 PRO C O 1
ATOM 5215 N N . MET C 1 210 ? -20.217 -0.607 -6.362 1.00 14.98 210 MET C N 1
ATOM 5216 C CA . MET C 1 210 ? -20.446 -1.190 -5.015 1.00 15.03 210 MET C CA 1
ATOM 5217 C C . MET C 1 210 ? -21.930 -1.470 -4.769 1.00 16.32 210 MET C C 1
ATOM 5218 O O . MET C 1 210 ? -22.217 -1.961 -3.677 1.00 16.36 210 MET C O 1
ATOM 5223 N N . ARG C 1 211 ? -22.802 -1.149 -5.721 1.00 17.99 211 ARG C N 1
ATOM 5224 C CA . ARG C 1 211 ? -24.221 -1.630 -5.732 1.00 21.39 211 ARG C CA 1
ATOM 5225 C C . ARG C 1 211 ? -24.998 -1.151 -4.500 1.00 21.17 211 ARG C C 1
ATOM 5226 O O . ARG C 1 211 ? -25.729 -1.943 -3.881 1.00 21.95 211 ARG C O 1
ATOM 5234 N N . ARG C 1 212 ? -24.807 0.097 -4.098 1.00 17.57 212 ARG C N 1
ATOM 5235 C CA . ARG C 1 212 ? -25.516 0.708 -2.959 1.00 17.01 212 ARG C CA 1
ATOM 5236 C C . ARG C 1 212 ? -25.270 2.212 -3.026 1.00 16.34 212 ARG C C 1
ATOM 5237 O O . ARG C 1 212 ? -24.493 2.681 -3.924 1.00 16.52 212 ARG C O 1
ATOM 5245 N N . LEU C 1 213 ? -25.923 2.939 -2.148 1.00 16.54 213 LEU C N 1
ATOM 5246 C CA . LEU C 1 213 ? -25.739 4.394 -1.960 1.00 15.75 213 LEU C CA 1
ATOM 5247 C C . LEU C 1 213 ? -24.871 4.624 -0.732 1.00 15.17 213 LEU C C 1
ATOM 5248 O O . LEU C 1 213 ? -24.881 3.804 0.207 1.00 15.43 213 LEU C O 1
ATOM 5253 N N . GLY C 1 214 ? -24.185 5.761 -0.692 1.00 14.03 214 GLY C N 1
ATOM 5254 C CA . GLY C 1 214 ? -23.291 6.088 0.422 1.00 13.29 214 GLY C CA 1
ATOM 5255 C C . GLY C 1 214 ? -24.048 6.802 1.518 1.00 13.87 214 GLY C C 1
ATOM 5256 O O . GLY C 1 214 ? -25.028 7.497 1.190 1.00 14.09 214 GLY C O 1
ATOM 5257 N N . THR C 1 215 ? -23.563 6.752 2.747 1.00 13.73 215 THR C N 1
ATOM 5258 C CA . THR C 1 215 ? -24.227 7.460 3.867 1.00 13.24 215 THR C CA 1
ATOM 5259 C C . THR C 1 215 ? -23.488 8.763 4.193 1.00 13.90 215 THR C C 1
ATOM 5260 O O . THR C 1 215 ? -22.237 8.856 4.043 1.00 12.99 215 THR C O 1
ATOM 5264 N N . MET C 1 216 ? -24.227 9.735 4.703 1.00 14.10 216 MET C N 1
ATOM 5265 C CA . MET C 1 216 ? -23.632 10.976 5.246 1.00 14.76 216 MET C CA 1
ATOM 5266 C C . MET C 1 216 ? -22.627 10.626 6.360 1.00 14.93 216 MET C C 1
ATOM 5267 O O . MET C 1 216 ? -21.566 11.265 6.409 1.00 13.74 216 MET C O 1
ATOM 5272 N N . GLU C 1 217 ? -22.937 9.657 7.231 1.00 15.87 217 GLU C N 1
ATOM 5273 C CA . GLU C 1 217 ? -22.066 9.355 8.392 1.00 16.92 217 GLU C CA 1
ATOM 5274 C C . GLU C 1 217 ? -20.703 8.869 7.885 1.00 13.73 217 GLU C C 1
ATOM 5275 O O . GLU C 1 217 ? -19.662 9.377 8.357 1.00 13.05 217 GLU C O 1
ATOM 5281 N N . GLU C 1 218 ? -20.691 7.920 6.958 1.00 13.19 218 GLU C N 1
ATOM 5282 C CA . GLU C 1 218 ? -19.405 7.327 6.513 1.00 12.47 218 GLU C CA 1
ATOM 5283 C C . GLU C 1 218 ? -18.635 8.362 5.679 1.00 12.38 218 GLU C C 1
ATOM 5284 O O . GLU C 1 218 ? -17.394 8.452 5.816 1.00 12.53 218 GLU C O 1
ATOM 5290 N N . PHE C 1 219 ? -19.332 9.194 4.909 1.00 12.31 219 PHE C N 1
ATOM 5291 C CA . PHE C 1 219 ? -18.672 10.269 4.138 1.00 11.86 219 PHE C CA 1
ATOM 5292 C C . PHE C 1 219 ? -18.028 11.275 5.088 1.00 11.41 219 PHE C C 1
ATOM 5293 O O . PHE C 1 219 ? -16.875 11.718 4.888 1.00 11.39 219 PHE C O 1
ATOM 5301 N N . SER C 1 220 ? -18.728 11.633 6.166 1.00 11.23 220 SER C N 1
ATOM 5302 C CA . SER C 1 220 ? -18.192 12.632 7.115 1.00 11.43 220 SER C CA 1
ATOM 5303 C C . SER C 1 220 ? -16.894 12.104 7.742 1.00 10.51 220 SER C C 1
ATOM 5304 O O . SER C 1 220 ? -15.979 12.888 7.986 1.00 11.32 220 SER C O 1
ATOM 5307 N N . ALA C 1 221 ? -16.836 10.806 8.041 1.00 11.77 221 ALA C N 1
ATOM 5308 C CA . ALA C 1 221 ? -15.644 10.167 8.627 1.00 11.74 221 ALA C CA 1
ATOM 5309 C C . ALA C 1 221 ? -14.494 10.277 7.630 1.00 11.38 221 ALA C C 1
ATOM 5310 O O . ALA C 1 221 ? -13.408 10.635 8.027 1.00 12.25 221 ALA C O 1
ATOM 5312 N N . PHE C 1 222 ? -14.754 9.990 6.363 1.00 11.35 222 PHE C N 1
ATOM 5313 C CA . PHE C 1 222 ? -13.712 10.084 5.308 1.00 11.78 222 PHE C CA 1
ATOM 5314 C C . PHE C 1 222 ? -13.121 11.490 5.275 1.00 11.55 222 PHE C C 1
ATOM 5315 O O . PHE C 1 222 ? -11.917 11.660 5.174 1.00 10.48 222 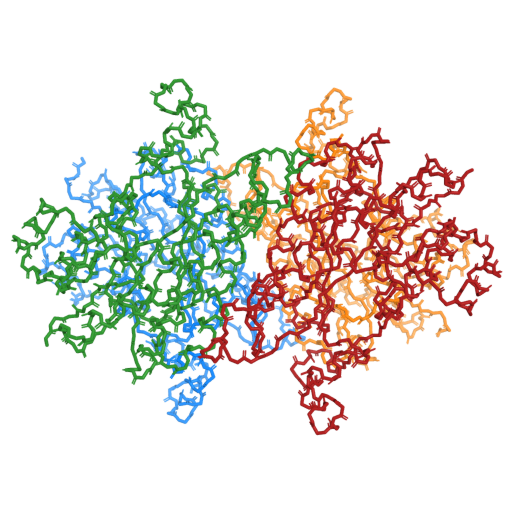PHE C O 1
ATOM 5323 N N . CYS C 1 223 ? -13.967 12.502 5.281 1.00 10.77 223 CYS C N 1
ATOM 5324 C CA . CYS C 1 223 ? -13.567 13.919 5.165 1.00 11.49 223 CYS C CA 1
ATOM 5325 C C . CYS C 1 223 ? -12.610 14.317 6.288 1.00 11.09 223 CYS C C 1
ATOM 5326 O O . CYS C 1 223 ? -11.741 15.160 6.063 1.00 11.28 223 CYS C O 1
ATOM 5329 N N . MET C 1 224 ? -12.699 13.674 7.461 1.00 11.33 224 MET C N 1
ATOM 5330 C CA . MET C 1 224 ? -11.787 13.990 8.586 1.00 10.66 224 MET C CA 1
ATOM 5331 C C . MET C 1 224 ? -10.320 13.700 8.248 1.00 9.98 224 MET C C 1
ATOM 5332 O O . MET C 1 224 ? -9.455 14.372 8.843 1.00 10.86 224 MET C O 1
ATOM 5337 N N . ALA C 1 225 ? -10.018 12.807 7.288 1.00 11.29 225 ALA C N 1
ATOM 5338 C CA . ALA C 1 225 ? -8.609 12.598 6.894 1.00 12.04 225 ALA C CA 1
ATOM 5339 C C . ALA C 1 225 ? -7.986 13.903 6.389 1.00 12.46 225 ALA C C 1
ATOM 5340 O O . ALA C 1 225 ? -6.738 14.021 6.458 1.00 12.06 225 ALA C O 1
ATOM 5342 N N . PHE C 1 226 ? -8.784 14.835 5.842 1.00 11.33 226 PHE C N 1
ATOM 5343 C CA . PHE C 1 226 ? -8.310 16.101 5.271 1.00 12.09 226 PHE C CA 1
ATOM 5344 C C . PHE C 1 226 ? -8.541 17.284 6.213 1.00 11.94 226 PHE C C 1
ATOM 5345 O O . PHE C 1 226 ? -8.226 18.424 5.811 1.00 11.91 226 PHE C O 1
ATOM 5353 N N . LEU C 1 227 ? -9.109 17.063 7.398 1.00 11.05 227 LEU C N 1
ATOM 5354 C CA . LEU C 1 227 ? -9.616 18.194 8.221 1.00 11.03 227 LEU C CA 1
ATOM 5355 C C . LEU C 1 227 ? -9.311 18.068 9.713 1.00 11.71 227 LEU C C 1
ATOM 5356 O O . LEU C 1 227 ? -9.480 19.097 10.432 1.00 11.72 227 LEU C O 1
ATOM 5361 N N . ASP C 1 228 ? -9.012 16.877 10.226 1.00 11.68 228 ASP C N 1
ATOM 5362 C CA . ASP C 1 228 ? -9.009 16.686 11.700 1.00 11.83 228 ASP C CA 1
ATOM 5363 C C . ASP C 1 228 ? -7.635 17.017 12.293 1.00 12.10 228 ASP C C 1
ATOM 5364 O O . ASP C 1 228 ? -7.504 16.826 13.545 1.00 14.59 228 ASP C O 1
ATOM 5369 N N . GLY C 1 229 ? -6.648 17.396 11.477 1.00 12.26 229 GLY C N 1
ATOM 5370 C CA . GLY C 1 229 ? -5.305 17.795 11.951 1.00 13.57 229 GLY C CA 1
ATOM 5371 C C . GLY C 1 229 ? -4.350 16.618 12.160 1.00 14.14 229 GLY C C 1
ATOM 5372 O O . GLY C 1 229 ? -3.143 16.890 12.359 1.00 17.31 229 GLY C O 1
ATOM 5373 N N . SER C 1 230 ? -4.830 15.371 12.101 1.00 14.34 230 SER C N 1
ATOM 5374 C CA . SER C 1 230 ? -4.003 14.153 12.332 1.00 14.04 230 SER C CA 1
ATOM 5375 C C . SER C 1 230 ? -3.071 13.886 11.137 1.00 15.46 230 SER C C 1
ATOM 5376 O O . SER C 1 230 ? -2.016 13.256 11.329 1.00 16.38 230 SER C O 1
ATOM 5379 N N . SER C 1 231 ? -3.451 14.294 9.931 1.00 14.20 231 SER C N 1
ATOM 5380 C CA . SER C 1 231 ? -2.680 14.049 8.685 1.00 13.76 231 SER C CA 1
ATOM 5381 C C . SER C 1 231 ? -2.452 15.388 7.984 1.00 14.12 231 SER C C 1
ATOM 5382 O O . SER C 1 231 ? -3.447 16.000 7.626 1.00 13.91 231 SER C O 1
ATOM 5385 N N . ARG C 1 232 ? -1.201 15.811 7.733 1.00 13.89 232 ARG C N 1
ATOM 5386 C CA . ARG C 1 232 ? -0.969 17.175 7.191 1.00 14.84 232 ARG C CA 1
ATOM 5387 C C . ARG C 1 232 ? -0.016 17.217 6.007 1.00 13.87 232 ARG C C 1
ATOM 5388 O O . ARG C 1 232 ? 0.330 18.331 5.612 1.00 15.68 232 ARG C O 1
ATOM 5396 N N . PHE C 1 233 ? 0.334 16.093 5.404 1.00 13.62 233 PHE C N 1
ATOM 5397 C CA . PHE C 1 233 ? 1.387 16.120 4.366 1.00 13.78 233 PHE C CA 1
ATOM 5398 C C . PHE C 1 233 ? 0.826 15.809 2.980 1.00 14.06 233 PHE C C 1
ATOM 5399 O O . PHE C 1 233 ? 1.552 15.334 2.103 1.00 15.76 233 PHE C O 1
ATOM 5407 N N . THR C 1 234 ? -0.473 16.046 2.753 1.00 13.32 234 THR C N 1
ATOM 5408 C CA . THR C 1 234 ? -0.961 15.998 1.365 1.00 11.75 234 THR C CA 1
ATOM 5409 C C . THR C 1 234 ? -1.821 17.216 1.057 1.00 10.78 234 THR C C 1
ATOM 5410 O O . THR C 1 234 ? -2.620 17.681 1.900 1.00 11.45 234 THR C O 1
ATOM 5414 N N . THR C 1 235 ? -1.691 17.658 -0.171 1.00 10.34 235 THR C N 1
ATOM 5415 C CA . THR C 1 235 ? -2.436 18.815 -0.678 1.00 11.09 235 THR C CA 1
ATOM 5416 C C . THR C 1 235 ? -2.632 18.624 -2.184 1.00 11.27 235 THR C C 1
ATOM 5417 O O . THR C 1 235 ? -1.892 17.834 -2.796 1.00 11.81 235 THR C O 1
ATOM 5421 N N . GLY C 1 236 ? -3.634 19.286 -2.739 1.00 10.93 236 GLY C N 1
ATOM 5422 C CA . GLY C 1 236 ? -3.885 19.259 -4.186 1.00 11.18 236 GLY C CA 1
ATOM 5423 C C . GLY C 1 236 ? -4.481 17.943 -4.650 1.00 11.35 236 GLY C C 1
ATOM 5424 O O . GLY C 1 236 ? -4.376 17.650 -5.847 1.00 11.13 236 GLY C O 1
ATOM 5425 N N . GLN C 1 237 ? -5.046 17.142 -3.745 1.00 10.95 237 GLN C N 1
ATOM 5426 C CA . GLN C 1 237 ? -5.640 15.837 -4.099 1.00 10.16 237 GLN C CA 1
ATOM 5427 C C . GLN C 1 237 ? -7.101 16.048 -4.484 1.00 10.86 237 GLN C C 1
ATOM 5428 O O . GLN C 1 237 ? -7.763 16.934 -3.888 1.00 11.45 237 GLN C O 1
ATOM 5434 N N . PHE C 1 238 ? -7.582 15.182 -5.364 1.00 11.44 238 PHE C N 1
ATOM 5435 C CA . PHE C 1 238 ? -9.036 14.929 -5.529 1.00 10.76 238 PHE C CA 1
ATOM 5436 C C . PHE C 1 238 ? -9.276 13.440 -5.295 1.00 11.50 238 PHE C C 1
ATOM 5437 O O . PHE C 1 238 ? -8.607 12.586 -5.887 1.00 13.45 238 PHE C O 1
ATOM 5445 N N . VAL C 1 239 ? -10.184 13.126 -4.390 1.00 10.62 239 VAL C N 1
ATOM 5446 C CA . VAL C 1 239 ? -10.578 11.711 -4.169 1.00 10.76 239 VAL C CA 1
ATOM 5447 C C . VAL C 1 239 ? -12.072 11.605 -4.458 1.00 10.48 239 VAL C C 1
ATOM 5448 O O . VAL C 1 239 ? -12.841 12.462 -3.922 1.00 11.36 239 VAL C O 1
ATOM 5452 N N . ALA C 1 240 ? -12.463 10.623 -5.262 1.00 10.34 240 ALA C N 1
ATOM 5453 C CA . ALA C 1 240 ? -13.890 10.355 -5.533 1.00 10.46 240 ALA C CA 1
ATOM 5454 C C . ALA C 1 240 ? -14.444 9.520 -4.383 1.00 10.88 240 ALA C C 1
ATOM 5455 O O . ALA C 1 240 ? -13.737 8.687 -3.773 1.00 10.34 240 ALA C O 1
ATOM 5457 N N . TYR C 1 241 ? -15.716 9.712 -4.073 1.00 11.10 241 TYR C N 1
ATOM 5458 C CA . TYR C 1 241 ? -16.417 9.000 -2.989 1.00 10.52 241 TYR C CA 1
ATOM 5459 C C . TYR C 1 241 ? -17.770 8.595 -3.565 1.00 10.40 241 TYR C C 1
ATOM 5460 O O . TYR C 1 241 ? -18.797 9.298 -3.309 1.00 11.59 241 TYR C O 1
ATOM 5469 N N . ALA C 1 242 ? -17.798 7.562 -4.375 1.00 9.34 242 ALA C N 1
ATOM 5470 C CA . ALA C 1 242 ? -18.946 7.287 -5.277 1.00 9.67 242 ALA C CA 1
ATOM 5471 C C . ALA C 1 242 ? -19.018 5.789 -5.579 1.00 9.78 242 ALA C C 1
ATOM 5472 O O . ALA C 1 242 ? -19.405 5.400 -6.679 1.00 10.45 242 ALA C O 1
ATOM 5474 N N . GLY C 1 243 ? -18.677 4.956 -4.589 1.00 10.84 243 GLY C N 1
ATOM 5475 C CA . GLY C 1 243 ? -18.853 3.495 -4.693 1.00 10.89 243 GLY C CA 1
ATOM 5476 C C . GLY C 1 243 ? -18.082 2.900 -5.862 1.00 11.58 243 GLY C C 1
ATOM 5477 O O . GLY C 1 243 ? -18.516 1.884 -6.444 1.00 12.89 243 GLY C O 1
ATOM 5478 N N . GLY C 1 244 ? -16.951 3.502 -6.243 1.00 12.46 244 GLY C N 1
ATOM 5479 C CA . GLY C 1 244 ? -16.154 3.000 -7.374 1.00 12.18 244 GLY C CA 1
ATOM 5480 C C . GLY C 1 244 ? -16.572 3.553 -8.735 1.00 12.21 244 GLY C C 1
ATOM 5481 O O . GLY C 1 244 ? -15.866 3.263 -9.736 1.00 14.27 244 GLY C O 1
ATOM 5482 N N . TRP C 1 245 ? -17.640 4.351 -8.813 1.00 11.99 245 TRP C N 1
ATOM 5483 C CA . TRP C 1 245 ? -18.118 4.929 -10.098 1.00 11.87 245 TRP C CA 1
ATOM 5484 C C . TRP C 1 245 ? -17.084 5.892 -10.689 1.00 12.50 245 TRP C C 1
ATOM 5485 O O . TRP C 1 245 ? -17.008 6.025 -11.925 1.00 13.17 245 TRP C O 1
ATOM 5496 N N . ALA C 1 246 ? -16.270 6.530 -9.838 1.00 12.43 246 ALA C N 1
ATOM 5497 C CA . ALA C 1 246 ? -15.067 7.316 -10.211 1.00 13.91 246 ALA C CA 1
ATOM 5498 C C . ALA C 1 246 ? -14.039 7.106 -9.078 1.00 14.03 246 ALA C C 1
ATOM 5499 O O . ALA C 1 246 ? -12.862 7.376 -9.265 1.00 16.86 246 ALA C O 1
ATOM 5502 N N . ASN D 1 3 ? -18.022 15.910 -54.712 1.00 50.93 3 ASN D N 1
ATOM 5503 C CA . ASN D 1 3 ? -18.373 16.901 -53.663 1.00 49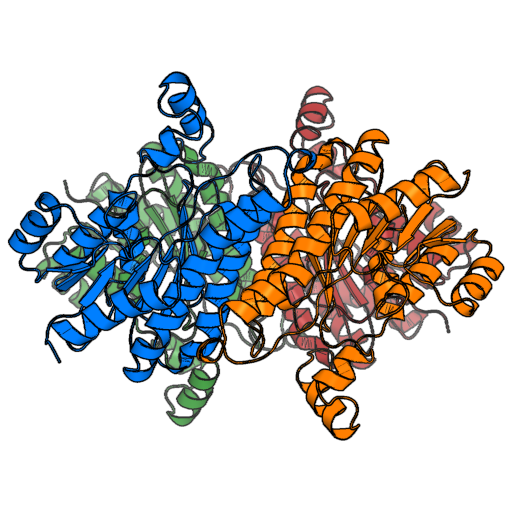.36 3 ASN D CA 1
ATOM 5504 C C . ASN D 1 3 ? -17.249 16.962 -52.622 1.00 47.68 3 ASN D C 1
ATOM 5505 O O . ASN D 1 3 ? -17.029 15.952 -51.930 1.00 50.46 3 ASN D O 1
ATOM 5510 N N . ARG D 1 4 ? -16.570 18.108 -52.518 1.00 40.58 4 ARG D N 1
ATOM 5511 C CA . ARG D 1 4 ? -15.429 18.336 -51.590 1.00 36.87 4 ARG D CA 1
ATOM 5512 C C . ARG D 1 4 ? -15.947 18.462 -50.150 1.00 32.12 4 ARG D C 1
ATOM 5513 O O . ARG D 1 4 ? -17.031 19.007 -49.897 1.00 28.03 4 ARG D O 1
ATOM 5521 N N . PRO D 1 5 ? -15.186 17.968 -49.140 1.00 28.01 5 PRO D N 1
ATOM 5522 C CA . PRO D 1 5 ? -15.604 18.136 -47.745 1.00 23.36 5 PRO D CA 1
ATOM 5523 C C . PRO D 1 5 ? -15.470 19.614 -47.341 1.00 21.70 5 PRO D C 1
ATOM 5524 O O . PRO D 1 5 ? -14.671 20.325 -47.932 1.00 21.67 5 PRO D O 1
ATOM 5528 N N . VAL D 1 6 ? -16.164 20.011 -46.282 1.00 20.58 6 VAL D N 1
ATOM 5529 C CA . VAL D 1 6 ? -16.245 21.429 -45.828 1.00 21.76 6 VAL D CA 1
ATOM 5530 C C . VAL D 1 6 ? -15.714 21.530 -44.381 1.00 18.61 6 VAL D C 1
ATOM 5531 O O . VAL D 1 6 ? -16.170 20.758 -43.524 1.00 20.35 6 VAL D O 1
ATOM 5535 N N . ALA D 1 7 ? -14.817 22.473 -44.130 1.00 18.90 7 ALA D N 1
ATOM 5536 C CA . ALA D 1 7 ? -14.282 22.775 -42.773 1.00 17.68 7 ALA D CA 1
ATOM 5537 C C . ALA D 1 7 ? -14.708 24.191 -42.368 1.00 19.48 7 ALA D C 1
ATOM 5538 O O . ALA D 1 7 ? -14.694 25.091 -43.242 1.00 19.93 7 ALA D O 1
ATOM 5540 N N . LEU D 1 8 ? -15.080 24.365 -41.109 1.00 16.35 8 LEU D N 1
ATOM 5541 C CA . LEU D 1 8 ? -15.278 25.677 -40.474 1.00 17.42 8 LEU D CA 1
ATOM 5542 C C . LEU D 1 8 ? -14.079 25.972 -39.570 1.00 17.92 8 LEU D C 1
ATOM 5543 O O . LEU D 1 8 ? -13.798 25.174 -38.651 1.00 15.74 8 LEU D O 1
ATOM 5548 N N . VAL D 1 9 ? -13.375 27.058 -39.839 1.00 16.45 9 VAL D N 1
ATOM 5549 C CA . VAL D 1 9 ? -12.361 27.613 -38.919 1.00 16.56 9 VAL D CA 1
ATOM 5550 C C . VAL D 1 9 ? -12.954 28.889 -38.325 1.00 17.67 9 VAL D C 1
ATOM 5551 O O . VAL D 1 9 ? -13.098 29.869 -39.070 1.00 19.56 9 VAL D O 1
ATOM 5555 N N . SER D 1 10 ? -13.332 28.858 -37.045 1.00 17.67 10 SER D N 1
ATOM 5556 C CA . SER D 1 10 ? -14.118 29.921 -36.383 1.00 19.13 10 SER D CA 1
ATOM 5557 C C . SER D 1 10 ? -13.394 31.267 -36.464 1.00 18.06 10 SER D C 1
ATOM 5558 O O . SER D 1 10 ? -14.091 32.276 -36.591 1.00 20.24 10 SER D O 1
ATOM 5561 N N . ASP D 1 11 ? -12.067 31.296 -36.385 1.00 20.06 11 ASP D N 1
ATOM 5562 C CA . ASP D 1 11 ? -11.285 32.554 -36.331 1.00 20.09 11 ASP D CA 1
ATOM 5563 C C . ASP D 1 11 ? -9.966 32.357 -37.072 1.00 21.01 11 ASP D C 1
ATOM 5564 O O . ASP D 1 11 ? -9.162 31.535 -36.653 1.00 18.67 11 ASP D O 1
ATOM 5569 N N . THR D 1 12 ? -9.744 33.119 -38.141 1.00 21.24 12 THR D N 1
ATOM 5570 C CA . THR D 1 12 ? -8.480 33.105 -38.930 1.00 22.74 12 THR D CA 1
ATOM 5571 C C . THR D 1 12 ? -7.707 34.417 -38.718 1.00 23.19 12 THR D C 1
ATOM 5572 O O . THR D 1 12 ? -6.735 34.664 -39.447 1.00 24.32 12 THR D O 1
ATOM 5576 N N . ARG D 1 13 ? -8.061 35.198 -37.704 1.00 22.85 13 ARG D N 1
ATOM 5577 C CA . ARG D 1 13 ? -7.352 36.478 -37.429 1.00 24.78 13 ARG D CA 1
ATOM 5578 C C . ARG D 1 13 ? -6.078 36.279 -36.608 1.00 25.67 13 ARG D C 1
ATOM 5579 O O . ARG D 1 13 ? -5.207 37.146 -36.666 1.00 26.32 13 ARG D O 1
ATOM 5587 N N . TYR D 1 14 ? -5.963 35.215 -35.811 1.00 22.16 14 TYR D N 1
ATOM 5588 C CA . TYR D 1 14 ? -4.853 35.121 -34.836 1.00 23.54 14 TYR D CA 1
ATOM 5589 C C . TYR D 1 14 ? -4.468 33.663 -34.615 1.00 20.35 14 TYR D C 1
ATOM 5590 O O . TYR D 1 14 ? -5.227 32.771 -35.054 1.00 19.24 14 TYR D O 1
ATOM 5599 N N . TYR D 1 15 ? -3.366 33.477 -33.899 1.00 19.88 15 TYR D N 1
ATOM 5600 C CA . TYR D 1 15 ? -2.980 32.151 -33.346 1.00 18.84 15 TYR D CA 1
ATOM 5601 C C . TYR D 1 15 ? -2.901 31.194 -34.533 1.00 21.05 15 TYR D C 1
ATOM 5602 O O . TYR D 1 15 ? -2.327 31.552 -35.568 1.00 19.05 15 TYR D O 1
ATOM 5611 N N . VAL D 1 16 ? -3.493 30.009 -34.428 1.00 19.53 16 VAL D N 1
ATOM 5612 C CA . VAL D 1 16 ? -3.321 28.927 -35.436 1.00 17.35 16 VAL D CA 1
ATOM 5613 C C . VAL D 1 16 ? -4.375 29.012 -36.544 1.00 18.30 16 VAL D C 1
ATOM 5614 O O . VAL D 1 16 ? -4.349 28.184 -37.430 1.00 19.34 16 VAL D O 1
ATOM 5618 N N . GLY D 1 17 ? -5.281 29.999 -36.529 1.00 17.66 17 GLY D N 1
ATOM 5619 C CA . GLY D 1 17 ? -6.410 30.011 -37.456 1.00 17.56 17 GLY D CA 1
ATOM 5620 C C . GLY D 1 17 ? -5.958 29.992 -38.908 1.00 17.30 17 GLY D C 1
ATOM 5621 O O . GLY D 1 17 ? -6.460 29.183 -39.680 1.00 16.68 17 GLY D O 1
ATOM 5622 N N . PRO D 1 18 ? -5.082 30.930 -39.336 1.00 20.20 18 PRO D N 1
ATOM 5623 C CA . PRO D 1 18 ? -4.677 30.990 -40.742 1.00 20.17 18 PRO D CA 1
ATOM 5624 C C . PRO D 1 18 ? -3.995 29.682 -41.160 1.00 21.62 18 PRO D C 1
ATOM 5625 O O . PRO D 1 18 ? -4.260 29.196 -42.258 1.00 22.82 18 PRO D O 1
ATOM 5629 N N . ASP D 1 19 ? -3.173 29.129 -40.264 1.00 21.95 19 ASP D N 1
ATOM 5630 C CA . ASP D 1 19 ? -2.428 27.861 -40.520 1.00 22.89 19 ASP D CA 1
ATOM 5631 C C . ASP D 1 19 ? -3.405 26.691 -40.653 1.00 20.95 19 ASP D C 1
ATOM 5632 O O . ASP D 1 19 ? -3.222 25.837 -41.544 1.00 21.52 19 ASP D O 1
ATOM 5637 N N . LEU D 1 20 ? -4.428 26.619 -39.799 1.00 19.43 20 LEU D N 1
ATOM 5638 C CA . LEU D 1 20 ? -5.486 25.589 -39.954 1.00 18.39 20 LEU D CA 1
ATOM 5639 C C . LEU D 1 20 ? -6.118 25.708 -41.338 1.00 20.15 20 LEU D C 1
ATOM 5640 O O . LEU D 1 20 ? -6.335 24.685 -41.991 1.00 20.30 20 LEU D O 1
ATOM 5645 N N . ALA D 1 21 ? -6.470 26.919 -41.776 1.00 19.03 21 ALA D N 1
ATOM 5646 C CA . ALA D 1 21 ? -7.108 27.090 -43.104 1.00 19.45 21 ALA D CA 1
ATOM 5647 C C . ALA D 1 21 ? -6.185 26.552 -44.210 1.00 17.77 21 ALA D C 1
ATOM 5648 O O . ALA D 1 21 ? -6.690 25.882 -45.101 1.00 19.91 21 ALA D O 1
ATOM 5650 N N . ARG D 1 22 ? -4.898 26.829 -44.125 1.00 18.60 22 ARG D N 1
ATOM 5651 C CA . ARG D 1 22 ? -3.898 26.379 -45.122 1.00 20.48 22 ARG D CA 1
ATOM 5652 C C . ARG D 1 22 ? -3.839 24.846 -45.109 1.00 22.55 22 ARG D C 1
ATOM 5653 O O . ARG D 1 22 ? -3.900 24.232 -46.187 1.00 21.78 22 ARG D O 1
ATOM 5661 N N . ARG D 1 23 ? -3.737 24.222 -43.925 1.00 23.14 23 ARG D N 1
ATOM 5662 C CA . ARG D 1 23 ? -3.682 22.739 -43.869 1.00 20.07 23 ARG D CA 1
ATOM 5663 C C . ARG D 1 23 ? -4.962 22.201 -44.531 1.00 18.31 23 ARG D C 1
ATOM 5664 O O . ARG D 1 23 ? -4.894 21.241 -45.319 1.00 22.35 23 ARG D O 1
ATOM 5672 N N . PHE D 1 24 ? -6.125 22.750 -44.213 1.00 16.92 24 PHE D N 1
ATOM 5673 C CA . PHE D 1 24 ? -7.396 22.236 -44.772 1.00 18.28 24 PHE D CA 1
ATOM 5674 C C . PHE D 1 24 ? -7.381 22.353 -46.303 1.00 21.94 24 PHE D C 1
ATOM 5675 O O . PHE D 1 24 ? -7.850 21.412 -46.982 1.00 21.59 24 PHE D O 1
ATOM 5683 N N . ALA D 1 25 ? -6.933 23.502 -46.825 1.00 23.87 25 ALA D N 1
ATOM 5684 C CA . ALA D 1 25 ? -6.871 23.747 -48.282 1.00 25.82 25 ALA D CA 1
ATOM 5685 C C . ALA D 1 25 ? -5.955 22.689 -48.899 1.00 26.35 25 ALA D C 1
ATOM 5686 O O . ALA D 1 25 ? -6.362 22.092 -49.912 1.00 27.86 25 ALA D O 1
ATOM 5688 N N . GLU D 1 26 ? -4.803 22.424 -48.278 1.00 27.38 26 GLU D N 1
ATOM 5689 C CA . GLU D 1 26 ? -3.824 21.401 -48.735 1.00 28.64 26 GLU D CA 1
ATOM 5690 C C . GLU D 1 26 ? -4.513 20.032 -48.798 1.00 32.17 26 GLU D C 1
ATOM 5691 O O . GLU D 1 26 ? -4.144 19.230 -49.670 1.00 32.08 26 GLU D O 1
ATOM 5697 N N . LYS D 1 27 ? -5.476 19.762 -47.913 1.00 29.08 27 LYS D N 1
ATOM 5698 C CA . LYS D 1 27 ? -6.159 18.442 -47.818 1.00 29.15 27 LYS D CA 1
ATOM 5699 C C . LYS D 1 27 ? -7.420 18.401 -48.697 1.00 27.26 27 LYS D C 1
ATOM 5700 O O . LYS D 1 27 ? -8.219 17.439 -48.562 1.00 28.59 27 LYS D O 1
ATOM 5706 N N . GLY D 1 28 ? -7.629 19.395 -49.569 1.00 26.50 28 GLY D N 1
ATOM 5707 C CA . GLY D 1 28 ? -8.769 19.349 -50.511 1.00 26.58 28 GLY D CA 1
ATOM 5708 C C . GLY D 1 28 ? -10.107 19.711 -49.896 1.00 26.12 28 GLY D C 1
ATOM 5709 O O . GLY D 1 28 ? -11.141 19.250 -50.390 1.00 28.60 28 GLY D O 1
ATOM 5710 N N . PHE D 1 29 ? -10.120 20.589 -48.890 1.00 25.20 29 PHE D N 1
ATOM 5711 C CA . PHE D 1 29 ? -11.350 21.070 -48.223 1.00 25.00 29 PHE D CA 1
ATOM 5712 C C . PHE D 1 29 ? -11.788 22.414 -48.811 1.00 23.18 29 PHE D C 1
ATOM 5713 O O . PHE D 1 29 ? -10.943 23.254 -49.096 1.00 25.60 29 PHE D O 1
ATOM 5721 N N . ASP D 1 30 ? -13.087 22.614 -48.940 1.00 23.56 30 ASP D N 1
ATOM 5722 C CA . ASP D 1 30 ? -13.636 23.990 -49.090 1.00 24.46 30 ASP D CA 1
ATOM 5723 C C . ASP D 1 30 ? -13.759 24.574 -47.681 1.00 25.57 30 ASP D C 1
ATOM 5724 O O . ASP D 1 30 ? -13.888 23.783 -46.716 1.00 24.71 30 ASP D O 1
ATOM 5729 N N . LEU D 1 31 ? -13.755 25.894 -47.538 1.00 23.31 31 LEU D N 1
ATOM 5730 C CA . LEU D 1 31 ? -13.629 26.507 -46.186 1.00 23.59 31 LEU D CA 1
ATOM 5731 C C . LEU D 1 31 ? -14.706 27.564 -45.919 1.00 25.90 31 LEU D C 1
ATOM 5732 O O . LEU D 1 31 ? -14.956 28.405 -46.805 1.00 25.60 31 LEU D O 1
ATOM 5737 N N . VAL D 1 32 ? -15.293 27.508 -44.730 1.00 22.32 32 VAL D N 1
ATOM 5738 C CA . VAL D 1 32 ? -16.025 28.619 -44.065 1.00 22.72 32 VAL D CA 1
ATOM 5739 C C . VAL D 1 32 ? -15.078 29.186 -43.004 1.00 22.26 32 VAL D C 1
ATOM 5740 O O . VAL D 1 32 ? -14.668 28.430 -42.087 1.00 20.09 32 VAL D O 1
ATOM 5744 N N . LEU D 1 33 ? -14.699 30.459 -43.107 1.00 21.27 33 LEU D N 1
ATOM 5745 C CA . LEU D 1 33 ? -13.659 31.039 -42.216 1.00 20.20 33 LEU D CA 1
ATOM 5746 C C . LEU D 1 33 ? -14.216 32.267 -41.505 1.00 22.71 33 LEU D C 1
ATOM 5747 O O . LEU D 1 33 ? -14.885 33.082 -42.184 1.00 23.22 33 LEU D O 1
ATOM 5752 N N . GLY D 1 34 ? -13.860 32.438 -40.224 1.00 24.51 34 GLY D N 1
ATOM 5753 C CA . GLY D 1 34 ? -14.099 33.682 -39.469 1.00 22.98 34 GLY D CA 1
ATOM 5754 C C . GLY D 1 34 ? -13.103 34.763 -39.863 1.00 23.72 34 GLY D C 1
ATOM 5755 O O . GLY D 1 34 ? -11.894 34.637 -39.574 1.00 21.67 34 GLY D O 1
ATOM 5756 N N . ASP D 1 35 ? -13.575 35.813 -40.540 1.00 24.44 35 ASP D N 1
ATOM 5757 C CA . ASP D 1 35 ? -12.783 37.052 -40.777 1.00 23.11 35 ASP D CA 1
ATOM 5758 C C . ASP D 1 35 ? -11.434 36.773 -41.416 1.00 21.80 35 ASP D C 1
ATOM 5759 O O . ASP D 1 35 ? -10.415 37.270 -40.929 1.00 24.00 35 ASP D O 1
ATOM 5764 N N . PRO D 1 36 ? -11.362 36.061 -42.566 1.00 23.03 36 PRO D N 1
ATOM 5765 C CA . PRO D 1 36 ? -10.092 35.920 -43.262 1.00 25.03 36 PRO D CA 1
ATOM 5766 C C . PRO D 1 36 ? -9.654 37.229 -43.940 1.00 29.78 36 PRO D C 1
ATOM 5767 O O . PRO D 1 36 ? -10.512 37.908 -44.533 1.00 32.37 36 PRO D O 1
ATOM 5771 N N . SER D 1 37 ? -8.350 37.502 -43.910 1.00 28.67 37 SER D N 1
ATOM 5772 C CA . SER D 1 37 ? -7.726 38.639 -44.622 1.00 30.11 37 SER D CA 1
ATOM 5773 C C . SER D 1 37 ? -7.846 38.396 -46.125 1.00 31.57 37 SER D C 1
ATOM 5774 O O . SER D 1 37 ? -7.880 37.254 -46.579 1.00 30.78 37 SER D O 1
ATOM 5777 N N . PRO D 1 38 ? -7.885 39.465 -46.958 1.00 34.09 38 PRO D N 1
ATOM 5778 C CA . PRO D 1 38 ? -7.865 39.296 -48.411 1.00 33.24 38 PRO D CA 1
ATOM 5779 C C . PRO D 1 38 ? -6.627 38.523 -48.891 1.00 31.42 38 PRO D C 1
ATOM 5780 O O . PRO D 1 38 ? -6.752 37.734 -49.819 1.00 36.69 38 PRO D O 1
ATOM 5784 N N . ASN D 1 39 ? -5.484 38.720 -48.231 1.00 35.14 39 ASN D N 1
ATOM 5785 C CA . ASN D 1 39 ? -4.239 37.969 -48.538 1.00 40.24 39 ASN D CA 1
ATOM 5786 C C . ASN D 1 39 ? -4.474 36.473 -48.329 1.00 38.96 39 ASN D C 1
ATOM 5787 O O . ASN D 1 39 ? -4.107 35.695 -49.227 1.00 37.40 39 ASN D O 1
ATOM 5792 N N . LEU D 1 40 ? -5.101 36.099 -47.211 1.00 36.90 40 LEU D N 1
ATOM 5793 C CA . LEU D 1 40 ? -5.341 34.670 -46.889 1.00 32.21 40 LEU D CA 1
ATOM 5794 C C . LEU D 1 40 ? -6.347 34.086 -47.887 1.00 30.50 40 LEU D C 1
ATOM 5795 O O . LEU D 1 40 ? -6.106 32.976 -48.412 1.00 30.10 40 LEU D O 1
ATOM 5800 N N . VAL D 1 41 ? -7.441 34.795 -48.148 1.00 31.45 41 VAL D N 1
ATOM 5801 C CA . VAL D 1 41 ? -8.475 34.333 -49.123 1.00 33.81 41 VAL D CA 1
ATOM 5802 C C . VAL D 1 41 ? -7.800 34.068 -50.479 1.00 36.94 41 VAL D C 1
ATOM 5803 O O . VAL D 1 41 ? -8.051 32.989 -51.076 1.00 35.46 41 VAL D O 1
ATOM 5807 N N . SER D 1 42 ? -6.954 34.996 -50.928 1.00 37.88 42 SER D N 1
ATOM 5808 C CA . SER D 1 42 ? -6.252 34.890 -52.231 1.00 39.13 42 SER D CA 1
ATOM 5809 C C . SER D 1 42 ? -5.380 33.632 -52.222 1.00 37.79 42 SER D C 1
ATOM 5810 O O . SER D 1 42 ? -5.424 32.847 -53.202 1.00 33.56 42 SER D O 1
ATOM 5813 N N . GLU D 1 43 ? -4.611 33.462 -51.148 1.00 38.09 43 GLU D N 1
ATOM 5814 C CA . GLU D 1 43 ? -3.663 32.333 -50.988 1.00 37.67 43 GLU D CA 1
ATOM 5815 C C . GLU D 1 43 ? -4.460 31.031 -51.080 1.00 33.45 43 GLU D C 1
ATOM 5816 O O . GLU D 1 43 ? -4.097 30.166 -51.904 1.00 35.00 43 GLU D O 1
ATOM 5822 N N . LEU D 1 44 ? -5.511 30.902 -50.268 1.00 33.44 44 LEU D N 1
ATOM 5823 C CA . LEU D 1 44 ? -6.311 29.643 -50.183 1.00 33.23 44 LEU D CA 1
ATOM 5824 C C . LEU D 1 44 ? -7.017 29.388 -51.524 1.00 32.32 44 LEU D C 1
ATOM 5825 O O . LEU D 1 44 ? -7.062 28.229 -51.957 1.00 29.59 44 LEU D O 1
ATOM 5830 N N . GLU D 1 45 ? -7.510 30.437 -52.193 1.00 31.95 45 GLU D N 1
ATOM 5831 C CA . GLU D 1 45 ? -8.186 30.279 -53.511 1.00 34.58 45 GLU D CA 1
ATOM 5832 C C . GLU D 1 45 ? -7.162 29.825 -54.555 1.00 32.76 45 GLU D C 1
ATOM 5833 O O . GLU D 1 45 ? -7.524 29.003 -55.388 1.00 34.16 45 GLU D O 1
ATOM 5839 N N . SER D 1 46 ? -5.918 30.288 -54.462 1.00 35.53 46 SER D N 1
ATOM 5840 C CA . SER D 1 46 ? -4.823 29.878 -55.377 1.00 39.23 46 SER D CA 1
ATOM 5841 C C . SER D 1 46 ? -4.521 28.397 -55.138 1.00 43.30 46 SER D C 1
ATOM 5842 O O . SER D 1 46 ? -4.134 27.700 -56.098 1.00 42.44 46 SER D O 1
ATOM 5845 N N . MET D 1 47 ? -4.732 27.919 -53.906 1.00 41.58 47 MET D N 1
ATOM 5846 C CA . MET D 1 47 ? -4.550 26.488 -53.558 1.00 41.52 47 MET D CA 1
ATOM 5847 C C . MET D 1 47 ? -5.760 25.685 -54.050 1.00 39.61 47 MET D C 1
ATOM 5848 O O . MET D 1 47 ? -5.760 24.449 -53.856 1.00 42.93 47 MET D O 1
ATOM 5853 N N . GLY D 1 48 ? -6.742 26.330 -54.680 1.00 36.75 48 GLY D N 1
ATOM 5854 C CA . GLY D 1 48 ? -7.873 25.633 -55.326 1.00 34.11 48 GLY D CA 1
ATOM 5855 C C . GLY D 1 48 ? -9.066 25.424 -54.403 1.00 34.99 48 GLY D C 1
ATOM 5856 O O . GLY D 1 48 ? -9.977 24.632 -54.777 1.00 33.76 48 GLY D O 1
ATOM 5857 N N . ALA D 1 49 ? -9.145 26.154 -53.286 1.00 32.10 49 ALA D N 1
ATOM 5858 C CA . ALA D 1 49 ? -10.249 26.031 -52.300 1.00 32.32 49 ALA D CA 1
ATOM 5859 C C . ALA D 1 49 ? -11.325 27.111 -52.486 1.00 30.52 49 ALA D C 1
ATOM 5860 O O . ALA D 1 49 ? -10.972 28.286 -52.626 1.00 33.90 49 ALA D O 1
ATOM 5862 N N . ARG D 1 50 ? -12.604 26.734 -52.450 1.00 28.01 50 ARG D N 1
ATOM 5863 C CA . ARG D 1 50 ? -13.700 27.729 -52.384 1.00 29.01 50 ARG D CA 1
ATOM 5864 C C . ARG D 1 50 ? -13.803 28.265 -50.949 1.00 31.31 50 ARG D C 1
ATOM 5865 O O . ARG D 1 50 ? -13.844 27.451 -50.023 1.00 26.07 50 ARG D O 1
ATOM 5873 N N . ILE D 1 51 ? -13.853 29.590 -50.770 1.00 30.67 51 ILE D N 1
ATOM 5874 C CA . ILE D 1 51 ? -13.797 30.248 -49.428 1.00 29.82 51 ILE D CA 1
ATOM 5875 C C . ILE D 1 51 ? -15.094 31.014 -49.181 1.00 30.75 51 ILE D C 1
ATOM 5876 O O . ILE D 1 51 ? -15.473 31.864 -50.028 1.00 29.89 51 ILE D O 1
ATOM 5881 N N . VAL D 1 52 ? -15.754 30.735 -48.065 1.00 26.77 52 VAL D N 1
ATOM 5882 C CA . VAL D 1 52 ? -16.978 31.452 -47.641 1.00 29.19 52 VAL D CA 1
ATOM 5883 C C . VAL D 1 52 ? -16.639 32.218 -46.369 1.00 29.79 52 VAL D C 1
ATOM 5884 O O . VAL D 1 52 ? -16.684 31.648 -45.274 1.00 28.79 52 VAL D O 1
ATOM 5888 N N . PRO D 1 53 ? -16.312 33.530 -46.481 1.00 29.61 53 PRO D N 1
ATOM 5889 C CA . PRO D 1 53 ? -15.949 34.338 -45.324 1.00 29.96 53 PRO D CA 1
ATOM 5890 C C . PRO D 1 53 ? -17.182 34.614 -44.465 1.00 29.35 53 PRO D C 1
ATOM 5891 O O . PRO D 1 53 ? -18.259 34.810 -44.994 1.00 33.55 53 PRO D O 1
ATOM 5895 N N . VAL D 1 54 ? -17.011 34.571 -43.152 1.00 25.95 54 VAL D N 1
ATOM 5896 C CA . VAL D 1 54 ? -18.061 34.996 -42.200 1.00 24.96 54 VAL D CA 1
ATOM 5897 C C . VAL D 1 54 ? -17.417 36.079 -41.343 1.00 24.78 54 VAL D C 1
ATOM 5898 O O . VAL D 1 54 ? -16.373 35.806 -40.710 1.00 24.25 54 VAL D O 1
ATOM 5902 N N . THR D 1 55 ? -18.003 37.282 -41.335 1.00 24.97 55 THR D N 1
ATOM 5903 C CA . THR D 1 55 ? -17.439 38.435 -40.599 1.00 23.22 55 THR D CA 1
ATOM 5904 C C . THR D 1 55 ? -18.205 38.624 -39.299 1.00 20.74 55 THR D C 1
ATOM 5905 O O . THR D 1 55 ? -19.434 38.414 -39.263 1.00 23.05 55 THR D O 1
ATOM 5909 N N . GLY D 1 56 ? -17.488 38.976 -38.245 1.00 21.54 56 GLY D N 1
ATOM 5910 C CA . GLY D 1 56 ? -18.097 39.594 -37.060 1.00 22.97 56 GLY D CA 1
ATOM 5911 C C . GLY D 1 56 ? -18.462 38.624 -35.960 1.00 24.47 56 GLY D C 1
ATOM 5912 O O . GLY D 1 56 ? -18.854 39.111 -34.912 1.00 24.13 56 GLY D O 1
ATOM 5913 N N . HIS D 1 57 ? -18.408 37.302 -36.201 1.00 23.77 57 HIS D N 1
ATOM 5914 C CA . HIS D 1 57 ? -18.899 36.269 -35.245 1.00 24.21 57 HIS D CA 1
ATOM 5915 C C . HIS D 1 57 ? -17.713 35.459 -34.706 1.00 22.83 57 HIS D C 1
ATOM 5916 O O . HIS D 1 57 ? -17.953 34.427 -34.063 1.00 25.69 57 HIS D O 1
ATOM 5923 N N . SER D 1 58 ? -16.483 35.899 -34.962 1.00 21.96 58 SER D N 1
ATOM 5924 C CA . SER D 1 58 ? -15.263 35.084 -34.714 1.00 22.86 58 SER D CA 1
ATOM 5925 C C . SER D 1 58 ? -15.009 34.962 -33.208 1.00 23.50 58 SER D C 1
ATOM 5926 O O . SER D 1 58 ? -14.243 34.067 -32.808 1.00 23.03 58 SER D O 1
ATOM 5929 N N . ASP D 1 59 ? -15.646 35.784 -32.384 1.00 25.98 59 ASP D N 1
ATOM 5930 C CA . ASP D 1 59 ? -15.450 35.716 -30.911 1.00 27.36 59 ASP D CA 1
ATOM 5931 C C . ASP D 1 59 ? -16.380 34.662 -30.306 1.00 26.75 59 ASP D C 1
ATOM 5932 O O . ASP D 1 59 ? -16.179 34.331 -29.133 1.00 27.64 59 ASP D O 1
ATOM 5937 N N . LEU D 1 60 ? -17.363 34.155 -31.058 1.00 24.65 60 LEU D N 1
ATOM 5938 C CA . LEU D 1 60 ? -18.357 33.148 -30.607 1.00 24.28 60 LEU D CA 1
ATOM 5939 C C . LEU D 1 60 ? -18.991 33.574 -29.286 1.00 26.37 60 LEU D C 1
ATOM 5940 O O . LEU D 1 60 ? -19.213 32.713 -28.438 1.00 24.43 60 LEU D O 1
ATOM 5945 N N . SER D 1 61 ? -19.272 34.863 -29.133 1.00 30.45 61 SER D N 1
ATOM 5946 C CA . SER D 1 61 ? -19.677 35.454 -27.831 1.00 30.00 61 SER D CA 1
ATOM 5947 C C . SER D 1 61 ? -21.167 35.206 -27.579 1.00 32.57 61 SER D C 1
ATOM 5948 O O . SER D 1 61 ? -21.630 35.494 -26.459 1.00 29.88 61 SER D O 1
ATOM 5951 N N . SER D 1 62 ? -21.893 34.692 -28.576 1.00 29.93 62 SER D N 1
ATOM 5952 C CA . SER D 1 62 ? -23.349 34.416 -28.474 1.00 30.23 62 SER D CA 1
ATOM 5953 C C . SER D 1 62 ? -23.703 33.089 -29.145 1.00 28.06 62 SER D C 1
ATOM 5954 O O . SER D 1 62 ? -23.007 32.637 -30.054 1.00 25.41 62 SER D O 1
ATOM 5957 N N . PRO D 1 63 ? -24.820 32.444 -28.742 1.00 28.03 63 PRO D N 1
ATOM 5958 C CA . PRO D 1 63 ? -25.383 31.320 -29.490 1.00 28.89 63 PRO D CA 1
ATOM 5959 C C . PRO D 1 63 ? -25.565 31.707 -30.965 1.00 30.29 63 PRO D C 1
ATOM 5960 O O . PRO D 1 63 ? -25.265 30.906 -31.833 1.00 29.90 63 PRO D O 1
ATOM 5964 N N . GLU D 1 64 ? -26.008 32.946 -31.209 1.00 31.56 64 GLU D N 1
ATOM 5965 C CA . GLU D 1 64 ? -26.263 33.486 -32.573 1.00 32.09 64 GLU D CA 1
ATOM 5966 C C . GLU D 1 64 ? -24.989 33.481 -33.422 1.00 26.21 64 GLU D C 1
ATOM 5967 O O . GLU D 1 64 ? -25.089 33.117 -34.629 1.00 23.46 64 GLU D O 1
ATOM 5973 N N . SER D 1 65 ? -23.839 33.866 -32.854 1.00 23.71 65 SER D N 1
ATOM 5974 C CA . SER D 1 65 ? -22.564 33.956 -33.611 1.00 23.31 65 SER D CA 1
ATOM 5975 C C . SER D 1 65 ? -22.178 32.568 -34.125 1.00 20.61 65 SER D C 1
ATOM 5976 O O . SER D 1 65 ? -21.861 32.416 -35.293 1.00 20.17 65 SER D O 1
ATOM 5979 N N . ALA D 1 66 ? -22.239 31.577 -33.247 1.00 21.20 66 ALA D N 1
ATOM 5980 C CA . ALA D 1 66 ? -21.865 30.195 -33.604 1.00 20.48 66 ALA D CA 1
ATOM 5981 C C . ALA D 1 66 ? -22.862 29.669 -34.641 1.00 21.86 66 ALA D C 1
ATOM 5982 O O . ALA D 1 66 ? -22.423 29.078 -35.644 1.00 20.35 66 ALA D O 1
ATOM 5984 N N . GLN D 1 67 ? -24.153 29.931 -34.424 1.00 21.95 67 GLN D N 1
ATOM 5985 C CA . GLN D 1 67 ? -25.214 29.479 -35.362 1.00 23.09 67 GLN D CA 1
ATOM 5986 C C . GLN D 1 67 ? -24.991 30.109 -36.742 1.00 22.83 67 GLN D C 1
ATOM 5987 O O . GLN D 1 67 ? -25.207 29.406 -37.746 1.00 21.87 67 GLN D O 1
ATOM 5993 N N . ALA D 1 68 ? -24.585 31.385 -36.786 1.00 20.19 68 ALA D N 1
ATOM 5994 C CA . ALA D 1 68 ? -24.297 32.104 -38.044 1.00 21.89 68 ALA D CA 1
ATOM 5995 C C . ALA D 1 68 ? -23.191 31.371 -38.813 1.00 21.06 68 ALA D C 1
ATOM 5996 O O . ALA D 1 68 ? -23.340 31.222 -40.051 1.00 20.86 68 ALA D O 1
ATOM 5998 N N . GLN D 1 69 ? -22.142 30.892 -38.127 1.00 20.96 69 GLN D N 1
ATOM 5999 C CA . GLN D 1 69 ? -21.024 30.234 -38.826 1.00 20.12 69 GLN D CA 1
ATOM 6000 C C . GLN D 1 69 ? -21.525 28.886 -39.361 1.00 19.61 69 GLN D C 1
ATOM 6001 O O . GLN D 1 69 ? -21.190 28.574 -40.502 1.00 21.36 69 GLN D O 1
ATOM 6007 N N . ALA D 1 70 ? -22.259 28.122 -38.560 1.00 18.76 70 ALA D N 1
ATOM 6008 C CA . ALA D 1 70 ? -22.805 26.797 -38.956 1.00 19.75 70 ALA D CA 1
ATOM 6009 C C . ALA D 1 70 ? -23.790 26.994 -40.119 1.00 22.57 70 ALA D C 1
ATOM 6010 O O . ALA D 1 70 ? -23.682 26.236 -41.128 1.00 22.99 70 ALA D O 1
ATOM 6012 N N . ASP D 1 71 ? -24.665 28.002 -40.017 1.00 24.05 71 ASP D N 1
ATOM 6013 C CA . ASP D 1 71 ? -25.706 28.259 -41.052 1.00 26.16 71 ASP D CA 1
ATOM 6014 C C . ASP D 1 71 ? -25.015 28.630 -42.365 1.00 25.93 71 ASP D C 1
ATOM 6015 O O . ASP D 1 71 ? -25.521 28.220 -43.428 1.00 27.77 71 ASP D O 1
ATOM 6020 N N . ALA D 1 72 ? -23.873 29.312 -42.305 1.00 23.96 72 ALA D N 1
ATOM 6021 C CA . ALA D 1 72 ? -23.109 29.728 -43.493 1.00 23.97 72 ALA D CA 1
ATOM 6022 C C . ALA D 1 72 ? -22.644 28.492 -44.264 1.00 25.28 72 ALA D C 1
ATOM 6023 O O . ALA D 1 72 ? -22.757 28.460 -45.495 1.00 26.50 72 ALA D O 1
ATOM 6025 N N . ALA D 1 73 ? -22.132 27.487 -43.561 1.00 22.27 73 ALA D N 1
ATOM 6026 C CA . ALA D 1 73 ? -21.704 26.230 -44.205 1.00 21.55 73 ALA D CA 1
ATOM 6027 C C . ALA D 1 73 ? -22.885 25.587 -44.937 1.00 22.89 73 ALA D C 1
ATOM 6028 O O . ALA D 1 73 ? -22.706 25.148 -46.106 1.00 24.03 73 ALA D O 1
ATOM 6030 N N . LEU D 1 74 ? -24.009 25.434 -44.251 1.00 23.69 74 LEU D N 1
ATOM 6031 C CA . LEU D 1 74 ? -25.193 24.756 -44.818 1.00 24.60 74 LEU D CA 1
ATOM 6032 C C . LEU D 1 74 ? -25.654 25.551 -46.053 1.00 24.68 74 LEU D C 1
ATOM 6033 O O . LEU D 1 74 ? -25.949 24.934 -47.087 1.00 24.93 74 LEU D O 1
ATOM 6038 N N . SER D 1 75 ? -25.661 26.879 -45.975 1.00 26.29 75 SER D N 1
ATOM 6039 C CA . SER D 1 75 ? -26.161 27.727 -47.092 1.00 27.38 75 SER D CA 1
ATOM 6040 C C . SER D 1 75 ? -25.247 27.602 -48.297 1.00 25.73 75 SER D C 1
ATOM 6041 O O . SER D 1 75 ? -25.788 27.294 -49.376 1.00 30.96 75 SER D O 1
ATOM 6044 N N . ALA D 1 76 ? -23.935 27.770 -48.146 1.00 25.16 76 ALA D N 1
ATOM 6045 C CA . ALA D 1 76 ? -22.996 27.673 -49.285 1.00 25.75 76 ALA D CA 1
ATOM 6046 C C . ALA D 1 76 ? -22.877 26.223 -49.758 1.00 29.11 76 ALA D C 1
ATOM 6047 O O . ALA D 1 76 ? -22.942 26.020 -50.986 1.00 32.62 76 ALA D O 1
ATOM 6049 N N . PHE D 1 77 ? -22.722 25.243 -48.859 1.00 26.03 77 PHE D N 1
ATOM 6050 C CA . PHE D 1 77 ? -22.254 23.884 -49.259 1.00 25.30 77 PHE D CA 1
ATOM 6051 C C . PHE D 1 77 ? -23.231 22.784 -48.897 1.00 22.81 77 PHE D C 1
ATOM 6052 O O . PHE D 1 77 ? -22.974 21.684 -49.393 1.00 26.82 77 PHE D O 1
ATOM 6060 N N . GLY D 1 78 ? -24.224 23.016 -48.031 1.00 23.96 78 GLY D N 1
ATOM 6061 C CA . GLY D 1 78 ? -25.246 22.021 -47.639 1.00 23.90 78 GLY D CA 1
ATOM 6062 C C . GLY D 1 78 ? -24.684 20.958 -46.712 1.00 25.75 78 GLY D C 1
ATOM 6063 O O . GLY D 1 78 ? -25.357 19.911 -46.498 1.00 26.87 78 GLY D O 1
ATOM 6064 N N . ARG D 1 79 ? -23.468 21.177 -46.208 1.00 25.40 79 ARG D N 1
ATOM 6065 C CA . ARG D 1 79 ? -22.781 20.174 -45.359 1.00 24.10 79 ARG D CA 1
ATOM 6066 C C . ARG D 1 79 ? -21.696 20.835 -44.497 1.00 21.45 79 ARG D C 1
ATOM 6067 O O . ARG D 1 79 ? -21.156 21.858 -44.887 1.00 21.78 79 ARG D O 1
ATOM 6075 N N . LEU D 1 80 ? -21.305 20.148 -43.421 1.00 21.15 80 LEU D N 1
ATOM 6076 C CA . LEU D 1 80 ? -20.181 20.582 -42.554 1.00 19.93 80 LEU D CA 1
ATOM 6077 C C . LEU D 1 80 ? -19.430 19.349 -42.025 1.00 18.55 80 LEU D C 1
ATOM 6078 O O . LEU D 1 80 ? -19.974 18.621 -41.185 1.00 20.36 80 LEU D O 1
ATOM 6083 N N . ASP D 1 81 ? -18.223 19.122 -42.515 1.00 18.73 81 ASP D N 1
ATOM 6084 C CA . ASP D 1 81 ? -17.493 17.857 -42.245 1.00 19.75 81 ASP D CA 1
ATOM 6085 C C . ASP D 1 81 ? -16.551 18.028 -41.052 1.00 18.94 81 ASP D C 1
ATOM 6086 O O . ASP D 1 81 ? -16.356 17.043 -40.310 1.00 19.15 81 ASP D O 1
ATOM 6091 N N . SER D 1 82 ? -15.943 19.200 -40.910 1.00 17.55 82 SER D N 1
ATOM 6092 C CA . SER D 1 82 ? -14.934 19.483 -39.860 1.00 16.92 82 SER D CA 1
ATOM 6093 C C . SER D 1 82 ? -15.176 20.877 -39.294 1.00 17.62 82 SER D C 1
ATOM 6094 O O . SER D 1 82 ? -15.530 21.808 -40.075 1.00 16.56 82 SER D O 1
ATOM 6097 N N . ALA D 1 83 ? -14.971 21.031 -37.989 1.00 16.15 83 ALA D N 1
ATOM 6098 C CA . ALA D 1 83 ? -15.160 22.335 -37.322 1.00 15.36 83 ALA D CA 1
ATOM 6099 C C . ALA D 1 83 ? -14.114 22.466 -36.224 1.00 14.84 83 ALA D C 1
ATOM 6100 O O . ALA D 1 83 ? -13.918 21.508 -35.434 1.00 15.47 83 ALA D O 1
ATOM 6102 N N . VAL D 1 84 ? -13.470 23.618 -36.165 1.00 14.10 84 VAL D N 1
ATOM 6103 C CA . VAL D 1 84 ? -12.395 23.888 -35.187 1.00 13.67 84 VAL D CA 1
ATOM 6104 C C . VAL D 1 84 ? -12.519 25.321 -34.693 1.00 15.14 84 VAL D C 1
ATOM 6105 O O . VAL D 1 84 ? -12.862 26.200 -35.482 1.00 14.12 84 VAL D O 1
ATOM 6109 N N . MET D 1 85 ? -12.275 25.510 -33.398 1.00 15.06 85 MET D N 1
ATOM 6110 C CA . MET D 1 85 ? -12.327 26.829 -32.742 1.00 14.47 85 MET D CA 1
ATOM 6111 C C . MET D 1 85 ? -11.241 26.882 -31.672 1.00 14.67 85 MET D C 1
ATOM 6112 O O . MET D 1 85 ? -10.795 25.816 -31.209 1.00 14.38 85 MET D O 1
ATOM 6117 N N . PHE D 1 86 ? -10.843 28.088 -31.327 1.00 14.14 86 PHE D N 1
ATOM 6118 C CA . PHE D 1 86 ? -10.043 28.455 -30.138 1.00 13.92 86 PHE D CA 1
ATOM 6119 C C . PHE D 1 86 ? -10.682 29.718 -29.578 1.00 15.39 86 PHE D C 1
ATOM 6120 O O . PHE D 1 86 ? -11.462 30.368 -30.290 1.00 15.52 86 PHE D O 1
ATOM 6128 N N . SER D 1 87 ? -10.453 29.986 -28.307 1.00 16.59 87 SER D N 1
ATOM 6129 C CA . SER D 1 87 ? -11.054 31.166 -27.642 1.00 16.28 87 SER D CA 1
ATOM 6130 C C . SER D 1 87 ? -10.243 31.524 -26.400 1.00 15.88 87 SER D C 1
ATOM 6131 O O . SER D 1 87 ? -9.362 30.768 -26.033 1.00 16.03 87 SER D O 1
ATOM 6134 N N . GLY D 1 88 ? -10.564 32.678 -25.803 1.00 17.89 88 GLY D N 1
ATOM 6135 C CA . GLY D 1 88 ? -10.092 32.994 -24.445 1.00 18.61 88 GLY D CA 1
ATOM 6136 C C . GLY D 1 88 ? -8.786 33.748 -24.439 1.00 20.16 88 GLY D C 1
ATOM 6137 O O . GLY D 1 88 ? -7.982 33.658 -25.404 1.00 19.43 88 GLY D O 1
ATOM 6138 N N . GLN D 1 89 ? -8.568 34.472 -23.354 1.00 22.99 89 GLN D N 1
ATOM 6139 C CA . GLN D 1 89 ? -7.352 35.288 -23.166 1.00 27.05 89 GLN D CA 1
ATOM 6140 C C . GLN D 1 89 ? -6.699 34.839 -21.867 1.00 23.10 89 GLN D C 1
ATOM 6141 O O . GLN D 1 89 ? -7.440 34.514 -20.941 1.00 21.43 89 GLN D O 1
ATOM 6147 N N . ILE D 1 90 ? -5.372 34.794 -21.853 1.00 24.34 90 ILE D N 1
ATOM 6148 C CA . ILE D 1 90 ? -4.587 34.417 -20.648 1.00 26.65 90 ILE D CA 1
ATOM 6149 C C . ILE D 1 90 ? -4.887 35.480 -19.598 1.00 28.28 90 ILE D C 1
ATOM 6150 O O . ILE D 1 90 ? -4.779 36.674 -19.905 1.00 28.57 90 ILE D O 1
ATOM 6155 N N . VAL D 1 91 ? -5.298 35.062 -18.422 1.00 25.42 91 VAL D N 1
ATOM 6156 C CA . VAL D 1 91 ? -5.396 35.944 -17.239 1.00 26.05 91 VAL D CA 1
ATOM 6157 C C . VAL D 1 91 ? -4.363 35.445 -16.245 1.00 25.16 91 VAL D C 1
ATOM 6158 O O . VAL D 1 91 ? -4.377 34.242 -15.921 1.00 24.50 91 VAL D O 1
ATOM 6162 N N . THR D 1 92 ? -3.473 36.314 -15.782 1.00 22.89 92 THR D N 1
ATOM 6163 C CA . THR D 1 92 ? -2.420 35.911 -14.822 1.00 23.96 92 THR D CA 1
ATOM 6164 C C . THR D 1 92 ? -2.589 36.671 -13.508 1.00 24.14 92 THR D C 1
ATOM 6165 O O . THR D 1 92 ? -3.279 37.740 -13.482 1.00 26.82 92 THR D O 1
ATOM 6169 N N . GLY D 1 93 ? -1.976 36.131 -12.467 1.00 20.59 93 GLY D N 1
ATOM 6170 C CA . GLY D 1 93 ? -1.870 36.751 -11.138 1.00 22.39 93 GLY D CA 1
ATOM 6171 C C . GLY D 1 93 ? -2.210 35.746 -10.060 1.00 23.40 93 GLY D C 1
ATOM 6172 O O . GLY D 1 93 ? -2.902 34.761 -10.371 1.00 21.89 93 GLY D O 1
ATOM 6173 N N . ARG D 1 94 ? -1.698 35.970 -8.857 1.00 24.00 94 ARG D N 1
ATOM 6174 C CA . ARG D 1 94 ? -1.861 35.043 -7.717 1.00 23.73 94 ARG D CA 1
ATOM 6175 C C . ARG D 1 94 ? -3.350 34.909 -7.400 1.00 21.98 94 ARG D C 1
ATOM 6176 O O . ARG D 1 94 ? -4.074 35.902 -7.471 1.00 20.46 94 ARG D O 1
ATOM 6184 N N . PHE D 1 95 ? -3.797 33.701 -7.037 1.00 19.47 95 PHE D N 1
ATOM 6185 C CA . PHE D 1 95 ? -5.199 33.465 -6.601 1.00 17.76 95 PHE D CA 1
ATOM 6186 C C . PHE D 1 95 ? -5.596 34.443 -5.486 1.00 19.20 95 PHE D C 1
ATOM 6187 O O . PHE D 1 95 ? -6.721 34.948 -5.481 1.00 17.47 95 PHE D O 1
ATOM 6195 N N . VAL D 1 96 ? -4.690 34.631 -4.525 1.00 20.63 96 VAL D N 1
ATOM 6196 C CA . VAL D 1 96 ? -4.946 35.438 -3.301 1.00 23.64 96 VAL D CA 1
ATOM 6197 C C . VAL D 1 96 ? -5.103 36.924 -3.664 1.00 24.61 96 VAL D C 1
ATOM 6198 O O . VAL D 1 96 ? -5.582 37.675 -2.838 1.00 27.26 96 VAL D O 1
ATOM 6202 N N . ASN D 1 97 ? -4.791 37.298 -4.903 1.00 23.62 97 ASN D N 1
ATOM 6203 C CA . ASN D 1 97 ? -4.931 38.711 -5.345 1.00 22.18 97 ASN D CA 1
ATOM 6204 C C . ASN D 1 97 ? -6.030 38.807 -6.407 1.00 21.62 97 ASN D C 1
ATOM 6205 O O . ASN D 1 97 ? -6.250 39.911 -6.924 1.00 21.63 97 ASN D O 1
ATOM 6210 N N . SER D 1 98 ? -6.690 37.690 -6.714 1.00 17.77 98 SER D N 1
ATOM 6211 C CA . SER D 1 98 ? -7.703 37.657 -7.795 1.00 18.36 98 SER D CA 1
ATOM 6212 C C . SER D 1 98 ? -9.067 38.148 -7.319 1.00 17.91 98 SER D C 1
ATOM 6213 O O . SER D 1 98 ? -9.262 38.339 -6.092 1.00 18.94 98 SER D O 1
ATOM 6216 N N . THR D 1 99 ? -10.005 38.279 -8.248 1.00 18.13 99 THR D N 1
ATOM 6217 C CA . THR D 1 99 ? -11.387 38.717 -7.975 1.00 19.84 99 THR D CA 1
ATOM 6218 C C . THR D 1 99 ? -12.379 37.775 -8.651 1.00 20.43 99 THR D C 1
ATOM 6219 O O . THR D 1 99 ? -12.058 37.157 -9.676 1.00 20.59 99 THR D O 1
ATOM 6223 N N . ILE D 1 100 ? -13.589 37.721 -8.128 1.00 21.50 100 ILE D N 1
ATOM 6224 C CA . ILE D 1 100 ? -14.708 36.983 -8.768 1.00 21.27 100 ILE D CA 1
ATOM 6225 C C . ILE D 1 100 ? -14.937 37.515 -10.198 1.00 20.87 100 ILE D C 1
ATOM 6226 O O . ILE D 1 100 ? -15.249 36.722 -11.070 1.00 18.67 100 ILE D O 1
ATOM 6231 N N . ASP D 1 101 ? -14.808 38.823 -10.448 1.00 20.90 101 ASP D N 1
ATOM 6232 C CA . ASP D 1 101 ? -15.025 39.380 -11.808 1.00 21.27 101 ASP D CA 1
ATOM 6233 C C . ASP D 1 101 ? -14.030 38.773 -12.813 1.00 18.72 101 ASP D C 1
ATOM 6234 O O . ASP D 1 101 ? -14.420 38.500 -13.944 1.00 18.70 101 ASP D O 1
ATOM 6239 N N . GLN D 1 102 ? -12.792 38.584 -12.407 1.00 18.71 102 GLN D N 1
ATOM 6240 C CA . GLN D 1 102 ? -11.789 37.947 -13.285 1.00 17.33 102 GLN D CA 1
ATOM 6241 C C . GLN D 1 102 ? -12.204 36.500 -13.580 1.00 16.63 102 GLN D C 1
ATOM 6242 O O . GLN D 1 102 ? -12.038 36.058 -14.723 1.00 15.34 102 GLN D O 1
ATOM 6248 N N . LEU D 1 103 ? -12.693 35.775 -12.576 1.00 15.16 103 LEU D N 1
ATOM 6249 C CA . LEU D 1 103 ? -13.160 34.388 -12.784 1.00 16.28 103 LEU D CA 1
ATOM 6250 C C . LEU D 1 103 ? -14.302 34.397 -13.799 1.00 16.94 103 LEU D C 1
ATOM 6251 O O . LEU D 1 103 ? -14.312 33.546 -14.693 1.00 16.28 103 LEU D O 1
ATOM 6256 N N . ARG D 1 104 ? -15.252 35.316 -13.632 1.00 17.81 104 ARG D N 1
ATOM 6257 C CA . ARG D 1 104 ? -16.426 35.449 -14.522 1.00 19.33 104 ARG D CA 1
ATOM 6258 C C . ARG D 1 104 ? -15.967 35.733 -15.955 1.00 18.73 104 ARG D C 1
ATOM 6259 O O . ARG D 1 104 ? -16.464 35.077 -16.854 1.00 19.43 104 ARG D O 1
ATOM 6267 N N . GLN D 1 105 ? -15.025 36.646 -16.131 1.00 20.24 105 GLN D N 1
ATOM 6268 C CA . GLN D 1 105 ? -14.535 37.043 -17.482 1.00 23.42 105 GLN D CA 1
ATOM 6269 C C . GLN D 1 105 ? -13.826 35.870 -18.168 1.00 20.87 105 GLN D C 1
ATOM 6270 O O . GLN D 1 105 ? -14.071 35.629 -19.359 1.00 21.05 105 GLN D O 1
ATOM 6276 N N . VAL D 1 106 ? -13.016 35.127 -17.432 1.00 18.53 106 VAL D N 1
ATOM 6277 C CA . VAL D 1 106 ? -12.199 34.052 -18.043 1.00 18.57 106 VAL D CA 1
ATOM 6278 C C . VAL D 1 106 ? -13.127 32.874 -18.357 1.00 18.05 106 VAL D C 1
ATOM 6279 O O . VAL D 1 106 ? -12.930 32.179 -19.360 1.00 16.71 106 VAL D O 1
ATOM 6283 N N . PHE D 1 107 ? -14.160 32.675 -17.560 1.00 16.50 107 PHE D N 1
ATOM 6284 C CA . PHE D 1 107 ? -15.222 31.690 -17.857 1.00 17.97 107 PHE D CA 1
ATOM 6285 C C . PHE D 1 107 ? -15.897 31.989 -19.212 1.00 18.02 107 PHE D C 1
ATOM 6286 O O . PHE D 1 107 ? -16.119 31.059 -20.020 1.00 16.97 107 PHE D O 1
ATOM 6294 N N . VAL D 1 108 ? -16.227 33.252 -19.460 1.00 17.43 108 VAL D N 1
ATOM 6295 C CA . VAL D 1 108 ? -16.894 33.653 -20.735 1.00 18.80 108 VAL D CA 1
ATOM 6296 C C . VAL D 1 108 ? -15.996 33.273 -21.905 1.00 16.25 108 VAL D C 1
ATOM 6297 O O . VAL D 1 108 ? -16.473 32.572 -22.831 1.00 16.85 108 VAL D O 1
ATOM 6301 N N . GLY D 1 109 ? -14.734 33.694 -21.877 1.00 16.33 109 GLY D N 1
ATOM 6302 C CA . GLY D 1 109 ? -13.826 33.447 -23.009 1.00 15.89 109 GLY D CA 1
ATOM 6303 C C . GLY D 1 109 ? -13.511 31.966 -23.206 1.00 15.92 109 GLY D C 1
ATOM 6304 O O . GLY D 1 109 ? -13.393 31.518 -24.347 1.00 17.30 109 GLY D O 1
ATOM 6305 N N . CYS D 1 110 ? -13.365 31.229 -22.110 1.00 14.24 110 CYS D N 1
ATOM 6306 C CA . CYS D 1 110 ? -12.762 29.869 -22.145 1.00 14.47 110 CYS D CA 1
ATOM 6307 C C . CYS D 1 110 ? -13.850 28.800 -22.146 1.00 14.38 110 CYS D C 1
ATOM 6308 O O . CYS D 1 110 ? -13.533 27.645 -22.470 1.00 13.27 110 CYS D O 1
ATOM 6311 N N . VAL D 1 111 ? -15.074 29.096 -21.717 1.00 14.82 111 VAL D N 1
ATOM 6312 C CA . VAL D 1 111 ? -16.107 28.042 -21.603 1.00 14.54 111 VAL D CA 1
ATOM 6313 C C . VAL D 1 111 ? -17.336 28.404 -22.424 1.00 14.21 111 VAL D C 1
ATOM 6314 O O . VAL D 1 111 ? -17.870 27.518 -23.083 1.00 14.95 111 VAL D O 1
ATOM 6318 N N . GLU D 1 112 ? -17.813 29.650 -22.317 1.00 15.47 112 GLU D N 1
ATOM 6319 C CA . GLU D 1 112 ? -19.062 30.029 -23.038 1.00 16.99 112 GLU D CA 1
ATOM 6320 C C . GLU D 1 112 ? -18.808 29.853 -24.542 1.00 15.91 112 GLU D C 1
ATOM 6321 O O . GLU D 1 112 ? -19.712 29.334 -25.239 1.00 17.56 112 GLU D O 1
ATOM 6327 N N . ALA D 1 113 ? -17.651 30.270 -25.049 1.00 16.00 113 ALA D N 1
ATOM 6328 C CA . ALA D 1 113 ? -17.351 30.268 -26.501 1.00 15.88 113 ALA D CA 1
ATOM 6329 C C . ALA D 1 113 ? -17.350 28.837 -27.049 1.00 16.27 113 ALA D C 1
ATOM 6330 O O . ALA D 1 113 ? -18.107 28.499 -27.972 1.00 16.59 113 ALA D O 1
ATOM 6332 N N . PRO D 1 114 ? -16.619 27.885 -26.423 1.00 15.20 114 PRO D N 1
ATOM 6333 C CA . PRO D 1 114 ? -16.699 26.508 -26.889 1.00 15.05 114 PRO D CA 1
ATOM 6334 C C . PRO D 1 114 ? -18.088 25.895 -26.693 1.00 15.35 114 PRO D C 1
ATOM 6335 O O . PRO D 1 114 ? -18.495 25.098 -27.534 1.00 15.57 114 PRO D O 1
ATOM 6339 N N . TYR D 1 115 ? -18.799 26.254 -25.622 1.00 14.57 115 TYR D N 1
ATOM 6340 C CA . TYR D 1 115 ? -20.196 25.807 -25.408 1.00 16.02 115 TYR D CA 1
ATOM 6341 C C . TYR D 1 115 ? -21.016 26.243 -26.625 1.00 16.52 115 TYR D C 1
ATOM 6342 O O . TYR D 1 115 ? -21.718 25.418 -27.230 1.00 16.31 115 TYR D O 1
ATOM 6351 N N . ASN D 1 116 ? -20.947 27.529 -26.958 1.00 17.08 116 ASN D N 1
ATOM 6352 C CA . ASN D 1 116 ? -21.743 28.094 -28.082 1.00 17.11 116 ASN D CA 1
ATOM 6353 C C . ASN D 1 116 ? -21.378 27.361 -29.368 1.00 15.81 116 ASN D C 1
ATOM 6354 O O . ASN D 1 116 ? -22.282 26.972 -30.104 1.00 17.51 116 ASN D O 1
ATOM 6359 N N . PHE D 1 117 ? -20.093 27.181 -29.647 1.00 15.23 117 PHE D N 1
ATOM 6360 C CA . PHE D 1 117 ? -19.636 26.519 -30.899 1.00 15.31 117 PHE D CA 1
ATOM 6361 C C . PHE D 1 117 ? -20.232 25.109 -31.007 1.00 15.27 117 PHE D C 1
ATOM 6362 O O . PHE D 1 117 ? -20.872 24.771 -31.993 1.00 17.09 117 PHE D O 1
ATOM 6370 N N . MET D 1 118 ? -20.094 24.300 -29.954 1.00 14.17 118 MET D N 1
ATOM 6371 C CA . MET D 1 118 ? -20.577 22.904 -29.995 1.00 15.02 118 MET D CA 1
ATOM 6372 C C . MET D 1 118 ? -22.120 22.866 -30.026 1.00 16.08 118 MET D C 1
ATOM 6373 O O . MET D 1 118 ? -22.664 21.969 -30.689 1.00 16.75 118 MET D O 1
ATOM 6378 N N . ARG D 1 119 ? -22.769 23.816 -29.368 1.00 17.93 119 ARG D N 1
ATOM 6379 C CA . ARG D 1 119 ? -24.243 23.862 -29.297 1.00 20.10 119 ARG D CA 1
ATOM 6380 C C . ARG D 1 119 ? -24.760 24.091 -30.720 1.00 18.31 119 ARG D C 1
ATOM 6381 O O . ARG D 1 119 ? -25.760 23.487 -31.069 1.00 21.64 119 ARG D O 1
ATOM 6389 N N . ALA D 1 120 ? -24.045 24.843 -31.549 1.00 18.80 120 ALA D N 1
ATOM 6390 C CA . ALA D 1 120 ? -24.470 25.123 -32.941 1.00 20.81 120 ALA D CA 1
ATOM 6391 C C . ALA D 1 120 ? -24.014 23.996 -33.870 1.00 22.02 120 ALA D C 1
ATOM 6392 O O . ALA D 1 120 ? -24.853 23.477 -34.647 1.00 23.64 120 ALA D O 1
ATOM 6394 N N . VAL D 1 121 ? -22.756 23.576 -33.777 1.00 18.85 121 VAL D N 1
ATOM 6395 C CA . VAL D 1 121 ? -22.172 22.649 -34.783 1.00 19.18 121 VAL D CA 1
ATOM 6396 C C . VAL D 1 121 ? -22.645 21.207 -34.517 1.00 17.63 121 VAL D C 1
ATOM 6397 O O . VAL D 1 121 ? -22.916 20.478 -35.470 1.00 16.78 121 VAL D O 1
ATOM 6401 N N . VAL D 1 122 ? -22.719 20.769 -33.259 1.00 19.16 122 VAL D N 1
ATOM 6402 C CA . VAL D 1 122 ? -22.987 19.326 -32.981 1.00 19.66 122 VAL D CA 1
ATOM 6403 C C . VAL D 1 122 ? -24.294 18.884 -33.658 1.00 21.82 122 VAL D C 1
ATOM 6404 O O . VAL D 1 122 ? -24.274 17.875 -34.353 1.00 20.09 122 VAL D O 1
ATOM 6408 N N . PRO D 1 123 ? -25.441 19.602 -33.492 1.00 23.35 123 PRO D N 1
ATOM 6409 C CA . PRO D 1 123 ? -26.720 19.208 -34.112 1.00 25.99 123 PRO D CA 1
ATOM 6410 C C . PRO D 1 123 ? -26.640 19.064 -35.630 1.00 25.79 123 PRO D C 1
ATOM 6411 O O . PRO D 1 123 ? -27.247 18.181 -36.190 1.00 29.99 123 PRO D O 1
ATOM 6415 N N . VAL D 1 124 ? -25.867 19.933 -36.269 1.00 27.73 124 VAL D N 1
ATOM 6416 C CA . VAL D 1 124 ? -25.653 19.878 -37.739 1.00 26.28 124 VAL D CA 1
ATOM 6417 C C . VAL D 1 124 ? -24.993 18.539 -38.090 1.00 28.94 124 VAL D C 1
ATOM 6418 O O . VAL D 1 124 ? -25.472 17.841 -38.975 1.00 28.57 124 VAL D O 1
ATOM 6422 N N . MET D 1 125 ? -23.948 18.147 -37.364 1.00 24.37 125 MET D N 1
ATOM 6423 C CA . MET D 1 125 ? -23.172 16.931 -37.693 1.00 23.67 125 MET D CA 1
ATOM 6424 C C . MET D 1 125 ? -23.937 15.665 -37.286 1.00 22.90 125 MET D C 1
ATOM 6425 O O . MET D 1 125 ? -23.907 14.697 -38.064 1.00 26.03 125 MET D O 1
ATOM 6430 N N . THR D 1 126 ? -24.604 15.650 -36.141 1.00 24.91 126 THR D N 1
ATOM 6431 C CA . THR D 1 126 ? -25.325 14.441 -35.667 1.00 26.82 126 THR D CA 1
ATOM 6432 C C . THR D 1 126 ? -26.435 14.108 -36.679 1.00 31.85 126 THR D C 1
ATOM 6433 O O . THR D 1 126 ? -26.680 12.907 -36.908 1.00 29.81 126 THR D O 1
ATOM 6437 N N . GLU D 1 127 ? -27.060 15.129 -37.281 1.00 35.00 127 GLU D N 1
ATOM 6438 C CA . GLU D 1 127 ? -28.059 14.942 -38.367 1.00 40.40 127 GLU D CA 1
ATOM 6439 C C . GLU D 1 127 ? -27.460 14.131 -39.510 1.00 37.52 127 GLU D C 1
ATOM 6440 O O . GLU D 1 127 ? -28.160 13.272 -40.021 1.00 43.91 127 GLU D O 1
ATOM 6446 N N . ARG D 1 128 ? -26.223 14.405 -39.910 1.00 37.04 128 ARG D N 1
ATOM 6447 C CA . ARG D 1 128 ? -25.569 13.728 -41.059 1.00 37.87 128 ARG D CA 1
ATOM 6448 C C . ARG D 1 128 ? -24.822 12.478 -40.594 1.00 33.36 128 ARG D C 1
ATOM 6449 O O . ARG D 1 128 ? -24.131 11.884 -41.411 1.00 33.33 128 ARG D O 1
ATOM 6457 N N . GLU D 1 129 ? -24.891 12.135 -39.302 1.00 32.78 129 GLU D N 1
ATOM 6458 C CA . GLU D 1 129 ? -24.209 10.933 -38.752 1.00 31.42 129 GLU D CA 1
ATOM 6459 C C . GLU D 1 129 ? -22.728 10.917 -39.178 1.00 27.33 129 GLU D C 1
ATOM 6460 O O . GLU D 1 129 ? -22.184 9.829 -39.438 1.00 25.01 129 GLU D O 1
ATOM 6466 N N . ALA D 1 130 ? -22.070 12.081 -39.207 1.00 27.04 130 ALA D N 1
ATOM 6467 C CA . ALA D 1 130 ? -20.657 12.235 -39.628 1.00 24.45 130 ALA D CA 1
ATOM 6468 C C . ALA D 1 130 ? -20.139 13.610 -39.207 1.00 23.00 130 ALA D C 1
ATOM 6469 O O . ALA D 1 130 ? -20.936 14.577 -39.180 1.00 23.13 130 ALA D O 1
ATOM 6471 N N . GLY D 1 131 ? -18.851 13.676 -38.862 1.00 18.82 131 GLY D N 1
ATOM 6472 C CA . GLY D 1 131 ? -18.200 14.965 -38.615 1.00 18.47 131 GLY D CA 1
ATOM 6473 C C . GLY D 1 131 ? -17.111 14.903 -37.576 1.00 16.69 131 GLY D C 1
ATOM 6474 O O . GLY D 1 131 ? -17.163 14.041 -36.677 1.00 16.42 131 GLY D O 1
ATOM 6475 N N . GLN D 1 132 ? -16.164 15.806 -37.701 1.00 14.58 132 GLN D N 1
ATOM 6476 C CA . GLN D 1 132 ? -15.043 15.962 -36.742 1.00 13.53 132 GLN D CA 1
ATOM 6477 C C . GLN D 1 132 ? -15.042 17.367 -36.160 1.00 13.41 132 GLN D C 1
ATOM 6478 O O . GLN D 1 132 ? -15.011 18.360 -36.933 1.00 15.29 132 GLN D O 1
ATOM 6484 N N . ILE D 1 133 ? -15.039 17.444 -34.847 1.00 14.74 133 ILE D N 1
ATOM 6485 C CA . ILE D 1 133 ? -14.954 18.726 -34.105 1.00 14.16 133 ILE D CA 1
ATOM 6486 C C . ILE D 1 133 ? -13.671 18.712 -33.298 1.00 13.99 133 ILE D C 1
ATOM 6487 O O . ILE D 1 133 ? -13.409 17.730 -32.605 1.00 14.02 133 ILE D O 1
ATOM 6492 N N . LEU D 1 134 ? -12.884 19.765 -33.412 1.00 13.09 134 LEU D N 1
ATOM 6493 C CA . LEU D 1 134 ? -11.738 19.982 -32.520 1.00 12.86 134 LEU D CA 1
ATOM 6494 C C . LEU D 1 134 ? -11.968 21.288 -31.771 1.00 13.72 134 LEU D C 1
ATOM 6495 O O . LEU D 1 134 ? -12.049 22.346 -32.410 1.00 13.83 134 LEU D O 1
ATOM 6500 N N . ILE D 1 135 ? -12.055 21.199 -30.460 1.00 12.72 135 ILE D N 1
ATOM 6501 C CA . ILE D 1 135 ? -12.077 22.380 -29.573 1.00 13.29 135 ILE D CA 1
ATOM 6502 C C . ILE D 1 135 ? -10.666 22.564 -29.026 1.00 13.76 135 ILE D C 1
ATOM 6503 O O . ILE D 1 135 ? -10.154 21.662 -28.315 1.00 12.59 135 ILE D O 1
ATOM 6508 N N . ILE D 1 136 ? -10.045 23.681 -29.335 1.00 13.22 136 ILE D N 1
ATOM 6509 C CA . ILE D 1 136 ? -8.705 24.018 -28.816 1.00 13.64 136 ILE D CA 1
ATOM 6510 C C . ILE D 1 136 ? -8.955 24.685 -27.476 1.00 14.79 136 ILE D C 1
ATOM 6511 O O . ILE D 1 136 ? -9.535 25.832 -27.466 1.00 14.47 136 ILE D O 1
ATOM 6516 N N . THR D 1 137 ? -8.570 24.035 -26.385 1.00 14.20 137 THR D N 1
ATOM 6517 C CA . THR D 1 137 ? -8.795 24.575 -25.028 1.00 14.14 137 THR D CA 1
ATOM 6518 C C . THR D 1 137 ? -7.428 25.118 -24.624 1.00 14.60 137 THR D C 1
ATOM 6519 O O . THR D 1 137 ? -6.961 26.078 -25.241 1.00 15.77 137 THR D O 1
ATOM 6523 N N . SER D 1 138 ? -6.760 24.495 -23.677 1.00 12.76 138 SER D N 1
ATOM 6524 C CA . SER D 1 138 ? -5.398 24.902 -23.265 1.00 13.07 138 SER D CA 1
ATOM 6525 C C . SER D 1 138 ? -4.731 23.751 -22.531 1.00 13.39 138 SER D C 1
ATOM 6526 O O . SER D 1 138 ? -5.424 23.027 -21.813 1.00 13.91 138 SER D O 1
ATOM 6529 N N . ALA D 1 139 ? -3.408 23.675 -22.591 1.00 14.37 139 ALA D N 1
ATOM 6530 C CA . ALA D 1 139 ? -2.635 22.740 -21.750 1.00 12.96 139 ALA D CA 1
ATOM 6531 C C . ALA D 1 139 ? -2.728 23.170 -20.289 1.00 12.84 139 ALA D C 1
ATOM 6532 O O . ALA D 1 139 ? -2.539 22.312 -19.432 1.00 13.89 139 ALA D O 1
ATOM 6534 N N . SER D 1 140 ? -3.062 24.438 -20.022 1.00 12.74 140 SER D N 1
ATOM 6535 C CA . SER D 1 140 ? -3.236 24.933 -18.626 1.00 13.49 140 SER D CA 1
ATOM 6536 C C . SER D 1 140 ? -4.423 24.251 -17.964 1.00 13.36 140 SER D C 1
ATOM 6537 O O . SER D 1 140 ? -4.441 24.147 -16.723 1.00 14.83 140 SER D O 1
ATOM 6540 N N . GLY D 1 141 ? -5.365 23.716 -18.760 1.00 12.90 141 GLY D N 1
ATOM 6541 C CA . GLY D 1 141 ? -6.526 23.005 -18.196 1.00 12.65 141 GLY D CA 1
ATOM 6542 C C . GLY D 1 141 ? -6.167 21.633 -17.652 1.00 12.11 141 GLY D C 1
ATOM 6543 O O . GLY D 1 141 ? -6.981 21.080 -16.911 1.00 13.38 141 GLY D O 1
ATOM 6544 N N . ALA D 1 142 ? -4.979 21.122 -17.956 1.00 13.27 142 ALA D N 1
ATOM 6545 C CA . ALA D 1 142 ? -4.622 19.728 -17.620 1.00 13.79 142 ALA D CA 1
ATOM 6546 C C . ALA D 1 142 ? -3.838 19.662 -16.305 1.00 14.68 142 ALA D C 1
ATOM 6547 O O . ALA D 1 142 ? -3.593 18.532 -15.812 1.00 14.66 142 ALA D O 1
ATOM 6549 N N . ARG D 1 143 ? -3.417 20.785 -15.755 1.00 14.11 143 ARG D N 1
ATOM 6550 C CA . ARG D 1 143 ? -2.523 20.776 -14.586 1.00 13.70 143 ARG D CA 1
ATOM 6551 C C . ARG D 1 143 ? -2.536 22.135 -13.913 1.00 13.89 143 ARG D C 1
ATOM 6552 O O . ARG D 1 143 ? -2.787 23.127 -14.571 1.00 13.93 143 ARG D O 1
ATOM 6560 N N . PRO D 1 144 ? -2.185 22.197 -12.615 1.00 14.42 144 PRO D N 1
ATOM 6561 C CA . PRO D 1 144 ? -1.966 23.467 -11.949 1.00 15.81 144 PRO D CA 1
ATOM 6562 C C . PRO D 1 144 ? -0.958 24.285 -12.763 1.00 15.08 144 PRO D C 1
ATOM 6563 O O . PRO D 1 144 ? 0.047 23.752 -13.186 1.00 15.81 144 PRO D O 1
ATOM 6567 N N . THR D 1 145 ? -1.279 25.550 -12.968 1.00 13.99 145 THR D N 1
ATOM 6568 C CA . THR D 1 145 ? -0.522 26.479 -13.834 1.00 14.96 145 THR D CA 1
ATOM 6569 C C . THR D 1 145 ? -0.081 27.631 -12.952 1.00 14.94 145 THR D C 1
ATOM 6570 O O . THR D 1 145 ? -0.857 28.529 -12.706 1.00 15.61 145 THR D O 1
ATOM 6574 N N . PRO D 1 146 ? 1.176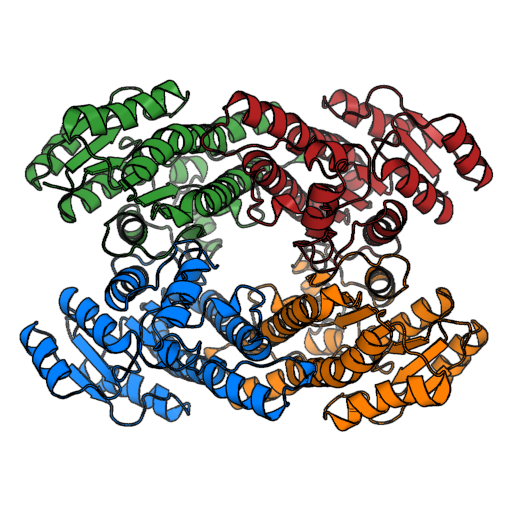 27.627 -12.471 1.00 18.83 146 PRO D N 1
ATOM 6575 C CA . PRO D 1 146 ? 1.649 28.722 -11.618 1.00 19.93 146 PRO D CA 1
ATOM 6576 C C . PRO D 1 146 ? 1.442 30.068 -12.308 1.00 19.34 146 PRO D C 1
ATOM 6577 O O . PRO D 1 146 ? 1.790 30.204 -13.462 1.00 19.49 146 PRO D O 1
ATOM 6581 N N . GLY D 1 147 ? 0.837 31.013 -11.576 1.00 20.29 147 GLY D N 1
ATOM 6582 C CA . GLY D 1 147 ? 0.543 32.382 -12.039 1.00 20.19 147 GLY D CA 1
ATOM 6583 C C . GLY D 1 147 ? -0.745 32.493 -12.843 1.00 20.51 147 GLY D C 1
ATOM 6584 O O . GLY D 1 147 ? -1.156 33.616 -13.148 1.00 19.69 147 GLY D O 1
ATOM 6585 N N . ALA D 1 148 ? -1.438 31.388 -13.161 1.00 17.91 148 ALA D N 1
ATOM 6586 C CA . ALA D 1 148 ? -2.703 31.474 -13.927 1.00 17.52 148 ALA D CA 1
ATOM 6587 C C . ALA D 1 148 ? -3.713 30.481 -13.377 1.00 16.87 148 ALA D C 1
ATOM 6588 O O . ALA D 1 148 ? -4.315 29.746 -14.154 1.00 14.94 148 ALA D O 1
ATOM 6590 N N . PRO D 1 149 ? -4.042 30.566 -12.074 1.00 15.01 149 PRO D N 1
ATOM 6591 C CA . PRO D 1 149 ? -4.910 29.579 -11.442 1.00 15.13 149 PRO D CA 1
ATOM 6592 C C . PRO D 1 149 ? -6.358 29.629 -11.953 1.00 15.04 149 PRO D C 1
ATOM 6593 O O . PRO D 1 149 ? -6.976 28.595 -12.122 1.00 14.24 149 PRO D O 1
ATOM 6597 N N . LEU D 1 150 ? -6.885 30.831 -12.208 1.00 14.28 150 LEU D N 1
ATOM 6598 C CA . LEU D 1 150 ? -8.298 30.916 -12.659 1.00 14.26 150 LEU D CA 1
ATOM 6599 C C . LEU D 1 150 ? -8.388 30.425 -14.105 1.00 14.18 150 LEU D C 1
ATOM 6600 O O . LEU D 1 150 ? -9.364 29.759 -14.471 1.00 13.11 150 LEU D O 1
ATOM 6605 N N . TYR D 1 151 ? -7.466 30.872 -14.955 1.00 13.59 151 TYR D N 1
ATOM 6606 C CA . TYR D 1 151 ? -7.406 30.449 -16.369 1.00 14.09 151 TYR D CA 1
ATOM 6607 C C . TYR D 1 151 ? -7.347 28.912 -16.448 1.00 12.35 151 TYR D C 1
ATOM 6608 O O . TYR D 1 151 ? -8.055 28.292 -17.216 1.00 12.14 151 TYR D O 1
ATOM 6617 N N . SER D 1 152 ? -6.464 28.318 -15.672 1.00 12.74 152 SER D N 1
ATOM 6618 C CA . SER D 1 152 ? -6.284 26.848 -15.616 1.00 12.23 152 SER D CA 1
ATOM 6619 C C . SER D 1 152 ? -7.630 26.203 -15.273 1.00 12.77 152 SER D C 1
ATOM 6620 O O . SER D 1 152 ? -8.002 25.220 -15.933 1.00 12.30 152 SER D O 1
ATOM 6623 N N . SER D 1 153 ? -8.311 26.703 -14.235 1.00 12.36 153 SER D N 1
ATOM 6624 C CA . SER D 1 153 ? -9.592 26.119 -13.729 1.00 13.73 153 SER D CA 1
ATOM 6625 C C . SER D 1 153 ? -10.650 26.116 -14.833 1.00 11.96 153 SER D C 1
ATOM 6626 O O . SER D 1 153 ? -11.235 25.073 -15.099 1.00 11.53 153 SER D O 1
ATOM 6629 N N . VAL D 1 154 ? -10.873 27.239 -15.515 1.00 11.82 154 VAL D N 1
ATOM 6630 C CA . VAL D 1 154 ? -11.976 27.299 -16.514 1.00 12.01 154 VAL D CA 1
ATOM 6631 C C . VAL D 1 154 ? -11.566 26.484 -17.758 1.00 11.65 154 VAL D C 1
ATOM 6632 O O . VAL D 1 154 ? -12.420 25.895 -18.422 1.00 11.65 154 VAL D O 1
ATOM 6636 N N . ARG D 1 155 ? -10.283 26.422 -18.098 1.00 11.69 155 ARG D N 1
ATOM 6637 C CA . ARG D 1 155 ? -9.874 25.582 -19.236 1.00 12.04 155 ARG D CA 1
ATOM 6638 C C . ARG D 1 155 ? -10.156 24.120 -18.924 1.00 12.02 155 ARG D C 1
ATOM 6639 O O . ARG D 1 155 ? -10.513 23.390 -19.853 1.00 13.42 155 ARG D O 1
ATOM 6647 N N . ALA D 1 156 ? -10.091 23.722 -17.655 1.00 11.75 156 ALA D N 1
ATOM 6648 C CA . ALA D 1 156 ? -10.411 22.325 -17.288 1.00 11.22 156 ALA D CA 1
ATOM 6649 C C . ALA D 1 156 ? -11.904 22.052 -17.543 1.00 11.49 156 ALA D C 1
ATOM 6650 O O . ALA D 1 156 ? -12.220 20.926 -17.958 1.00 11.47 156 ALA D O 1
ATOM 6652 N N . ALA D 1 157 ? -12.767 23.023 -17.285 1.00 12.49 157 ALA D N 1
ATOM 6653 C CA . ALA D 1 157 ? -14.208 22.889 -17.587 1.00 13.35 157 ALA D CA 1
ATOM 6654 C C . ALA D 1 157 ? -14.397 22.672 -19.091 1.00 11.86 157 ALA D C 1
ATOM 6655 O O . ALA D 1 157 ? -15.233 21.817 -19.461 1.00 13.55 157 ALA D O 1
ATOM 6657 N N . ALA D 1 158 ? -13.740 23.479 -19.931 1.00 13.01 158 ALA D N 1
ATOM 6658 C CA . ALA D 1 158 ? -13.899 23.398 -21.394 1.00 12.73 158 ALA D CA 1
ATOM 6659 C C . ALA D 1 158 ? -13.512 21.995 -21.841 1.00 12.02 158 ALA D C 1
ATOM 6660 O O . ALA D 1 158 ? -14.251 21.368 -22.629 1.00 12.08 158 ALA D O 1
ATOM 6662 N N . THR D 1 159 ? -12.365 21.514 -21.387 1.00 12.28 159 THR D N 1
ATOM 6663 C CA . THR D 1 159 ? -11.903 20.168 -21.776 1.00 12.30 159 THR D CA 1
ATOM 6664 C C . THR D 1 159 ? -12.894 19.098 -21.307 1.00 11.60 159 THR D C 1
ATOM 6665 O O . THR D 1 159 ? -13.213 18.189 -22.086 1.00 11.15 159 THR D O 1
ATOM 6669 N N . MET D 1 160 ? -13.400 19.206 -20.073 1.00 11.56 160 MET D N 1
ATOM 6670 C CA . MET D 1 160 ? -14.366 18.210 -19.573 1.00 11.72 160 MET D CA 1
ATOM 6671 C C . MET D 1 160 ? -15.698 18.340 -20.305 1.00 11.46 160 MET D C 1
ATOM 6672 O O . MET D 1 160 ? -16.346 17.325 -20.574 1.00 11.20 160 MET D O 1
ATOM 6677 N N . LEU D 1 161 ? -16.072 19.547 -20.728 1.00 11.42 161 LEU D N 1
ATOM 6678 C CA . LEU D 1 161 ? -17.321 19.679 -21.550 1.00 12.16 161 LEU D CA 1
ATOM 6679 C C . LEU D 1 161 ? -17.156 18.904 -22.857 1.00 12.85 161 LEU D C 1
ATOM 6680 O O . LEU D 1 161 ? -18.082 18.208 -23.280 1.00 13.02 161 LEU D O 1
ATOM 6685 N N . VAL D 1 162 ? -16.005 19.043 -23.493 1.00 12.38 162 VAL D N 1
ATOM 6686 C CA . VAL D 1 162 ? -15.709 18.301 -24.740 1.00 13.03 162 VAL D CA 1
ATOM 6687 C C . VAL D 1 162 ? -15.841 16.803 -24.475 1.00 12.80 162 VAL D C 1
ATOM 6688 O O . VAL D 1 162 ? -16.485 16.106 -25.277 1.00 13.81 162 VAL D O 1
ATOM 6692 N N . LYS D 1 163 ? -15.278 16.296 -23.384 1.00 13.13 163 LYS D N 1
ATOM 6693 C CA . LYS D 1 163 ? -15.346 14.839 -23.077 1.00 12.54 163 LYS D CA 1
ATOM 6694 C C . LYS D 1 163 ? -16.813 14.418 -22.877 1.00 11.44 163 LYS D C 1
ATOM 6695 O O . LYS D 1 163 ? -17.158 13.351 -23.341 1.00 12.05 163 LYS D O 1
ATOM 6701 N N . ASN D 1 164 ? -17.622 15.253 -22.236 1.00 11.08 164 ASN D N 1
ATOM 6702 C CA . ASN D 1 164 ? -19.060 14.990 -22.005 1.00 11.65 164 ASN D CA 1
ATOM 6703 C C . ASN D 1 164 ? -19.827 14.981 -23.320 1.00 13.12 164 ASN D C 1
ATOM 6704 O O . ASN D 1 164 ? -20.679 14.047 -23.508 1.00 13.79 164 ASN D O 1
ATOM 6709 N N . VAL D 1 165 ? -19.606 15.998 -24.158 1.00 12.93 165 VAL D N 1
ATOM 6710 C CA . VAL D 1 165 ? -20.315 16.070 -25.461 1.00 14.05 165 VAL D CA 1
ATOM 6711 C C . VAL D 1 165 ? -19.890 14.854 -26.286 1.00 13.57 165 VAL D C 1
ATOM 6712 O O . VAL D 1 165 ? -20.756 14.215 -26.945 1.00 13.51 165 VAL D O 1
ATOM 6716 N N . ALA D 1 166 ? -18.595 14.543 -26.303 1.00 12.08 166 ALA D N 1
ATOM 6717 C CA . ALA D 1 166 ? -18.089 13.393 -27.092 1.00 13.33 166 ALA D CA 1
ATOM 6718 C C . ALA D 1 166 ? -18.855 12.118 -26.707 1.00 14.04 166 ALA D C 1
ATOM 6719 O O . ALA D 1 166 ? -19.304 11.377 -27.582 1.00 14.65 166 ALA D O 1
ATOM 6721 N N . ASP D 1 167 ? -18.966 11.848 -25.406 1.00 15.16 167 ASP D N 1
ATOM 6722 C CA . ASP D 1 167 ? -19.600 10.599 -24.930 1.00 17.61 167 ASP D CA 1
ATOM 6723 C C . ASP D 1 167 ? -21.081 10.610 -25.349 1.00 18.29 167 ASP D C 1
ATOM 6724 O O . ASP D 1 167 ? -21.586 9.565 -25.779 1.00 19.13 167 ASP D O 1
ATOM 6729 N N . GLU D 1 168 ? -21.731 11.772 -25.286 1.00 18.08 168 GLU D N 1
ATOM 6730 C CA . GLU D 1 168 ? -23.172 11.884 -25.628 1.00 19.41 168 GLU D CA 1
ATOM 6731 C C . GLU D 1 168 ? -23.391 11.503 -27.097 1.00 18.50 168 GLU D C 1
ATOM 6732 O O . GLU D 1 168 ? -24.403 10.828 -27.364 1.00 21.77 168 GLU D O 1
ATOM 6738 N N . VAL D 1 169 ? -22.531 11.935 -28.027 1.00 17.73 169 VAL D N 1
ATOM 6739 C CA . VAL D 1 169 ? -22.824 11.884 -29.487 1.00 18.03 169 VAL D CA 1
ATOM 6740 C C . VAL D 1 169 ? -21.979 10.806 -30.167 1.00 18.26 169 VAL D C 1
ATOM 6741 O O . VAL D 1 169 ? -22.042 10.697 -31.396 1.00 18.47 169 VAL D O 1
ATOM 6745 N N . ALA D 1 170 ? -21.182 10.044 -29.408 1.00 18.63 170 ALA D N 1
ATOM 6746 C CA . ALA D 1 170 ? -20.284 9.026 -29.996 1.00 17.74 170 ALA D CA 1
ATOM 6747 C C . ALA D 1 170 ? -21.056 8.072 -30.929 1.00 18.86 170 ALA D C 1
ATOM 6748 O O . ALA D 1 170 ? -20.492 7.731 -31.978 1.00 19.37 170 ALA D O 1
ATOM 6750 N N . ARG D 1 171 ? -22.283 7.679 -30.568 1.00 20.35 171 ARG D N 1
ATOM 6751 C CA . ARG D 1 171 ? -23.047 6.636 -31.320 1.00 24.33 171 ARG D CA 1
ATOM 6752 C C . ARG D 1 171 ? -23.399 7.163 -32.716 1.00 21.83 171 ARG D C 1
ATOM 6753 O O . ARG D 1 171 ? -23.561 6.344 -33.619 1.00 22.36 171 ARG D O 1
ATOM 6761 N N . THR D 1 172 ? -23.404 8.473 -32.925 1.00 21.12 172 THR D N 1
ATOM 6762 C CA . THR D 1 172 ? -23.761 9.106 -34.225 1.00 22.00 172 THR D CA 1
ATOM 6763 C C . THR D 1 172 ? -22.559 9.070 -35.181 1.00 21.31 172 THR D C 1
ATOM 6764 O O . THR D 1 172 ? -22.723 9.411 -36.366 1.00 23.58 172 THR D O 1
ATOM 6768 N N . GLY D 1 173 ? -21.352 8.763 -34.682 1.00 20.05 173 GLY D N 1
ATOM 6769 C CA . GLY D 1 173 ? -20.116 8.776 -35.488 1.00 18.89 173 GLY D CA 1
ATOM 6770 C C . GLY D 1 173 ? -19.432 10.133 -35.485 1.00 18.98 173 GLY D C 1
ATOM 6771 O O . GLY D 1 173 ? -18.276 10.238 -35.995 1.00 20.98 173 GLY D O 1
ATOM 6772 N N . VAL D 1 174 ? -20.077 11.141 -34.907 1.00 17.58 174 VAL D N 1
ATOM 6773 C CA . VAL D 1 174 ? -19.453 12.486 -34.790 1.00 17.93 174 VAL D CA 1
ATOM 6774 C C . VAL D 1 174 ? -18.363 12.384 -33.721 1.00 15.29 174 VAL D C 1
ATOM 6775 O O . VAL D 1 174 ? -18.675 11.862 -32.627 1.00 15.73 174 VAL D O 1
ATOM 6779 N N . GLN D 1 175 ? -17.155 12.824 -34.041 1.00 16.46 175 GLN D N 1
ATOM 6780 C CA . GLN D 1 175 ? -16.014 12.842 -33.086 1.00 14.60 175 GLN D CA 1
ATOM 6781 C C . GLN D 1 175 ? -15.864 14.247 -32.526 1.00 15.58 175 GLN D C 1
ATOM 6782 O O . GLN D 1 175 ? -15.943 15.221 -33.286 1.00 14.73 175 GLN D O 1
ATOM 6788 N N . VAL D 1 176 ? -15.629 14.338 -31.219 1.00 13.39 176 VAL D N 1
ATOM 6789 C CA . VAL D 1 176 ? -15.381 15.646 -30.558 1.00 13.72 176 VAL D CA 1
ATOM 6790 C C . VAL D 1 176 ? -14.141 15.479 -29.684 1.00 13.25 176 VAL D C 1
ATOM 6791 O O . VAL D 1 176 ? -14.148 14.656 -28.732 1.00 13.49 176 VAL D O 1
ATOM 6795 N N . ASN D 1 177 ? -13.083 16.165 -30.040 1.00 12.63 177 ASN D N 1
ATOM 6796 C CA . ASN D 1 177 ? -11.773 16.047 -29.374 1.00 11.64 177 ASN D CA 1
ATOM 6797 C C . ASN D 1 177 ? -11.316 17.433 -28.945 1.00 11.93 177 ASN D C 1
ATOM 6798 O O . ASN D 1 177 ? -11.804 18.446 -29.489 1.00 12.51 177 ASN D O 1
ATOM 6803 N N . ALA D 1 178 ? -10.341 17.481 -28.045 1.00 11.38 178 ALA D N 1
ATOM 6804 C CA . ALA D 1 178 ? -9.727 18.731 -27.582 1.00 11.00 178 ALA D CA 1
ATOM 6805 C C . ALA D 1 178 ? -8.208 18.616 -27.676 1.00 12.03 178 ALA D C 1
ATOM 6806 O O . ALA D 1 178 ? -7.627 17.507 -27.434 1.00 12.43 178 ALA D O 1
ATOM 6808 N N . VAL D 1 179 ? -7.555 19.735 -27.976 1.00 11.68 179 VAL D N 1
ATOM 6809 C CA . VAL D 1 179 ? -6.084 19.891 -27.805 1.00 11.74 179 VAL D CA 1
ATOM 6810 C C . VAL D 1 179 ? -5.829 21.218 -27.124 1.00 12.19 179 VAL D C 1
ATOM 6811 O O . VAL D 1 179 ? -6.708 22.078 -27.155 1.00 12.45 179 VAL D O 1
ATOM 6815 N N . GLY D 1 180 ? -4.678 21.357 -26.484 1.00 12.21 180 GLY D N 1
ATOM 6816 C CA . GLY D 1 180 ? -4.415 22.585 -25.721 1.00 12.69 180 GLY D CA 1
ATOM 6817 C C . GLY D 1 180 ? -2.943 22.857 -25.713 1.00 12.44 180 GLY D C 1
ATOM 6818 O O . GLY D 1 180 ? -2.178 21.928 -25.464 1.00 12.40 180 GLY D O 1
ATOM 6819 N N . THR D 1 181 ? -2.575 24.117 -25.992 1.00 12.31 181 THR D N 1
ATOM 6820 C CA . THR D 1 181 ? -1.167 24.516 -26.052 1.00 12.32 181 THR D CA 1
ATOM 6821 C C . THR D 1 181 ? -0.744 25.273 -24.795 1.00 14.02 181 THR D C 1
ATOM 6822 O O . THR D 1 181 ? -1.572 25.666 -23.977 1.00 15.11 181 THR D O 1
ATOM 6826 N N . ASN D 1 182 ? 0.556 25.404 -24.651 1.00 15.38 182 ASN D N 1
ATOM 6827 C CA . ASN D 1 182 ? 1.236 26.403 -23.804 1.00 17.44 182 ASN D CA 1
ATOM 6828 C C . ASN D 1 182 ? 2.552 26.694 -24.526 1.00 21.12 182 ASN D C 1
ATOM 6829 O O . ASN D 1 182 ? 2.911 25.883 -25.398 1.00 19.20 182 ASN D O 1
ATOM 6834 N N . PHE D 1 183 ? 3.229 27.785 -24.179 1.00 21.76 183 PHE D N 1
ATOM 6835 C CA . PHE D 1 183 ? 4.586 28.090 -24.688 1.00 21.95 183 PHE D CA 1
ATOM 6836 C C . PHE D 1 183 ? 4.592 28.074 -26.211 1.00 20.46 183 PHE D C 1
ATOM 6837 O O . PHE D 1 183 ? 5.507 27.483 -26.816 1.00 21.14 183 PHE D O 1
ATOM 6845 N N . MET D 1 184 ? 3.611 28.706 -26.836 1.00 22.04 184 MET D N 1
ATOM 6846 C CA . MET D 1 184 ? 3.548 28.813 -28.310 1.00 20.87 184 MET D CA 1
ATOM 6847 C C . MET D 1 184 ? 4.074 30.191 -28.727 1.00 23.83 184 MET D C 1
ATOM 6848 O O . MET D 1 184 ? 3.827 31.174 -28.022 1.00 22.65 184 MET D O 1
ATOM 6853 N N . ASP D 1 185 ? 4.804 30.228 -29.834 1.00 26.56 185 ASP D N 1
ATOM 6854 C CA . ASP D 1 185 ? 5.342 31.485 -30.423 1.00 28.98 185 ASP D CA 1
ATOM 6855 C C . ASP D 1 185 ? 4.228 32.206 -31.193 1.00 27.67 185 ASP D C 1
ATOM 6856 O O . ASP D 1 185 ? 4.097 31.989 -32.404 1.00 27.74 185 ASP D O 1
ATOM 6861 N N . PHE D 1 186 ? 3.405 32.994 -30.492 1.00 30.37 186 PHE D N 1
ATOM 6862 C CA . PHE D 1 186 ? 2.459 33.948 -31.117 1.00 30.96 186 PHE D CA 1
ATOM 6863 C C . PHE D 1 186 ? 2.400 35.204 -30.237 1.00 32.19 186 PHE D C 1
ATOM 6864 O O . PHE D 1 186 ? 2.749 35.159 -29.053 1.00 33.35 186 PHE D O 1
ATOM 6872 N N . PRO D 1 187 ? 2.021 36.372 -30.821 1.00 38.42 187 PRO D N 1
ATOM 6873 C CA . PRO D 1 187 ? 2.088 37.667 -30.129 1.00 42.24 187 PRO D CA 1
ATOM 6874 C C . PRO D 1 187 ? 1.426 37.699 -28.749 1.00 42.46 187 PRO D C 1
ATOM 6875 O O . PRO D 1 187 ? 2.050 38.143 -27.802 1.00 43.96 187 PRO D O 1
ATOM 6879 N N . ALA D 1 188 ? 0.174 37.242 -28.680 1.00 43.55 188 ALA D N 1
ATOM 6880 C CA . ALA D 1 188 ? -0.642 37.241 -27.449 1.00 42.67 188 ALA D CA 1
ATOM 6881 C C . ALA D 1 188 ? 0.140 36.584 -26.303 1.00 44.24 188 ALA D C 1
ATOM 6882 O O . ALA D 1 188 ? 0.228 37.206 -25.235 1.00 45.03 188 ALA D O 1
ATOM 6884 N N . PHE D 1 189 ? 0.695 35.383 -26.510 1.00 41.02 189 PHE D N 1
ATOM 6885 C CA . PHE D 1 189 ? 1.385 34.612 -25.444 1.00 41.83 189 PHE D CA 1
ATOM 6886 C C . PHE D 1 189 ? 2.580 35.410 -24.891 1.00 44.44 189 PHE D C 1
ATOM 6887 O O . PHE D 1 189 ? 2.734 35.500 -23.657 1.00 49.75 189 PHE D O 1
ATOM 6895 N N . LEU D 1 190 ? 3.416 35.952 -25.769 1.00 42.53 190 LEU D N 1
ATOM 6896 C CA . LEU D 1 190 ? 4.639 36.700 -25.366 1.00 47.92 190 LEU D CA 1
ATOM 6897 C C . LEU D 1 190 ? 4.236 37.828 -24.408 1.00 51.35 190 LEU D C 1
ATOM 6898 O O . LEU D 1 190 ? 4.884 37.964 -23.353 1.00 47.85 190 LEU D O 1
ATOM 6903 N N . LYS D 1 191 ? 3.172 38.566 -24.740 1.00 57.60 191 LYS D N 1
ATOM 6904 C CA . LYS D 1 191 ? 2.665 39.691 -23.911 1.00 58.62 191 LYS D CA 1
ATOM 6905 C C . LYS D 1 191 ? 2.310 39.170 -22.513 1.00 59.15 191 LYS D C 1
ATOM 6906 O O . LYS D 1 191 ? 2.799 39.739 -21.528 1.00 59.70 191 LYS D O 1
ATOM 6912 N N . ALA D 1 192 ? 1.495 38.123 -22.418 1.00 56.43 192 ALA D N 1
ATOM 6913 C CA . ALA D 1 192 ? 1.020 37.591 -21.119 1.00 63.40 192 ALA D CA 1
ATOM 6914 C C . ALA D 1 192 ? 2.208 37.081 -20.288 1.00 63.74 192 ALA D C 1
ATOM 6915 O O . ALA D 1 192 ? 2.232 37.345 -19.077 1.00 68.27 192 ALA D O 1
ATOM 6917 N N . SER D 1 193 ? 3.173 36.401 -20.906 1.00 61.87 193 SER D N 1
ATOM 6918 C CA . SER D 1 193 ? 4.335 35.797 -20.201 1.00 60.32 193 SER D CA 1
ATOM 6919 C C . SER D 1 193 ? 5.390 36.860 -19.868 1.00 62.83 193 SER D C 1
ATOM 6920 O O . SER D 1 193 ? 6.288 36.553 -19.060 1.00 56.67 193 SER D O 1
ATOM 6923 N N . GLY D 1 194 ? 5.318 38.041 -20.497 1.00 64.30 194 GLY D N 1
ATOM 6924 C CA . GLY D 1 194 ? 6.403 39.041 -20.474 1.00 65.84 194 GLY D CA 1
ATOM 6925 C C . GLY D 1 194 ? 7.634 38.498 -21.177 1.00 67.90 194 GLY D C 1
ATOM 6926 O O . GLY D 1 194 ? 8.728 39.061 -20.997 1.00 61.70 194 GLY D O 1
ATOM 6927 N N . ALA D 1 195 ? 7.457 37.445 -21.979 1.00 68.38 195 ALA D N 1
ATOM 6928 C CA . ALA D 1 195 ? 8.540 36.787 -22.745 1.00 70.51 195 ALA D CA 1
ATOM 6929 C C . ALA D 1 195 ? 9.025 37.712 -23.867 1.00 67.33 195 ALA D C 1
ATOM 6930 O O . ALA D 1 195 ? 9.959 37.323 -24.585 1.00 63.57 195 ALA D O 1
ATOM 6932 N N . ASN D 1 196 ? 8.416 38.886 -24.027 1.00 67.40 196 ASN D N 1
ATOM 6933 C CA . ASN D 1 196 ? 8.933 39.912 -24.967 1.00 70.12 196 ASN D CA 1
ATOM 6934 C C . ASN D 1 196 ? 10.323 40.328 -24.474 1.00 69.46 196 ASN D C 1
ATOM 6935 O O . ASN D 1 196 ? 11.233 40.433 -25.319 1.00 69.38 196 ASN D O 1
ATOM 6940 N N . ASP D 1 197 ? 10.500 40.494 -23.158 1.00 70.45 197 ASP D N 1
ATOM 6941 C CA . ASP D 1 197 ? 11.836 40.734 -22.544 1.00 69.36 197 ASP D CA 1
ATOM 6942 C C . ASP D 1 197 ? 12.658 39.456 -22.704 1.00 68.49 197 ASP D C 1
ATOM 6943 O O . ASP D 1 197 ? 12.218 38.388 -22.275 1.00 55.43 197 ASP D O 1
ATOM 6948 N N . PRO D 1 198 ? 13.856 39.503 -23.338 1.00 67.86 198 PRO D N 1
ATOM 6949 C CA . PRO D 1 198 ? 14.606 38.278 -23.616 1.00 65.63 198 PRO D CA 1
ATOM 6950 C C . PRO D 1 198 ? 14.985 37.568 -22.307 1.00 64.88 198 PRO D C 1
ATOM 6951 O O . PRO D 1 198 ? 15.045 36.359 -22.292 1.00 60.29 198 PRO D O 1
ATOM 6955 N N . GLU D 1 199 ? 15.218 38.327 -21.234 1.00 65.52 199 GLU D N 1
ATOM 6956 C CA . GLU D 1 199 ? 15.652 37.736 -19.944 1.00 66.67 199 GLU D CA 1
ATOM 6957 C C . GLU D 1 199 ? 14.531 36.818 -19.446 1.00 63.76 199 GLU D C 1
ATOM 6958 O O . GLU D 1 199 ? 14.831 35.665 -19.069 1.00 59.74 199 GLU D O 1
ATOM 6964 N N . VAL D 1 200 ? 13.289 37.307 -19.481 1.00 59.51 200 VAL D N 1
ATOM 6965 C CA . VAL D 1 200 ? 12.083 36.506 -19.123 1.00 59.63 200 VAL D CA 1
ATOM 6966 C C . VAL D 1 200 ? 11.936 35.373 -20.154 1.00 57.70 200 VAL D C 1
ATOM 6967 O O . VAL D 1 200 ? 11.601 34.252 -19.725 1.00 52.65 200 VAL D O 1
ATOM 6971 N N . ARG D 1 201 ? 12.176 35.653 -21.446 1.00 50.15 201 ARG D N 1
ATOM 6972 C CA . ARG D 1 201 ? 12.050 34.662 -22.549 1.00 50.23 201 ARG D CA 1
ATOM 6973 C C . ARG D 1 201 ? 12.883 33.419 -22.212 1.00 56.64 201 ARG D C 1
ATOM 6974 O O . ARG D 1 201 ? 12.318 32.302 -22.216 1.00 59.57 201 ARG D O 1
ATOM 6982 N N . ALA D 1 202 ? 14.171 33.616 -21.932 1.00 52.21 202 ALA D N 1
ATOM 6983 C CA . ALA D 1 202 ? 15.065 32.484 -21.620 1.00 50.31 202 ALA D CA 1
ATOM 6984 C C . ALA D 1 202 ? 14.543 31.774 -20.376 1.00 52.46 202 ALA D C 1
ATOM 6985 O O . ALA D 1 202 ? 14.574 30.531 -20.341 1.00 52.36 202 ALA D O 1
ATOM 6987 N N . LYS D 1 203 ? 14.073 32.544 -19.396 1.00 49.38 203 LYS D N 1
ATOM 6988 C CA . LYS D 1 203 ? 13.477 31.895 -18.205 1.00 52.34 203 LYS D CA 1
ATOM 6989 C C . LYS D 1 203 ? 12.246 31.102 -18.666 1.00 50.65 203 LYS D C 1
ATOM 6990 O O . LYS D 1 203 ? 12.051 30.001 -18.146 1.00 58.22 203 LYS D O 1
ATOM 6996 N N . ILE D 1 204 ? 11.448 31.658 -19.582 1.00 47.76 204 ILE D N 1
ATOM 6997 C CA . ILE D 1 204 ? 10.235 30.956 -20.102 1.00 46.00 204 ILE D CA 1
ATOM 6998 C C . ILE D 1 204 ? 10.607 29.670 -20.857 1.00 44.99 204 ILE D C 1
ATOM 6999 O O . ILE D 1 204 ? 9.938 28.650 -20.623 1.00 44.27 204 ILE D O 1
ATOM 7004 N N . GLU D 1 205 ? 11.636 29.713 -21.708 1.00 42.83 205 GLU D N 1
ATOM 7005 C CA . GLU D 1 205 ? 12.058 28.507 -22.477 1.00 42.06 205 GLU D CA 1
ATOM 7006 C C . GLU D 1 205 ? 12.537 27.473 -21.462 1.00 45.06 205 GLU D C 1
ATOM 7007 O O . GLU D 1 205 ? 12.266 26.279 -21.663 1.00 41.97 205 GLU D O 1
ATOM 7013 N N . SER D 1 206 ? 13.268 27.921 -20.442 1.00 42.86 206 SER D N 1
ATOM 7014 C CA . SER D 1 206 ? 13.590 27.005 -19.328 1.00 45.02 206 SER D CA 1
ATOM 7015 C C . SER D 1 206 ? 12.229 26.769 -18.683 1.00 45.90 206 SER D C 1
ATOM 7016 O O . SER D 1 206 ? 11.412 27.673 -18.804 1.00 55.44 206 SER D O 1
ATOM 7019 N N . GLN D 1 207 ? 11.961 25.600 -18.114 1.00 45.17 207 GLN D N 1
ATOM 7020 C CA . GLN D 1 207 ? 10.608 25.261 -17.574 1.00 48.04 207 GLN D CA 1
ATOM 7021 C C . GLN D 1 207 ? 9.780 24.691 -18.722 1.00 39.14 207 GLN D C 1
ATOM 7022 O O . GLN D 1 207 ? 8.681 24.178 -18.451 1.00 33.36 207 GLN D O 1
ATOM 7028 N N . VAL D 1 208 ? 10.337 24.699 -19.932 1.00 33.73 208 VAL D N 1
ATOM 7029 C CA . VAL D 1 208 ? 9.659 24.035 -21.080 1.00 30.45 208 VAL D CA 1
ATOM 7030 C C . VAL D 1 208 ? 10.544 22.837 -21.391 1.00 28.19 208 VAL D C 1
ATOM 7031 O O . VAL D 1 208 ? 11.671 23.056 -21.857 1.00 28.59 208 VAL D O 1
ATOM 7035 N N . PRO D 1 209 ? 10.146 21.594 -21.064 1.00 25.26 209 PRO D N 1
ATOM 7036 C CA . PRO D 1 209 ? 11.046 20.453 -21.268 1.00 22.43 209 PRO D CA 1
ATOM 7037 C C . PRO D 1 209 ? 11.781 20.375 -22.617 1.00 21.02 209 PRO D C 1
ATOM 7038 O O . PRO D 1 209 ? 12.911 19.906 -22.600 1.00 23.95 209 PRO D O 1
ATOM 7042 N N . MET D 1 210 ? 11.181 20.801 -23.723 1.00 20.72 210 MET D N 1
ATOM 7043 C CA . MET D 1 210 ? 11.818 20.764 -25.051 1.00 21.15 210 MET D CA 1
ATOM 7044 C C . MET D 1 210 ? 12.573 22.075 -25.284 1.00 22.04 210 MET D C 1
ATOM 7045 O O . MET D 1 210 ? 13.140 22.228 -26.360 1.00 21.81 210 MET D O 1
ATOM 7050 N N . ARG D 1 211 ? 12.602 22.935 -24.263 1.00 25.23 211 ARG D N 1
ATOM 7051 C CA . ARG D 1 211 ? 13.497 24.119 -24.192 1.00 29.62 211 ARG D CA 1
ATOM 7052 C C . ARG D 1 211 ? 13.293 25.037 -25.397 1.00 28.98 211 ARG D C 1
ATOM 7053 O O . ARG D 1 211 ? 14.292 25.540 -25.929 1.00 32.54 211 ARG D O 1
ATOM 7061 N N . ARG D 1 212 ? 12.063 25.233 -25.851 1.00 27.00 212 ARG D N 1
ATOM 7062 C CA . ARG D 1 212 ? 11.768 26.141 -26.982 1.00 25.79 212 ARG D CA 1
ATOM 7063 C C . ARG D 1 212 ? 10.287 26.509 -26.946 1.00 25.52 212 ARG D C 1
ATOM 7064 O O . ARG D 1 212 ? 9.558 25.990 -26.083 1.00 23.71 212 ARG D O 1
ATOM 7072 N N . LEU D 1 213 ? 9.873 27.378 -27.847 1.00 24.21 213 LEU D N 1
ATOM 7073 C CA . LEU D 1 213 ? 8.435 27.660 -28.071 1.00 25.48 213 LEU D CA 1
ATOM 7074 C C . LEU D 1 213 ? 7.971 26.906 -29.315 1.00 22.11 213 LEU D C 1
ATOM 7075 O O . LEU D 1 213 ? 8.771 26.696 -30.247 1.00 23.83 213 LEU D O 1
ATOM 7080 N N . GLY D 1 214 ? 6.678 26.598 -29.375 1.00 21.81 214 GLY D N 1
ATOM 7081 C CA . GLY D 1 214 ? 6.102 25.864 -30.505 1.00 21.21 214 GLY D CA 1
ATOM 7082 C C . GLY D 1 214 ? 5.672 26.811 -31.593 1.00 21.20 214 GLY D C 1
ATOM 7083 O O . GLY D 1 214 ? 5.436 28.004 -31.291 1.00 24.39 214 GLY D O 1
ATOM 7084 N N . THR D 1 215 ? 5.571 26.321 -32.816 1.00 21.75 215 THR D N 1
ATOM 7085 C CA . THR D 1 215 ? 5.191 27.150 -33.980 1.00 21.05 215 THR D CA 1
ATOM 7086 C C . THR D 1 215 ? 3.724 26.903 -34.350 1.00 22.22 215 THR D C 1
ATOM 7087 O O . THR D 1 215 ? 3.216 25.805 -34.170 1.00 20.66 215 THR D O 1
ATOM 7091 N N . MET D 1 216 ? 3.067 27.920 -34.887 1.00 22.09 216 MET D N 1
ATOM 7092 C CA . MET D 1 216 ? 1.683 27.802 -35.410 1.00 22.75 216 MET D CA 1
ATOM 7093 C C . MET D 1 216 ? 1.652 26.726 -36.502 1.00 22.08 216 MET D C 1
ATOM 7094 O O . MET D 1 216 ? 0.634 25.979 -36.577 1.00 21.98 216 MET D O 1
ATOM 7099 N N . GLU D 1 217 ? 2.695 26.645 -37.343 1.00 23.46 217 GLU D N 1
ATOM 7100 C CA . GLU D 1 217 ? 2.721 25.708 -38.501 1.00 22.89 217 GLU D CA 1
ATOM 7101 C C . GLU D 1 217 ? 2.656 24.259 -37.987 1.00 20.38 217 GLU D C 1
ATOM 7102 O O . GLU D 1 217 ? 1.801 23.491 -38.470 1.00 20.29 217 GLU D O 1
ATOM 7108 N N . GLU D 1 218 ? 3.494 23.925 -37.025 1.00 19.30 218 GLU D N 1
ATOM 7109 C CA . GLU D 1 218 ? 3.629 22.509 -36.575 1.00 18.61 218 GLU D CA 1
ATOM 7110 C C . GLU D 1 218 ? 2.378 22.129 -35.778 1.00 18.26 218 GLU D C 1
ATOM 7111 O O . GLU D 1 218 ? 1.906 20.996 -35.936 1.00 16.24 218 GLU D O 1
ATOM 7117 N N . PHE D 1 219 ? 1.820 23.072 -35.019 1.00 17.72 219 PHE D N 1
ATOM 7118 C CA . PHE D 1 219 ? 0.555 22.857 -34.278 1.00 17.17 219 PHE D CA 1
ATOM 7119 C C . PHE D 1 219 ? -0.603 22.618 -35.255 1.00 17.32 219 PHE D C 1
ATOM 7120 O O . PHE D 1 219 ? -1.355 21.657 -35.081 1.00 17.39 219 PHE D O 1
ATOM 7128 N N . SER D 1 220 ? -0.712 23.393 -36.343 1.00 16.05 220 SER D N 1
ATOM 7129 C CA . SER D 1 220 ? -1.783 23.187 -37.336 1.00 16.38 220 SER D CA 1
ATOM 7130 C C . SER D 1 220 ? -1.709 21.780 -37.947 1.00 15.60 220 SER D C 1
ATOM 7131 O O . SER D 1 220 ? -2.769 21.218 -38.202 1.00 16.84 220 SER D O 1
ATOM 7134 N N . ALA D 1 221 ? -0.502 21.290 -38.258 1.00 16.74 221 ALA D N 1
ATOM 7135 C CA . ALA D 1 221 ? -0.283 19.929 -38.794 1.00 17.24 221 ALA D CA 1
ATOM 7136 C C . ALA D 1 221 ? -0.822 18.911 -37.780 1.00 16.23 221 ALA D C 1
ATOM 7137 O O . ALA D 1 221 ? -1.539 17.996 -38.191 1.00 17.01 221 ALA D O 1
ATOM 7139 N N . PHE D 1 222 ? -0.500 19.089 -36.502 1.00 15.57 222 PHE D N 1
ATOM 7140 C CA . PHE D 1 222 ? -0.945 18.149 -35.441 1.00 14.62 222 PHE D CA 1
ATOM 7141 C C . PHE D 1 222 ? -2.475 18.104 -35.432 1.00 14.74 222 PHE D C 1
ATOM 7142 O O . PHE D 1 222 ? -3.090 17.033 -35.331 1.00 15.81 222 PHE D O 1
ATOM 7150 N N . CYS D 1 223 ? -3.126 19.268 -35.517 1.00 13.03 223 CYS D N 1
ATOM 7151 C CA . CYS D 1 223 ? -4.597 19.380 -35.399 1.00 13.19 223 CYS D CA 1
ATOM 7152 C C . CYS D 1 223 ? -5.304 18.602 -36.520 1.00 12.63 223 CYS D C 1
ATOM 7153 O O . CYS D 1 223 ? -6.432 18.161 -36.346 1.00 13.19 223 CYS D O 1
ATOM 7156 N N . MET D 1 224 ? -4.674 18.480 -37.685 1.00 13.38 224 MET D N 1
ATOM 7157 C CA . MET D 1 224 ? -5.296 17.748 -38.817 1.00 13.77 224 MET D CA 1
ATOM 7158 C C . MET D 1 224 ? -5.590 16.279 -38.438 1.00 13.31 224 MET D C 1
ATOM 7159 O O . MET D 1 224 ? -6.528 15.677 -39.015 1.00 13.73 224 MET D O 1
ATOM 7164 N N . ALA D 1 225 ? -4.872 15.721 -37.469 1.00 15.29 225 ALA D N 1
ATOM 7165 C CA . ALA D 1 225 ? -5.122 14.320 -37.051 1.00 14.81 225 ALA D CA 1
ATOM 7166 C C . ALA D 1 225 ? -6.561 14.175 -36.519 1.00 14.02 225 ALA D C 1
ATOM 7167 O O . ALA D 1 225 ? -7.143 13.079 -36.618 1.00 13.57 225 ALA D O 1
ATOM 7169 N N . PHE D 1 226 ? -7.174 15.260 -36.049 1.00 13.13 226 PHE D N 1
ATOM 7170 C CA . PHE D 1 226 ? -8.559 15.261 -35.520 1.00 14.07 226 PHE D CA 1
ATOM 7171 C C . PHE D 1 226 ? -9.555 15.884 -36.501 1.00 14.22 226 PHE D C 1
ATOM 7172 O O . PHE D 1 226 ? -10.725 15.953 -36.124 1.00 14.62 226 PHE D O 1
ATOM 7180 N N . LEU D 1 227 ? -9.107 16.346 -37.680 1.00 13.73 227 LEU D N 1
ATOM 7181 C CA . LEU D 1 227 ? -9.955 17.215 -38.534 1.00 14.86 227 LEU D CA 1
ATOM 7182 C C . LEU D 1 227 ? -9.922 16.838 -40.021 1.00 16.14 227 LEU D C 1
ATOM 7183 O O . LEU D 1 227 ? -10.853 17.292 -40.735 1.00 15.24 227 LEU D O 1
ATOM 7188 N N . ASP D 1 228 ? -8.900 16.125 -40.512 1.00 15.18 228 ASP D N 1
ATOM 7189 C CA . ASP D 1 228 ? -8.716 15.985 -41.985 1.00 16.43 228 ASP D CA 1
ATOM 7190 C C . ASP D 1 228 ? -9.498 14.796 -42.554 1.00 17.86 228 ASP D C 1
ATOM 7191 O O . ASP D 1 228 ? -9.354 14.542 -43.765 1.00 18.56 228 ASP D O 1
ATOM 7196 N N . GLY D 1 229 ? -10.245 14.059 -41.738 1.00 15.27 229 GLY D N 1
ATOM 7197 C CA . GLY D 1 229 ? -11.064 12.917 -42.170 1.00 17.64 229 GLY D CA 1
ATOM 7198 C C . GLY D 1 229 ? -10.266 11.618 -42.345 1.00 16.23 229 GLY D C 1
ATOM 7199 O O . GLY D 1 229 ? -10.914 10.576 -42.544 1.00 19.67 229 GLY D O 1
ATOM 7200 N N . SER D 1 230 ? -8.951 11.636 -42.213 1.00 16.45 230 SER D N 1
ATOM 7201 C CA . SER D 1 230 ? -8.114 10.423 -42.429 1.00 16.20 230 SER D CA 1
ATOM 7202 C C . SER D 1 230 ? -8.206 9.483 -41.216 1.00 17.02 230 SER D C 1
ATOM 7203 O O . SER D 1 230 ? -8.008 8.266 -41.362 1.00 16.94 230 SER D O 1
ATOM 7206 N N . SER D 1 231 ? -8.525 10.011 -40.053 1.00 15.12 231 SER D N 1
ATOM 7207 C CA . SER D 1 231 ? -8.565 9.209 -38.790 1.00 13.69 231 SER D CA 1
ATOM 7208 C C . SER D 1 231 ? -9.896 9.493 -38.090 1.00 14.27 231 SER D C 1
ATOM 7209 O O . SER D 1 231 ? -10.114 10.663 -37.716 1.00 14.95 231 SER D O 1
ATOM 7212 N N . ARG D 1 232 ? -10.765 8.493 -37.891 1.00 14.43 232 ARG D N 1
ATOM 7213 C CA . ARG D 1 232 ? -12.128 8.780 -37.371 1.00 15.95 232 ARG D CA 1
ATOM 7214 C C . ARG D 1 232 ? -12.503 7.919 -36.163 1.00 14.66 232 ARG D C 1
ATOM 7215 O O . ARG D 1 232 ? -13.649 7.993 -35.748 1.00 17.41 232 ARG D O 1
ATOM 7223 N N . PHE D 1 233 ? -11.583 7.169 -35.570 1.00 15.40 233 PHE D N 1
ATOM 7224 C CA . PHE D 1 233 ? -11.987 6.203 -34.519 1.00 13.80 233 PHE D CA 1
ATOM 7225 C C . PHE D 1 233 ? -11.559 6.645 -33.115 1.00 14.15 233 PHE D C 1
ATOM 7226 O O . PHE D 1 233 ? -11.435 5.806 -32.217 1.00 14.83 233 PHE D O 1
ATOM 7234 N N . THR D 1 234 ? -11.373 7.935 -32.874 1.00 12.64 234 THR D N 1
ATOM 7235 C CA . THR D 1 234 ? -11.170 8.395 -31.480 1.00 12.32 234 THR D CA 1
ATOM 7236 C C . THR D 1 234 ? -12.024 9.630 -31.230 1.00 12.22 234 THR D C 1
ATOM 7237 O O . THR D 1 234 ? -12.142 10.501 -32.117 1.00 12.44 234 THR D O 1
ATOM 7241 N N . THR D 1 235 ? -12.531 9.728 -30.022 1.00 11.27 235 THR D N 1
ATOM 7242 C CA . THR D 1 235 ? -13.365 10.849 -29.583 1.00 11.17 235 THR D CA 1
ATOM 7243 C C . THR D 1 235 ? -13.130 11.020 -28.086 1.00 11.06 235 THR D C 1
ATOM 7244 O O . THR D 1 235 ? -12.646 10.058 -27.461 1.00 12.51 235 THR D O 1
ATOM 7248 N N . GLY D 1 236 ? -13.453 12.197 -27.558 1.00 10.68 236 GLY D N 1
ATOM 7249 C CA . GLY D 1 236 ? -13.307 12.478 -26.126 1.00 10.75 236 GLY D CA 1
ATOM 7250 C C . GLY D 1 236 ? -11.867 12.527 -25.666 1.00 10.71 236 GLY D C 1
ATOM 7251 O O . GLY D 1 236 ? -11.629 12.380 -24.442 1.00 11.40 236 GLY D O 1
ATOM 7252 N N . GLN D 1 237 ? -10.917 12.748 -26.564 1.00 11.20 237 GLN D N 1
ATOM 7253 C CA . GLN D 1 237 ? -9.505 12.858 -26.166 1.00 11.24 237 GLN D CA 1
ATOM 7254 C C . GLN D 1 237 ? -9.148 14.291 -25.809 1.00 12.55 237 GLN D C 1
ATOM 7255 O O . GLN D 1 237 ? -9.711 15.226 -26.430 1.00 13.23 237 GLN D O 1
ATOM 7261 N N . PHE D 1 238 ? -8.193 14.443 -24.905 1.00 12.57 238 PHE D N 1
ATOM 7262 C CA . PHE D 1 238 ? -7.464 15.713 -24.725 1.00 12.69 238 PHE D CA 1
ATOM 7263 C C . PHE D 1 238 ? -5.990 15.428 -24.925 1.00 12.64 238 PHE D C 1
ATOM 7264 O O . PHE D 1 238 ? -5.428 14.509 -24.275 1.00 12.63 238 PHE D O 1
ATOM 7272 N N . VAL D 1 239 ? -5.356 16.139 -25.831 1.00 12.49 239 VAL D N 1
ATOM 7273 C CA . VAL D 1 239 ? -3.896 16.051 -26.035 1.00 12.36 239 VAL D CA 1
ATOM 7274 C C . VAL D 1 239 ? -3.255 17.416 -25.779 1.00 12.28 239 VAL D C 1
ATOM 7275 O O . VAL D 1 239 ? -3.716 18.425 -26.347 1.00 13.06 239 VAL D O 1
ATOM 7279 N N . ALA D 1 240 ? -2.210 17.444 -24.966 1.00 11.95 240 ALA D N 1
ATOM 7280 C CA . ALA D 1 240 ? -1.444 18.671 -24.677 1.00 13.08 240 ALA D CA 1
ATOM 7281 C C . ALA D 1 240 ? -0.423 18.859 -25.802 1.00 13.21 240 ALA D C 1
ATOM 7282 O O . ALA D 1 240 ? 0.058 17.870 -26.359 1.00 13.13 240 ALA D O 1
ATOM 7284 N N . TYR D 1 241 ? -0.131 20.121 -26.121 1.00 13.82 241 TYR D N 1
ATOM 7285 C CA . TYR D 1 241 ? 0.823 20.505 -27.181 1.00 13.74 241 TYR D CA 1
ATOM 7286 C C . TYR D 1 241 ? 1.671 21.629 -26.608 1.00 13.99 241 TYR D C 1
ATOM 7287 O O . TYR D 1 241 ? 1.345 22.791 -26.920 1.00 15.43 241 TYR D O 1
ATOM 7296 N N . ALA D 1 242 ? 2.620 21.307 -25.728 1.00 14.72 242 ALA D N 1
ATOM 7297 C CA . ALA D 1 242 ? 3.268 22.268 -24.809 1.00 15.30 242 ALA D CA 1
ATOM 7298 C C . ALA D 1 242 ? 4.709 21.864 -24.519 1.00 14.93 242 ALA D C 1
ATOM 7299 O O . ALA D 1 242 ? 5.181 22.124 -23.412 1.00 16.49 242 ALA D O 1
ATOM 7301 N N . GLY D 1 243 ? 5.410 21.277 -25.494 1.00 15.64 243 GLY D N 1
ATOM 7302 C CA . GLY D 1 243 ? 6.833 20.899 -25.358 1.00 14.73 243 GLY D CA 1
ATOM 7303 C C . GLY D 1 243 ? 7.097 19.996 -24.169 1.00 15.83 243 GLY D C 1
ATOM 7304 O O . GLY D 1 243 ? 8.178 20.080 -23.573 1.00 15.25 243 GLY D O 1
ATOM 7305 N N . GLY D 1 244 ? 6.134 19.145 -23.796 1.00 14.97 244 GLY D N 1
ATOM 7306 C CA . GLY D 1 244 ? 6.332 18.251 -22.652 1.00 14.39 244 GLY D CA 1
ATOM 7307 C C . GLY D 1 244 ? 5.891 18.833 -21.305 1.00 14.42 244 GLY D C 1
ATOM 7308 O O . GLY D 1 244 ? 5.927 18.089 -20.325 1.00 15.87 244 GLY D O 1
ATOM 7309 N N . TRP D 1 245 ? 5.514 20.116 -21.239 1.00 15.03 245 TRP D N 1
ATOM 7310 C CA . TRP D 1 245 ? 5.103 20.806 -19.984 1.00 14.93 245 TRP D CA 1
ATOM 7311 C C . TRP D 1 245 ? 3.826 20.156 -19.428 1.00 15.60 245 TRP D C 1
ATOM 7312 O O . TRP D 1 245 ? 3.687 20.033 -18.188 1.00 17.14 245 TRP D O 1
ATOM 7323 N N . ALA D 1 246 ? 2.977 19.671 -20.329 1.00 16.06 246 ALA D N 1
ATOM 7324 C CA . ALA D 1 246 ? 1.843 18.775 -20.009 1.00 17.29 246 ALA D CA 1
ATOM 7325 C C . ALA D 1 246 ? 1.720 17.707 -21.104 1.00 16.72 246 ALA D C 1
ATOM 7326 O O . ALA D 1 246 ? 0.986 16.747 -20.919 1.00 17.34 246 ALA D O 1
#

Radius of gyration: 28.11 Å; Cα contacts (8 Å, |Δi|>4): 2417; chains: 4; bounding box: 63×60×83 Å

Sequence (979 aa):
MSNRPVALVSDTRYYVGPDLARRFAEKGFDLVLGDPSPNLVSELESMGARIVPVTGHSDLSSPESAQAQADAALSAFGRLDSAVMFSGQIVTGRFVNSTIDQLRQVFVGCVEAPYNFMRAVVPVMTEREAGQILIITSASGARPTPGAPLYSSVRAAATMLVKNVADEVARTGVQVNAVGTNFMDFPAFLKASGANDPEVRAKIESQVPMRRLGTMEEFSAFCMAFLDGSSRFTTGQFVAYAGGWASNRPVALVSDTRYYVGPDLARRFAEKGFDLVLGDPSPNLVSELESMGARIVPVTGHSDLSSPESAQAQADAALSAFGRLDSAVMFSGQIVTGRFVNSTIDQLRQVFVGCVEAPYNFMRAVVPVMTEREAGQILIITSASGARPTPGAPLYSSVRAAATMLVKNVADEVARTGVQVNAVGTNFMDFPAFLKASGANDPEVRAKIESQVPMRRLGTMEEFSAFCMAFLDGSSRFTTGQFVAYAGGWANRPVALVSDTRYYVGPDLARRFAEKGFDLVLGDPSPNLVSELESMGARIVPVTGHSDLSSPESAQAQADAALSAFGRLDSAVMFSGQIVTGRFVNSTIDQLRQVFVGCVEAPYNFMRAVVPVMTEREAGQILIITSASGARPTPGAPLYSSVRAAATMLVKNVADEVARTGVQVNAVGTNFMDFPAFLKASGANDPEVRAKIESQVPMRRLGTMEEFSAFCMAFLDGSSRFTTGQFVAYAGGWANRPVALVSDTRYYVGPDLARRFAEKGFDLVLGDPSPNLVSELESMGARIVPVTGHSDLSSPESAQAQADAALSAFGRLDSAVMFSGQIVTGRFVNSTIDQLRQVFVGCVEAPYNFMRAVVPVMTEREAGQILIITSASGARPTPGAPLYSSVRAAATMLVKNVADEVARTGVQVNAVGTNFMDFPAFLKASGANDPEVRAKIESQVPMRRLGTMEEFSAFCMAFLDGSSRFTTGQFVAYAGGWA

Solvent-accessible surface area: 33239 Å² total; per-residue (Å²): 187,29,140,78,41,0,0,0,1,0,6,6,83,119,30,0,0,28,19,0,0,67,32,0,5,107,93,26,6,7,0,0,0,0,34,20,51,109,116,10,26,67,68,0,91,97,70,52,5,127,17,30,72,12,114,64,56,5,92,2,84,31,56,123,13,0,69,29,0,0,68,21,0,51,102,29,5,31,45,3,35,1,0,0,1,22,23,25,128,67,44,92,39,111,0,41,110,12,67,21,78,54,0,96,120,5,5,76,22,1,0,12,4,2,2,2,0,0,66,8,0,0,47,11,0,33,136,84,130,41,7,7,0,0,0,3,8,6,0,5,7,52,76,37,14,97,39,5,5,6,15,0,0,0,10,10,0,0,14,23,0,0,64,6,0,1,56,25,5,0,120,35,22,0,6,0,3,0,0,0,13,30,30,2,52,34,105,47,14,22,168,41,57,34,2,96,65,102,116,45,64,64,112,28,39,57,84,0,26,10,92,71,9,0,62,22,118,15,0,0,21,1,0,5,11,5,0,23,21,56,4,115,0,6,2,15,11,35,0,2,0,0,0,20,40,38,65,154,60,39,0,0,0,1,0,7,6,91,126,34,0,0,26,20,1,0,66,28,0,5,106,99,24,4,0,0,0,0,0,36,16,56,112,123,11,25,65,70,0,90,99,68,44,2,123,18,41,71,18,99,68,57,5,98,2,78,32,60,124,11,0,72,32,0,0,67,16,0,50,98,52,24,54,67,4,36,1,0,0,2,25,22,23,132,74,47,101,39,124,0,43,106,10,60,25,76,64,0,108,115,6,6,70,23,1,0,10,4,1,2,2,0,0,67,4,0,0,32,10,0,33,127,99,132,40,6,7,0,0,0,3,8,5,0,5,7,53,74,38,12,96,36,3,5,6,21,0,0,0,10,9,0,0,14,21,0,0,64,5,0,1,60,29,7,0,154,37,22,0,5,0,2,0,0,0,14,29,18,2,47,40,108,51,35,25,169,66,30,32,3,102,64,108,142,54,68,60,129,18,38,64,83,0,24,10,108,75,7,0,62,23,114,15,0,0,21,0,0,5,10,4,0,23,21,58,4,113,0,6,3,16,11,37,0,2,0,0,0,19,36,38,155,77,41,0,0,0,1,0,6,7,90,116,35,0,0,31,23,0,0,63,28,0,3,106,97,25,5,4,0,0,0,0,34,18,53,115,125,11,30,68,62,0,108,99,65,48,5,148,26,34,69,13,112,61,55,6,95,3,84,30,58,124,12,0,70,28,0,0,62,20,0,44,100,45,29,54,60,4,36,2,0,1,2,24,22,23,136,72,48,100,38,145,0,24,96,10,64,24,72,62,0,106,111,7,5,74,22,1,0,12,5,2,1,3,0,0,68,6,0,0,43,9,0,30,120,101,132,41,7,7,0,0,0,2,8,5,0,4,6,52,72,38,13,98,42,5,5,6,18,0,0,0,10,9,0,0,13,20,0,0,63,4,0,1,58,38,5,1,154,36,22,0,7,0,2,0,0,0,13,29,11,2,49,40,108,55,19,22,151,73,28,32,3,93,70,109,109,47,67,52,117,27,38,73,96,0,22,10,109,71,7,0,60,24,114,16,0,0,20,1,0,5,11,5,0,22,21,55,4,114,0,6,3,18,12,36,1,2,0,0,0,21,28,38,168,90,41,0,0,0,1,0,6,6,88,121,31,0,0,26,17,0,0,66,30,0,5,109,92,26,6,16,0,0,0,0,37,17,54,109,120,10,26,69,65,0,90,98,72,53,4,126,16,25,72,16,98,68,58,6,100,1,77,29,60,119,9,0,71,32,0,0,65,21,0,55,103,33,35,45,63,3,34,2,0,0,1,23,19,25,127,57,45,85,40,141,0,21,91,8,62,23,72,61,0,105,112,5,6,70,22,0,0,9,4,1,2,2,0,0,71,4,0,0,36,7,0,31,133,96,131,40,8,7,0,0,0,3,6,6,0,5,7,52,74,37,13,96,38,6,4,6,18,0,0,0,9,9,0,0,14,21,0,0,63,6,0,1,59,34,6,1,143,34,22,0,6,0,2,0,0,0,13,26,9,1,69,35,92,38,12,25,121,42,33,32,3,87,69,103,136,55,77,59,143,20,44,52,85,0,21,10,112,73,12,0,62,26,117,16,0,0,21,1,0,4,11,4,0,25,21,54,4,117,0,6,3,17,12,37,0,3,0,0,0,20,28,37

Foldseek 3Di:
DAPFAEEEQLECPWFLRLLLLVVLLVLRHAYEYEPDDPVSCVVSVVSVHHYHYDYDLSQLLDLVSLQSSQVSCCVPHVAHAEYEHEWFAFDFDDPVVDDPVVLVRRLSTQPVNLVSNCVNNVVRALVVLHHFYEYEHAPLCVDPDHGGRSNNVSSVVRLVVQLVSQVVSVVSLYAGEYEHEDQAPIDSNCVPQVLVPPVSVQVVLCPQLQSHGHYSNVVSVVCCCRGSPPHRPDHSYYYYDYNPPD/DPAAEEEQLELPFFLRLLLLVVLLVLRHAYEYEDDDPVSCVVSVVSVHHYHYDYDLSQLLDLVSLLSSQVSCCVPPVAHAEYEHEWFAADFDDPVPDDPVVLVVRLSTQAVNLVSNCVNNVVRALVVLHHFYEYEHAPLCVDPDHGGRSNNVSSVVNLVVQLVVQVVSVVSLYAGHYEHEDQADTDSNCVVQVCVPVVSVQVVLVLAPQSHGHYSNVVSVVVCCRGSPPHRPDHSYYYYDYNPND/DAAEEEQLECPFFLRLLLLVVLLLLRHAYEYEPDDPVSCVVSVVSVHHYHYDYDLSQLQDLVSLLSSQVSCCVVPVHHAEYEHEWFAFDFDDPVPDDPVVLVVRLSTQPVNLVSNCVNNVVRALVVLHHFYEYEHAPLCVDPDHGGRSNNVSSVVNLVVQLVSQVVRVVSLYAGEYEHEDQADTVSNCVVQVVVPVVSVQVVLVLALQSHGHYSNVVSVVCCCRGSPPHRPDHSYYHYDYNPND/DFAEEEQLELPFFLRLLLLVVLLLLRHAYEYEDDDPVSCVVSVVSVHHYHYDYDLSQLLDLVSLLSSQVSCCVPPVAHAEYEHEWFAQDFDDPVPDDVVVLVRRLSTQAVNLVSNCVNNVVRALVVLHHFYEYEHAPLCVDPDHGRRSNNVSSVVNLVVQLVVQVVSVVSLYAGEYEHEAQAPTDRNCVSQVCVPVVSVQVSLVLQQQSHGHYSNVVSVVCCCRGSPPHRPDHSYYYYDYNPND

Organism: NCBI:txid2080302

Nearest PDB structures (foldseek):
  8h8y-assembly1_D  TM=9.988E-01  e=1.145E-49  Acidimicrobiia bacterium
  8hqp-assembly1_A  TM=9.643E-01  e=9.281E-43  Acidimicrobiia bacterium
  8hqp-assembly1_B  TM=9.372E-01  e=3.332E-43  Acidimicrobiia bacterium
  8hqp-assembly1_C  TM=9.876E-01  e=1.980E-40  Acidimicrobiia bacterium
  8hqp-assembly1_D  TM=9.754E-01  e=6.693E-41  Acidimicrobiia bacterium

InterPro domains:
  IPR002347 Short-chain dehydrogenase/reductase SDR [PF13561] (17-245)
  IPR002347 Short-chain dehydrogenase/reductase SDR [PR00081] (6-23)
  IPR002347 Short-chain dehydrogenase/reductase SDR [PR00081] (78-89)
  IPR002347 Short-chain dehydrogenase/reductase SDR [PR00081] (125-141)
  IPR002347 Short-chain dehydrogenase/reductase SDR [PR00081] (151-170)
  IPR002347 Short-chain dehydrogenase/reductase SDR [PR00081] (172-189)
  IPR002347 Short-chain dehydrogenase/reductase SDR [PR00081] (209-229)
  IPR036291 NAD(P)-binding domain superfamily [SSF51735] (16-245)

Secondary structure (DSSP, 8-state):
--SS-EEEES--SSTTHHHHHHHHHHTT-EEEEES--HHHHHHHHHTT--EEEE-S-TT--SHHHHHHHHHHHHHHHS---EEEE-------S-GGG--HHHHHHHHIIIIIHHHHHHHHHHHHHHHHT-EEEEEE--GGGGS--TT-HHHHHHHHHHHHHHHHHHHHHGGGTEEEEEEEESSB-SHHHHHGGGTTSHHHHHHHHHHSTTSSPBPHHHHHHHHGGGTSSS--S--S-EEEESTT--/--S-EEEES--SSTTHHHHHHHHHHTT-EEEEES--HHHHHHHHHTT--EEEE-S-TT--SHHHHHHHHHHHHHHHS---EEEE-------S-GGG--HHHHHHHHIIIIIHHHHHHHHHHHHHHHHT--EEEEE--GGGGS--TT-HHHHHHHHHHHHHHHHHHHHHGGGT-EEEEEEESSB-SHHHHHHHTTTSHHHHHHHHHHSTTSSPBPHHHHHHHHHTTTSSS--S--S-EEEESTT--/---EEEES--SSTTHHHHHHHHHHTT-EEEEES--HHHHHHHHHTT--EEEE-S-TT--SHHHHHHHHHHHHHHHS---EEEE-------S-GGG--HHHHHHHHIIIIIHHHHHHHHHHHHHHHHT-EEEEEE--GGGGS--TT-HHHHHHHHHHHHHHHHHHHHHGGGTEEEEEEEESSB-SHHHHHHHTTTSHHHHHHHHHTSTTSSPBPHHHHHHHHGGGTSSS--S--S-EEEESTT--/---EEEES--SSTTHHHHHHHHHHTT-EEEEES--HHHHHHHHHTT--EEEE-S-TT--SHHHHHHHHHHHHHHHS---EEEE-------S-GGG--HHHHHHHHIIIIIHHHHHHHHHHHHHHHTT--EEEEE--GGGGS--TT-HHHHHHHHHHHHHHHHHHHHHGGGT-EEEEEEE-SB-SHHHHHHHTTTSHHHHHHHHTTSTTSSPBPHHHHHHHHGGGTSSS--S--S-EEEESTT--